Protein AF-A0AAD9IMC4-F1 (afdb_monomer)

Nearest PDB structures (foldseek):
  5yif-assembly2_B  TM=8.253E-01  e=1.263E-26  Bacillus sp. (in: firmicutes)
  5yj7-assembly1_A  TM=8.196E-01  e=4.502E-25  Nannochloris
  8j3m-assembly1_C  TM=8.149E-01  e=1.259E-24  uncultured bacterium
  2zox-assembly1_A  TM=7.810E-01  e=2.482E-25  Homo sapiens
  5yhs-assembly2_B  TM=7.985E-01  e=8.842E-24  Bacillus sp. (in: firmicutes)

pLDDT: mean 75.07, std 21.0, range [21.2, 98.75]

Secondary structure (DSSP, 8-state):
----PPPPPEEEEEE-HHHHH--TTBHHHHHTTSB-TTSSBSSGGG---TTTT-HHHHHHHHHHHHHHTT-SEEEEE--HHHH-SBTTB--HHHHHHHHHHHHHHHT----EEEETTTTEEEE---PPEEEEEEESS--BHHHHHTTGGGSGGGHHHHHHHHHHHHHHHTTT--EEEEEE-HHHHHHHHHTBSSSTT--BS-HHHHHHHHHHHHHHHHHHHHHHHTSTTGGG-EEEEEEE---EEEPTT-TT--HHHHHHHHHHHHHTTHHHHHHHHHHSEEE--SSTTS---EEE-TTSSPP-SEEEEE----EEE-TTS-EE--TTPPB-SSSSB--TTHHHHHHHHHGGG-S-EEEEEE----TTSHHHHHHHHHHHHHHHHHHHTT--EEEEEES-SB----GGGGGGS--SB---------------SHHHHHHHHHHHTT----PPBPTTTSPPTTT-TTTTT-SS--SEE-TT--S-HHHHHHHHHHHHHHHHT-TT---EEETTEEE--EEEEEEES-B---TT--HHHHHHHHHHHHHHHTT-S-TTT--EEEEEEETTTTEEEEEE-TTGGGTS-HHHHHHHHHHHHHHHTTT-HHHHHHHHHHS-TTS----SSHHHHHHHHHHHHHHHHHHHHHHHHHHHHHHHHHHHHHHS--PPPGGGS-------SSSSSSS----------S-S---EEE-TTS-EEEHHHHHHHHTT-SB-TTT--BTTPPPPPP--SS---TTHHHHHHHHHHHHHHHHHHHHHHHHHHHHHHH-TTT--HHHHHHHHHHHHHHSS--GGG-HHHHTT-HHHHHHHTTS--------------SS---EEEE-

Organism: Prototheca wickerhamii (NCBI:txid3111)

InterPro domains:
  IPR001360 Glycoside hydrolase family 1 [PF00232] (6-414)
  IPR001360 Glycoside hydrolase family 1 [PR00131] (303-317)
  IPR001360 Glycoside hydrolase family 1 [PR00131] (357-365)
  IPR001360 Glycoside hydrolase family 1 [PR00131] (390-407)
  IPR001360 Glycoside hydrolase family 1 [PTHR10353] (9-414)
  IPR001841 Zinc finger, RING-type [PF13639] (701-732)
  IPR001841 Zinc finger, RING-type [PS50089] (709-732)
  IPR001841 Zinc finger, RING-type [SM00184] (697-731)
  IPR013083 Zinc finger, RING/FYVE/PHD-type [G3DSA:3.30.40.10] (699-778)
  IPR017853 Glycoside hydrolase superfamily [SSF51445] (6-414)
  IPR017907 Zinc finger, RING-type, conserved site [PS00518] (709-718)
  IPR033438 Modulator of levamisole receptor-1 [PF17175] (453-567)

Sequence (851 aa):
MESSAPTPFLAGFSTSVYQSSGHDQSNWGEWCQQRNWFGGRTVAGGQQCGVSCDFWNLYEVDIANAAQLGANAFRLSLEWSRIEPVPGYWDPLAIQRYHDILACLDKQVINRVYVGWKGVMIEVMYKLTPMLTLHHFVHPSWFEKQGGFSESRNIPDFVNFATFAFRTFGDKVKHWVTFNEPALASFAGKVAGIFPPGHVLRFRSAARHLANMLEAHARAYSAIRELPGSKAAQIGIVHNFFWFEPRRGDWLRPWYVQSLCSVLNDLWANRLVLDFLSSGSFSSKPFSWLPGVSYSSPGGKPGCDFIGINYYSRAVLDWKLTPTCQPGETMTDMPYGLHATGIRKALDYFRPLGIPFYLTELGVADRGDAVRRRMVETYMPEVEAALRDGYDVRGMLYWSLTDNFEWQEGFNMKACCRLSLASDAHPGVMPFLRPVLGCVLALSLGTLALGSWTPASFPNPKKDVAACGRGVPSNICDPDGLLTKAEADRVEGVVKDIREGVDPFKRRKCGDGLEGYMVAVALMQSMSVPAGTTPGAAARAFAKRVHDDWAVGSAACNNGVVLLLAMEERQVYISTGKGAKSALPNDHVQAIIEAAKPTLRKGLTGEAVYRMAGVDWLGVGIFGAFAAFLGHGMWRRRQRRRGYRDCKRMLDKIKREQDRLRTQEWSRPESARPRRRAVLRQRARAATGAEGEEANAATAKRKPVTLRCGHTFCEPCLDQWVEGHTNCPVCRRDLEGEPAPAPTGKQETATSSATAQEQARQEREEVINADLAFRLHMLQRMYPWYLTDSMIWGWTREARERGTFDWAQTREFQLRDPAAVAQHEASGASGFGASFGGGSSLGGGGGGGSW

Structure (mmCIF, N/CA/C/O backbone):
data_AF-A0AAD9IMC4-F1
#
_entry.id   AF-A0AAD9IMC4-F1
#
loop_
_atom_site.group_PDB
_atom_site.id
_atom_site.type_symbol
_atom_site.label_atom_id
_atom_site.label_alt_id
_atom_site.label_comp_id
_atom_site.label_asym_id
_atom_site.label_entity_id
_atom_site.label_seq_id
_atom_site.pdbx_PDB_ins_code
_atom_site.Cartn_x
_atom_site.Cartn_y
_atom_site.Cartn_z
_atom_site.occupancy
_atom_site.B_iso_or_equiv
_atom_site.auth_seq_id
_atom_site.auth_comp_id
_atom_site.auth_asym_id
_atom_site.auth_atom_id
_atom_site.pdbx_PDB_model_num
ATOM 1 N N . MET A 1 1 ? -29.568 -35.617 -2.529 1.00 32.25 1 MET A N 1
ATOM 2 C CA . MET A 1 1 ? -29.047 -34.243 -2.392 1.00 32.25 1 MET A CA 1
ATOM 3 C C . MET A 1 1 ? -28.219 -34.225 -1.123 1.00 32.25 1 MET A C 1
ATOM 5 O O . MET A 1 1 ? -28.797 -34.200 -0.046 1.00 32.25 1 MET A O 1
ATOM 9 N N . GLU A 1 2 ? -26.900 -34.385 -1.238 1.00 29.61 2 GLU A N 1
ATOM 10 C CA . GLU A 1 2 ? -25.995 -34.229 -0.095 1.00 29.61 2 GLU A CA 1
ATOM 11 C C . GLU A 1 2 ? -26.111 -32.785 0.398 1.00 29.61 2 GLU A C 1
ATOM 13 O O . GLU A 1 2 ? -25.747 -31.846 -0.309 1.00 29.61 2 GLU A O 1
ATOM 18 N N . SER A 1 3 ? -26.702 -32.595 1.576 1.00 35.84 3 SER A N 1
ATOM 19 C CA . SER A 1 3 ? -26.748 -31.298 2.237 1.00 35.84 3 SER A CA 1
ATOM 20 C C . SER A 1 3 ? -25.326 -30.944 2.667 1.00 35.84 3 SER A C 1
ATOM 22 O O . SER A 1 3 ? -24.835 -31.459 3.674 1.00 35.84 3 SER A O 1
ATOM 24 N N . SER A 1 4 ? -24.643 -30.104 1.891 1.00 37.28 4 SER A N 1
ATOM 25 C CA . SER A 1 4 ? -23.362 -29.522 2.284 1.00 37.28 4 SER A CA 1
ATOM 26 C C . SER A 1 4 ? -23.540 -28.818 3.628 1.00 37.28 4 SER A C 1
ATOM 28 O O . SER A 1 4 ? -24.311 -27.860 3.721 1.00 37.28 4 SER A O 1
ATOM 30 N N . ALA A 1 5 ? -22.859 -29.303 4.667 1.00 36.69 5 ALA A N 1
ATOM 31 C CA . ALA A 1 5 ? -22.781 -28.608 5.944 1.00 36.69 5 ALA A CA 1
ATOM 32 C C . ALA A 1 5 ? -22.358 -27.139 5.709 1.00 36.69 5 ALA A C 1
ATOM 34 O O . ALA A 1 5 ? -21.516 -26.893 4.839 1.00 36.69 5 ALA A O 1
ATOM 35 N N . PRO A 1 6 ? -22.939 -26.160 6.426 1.00 54.53 6 PRO A N 1
ATOM 36 C CA . PRO A 1 6 ? -22.606 -24.754 6.230 1.00 54.53 6 PRO A CA 1
ATOM 37 C C . PRO A 1 6 ? -21.110 -24.519 6.473 1.00 54.53 6 PRO A C 1
ATOM 39 O O . PRO A 1 6 ? -20.550 -25.003 7.458 1.00 54.53 6 PRO A O 1
ATOM 42 N N . THR A 1 7 ? -20.458 -23.781 5.568 1.00 67.38 7 THR A N 1
ATOM 43 C CA . THR A 1 7 ? -19.067 -23.337 5.743 1.00 67.38 7 THR A CA 1
ATOM 44 C C . THR A 1 7 ? -18.946 -22.612 7.087 1.00 67.38 7 THR A C 1
ATOM 46 O O . THR A 1 7 ? -19.743 -21.704 7.336 1.00 67.38 7 THR A O 1
ATOM 49 N N . PRO A 1 8 ? -17.989 -22.978 7.961 1.00 82.12 8 PRO A N 1
ATOM 50 C CA . PRO A 1 8 ? -17.853 -22.333 9.259 1.00 82.12 8 PRO A CA 1
ATOM 51 C C . PRO A 1 8 ? -17.534 -20.845 9.089 1.00 82.12 8 PRO A C 1
ATOM 53 O O . PRO A 1 8 ? -16.731 -20.466 8.234 1.00 82.12 8 PRO A O 1
ATOM 56 N N . PHE A 1 9 ? -18.161 -20.010 9.918 1.00 89.94 9 PHE A N 1
ATOM 57 C CA . PHE A 1 9 ? -17.899 -18.575 9.952 1.00 89.94 9 PHE A CA 1
ATOM 58 C C . PHE A 1 9 ? -16.453 -18.317 10.396 1.00 89.94 9 PHE A C 1
ATOM 60 O O . PHE A 1 9 ? -16.024 -18.813 11.442 1.00 89.94 9 PHE A O 1
ATOM 67 N N . LEU A 1 10 ? -15.700 -17.553 9.602 1.00 92.81 10 LEU A N 1
ATOM 68 C CA . LEU A 1 10 ? -14.307 -17.226 9.906 1.00 92.81 10 LEU A CA 1
ATOM 69 C C . LEU A 1 10 ? -14.244 -16.030 10.860 1.00 92.81 10 LEU A C 1
ATOM 71 O O . LEU A 1 10 ? -14.559 -14.916 10.463 1.00 92.81 10 LEU A O 1
ATOM 75 N N . ALA A 1 11 ? -13.819 -16.248 12.097 1.00 91.25 11 ALA A N 1
ATOM 76 C CA . ALA A 1 11 ? -13.603 -15.215 13.101 1.00 91.25 11 ALA A CA 1
ATOM 77 C C . ALA A 1 11 ? -12.119 -15.182 13.479 1.00 91.25 11 ALA A C 1
ATOM 79 O O . ALA A 1 11 ? -11.542 -16.206 13.852 1.00 91.25 11 ALA A O 1
ATOM 80 N N . GLY A 1 12 ? -11.479 -14.020 13.375 1.00 92.62 12 GLY A N 1
ATOM 81 C CA . GLY A 1 12 ? -10.046 -13.947 13.635 1.00 92.62 12 GLY A CA 1
ATOM 82 C C . GLY A 1 12 ? -9.447 -12.559 13.535 1.00 92.62 12 GLY A C 1
ATOM 83 O O . GLY A 1 12 ? -10.119 -11.568 13.804 1.00 92.62 12 GLY A O 1
ATOM 84 N N . PHE A 1 13 ? -8.177 -12.498 13.145 1.00 94.12 13 PHE A N 1
ATOM 85 C CA . PHE A 1 13 ? -7.401 -11.261 13.090 1.00 94.12 13 PHE A CA 1
ATOM 86 C C . PHE A 1 13 ? -6.771 -11.053 11.714 1.00 94.12 13 PHE A C 1
ATOM 88 O O . PHE A 1 13 ? -6.543 -12.008 10.966 1.00 94.12 13 PHE A O 1
ATOM 95 N N . SER A 1 14 ? -6.487 -9.793 11.392 1.00 94.88 14 SER A N 1
ATOM 96 C CA . SER A 1 14 ? -5.751 -9.393 10.194 1.00 94.88 14 SER A CA 1
ATOM 97 C C . SER A 1 14 ? -4.455 -8.673 10.572 1.00 94.88 14 SER A C 1
ATOM 99 O O . SER A 1 14 ? -4.381 -7.994 11.597 1.00 94.88 14 SER A O 1
ATOM 101 N N . THR A 1 15 ? -3.409 -8.848 9.767 1.00 93.00 15 THR A N 1
ATOM 102 C CA . THR A 1 15 ? -2.093 -8.221 9.947 1.00 93.00 15 THR A CA 1
ATOM 103 C C . THR A 1 15 ? -1.446 -7.924 8.592 1.00 93.00 15 THR A C 1
ATOM 105 O O . THR A 1 15 ? -1.573 -8.692 7.637 1.00 93.00 15 THR A O 1
ATOM 108 N N . SER A 1 16 ? -0.724 -6.807 8.508 1.00 94.50 16 SER A N 1
ATOM 109 C CA . SER A 1 16 ? 0.178 -6.486 7.399 1.00 94.50 16 SER A CA 1
ATOM 110 C C . SER A 1 16 ? 1.618 -6.724 7.848 1.00 94.50 16 SER A C 1
ATOM 112 O O . SER A 1 16 ? 2.073 -6.129 8.825 1.00 94.50 16 SER A O 1
ATOM 114 N N . VAL A 1 17 ? 2.346 -7.597 7.152 1.00 94.88 17 VAL A N 1
ATOM 115 C CA . VAL A 1 17 ? 3.712 -7.986 7.527 1.00 94.88 17 VAL A CA 1
ATOM 116 C C . VAL A 1 17 ? 4.651 -6.786 7.491 1.0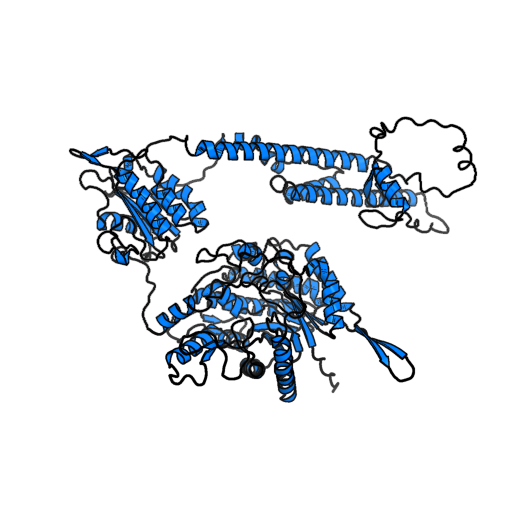0 94.88 17 VAL A C 1
ATOM 118 O O . VAL A 1 17 ? 5.448 -6.635 8.412 1.00 94.88 17 VAL A O 1
ATOM 121 N N . TYR A 1 18 ? 4.541 -5.882 6.513 1.00 95.25 18 TYR A N 1
ATOM 122 C CA . TYR A 1 18 ? 5.314 -4.641 6.557 1.00 95.25 18 TYR A CA 1
ATOM 123 C C . TYR A 1 18 ? 4.975 -3.800 7.789 1.00 95.25 18 TYR A C 1
ATOM 125 O O . TYR A 1 18 ? 5.895 -3.389 8.483 1.00 95.25 18 TYR A O 1
ATOM 133 N N . GLN A 1 19 ? 3.698 -3.577 8.124 1.00 93.00 19 GLN A N 1
ATOM 134 C CA . GLN A 1 19 ? 3.355 -2.784 9.316 1.00 93.00 19 GLN A CA 1
ATOM 135 C C . GLN A 1 19 ? 3.894 -3.409 10.604 1.00 93.00 19 GLN A C 1
ATOM 137 O O . GLN A 1 19 ? 4.210 -2.682 11.545 1.00 93.00 19 GLN A O 1
ATOM 142 N N . SER A 1 20 ? 4.031 -4.732 10.640 1.00 93.44 20 SER A N 1
ATOM 143 C CA . SER A 1 20 ? 4.485 -5.497 11.801 1.00 93.44 20 SER A CA 1
ATOM 144 C C . SER A 1 20 ? 5.968 -5.878 11.774 1.00 93.44 20 SER A C 1
ATOM 146 O O . SER A 1 20 ? 6.460 -6.443 12.749 1.00 93.44 20 SER A O 1
ATOM 148 N N . SER A 1 21 ? 6.715 -5.618 10.695 1.00 92.44 21 SER A N 1
ATOM 149 C CA . SER A 1 21 ? 8.120 -6.066 10.568 1.00 92.44 21 SER A CA 1
ATOM 150 C C . SER A 1 21 ? 9.018 -5.244 9.639 1.00 92.44 21 SER A C 1
ATOM 152 O O . SER A 1 21 ? 10.190 -5.591 9.475 1.00 92.44 21 SER A O 1
ATOM 154 N N . GLY A 1 22 ? 8.482 -4.203 8.999 1.00 90.62 22 GLY A N 1
ATOM 155 C CA . GLY A 1 22 ? 9.163 -3.341 8.033 1.00 90.62 22 GLY A CA 1
ATOM 156 C C . GLY A 1 22 ? 9.813 -4.081 6.863 1.00 90.62 22 GLY A C 1
ATOM 157 O O . GLY A 1 22 ? 9.722 -5.301 6.741 1.00 90.62 22 GLY A O 1
ATOM 158 N N . HIS A 1 23 ? 10.458 -3.331 5.965 1.00 89.31 23 HIS A N 1
ATOM 159 C CA . HIS A 1 23 ? 11.437 -3.823 4.986 1.00 89.31 23 HIS A CA 1
ATOM 160 C C . HIS A 1 23 ? 12.038 -2.643 4.200 1.00 89.31 23 HIS A C 1
ATOM 162 O O . HIS A 1 23 ? 11.314 -1.946 3.486 1.00 89.31 23 HIS A O 1
ATOM 168 N N . ASP A 1 24 ? 13.353 -2.429 4.278 1.00 85.75 24 ASP A N 1
ATOM 169 C CA . ASP A 1 24 ? 13.990 -1.243 3.679 1.00 85.75 24 ASP A CA 1
ATOM 170 C C . ASP A 1 24 ? 13.940 -1.220 2.142 1.00 85.75 24 ASP A C 1
ATOM 172 O O . ASP A 1 24 ? 13.849 -0.148 1.548 1.00 85.75 24 ASP A O 1
ATOM 176 N N . GLN A 1 25 ? 13.966 -2.385 1.482 1.00 87.88 25 GLN A N 1
ATOM 177 C CA . GLN A 1 25 ? 13.965 -2.499 0.012 1.00 87.88 25 GLN A CA 1
ATOM 178 C C . GLN A 1 25 ? 12.548 -2.531 -0.584 1.00 87.88 25 GLN A C 1
ATOM 180 O O . GLN A 1 25 ? 12.244 -3.293 -1.505 1.00 87.88 25 GLN A O 1
ATOM 185 N N . SER A 1 26 ? 11.661 -1.708 -0.040 1.00 94.81 26 SER A N 1
ATOM 186 C CA . SER A 1 26 ? 10.287 -1.558 -0.510 1.00 94.81 26 SER A CA 1
ATOM 187 C C . SER A 1 26 ? 9.962 -0.098 -0.813 1.00 94.81 26 SER A C 1
ATOM 189 O O . SER A 1 26 ? 10.642 0.816 -0.338 1.00 94.81 26 SER A O 1
ATOM 191 N N . ASN A 1 27 ? 8.884 0.131 -1.567 1.00 95.06 27 ASN A N 1
ATOM 192 C CA . ASN A 1 27 ? 8.349 1.476 -1.791 1.00 95.06 27 ASN A CA 1
ATOM 193 C C . ASN A 1 27 ? 8.121 2.232 -0.468 1.00 95.06 27 ASN A C 1
ATOM 195 O O . ASN A 1 27 ? 8.498 3.397 -0.357 1.00 95.06 27 ASN A O 1
ATOM 199 N N . TRP A 1 28 ? 7.579 1.566 0.554 1.00 94.44 28 TRP A N 1
ATOM 200 C CA . TRP A 1 28 ? 7.377 2.151 1.877 1.00 94.44 28 TRP A CA 1
ATOM 201 C C . TRP A 1 28 ? 8.677 2.325 2.673 1.00 94.44 28 TRP A C 1
ATOM 203 O O . TRP A 1 28 ? 8.841 3.341 3.350 1.00 94.44 28 TRP A O 1
ATOM 213 N N . GLY A 1 29 ? 9.623 1.390 2.564 1.00 92.12 29 GLY A N 1
ATOM 214 C CA . GLY A 1 29 ? 10.938 1.488 3.205 1.00 92.12 29 GLY A CA 1
ATOM 215 C C . GLY A 1 29 ? 11.724 2.708 2.722 1.00 92.12 29 GLY A C 1
ATOM 216 O O . GLY A 1 29 ? 12.273 3.462 3.531 1.00 92.12 29 GLY A O 1
ATOM 217 N N . GLU A 1 30 ? 11.703 2.964 1.410 1.00 91.69 30 GLU A N 1
ATOM 218 C CA . GLU A 1 30 ? 12.268 4.178 0.816 1.00 91.69 30 GLU A CA 1
ATOM 219 C C . GLU A 1 30 ? 11.440 5.425 1.182 1.00 91.69 30 GLU A C 1
ATOM 221 O O . GLU A 1 30 ? 12.015 6.465 1.506 1.00 91.69 30 GLU A O 1
ATOM 226 N N . TRP A 1 31 ? 10.104 5.336 1.184 1.00 91.00 31 TRP A N 1
ATOM 227 C CA . TRP A 1 31 ? 9.195 6.446 1.509 1.00 91.00 31 TRP A CA 1
ATOM 228 C C . TRP A 1 31 ? 9.399 7.012 2.915 1.00 91.00 31 TRP A C 1
ATOM 230 O O . TRP A 1 31 ? 9.470 8.231 3.075 1.00 91.00 31 TRP A O 1
ATOM 240 N N . CYS A 1 32 ? 9.566 6.159 3.931 1.00 88.44 32 CYS A N 1
ATOM 241 C CA . CYS A 1 32 ? 9.804 6.577 5.320 1.00 88.44 32 CYS A CA 1
ATOM 242 C C . CYS A 1 32 ? 11.068 7.447 5.487 1.00 88.44 32 CYS A C 1
ATOM 244 O O . CYS A 1 32 ? 11.223 8.160 6.479 1.00 88.44 32 CYS A O 1
ATOM 246 N N . GLN A 1 33 ? 11.997 7.388 4.528 1.00 86.56 33 GLN A N 1
ATOM 247 C CA . GLN A 1 33 ? 13.252 8.144 4.544 1.00 86.56 33 GLN A CA 1
ATOM 248 C C . GLN A 1 33 ? 13.149 9.487 3.804 1.00 86.56 33 GLN A C 1
ATOM 250 O O . GLN A 1 33 ? 14.058 10.316 3.897 1.00 86.56 33 GLN A O 1
ATOM 255 N N . GLN A 1 34 ? 12.058 9.709 3.070 1.00 86.19 34 GLN A N 1
ATOM 256 C CA . GLN A 1 34 ? 11.870 10.863 2.199 1.00 86.19 34 GLN A CA 1
ATOM 257 C C . GLN A 1 34 ? 11.240 12.059 2.928 1.00 86.19 34 GLN A C 1
ATOM 259 O O . GLN A 1 34 ? 10.861 12.012 4.103 1.00 86.19 34 GLN A O 1
ATOM 264 N N . ARG A 1 35 ? 11.170 13.181 2.209 1.00 82.56 35 ARG A N 1
ATOM 265 C CA . ARG A 1 35 ? 10.408 14.365 2.611 1.00 82.56 35 ARG A CA 1
ATOM 266 C C . ARG A 1 35 ? 9.153 14.449 1.754 1.00 82.56 35 ARG A C 1
ATOM 268 O O . ARG A 1 35 ? 9.182 14.075 0.586 1.00 82.56 35 ARG A O 1
ATOM 275 N N . ASN A 1 36 ? 8.063 14.912 2.351 1.00 76.25 36 ASN A N 1
ATOM 276 C CA . ASN A 1 36 ? 6.815 15.129 1.635 1.00 76.25 36 ASN A CA 1
ATOM 277 C C . ASN A 1 36 ? 6.912 16.372 0.733 1.00 76.25 36 ASN A C 1
ATOM 279 O O . ASN A 1 36 ? 7.887 17.127 0.787 1.00 76.25 36 ASN A O 1
ATOM 283 N N . TRP A 1 37 ? 5.869 16.602 -0.064 1.00 67.69 37 TRP A N 1
ATOM 284 C CA . TRP A 1 37 ? 5.779 17.732 -0.995 1.00 67.69 37 TRP A CA 1
ATOM 285 C C . TRP A 1 37 ? 5.985 19.107 -0.332 1.00 67.69 37 TRP A C 1
ATOM 287 O O . TRP A 1 37 ? 6.497 20.029 -0.956 1.00 67.69 37 TRP A O 1
ATOM 297 N N . PHE A 1 38 ? 5.642 19.241 0.950 1.00 68.81 38 PHE A N 1
ATOM 298 C CA . PHE A 1 38 ? 5.765 20.479 1.727 1.00 68.81 38 PHE A CA 1
ATOM 299 C C . PHE A 1 38 ? 7.096 20.586 2.491 1.00 68.81 38 PHE A C 1
ATOM 301 O O . PHE A 1 38 ? 7.234 21.404 3.399 1.00 68.81 38 PHE A O 1
ATOM 308 N N . GLY A 1 39 ? 8.073 19.725 2.191 1.00 70.12 39 GLY A N 1
ATOM 309 C CA . GLY A 1 39 ? 9.363 19.692 2.878 1.00 70.12 39 GLY A CA 1
ATOM 310 C C . GLY A 1 39 ? 9.304 19.130 4.304 1.00 70.12 39 GLY A C 1
ATOM 311 O O . GLY A 1 39 ? 10.330 19.095 4.984 1.00 70.12 39 GLY A O 1
ATOM 312 N N . GLY A 1 40 ? 8.153 18.651 4.775 1.00 75.00 40 GLY A N 1
ATOM 313 C CA . GLY A 1 40 ? 8.023 17.914 6.034 1.00 75.00 40 GLY A CA 1
ATOM 314 C C . GLY A 1 40 ? 8.518 16.471 5.913 1.00 75.00 40 GLY A C 1
ATOM 315 O O . GLY A 1 40 ? 8.901 16.018 4.835 1.00 75.00 40 GLY A O 1
ATOM 316 N N . ARG A 1 41 ? 8.518 15.721 7.017 1.00 82.44 41 ARG A N 1
ATOM 317 C CA . ARG A 1 41 ? 8.724 14.263 6.961 1.00 82.44 41 ARG A CA 1
ATOM 318 C C . ARG A 1 41 ? 7.485 13.597 6.352 1.00 82.44 41 ARG A C 1
ATOM 320 O O . ARG A 1 41 ? 6.373 14.089 6.529 1.00 82.44 41 ARG A O 1
ATOM 327 N N . THR A 1 42 ? 7.685 12.512 5.611 1.00 83.75 42 THR A N 1
ATOM 328 C CA . THR A 1 42 ? 6.601 11.715 5.005 1.00 83.75 42 THR A CA 1
ATOM 329 C C . THR A 1 42 ? 5.772 10.957 6.039 1.00 83.75 42 THR A C 1
ATOM 331 O O . THR A 1 42 ? 4.576 10.782 5.847 1.00 83.75 42 THR A O 1
ATOM 334 N N . VAL A 1 43 ? 6.402 10.565 7.147 1.00 83.75 43 VAL A N 1
ATOM 335 C CA . VAL A 1 43 ? 5.781 9.896 8.298 1.00 83.75 43 VAL A CA 1
ATOM 336 C C . VAL A 1 43 ? 5.885 10.802 9.523 1.00 83.75 43 VAL A C 1
ATOM 338 O O . VAL A 1 43 ? 6.881 11.521 9.686 1.00 83.75 43 VAL A O 1
ATOM 341 N N . ALA A 1 44 ? 4.875 10.773 10.394 1.00 76.19 44 ALA A N 1
ATOM 342 C CA . ALA A 1 44 ? 4.832 11.530 11.640 1.00 76.19 44 ALA A CA 1
ATOM 343 C C . ALA A 1 44 ? 6.120 11.348 12.462 1.00 76.19 44 ALA A C 1
ATOM 345 O O . ALA A 1 44 ? 6.649 10.246 12.613 1.00 76.19 44 ALA A O 1
ATOM 346 N N . GLY A 1 45 ? 6.686 12.461 12.940 1.00 76.31 45 GLY A N 1
ATOM 347 C CA . GLY A 1 45 ? 7.959 12.465 13.674 1.00 76.31 45 GLY A CA 1
ATOM 348 C C . GLY A 1 45 ? 9.170 1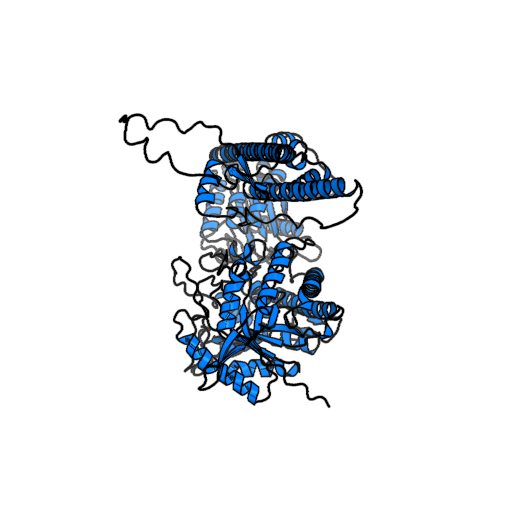1.965 12.873 1.00 76.31 45 GLY A C 1
ATOM 349 O O . GLY A 1 45 ? 10.258 11.835 13.423 1.00 76.31 45 GLY A O 1
ATOM 350 N N . GLY A 1 46 ? 9.014 11.676 11.577 1.00 83.00 46 GLY A N 1
ATOM 351 C CA . GLY A 1 46 ? 10.050 11.049 10.773 1.00 83.00 46 GLY A CA 1
ATOM 352 C C . GLY A 1 46 ? 10.343 9.598 11.131 1.00 83.00 46 GLY A C 1
ATOM 353 O O . GLY A 1 46 ? 11.450 9.145 10.833 1.00 83.00 46 GLY A O 1
ATOM 354 N N . GLN A 1 47 ? 9.393 8.914 11.766 1.00 85.44 47 GLN A N 1
ATOM 355 C CA . GLN A 1 47 ? 9.531 7.523 12.173 1.00 85.44 47 GLN A CA 1
ATOM 356 C C . GLN A 1 47 ? 9.732 6.599 10.964 1.00 85.44 47 GLN A C 1
ATOM 358 O O . GLN A 1 47 ? 9.241 6.852 9.864 1.00 85.44 47 GLN A O 1
ATOM 363 N N . GLN A 1 48 ? 10.475 5.520 11.185 1.00 86.62 48 GLN A N 1
ATOM 364 C CA . GLN A 1 48 ? 10.628 4.416 10.243 1.00 86.62 48 GLN A CA 1
ATOM 365 C C . GLN A 1 48 ? 9.910 3.199 10.813 1.00 86.62 48 GLN A C 1
ATOM 367 O O . GLN A 1 48 ? 9.853 3.046 12.030 1.00 86.62 48 GLN A O 1
ATOM 372 N N . CYS A 1 49 ? 9.408 2.320 9.946 1.00 87.31 49 CYS A N 1
ATOM 373 C CA . CYS A 1 49 ? 8.790 1.078 10.401 1.00 87.31 49 CYS A CA 1
ATOM 374 C C . CYS A 1 49 ? 9.801 0.183 11.144 1.00 87.31 49 CYS A C 1
ATOM 376 O O . CYS A 1 49 ? 9.495 -0.347 12.211 1.00 87.31 49 CYS A O 1
ATOM 378 N N . GLY A 1 50 ? 11.038 0.090 10.639 1.00 86.62 50 GLY A N 1
ATOM 379 C CA . GLY A 1 50 ? 12.106 -0.673 11.286 1.00 86.62 50 GLY A CA 1
ATOM 380 C C . GLY A 1 50 ? 11.688 -2.124 11.523 1.00 86.62 50 GLY A C 1
ATOM 381 O O . GLY A 1 50 ? 11.196 -2.776 10.611 1.00 86.62 50 GLY A O 1
ATOM 382 N N . VAL A 1 51 ? 11.867 -2.611 12.751 1.00 82.62 51 VAL A N 1
ATOM 383 C CA . VAL A 1 51 ? 11.415 -3.953 13.161 1.00 82.62 51 VAL A CA 1
ATOM 384 C C . VAL A 1 51 ? 9.946 -3.990 13.603 1.00 82.62 51 VAL A C 1
ATOM 386 O O . VAL A 1 51 ? 9.368 -5.068 13.643 1.00 82.62 51 VAL A O 1
ATOM 389 N N . SER A 1 52 ? 9.321 -2.841 13.898 1.00 89.12 52 SER A N 1
ATOM 390 C CA . SER A 1 52 ? 7.950 -2.746 14.431 1.00 89.12 52 SER A CA 1
ATOM 391 C C . SER A 1 52 ? 7.708 -3.711 15.614 1.00 89.12 52 SER A C 1
ATOM 393 O O . SER A 1 52 ? 8.494 -3.691 16.561 1.00 89.12 52 SER A O 1
ATOM 395 N N . CYS A 1 53 ? 6.655 -4.539 15.594 1.00 84.56 53 CYS A N 1
ATOM 396 C CA . CYS A 1 53 ? 6.401 -5.590 16.589 1.00 84.56 53 CYS A CA 1
ATOM 397 C C . CYS A 1 53 ? 7.156 -6.908 16.321 1.00 84.56 53 CYS A C 1
ATOM 399 O O . CYS A 1 53 ? 6.961 -7.880 17.040 1.00 84.56 53 CYS A O 1
ATOM 401 N N . ASP A 1 54 ? 8.014 -6.936 15.300 1.00 89.12 54 ASP A N 1
ATOM 402 C CA . ASP A 1 54 ? 8.869 -8.054 14.894 1.00 89.12 54 ASP A CA 1
ATOM 403 C C . ASP A 1 54 ? 8.126 -9.365 14.578 1.00 89.12 54 ASP A C 1
ATOM 405 O O . ASP A 1 54 ? 8.651 -10.460 14.786 1.00 89.12 54 ASP A O 1
ATOM 409 N N . PHE A 1 55 ? 6.914 -9.269 14.011 1.00 91.38 55 PHE A N 1
ATOM 410 C CA . PHE A 1 55 ? 6.117 -10.440 13.599 1.00 91.38 55 PHE A CA 1
ATOM 411 C C . PHE A 1 55 ? 6.924 -11.425 12.737 1.00 91.38 55 PHE A C 1
ATOM 413 O O . PHE A 1 55 ? 6.792 -12.631 12.878 1.00 91.38 55 PHE A O 1
ATOM 420 N N . TRP A 1 56 ? 7.817 -10.943 11.868 1.00 92.31 56 TRP A N 1
ATOM 421 C CA . TRP A 1 56 ? 8.650 -11.776 11.002 1.00 92.31 56 TRP A CA 1
ATOM 422 C C . TRP A 1 56 ? 9.459 -12.810 11.786 1.00 92.31 56 TRP A C 1
ATOM 424 O O . TRP A 1 56 ? 9.612 -13.938 11.315 1.00 92.31 56 TRP A O 1
ATOM 434 N N . ASN A 1 57 ? 9.956 -12.446 12.972 1.00 88.44 57 ASN A N 1
ATOM 435 C CA . ASN A 1 57 ? 10.719 -13.332 13.848 1.00 88.44 57 ASN A CA 1
ATOM 436 C C . ASN A 1 57 ? 9.895 -13.917 15.001 1.00 88.44 57 ASN A C 1
ATOM 438 O O . ASN A 1 57 ? 10.297 -14.948 15.529 1.00 88.44 57 ASN A O 1
ATOM 442 N N . LEU A 1 58 ? 8.784 -13.278 15.378 1.00 87.62 58 LEU A N 1
ATOM 443 C CA . LEU A 1 58 ? 7.935 -13.650 16.516 1.00 87.62 58 LEU A CA 1
ATOM 444 C C . LEU A 1 58 ? 6.566 -14.216 16.102 1.00 87.62 58 LEU A C 1
ATOM 446 O O . LEU A 1 58 ? 5.658 -14.305 16.930 1.00 87.62 58 LEU A O 1
ATOM 450 N N . TYR A 1 59 ? 6.408 -14.617 14.838 1.00 90.94 59 TYR A N 1
ATOM 451 C CA . TYR A 1 59 ? 5.135 -15.080 14.283 1.00 90.94 59 TYR A CA 1
ATOM 452 C C . TYR A 1 59 ? 4.529 -16.233 15.086 1.00 90.94 59 TYR A C 1
ATOM 454 O O . TYR A 1 59 ? 3.312 -16.278 15.223 1.00 90.94 59 TYR A O 1
ATOM 462 N N . GLU A 1 60 ? 5.331 -17.143 15.653 1.00 87.00 60 GLU A N 1
ATOM 463 C CA . GLU A 1 60 ? 4.810 -18.237 16.476 1.00 87.00 60 GLU A CA 1
ATOM 464 C C . GLU A 1 60 ? 4.083 -17.724 17.720 1.00 87.00 60 GLU A C 1
ATOM 466 O O . GLU A 1 60 ? 3.050 -18.276 18.096 1.00 87.00 60 GLU A O 1
ATOM 471 N N . VAL A 1 61 ? 4.600 -16.660 18.342 1.00 85.81 61 VAL A N 1
ATOM 472 C CA . VAL A 1 61 ? 4.006 -16.044 19.533 1.00 85.81 61 VAL A CA 1
ATOM 473 C C . VAL A 1 61 ? 2.705 -15.343 19.162 1.00 85.81 61 VAL A C 1
ATOM 475 O O . VAL A 1 61 ? 1.678 -15.576 19.797 1.00 85.81 61 VAL A O 1
ATOM 478 N N . ASP A 1 62 ? 2.724 -14.531 18.107 1.00 88.69 62 ASP A N 1
ATOM 479 C CA . ASP A 1 62 ? 1.548 -13.779 17.667 1.00 88.69 62 ASP A CA 1
ATOM 480 C C . ASP A 1 62 ? 0.428 -14.712 17.187 1.00 88.69 62 ASP A C 1
ATOM 482 O O . ASP A 1 62 ? -0.735 -14.552 17.565 1.00 88.69 62 ASP A O 1
ATOM 486 N N . ILE A 1 63 ? 0.776 -15.753 16.428 1.00 90.50 63 ILE A N 1
ATOM 487 C CA . ILE A 1 63 ? -0.172 -16.778 15.990 1.00 90.50 63 ILE A CA 1
ATOM 488 C C . ILE A 1 63 ? -0.743 -17.534 17.191 1.00 90.50 63 ILE A C 1
ATOM 490 O O . ILE A 1 63 ? -1.960 -17.699 17.264 1.00 90.50 63 ILE A O 1
ATOM 494 N N . ALA A 1 64 ? 0.090 -17.950 18.150 1.00 85.69 64 ALA A N 1
ATOM 495 C CA . ALA A 1 64 ? -0.381 -18.628 19.356 1.00 85.69 64 ALA A CA 1
ATOM 496 C C . ALA A 1 64 ? -1.296 -17.733 20.208 1.00 85.69 64 ALA A C 1
ATOM 498 O O . ALA A 1 64 ? -2.245 -18.230 20.815 1.00 85.69 64 ALA A O 1
ATOM 499 N N . ASN A 1 65 ? -1.053 -16.422 20.244 1.00 85.31 65 ASN A N 1
ATOM 500 C CA . ASN A 1 65 ? -1.914 -15.463 20.938 1.00 85.31 65 ASN A CA 1
ATOM 501 C C . ASN A 1 65 ? -3.271 -15.315 20.241 1.00 85.31 65 ASN A C 1
ATOM 503 O O . ASN A 1 65 ? -4.307 -15.390 20.899 1.00 85.31 65 ASN A O 1
ATOM 507 N N . ALA A 1 66 ? -3.289 -15.170 18.912 1.00 88.19 66 ALA A N 1
ATOM 508 C CA . ALA A 1 66 ? -4.535 -15.154 18.142 1.00 88.19 66 ALA A CA 1
ATOM 509 C C . ALA A 1 66 ? -5.346 -16.439 18.365 1.00 88.19 66 ALA A C 1
ATOM 511 O O . ALA A 1 66 ? -6.563 -16.392 18.555 1.00 88.19 66 ALA A O 1
ATOM 512 N N . ALA A 1 67 ? -4.649 -17.573 18.408 1.00 85.38 67 ALA A N 1
ATOM 513 C CA . ALA A 1 67 ? -5.215 -18.874 18.707 1.00 85.38 67 ALA A CA 1
ATOM 514 C C . ALA A 1 67 ? -5.858 -18.886 20.115 1.00 85.38 67 ALA A C 1
ATOM 516 O O . ALA A 1 67 ? -7.041 -19.171 20.268 1.00 85.38 67 ALA A O 1
ATOM 517 N N . GLN A 1 68 ? -5.126 -18.475 21.153 1.00 82.88 68 GLN A N 1
ATOM 518 C CA . GLN A 1 68 ? -5.640 -18.397 22.530 1.00 82.88 68 GLN A CA 1
ATOM 519 C C . GLN A 1 68 ? -6.856 -17.469 22.689 1.00 82.88 68 GLN A C 1
ATOM 521 O O . GLN A 1 68 ? -7.714 -17.730 23.530 1.00 82.88 68 GLN A O 1
ATOM 526 N N . LEU A 1 69 ? -6.965 -16.425 21.863 1.00 83.31 69 LEU A N 1
ATOM 527 C CA . LEU A 1 69 ? -8.125 -15.525 21.816 1.00 83.31 69 LEU A CA 1
ATOM 528 C C . LEU A 1 69 ? -9.352 -16.138 21.112 1.00 83.31 69 LEU A C 1
ATOM 530 O O . LEU A 1 69 ? -10.386 -15.481 20.999 1.00 83.31 69 LEU A O 1
ATOM 534 N N . GLY A 1 70 ? -9.262 -17.391 20.660 1.00 82.12 70 GLY A N 1
ATOM 535 C CA . GLY A 1 70 ? -10.358 -18.135 20.042 1.00 82.12 70 GLY A CA 1
ATOM 536 C C . GLY A 1 70 ? -10.506 -17.911 18.537 1.00 82.12 70 GLY A C 1
ATOM 537 O O . GLY A 1 70 ? -11.554 -18.244 17.983 1.00 82.12 70 GLY A O 1
ATOM 538 N N . ALA A 1 71 ? -9.493 -17.355 17.861 1.00 87.81 71 ALA A N 1
ATOM 539 C CA . ALA A 1 71 ? -9.531 -17.203 16.411 1.00 87.81 71 ALA A CA 1
ATOM 540 C C . ALA A 1 71 ? -9.538 -18.568 15.701 1.00 87.81 71 ALA A C 1
ATOM 542 O O . ALA A 1 71 ? -8.849 -19.502 16.107 1.00 87.81 71 ALA A O 1
ATOM 543 N N . ASN A 1 72 ? -10.273 -18.661 14.592 1.00 89.81 72 ASN A N 1
ATOM 544 C CA . ASN A 1 72 ? -10.242 -19.800 13.666 1.00 89.81 72 ASN A CA 1
ATOM 545 C C . ASN A 1 72 ? -9.711 -19.416 12.268 1.00 89.81 72 ASN A C 1
ATOM 547 O O . ASN A 1 72 ? -9.590 -20.269 11.384 1.00 89.81 72 ASN A O 1
ATOM 551 N N . ALA A 1 73 ? -9.375 -18.140 12.068 1.00 93.00 73 ALA A N 1
ATOM 552 C CA . ALA A 1 73 ? -8.820 -17.598 10.838 1.00 93.00 73 ALA A CA 1
ATOM 553 C C . ALA A 1 73 ? -7.736 -16.556 11.129 1.00 93.00 73 ALA A C 1
ATOM 555 O O . ALA A 1 73 ? -7.778 -15.857 12.142 1.00 93.00 73 ALA A O 1
ATOM 556 N N . PHE A 1 74 ? -6.772 -16.433 10.222 1.00 95.62 74 PHE A N 1
ATOM 557 C CA . PHE A 1 74 ? -5.708 -15.440 10.318 1.00 95.62 74 PHE A CA 1
ATOM 558 C C . PHE A 1 74 ? -5.393 -14.886 8.930 1.00 95.62 74 PHE A C 1
ATOM 560 O O . PHE A 1 74 ? -5.003 -15.631 8.025 1.00 95.62 74 PHE A O 1
ATOM 567 N N . ARG A 1 75 ? -5.560 -13.575 8.750 1.00 97.81 75 ARG A N 1
ATOM 568 C CA . ARG A 1 75 ? -5.203 -12.886 7.508 1.00 97.81 75 ARG A CA 1
ATOM 569 C C . ARG A 1 75 ? -3.835 -12.233 7.634 1.00 97.81 75 ARG A C 1
ATOM 571 O O . ARG A 1 75 ? -3.603 -11.467 8.563 1.00 97.81 75 ARG A O 1
ATOM 578 N N . LEU A 1 76 ? -2.956 -12.496 6.672 1.00 96.12 76 LEU A N 1
ATOM 579 C CA . LEU A 1 76 ? -1.626 -11.889 6.596 1.00 96.12 76 LEU A CA 1
ATOM 580 C C . LEU A 1 76 ? -1.262 -11.480 5.164 1.00 96.12 76 LEU A C 1
ATOM 582 O O . LEU A 1 76 ? -1.757 -12.070 4.200 1.00 96.12 76 LEU A O 1
ATOM 586 N N . SER A 1 77 ? -0.395 -10.476 5.008 1.00 97.44 77 SER A N 1
ATOM 587 C CA . SER A 1 77 ? 0.165 -10.103 3.703 1.00 97.44 77 SER A CA 1
ATOM 588 C C . SER A 1 77 ? 1.395 -10.932 3.326 1.00 97.44 77 SER A C 1
ATOM 590 O O . SER A 1 77 ? 2.204 -11.322 4.170 1.00 97.44 77 SER A O 1
ATOM 592 N N . LEU A 1 78 ? 1.563 -11.166 2.026 1.00 97.88 78 LEU A N 1
ATOM 593 C CA . LEU A 1 78 ? 2.855 -11.510 1.450 1.00 97.88 78 LEU A CA 1
ATOM 594 C C . LEU A 1 78 ? 3.605 -10.220 1.108 1.00 97.88 78 LEU A C 1
ATOM 596 O O . LEU A 1 78 ? 3.049 -9.307 0.502 1.00 97.88 78 LEU A O 1
ATOM 600 N N . GLU A 1 79 ? 4.884 -10.161 1.456 1.00 96.56 79 GLU A N 1
ATOM 601 C CA . GLU A 1 79 ? 5.756 -9.042 1.126 1.00 96.56 79 GLU A CA 1
ATOM 602 C C . GLU A 1 79 ? 6.482 -9.350 -0.174 1.00 96.56 79 GLU A C 1
ATOM 604 O O . GLU A 1 79 ? 7.534 -9.995 -0.183 1.00 96.56 79 GLU A O 1
ATOM 609 N N . TRP A 1 80 ? 5.930 -8.858 -1.286 1.00 97.75 80 TRP A N 1
ATOM 610 C CA . TRP A 1 80 ? 6.539 -9.015 -2.608 1.00 97.75 80 TRP A CA 1
ATOM 611 C C . TRP A 1 80 ? 8.001 -8.542 -2.606 1.00 97.75 80 TRP A C 1
ATOM 613 O O . TRP A 1 80 ? 8.872 -9.228 -3.127 1.00 97.75 80 TRP A O 1
ATOM 623 N N . SER A 1 81 ? 8.307 -7.449 -1.900 1.00 95.81 81 SER A N 1
ATOM 624 C CA . SER A 1 81 ? 9.683 -6.953 -1.731 1.00 95.81 81 SER A CA 1
ATOM 625 C C . SER A 1 81 ? 10.650 -7.933 -1.053 1.00 95.81 81 SER A C 1
ATOM 627 O O . SER A 1 81 ? 11.848 -7.847 -1.302 1.00 95.81 81 SER A O 1
ATOM 629 N N . ARG A 1 82 ? 10.163 -8.855 -0.213 1.00 95.19 82 ARG A N 1
ATOM 630 C CA . ARG A 1 82 ? 10.979 -9.906 0.418 1.00 95.19 82 ARG A CA 1
ATOM 631 C C . ARG A 1 82 ? 11.074 -11.147 -0.463 1.00 95.19 82 ARG A C 1
ATOM 633 O O . ARG A 1 82 ? 12.129 -11.758 -0.525 1.00 95.19 82 ARG A O 1
ATOM 640 N N . ILE A 1 83 ? 9.977 -11.518 -1.126 1.00 96.56 83 ILE A N 1
ATOM 641 C CA . ILE A 1 83 ? 9.908 -12.712 -1.983 1.00 96.56 83 ILE A CA 1
ATOM 642 C C . ILE A 1 83 ? 10.684 -12.505 -3.289 1.00 96.56 83 ILE A C 1
ATOM 644 O O . ILE A 1 83 ? 11.371 -13.417 -3.731 1.00 96.56 83 ILE A O 1
ATOM 648 N N . GLU A 1 84 ? 10.596 -11.318 -3.888 1.00 94.94 84 GLU A N 1
ATOM 649 C CA . GLU A 1 84 ? 11.282 -10.949 -5.129 1.00 94.94 84 GLU A CA 1
ATOM 650 C C . GLU A 1 84 ? 12.002 -9.591 -4.965 1.00 94.94 84 GLU A C 1
ATOM 652 O O . GLU A 1 84 ? 11.549 -8.553 -5.469 1.00 94.94 84 GLU A O 1
ATOM 657 N N . PRO A 1 85 ? 13.125 -9.549 -4.221 1.00 89.25 85 PRO A N 1
ATOM 658 C CA . PRO A 1 85 ? 13.816 -8.297 -3.901 1.00 89.25 85 PRO A CA 1
ATOM 659 C C . PRO A 1 85 ? 14.463 -7.633 -5.123 1.00 89.25 85 PRO A C 1
ATOM 661 O O . PRO A 1 85 ? 14.656 -6.417 -5.137 1.00 89.25 85 PRO A O 1
ATOM 664 N N . VAL A 1 86 ? 14.768 -8.407 -6.169 1.00 88.50 86 VAL A N 1
ATOM 665 C CA . VAL A 1 86 ? 15.186 -7.914 -7.488 1.00 88.50 86 VAL A CA 1
ATOM 666 C C . VAL A 1 86 ? 14.432 -8.678 -8.581 1.00 88.50 86 VAL A C 1
ATOM 668 O O . VAL A 1 86 ? 14.112 -9.847 -8.361 1.00 88.50 86 VAL A O 1
ATOM 671 N N . PRO A 1 87 ? 14.159 -8.061 -9.748 1.00 87.25 87 PRO A N 1
ATOM 672 C CA . PRO A 1 87 ? 13.335 -8.683 -10.781 1.00 87.25 87 PRO A CA 1
ATOM 673 C C . PRO A 1 87 ? 13.877 -10.057 -11.190 1.00 87.25 87 PRO A C 1
ATOM 675 O O . PRO A 1 87 ? 15.048 -10.180 -11.559 1.00 87.25 87 PRO A O 1
ATOM 678 N N . GLY A 1 88 ? 13.028 -11.080 -11.133 1.00 83.12 88 GLY A N 1
ATOM 679 C CA . GLY A 1 88 ? 13.341 -12.454 -11.518 1.00 83.12 88 GLY A CA 1
ATOM 680 C C . GLY A 1 88 ? 14.124 -13.277 -10.489 1.00 83.12 88 GLY A C 1
ATOM 681 O O . GLY A 1 88 ? 14.368 -14.458 -10.743 1.00 83.12 88 GLY A O 1
ATOM 682 N N . TYR A 1 89 ? 14.512 -12.710 -9.342 1.00 85.50 89 TYR A N 1
ATOM 683 C CA . TYR A 1 89 ? 15.156 -13.455 -8.256 1.00 85.50 89 TYR A CA 1
ATOM 684 C C . TYR A 1 89 ? 14.170 -13.707 -7.118 1.00 85.50 89 TYR A C 1
ATOM 686 O O . TYR A 1 89 ? 13.776 -12.780 -6.416 1.00 85.50 89 TYR A O 1
ATOM 694 N N . TRP A 1 90 ? 13.830 -14.976 -6.912 1.00 88.81 90 TRP A N 1
ATOM 695 C CA . TRP A 1 90 ? 12.936 -15.433 -5.853 1.00 88.81 90 TRP A CA 1
ATOM 696 C C . TRP A 1 90 ? 13.758 -15.839 -4.623 1.00 88.81 90 TRP A C 1
ATOM 698 O O . TRP A 1 90 ? 14.496 -16.821 -4.691 1.00 88.81 90 TRP A O 1
ATOM 708 N N . ASP A 1 91 ? 13.669 -15.092 -3.518 1.00 87.12 91 ASP A N 1
ATOM 709 C CA . ASP A 1 91 ? 14.486 -15.332 -2.320 1.00 87.12 91 ASP A CA 1
ATOM 710 C C . ASP A 1 91 ? 14.023 -16.600 -1.570 1.00 87.12 91 ASP A C 1
ATOM 712 O O . ASP A 1 91 ? 12.955 -16.592 -0.941 1.00 87.12 91 ASP A O 1
ATOM 716 N N . PRO A 1 92 ? 14.821 -17.688 -1.568 1.00 78.81 92 PRO A N 1
ATOM 717 C CA . PRO A 1 92 ? 14.435 -18.939 -0.925 1.00 78.81 92 PRO A CA 1
ATOM 718 C C . PRO A 1 92 ? 14.275 -18.806 0.594 1.00 78.81 92 PRO A C 1
ATOM 720 O O . PRO A 1 92 ? 13.486 -19.546 1.177 1.00 78.81 92 PRO A O 1
ATOM 723 N N . LEU A 1 93 ? 14.972 -17.870 1.251 1.00 87.81 93 LEU A N 1
ATOM 724 C CA . LEU A 1 93 ? 14.855 -17.678 2.700 1.00 87.81 93 LEU A CA 1
ATOM 725 C C . LEU A 1 93 ? 13.528 -17.013 3.069 1.00 87.81 93 LEU A C 1
ATOM 727 O O . LEU A 1 93 ? 12.877 -17.427 4.030 1.00 87.81 93 LEU A O 1
ATOM 731 N N . ALA A 1 94 ? 13.103 -16.012 2.295 1.00 91.31 94 ALA A N 1
ATOM 732 C CA . ALA A 1 94 ? 11.797 -15.386 2.472 1.00 91.31 94 ALA A CA 1
ATOM 733 C C . ALA A 1 94 ? 10.662 -16.381 2.187 1.00 91.31 94 ALA A C 1
ATOM 735 O O . ALA A 1 94 ? 9.707 -16.464 2.959 1.00 91.31 94 ALA A O 1
ATOM 736 N N . ILE A 1 95 ? 10.793 -17.177 1.122 1.00 94.38 95 ILE A N 1
ATOM 737 C CA . ILE A 1 95 ? 9.830 -18.229 0.771 1.00 94.38 95 ILE A CA 1
ATOM 738 C C . ILE A 1 95 ? 9.727 -19.272 1.888 1.00 94.38 95 ILE A C 1
ATOM 740 O O . ILE A 1 95 ? 8.619 -19.592 2.324 1.00 94.38 95 ILE A O 1
ATOM 744 N N . GLN A 1 96 ? 10.864 -19.759 2.395 1.00 94.44 96 GLN A N 1
ATOM 745 C CA . GLN A 1 96 ? 10.884 -20.712 3.503 1.00 94.44 96 GLN A CA 1
ATOM 746 C C . GLN A 1 96 ? 10.225 -20.125 4.754 1.00 94.44 96 GLN A C 1
ATOM 748 O O . GLN A 1 96 ? 9.406 -20.798 5.371 1.00 94.44 96 GLN A O 1
ATOM 753 N N . ARG A 1 97 ? 10.488 -18.854 5.087 1.00 94.38 97 ARG A N 1
ATOM 754 C CA . ARG A 1 97 ? 9.834 -18.202 6.231 1.00 94.38 97 ARG A CA 1
ATOM 755 C C . ARG A 1 97 ? 8.312 -18.185 6.092 1.00 94.38 97 ARG A C 1
ATOM 757 O O . ARG A 1 97 ? 7.618 -18.458 7.064 1.00 94.38 97 ARG A O 1
ATOM 764 N N . TYR A 1 98 ? 7.777 -17.909 4.903 1.00 97.75 98 TYR A N 1
ATOM 765 C CA . TYR A 1 98 ? 6.331 -17.992 4.681 1.00 97.75 98 TYR A CA 1
ATOM 766 C C . TYR A 1 98 ? 5.798 -19.424 4.792 1.00 97.75 98 TYR A C 1
ATOM 768 O O . TYR A 1 98 ? 4.713 -19.618 5.339 1.00 97.75 98 TYR A O 1
ATOM 776 N N . HIS A 1 99 ? 6.551 -20.436 4.350 1.00 96.62 99 HIS A N 1
ATOM 777 C CA . HIS A 1 99 ? 6.196 -21.831 4.623 1.00 96.62 99 HIS A CA 1
ATOM 778 C C . HIS A 1 99 ? 6.161 -22.141 6.122 1.00 96.62 99 HIS A C 1
ATOM 780 O O . HIS A 1 99 ? 5.224 -22.806 6.562 1.00 96.62 99 HIS A O 1
ATOM 786 N N . ASP A 1 100 ? 7.121 -21.639 6.900 1.00 94.56 100 ASP A N 1
ATOM 787 C CA . ASP A 1 100 ? 7.176 -21.833 8.352 1.00 94.56 100 ASP A CA 1
ATOM 788 C C . ASP A 1 100 ? 5.986 -21.154 9.052 1.00 94.56 100 ASP A C 1
ATOM 790 O O . ASP A 1 100 ? 5.320 -21.775 9.883 1.00 94.56 100 ASP A O 1
ATOM 794 N N . ILE A 1 101 ? 5.637 -19.926 8.645 1.00 95.50 101 ILE A N 1
ATOM 795 C CA . ILE A 1 101 ? 4.453 -19.193 9.129 1.00 95.50 101 ILE A CA 1
ATOM 796 C C . ILE A 1 101 ? 3.165 -19.972 8.829 1.00 95.50 101 ILE A C 1
ATOM 798 O O . ILE A 1 101 ? 2.343 -20.188 9.720 1.00 95.50 101 ILE A O 1
ATOM 802 N N . LEU A 1 102 ? 2.985 -20.438 7.589 1.00 96.12 102 LEU A N 1
ATOM 803 C CA . LEU A 1 102 ? 1.806 -21.217 7.195 1.00 96.12 102 LEU A CA 1
ATOM 804 C C . LEU A 1 102 ? 1.742 -22.567 7.922 1.00 96.12 102 LEU A C 1
ATOM 806 O O . LEU A 1 102 ? 0.666 -22.995 8.336 1.00 96.12 102 LEU A O 1
ATOM 810 N N . ALA A 1 103 ? 2.885 -23.225 8.122 1.00 92.00 103 ALA A N 1
ATOM 811 C CA . ALA A 1 103 ? 2.964 -24.447 8.912 1.00 92.00 103 ALA A CA 1
ATOM 812 C C . ALA A 1 103 ? 2.632 -24.191 10.389 1.00 92.00 103 ALA A C 1
ATOM 814 O O . ALA A 1 103 ? 2.038 -25.051 11.035 1.00 92.00 103 ALA A O 1
ATOM 815 N N . CYS A 1 104 ? 2.985 -23.023 10.928 1.00 90.81 104 CYS A N 1
ATOM 816 C CA . CYS A 1 104 ? 2.623 -22.621 12.282 1.00 90.81 104 CYS A CA 1
ATOM 817 C C . CYS A 1 104 ? 1.110 -22.421 12.430 1.00 90.81 104 CYS A C 1
ATOM 819 O O . CYS A 1 104 ? 0.540 -22.916 13.400 1.00 90.81 104 CYS A O 1
ATOM 821 N N . LEU A 1 105 ? 0.446 -21.793 11.452 1.00 91.50 105 LEU A N 1
ATOM 822 C CA . LEU A 1 105 ? -1.019 -21.651 11.420 1.00 91.50 105 LEU A CA 1
ATOM 823 C C . LEU A 1 105 ? -1.741 -23.011 11.380 1.00 91.50 105 LEU A C 1
ATOM 825 O O . LEU A 1 105 ? -2.731 -23.202 12.089 1.00 91.50 105 LEU A O 1
ATOM 829 N N . ASP A 1 106 ? -1.227 -23.973 10.603 1.00 87.00 106 ASP A N 1
ATOM 830 C CA . ASP A 1 106 ? -1.817 -25.319 10.492 1.00 87.00 106 ASP A CA 1
ATOM 831 C C . ASP A 1 106 ? -1.612 -26.184 11.752 1.00 87.00 106 ASP A C 1
ATOM 833 O O . ASP A 1 106 ? -2.390 -27.103 12.007 1.00 87.00 106 ASP A O 1
ATOM 837 N N . LYS A 1 107 ? -0.578 -25.891 12.552 1.00 81.38 107 LYS A N 1
ATOM 838 C CA . LYS A 1 107 ? -0.203 -26.656 13.754 1.00 81.38 107 LYS A CA 1
ATOM 839 C C . LYS A 1 107 ? -0.818 -26.141 15.057 1.00 81.38 107 LYS A C 1
ATOM 841 O O . LYS A 1 107 ? -0.586 -26.765 16.091 1.00 81.38 107 LYS A O 1
ATOM 846 N N . GLN A 1 108 ? -1.551 -25.025 15.047 1.00 72.88 108 GLN A N 1
ATOM 847 C CA . GLN A 1 108 ? -2.096 -24.477 16.290 1.00 72.88 108 GLN A CA 1
ATOM 848 C C . GLN A 1 108 ? -3.088 -25.436 16.964 1.00 72.88 108 GLN A C 1
ATOM 850 O O . GLN A 1 108 ? -3.899 -26.108 16.325 1.00 72.88 108 GLN A O 1
ATOM 855 N N . VAL A 1 109 ? -3.002 -25.489 18.293 1.00 58.88 109 VAL A N 1
ATOM 856 C CA . VAL A 1 109 ? -3.855 -26.300 19.166 1.00 58.88 109 VAL A CA 1
ATOM 857 C C . VAL A 1 109 ? -4.493 -25.350 20.164 1.00 58.88 109 VAL A C 1
ATOM 859 O O . VAL A 1 109 ? -3.789 -24.745 20.970 1.00 58.88 109 VAL A O 1
ATOM 862 N N . ILE A 1 110 ? -5.815 -25.187 20.101 1.00 53.75 110 ILE A N 1
ATOM 863 C CA . ILE A 1 110 ? -6.532 -24.230 20.944 1.00 53.75 110 ILE A CA 1
ATOM 864 C C . ILE A 1 110 ? -7.501 -25.006 21.837 1.00 53.75 110 ILE A C 1
ATOM 866 O O . ILE A 1 110 ? -8.610 -25.341 21.442 1.00 53.75 110 ILE A O 1
ATOM 870 N N . ASN A 1 111 ? -7.078 -25.201 23.083 1.00 49.47 111 ASN A N 1
ATOM 871 C CA . ASN A 1 111 ? -7.858 -25.616 24.253 1.00 49.47 111 ASN A CA 1
ATOM 872 C C . ASN A 1 111 ? -7.941 -27.102 24.619 1.00 49.47 111 ASN A C 1
ATOM 874 O O . ASN A 1 111 ? -8.331 -27.979 23.856 1.00 49.47 111 ASN A O 1
ATOM 878 N N . ARG A 1 112 ? -7.698 -27.311 25.920 1.00 49.53 112 ARG A N 1
ATOM 879 C CA . ARG A 1 112 ? -8.245 -28.379 26.756 1.00 49.53 112 ARG A CA 1
ATOM 880 C C . ARG A 1 112 ? -9.651 -27.974 27.200 1.00 49.53 112 ARG A C 1
ATOM 882 O O . ARG A 1 112 ? -9.805 -27.059 28.003 1.00 49.53 112 ARG A O 1
ATOM 889 N N . VAL A 1 113 ? -10.673 -28.640 26.692 1.00 45.53 113 VAL A N 1
ATOM 890 C CA . VAL A 1 113 ? -12.057 -28.500 27.137 1.00 45.53 113 VAL A CA 1
ATOM 891 C C . VAL A 1 113 ? -12.274 -29.401 28.354 1.00 45.53 113 VAL A C 1
ATOM 893 O O . VAL A 1 113 ? -12.047 -30.610 28.290 1.00 45.53 113 VAL A O 1
ATOM 896 N N . TYR A 1 114 ? -12.717 -28.812 29.467 1.00 44.50 114 TYR A N 1
ATOM 897 C CA . TYR A 1 114 ? -13.217 -29.543 30.634 1.00 44.50 114 TYR A CA 1
ATOM 898 C C . TYR A 1 114 ? -14.659 -29.968 30.348 1.00 44.50 114 TYR A C 1
ATOM 900 O O . TYR A 1 114 ? -15.522 -29.107 30.169 1.00 44.50 114 TYR A O 1
ATOM 908 N N . VAL A 1 115 ? -14.945 -31.271 30.306 1.00 44.78 115 VAL A N 1
ATOM 909 C CA . VAL A 1 115 ? -16.315 -31.758 30.076 1.00 44.78 115 VAL A CA 1
ATOM 910 C C . VAL A 1 115 ? -16.824 -32.518 31.303 1.00 44.78 115 VAL A C 1
ATOM 912 O O . VAL A 1 115 ? -16.412 -33.642 31.584 1.00 44.78 115 VAL A O 1
ATOM 915 N N . GLY A 1 116 ? -17.763 -31.896 32.025 1.00 45.38 116 GLY A N 1
ATOM 916 C CA . GLY A 1 116 ? -18.611 -32.532 33.042 1.00 45.38 116 GLY A CA 1
ATOM 917 C C . GLY A 1 116 ? -18.018 -32.705 34.451 1.00 45.38 116 GLY A C 1
ATOM 918 O O . GLY A 1 116 ? -16.814 -32.611 34.680 1.00 45.38 116 GLY A O 1
ATOM 919 N N . TRP A 1 117 ? -18.901 -33.029 35.408 1.00 41.94 117 TRP A N 1
ATOM 920 C CA . TRP A 1 117 ? -18.648 -33.215 36.857 1.00 41.94 117 TRP A CA 1
ATOM 921 C C . TRP A 1 117 ? -17.659 -34.356 37.206 1.00 41.94 117 TRP A C 1
ATOM 923 O O . TRP A 1 117 ? -17.404 -34.627 38.375 1.00 41.94 117 TRP A O 1
ATOM 933 N N . LYS A 1 118 ? -17.076 -35.029 36.202 1.00 44.34 118 LYS A N 1
ATOM 934 C CA . LYS A 1 118 ? -16.115 -36.137 36.355 1.00 44.34 118 LYS A CA 1
ATOM 935 C C . LYS A 1 118 ? -14.681 -35.818 35.899 1.00 44.34 118 LYS A C 1
ATOM 937 O O . LYS A 1 118 ? -13.844 -36.710 35.946 1.00 44.34 118 LYS A O 1
ATOM 942 N N . GLY A 1 119 ? -14.374 -34.585 35.488 1.00 50.66 119 GLY A N 1
ATOM 943 C CA . GLY A 1 119 ? -12.985 -34.166 35.244 1.00 50.66 119 GLY A CA 1
ATOM 944 C C . GLY A 1 119 ? -12.311 -34.773 34.010 1.00 50.66 119 GLY A C 1
ATOM 945 O O . GLY A 1 119 ? -11.115 -35.051 34.042 1.00 50.66 119 GLY A O 1
ATOM 946 N N . VAL A 1 120 ? -13.055 -34.979 32.917 1.00 46.47 120 VAL A N 1
ATOM 947 C CA . VAL A 1 120 ? -12.470 -35.420 31.640 1.00 46.47 120 VAL A CA 1
ATOM 948 C C . VAL A 1 120 ? -11.942 -34.209 30.869 1.00 46.47 120 VAL A C 1
ATOM 950 O O . VAL A 1 120 ? -12.678 -33.255 30.609 1.00 46.47 120 VAL A O 1
ATOM 953 N N . MET A 1 121 ? -10.664 -34.279 30.499 1.00 48.41 121 MET A N 1
ATOM 954 C CA . MET A 1 121 ? -9.959 -33.290 29.685 1.00 48.41 121 MET A CA 1
ATOM 955 C C . MET A 1 121 ? -9.987 -33.722 28.218 1.00 48.41 121 MET A C 1
ATOM 957 O O . MET A 1 121 ? -9.503 -34.807 27.901 1.00 48.41 121 MET A O 1
ATOM 961 N N . ILE A 1 122 ? -10.517 -32.886 27.324 1.00 50.72 122 ILE A N 1
ATOM 962 C CA . ILE A 1 122 ? -10.473 -33.113 25.870 1.00 50.72 122 ILE A CA 1
ATOM 963 C C . ILE A 1 122 ? -9.603 -32.035 25.231 1.00 50.72 122 ILE A C 1
ATOM 965 O O . ILE A 1 122 ? -9.922 -30.859 25.332 1.00 50.72 122 ILE A O 1
ATOM 969 N N . GLU A 1 123 ? -8.520 -32.409 24.556 1.00 50.97 123 GLU A N 1
ATOM 970 C CA . GLU A 1 123 ? -7.743 -31.472 23.735 1.00 50.97 123 GLU A CA 1
ATOM 971 C C . GLU A 1 123 ? -8.432 -31.297 22.373 1.00 50.97 123 GLU A C 1
ATOM 973 O O . GLU A 1 123 ? -8.635 -32.267 21.643 1.00 50.97 123 GLU A O 1
ATOM 978 N N . VAL A 1 124 ? -8.830 -30.067 22.040 1.00 52.44 124 VAL A N 1
ATOM 979 C CA . VAL A 1 124 ? -9.422 -29.709 20.747 1.00 52.44 124 VAL A CA 1
ATOM 980 C C . VAL A 1 124 ? -8.374 -28.960 19.929 1.00 52.44 124 VAL A C 1
ATOM 982 O O . VAL A 1 124 ? -7.851 -27.921 20.322 1.00 52.44 124 VAL A O 1
ATOM 985 N N . MET A 1 125 ? -8.035 -29.517 18.772 1.00 52.69 125 MET A N 1
ATOM 986 C CA . MET A 1 125 ? -7.117 -28.902 17.817 1.00 52.69 125 MET A CA 1
ATOM 987 C C . MET A 1 125 ? -7.907 -27.921 16.944 1.00 52.69 125 MET A C 1
ATOM 989 O O . MET A 1 125 ? -8.863 -28.335 16.288 1.00 52.69 125 MET A O 1
ATOM 993 N N . TYR A 1 126 ? -7.499 -26.653 16.881 1.00 60.34 126 TYR A N 1
ATOM 994 C CA . TYR A 1 126 ? -8.074 -25.685 15.944 1.00 60.34 126 TYR A CA 1
ATOM 995 C C . TYR A 1 126 ? -6.986 -25.199 14.999 1.00 60.34 126 TYR A C 1
ATOM 997 O O . TYR A 1 126 ? -6.092 -24.448 15.381 1.00 60.34 126 TYR A O 1
ATOM 1005 N N . LYS A 1 127 ? -7.106 -25.614 13.740 1.00 78.50 127 LYS A N 1
ATOM 1006 C CA . LYS A 1 127 ? -6.318 -25.066 12.639 1.00 78.50 127 LYS A CA 1
ATOM 1007 C C . LYS A 1 127 ? -6.761 -23.628 12.383 1.00 78.50 127 LYS A C 1
ATOM 1009 O O . LYS A 1 127 ? -7.958 -23.389 12.206 1.00 78.50 127 LYS A O 1
ATOM 1014 N N . LEU A 1 128 ? -5.821 -22.687 12.317 1.00 88.81 128 LEU A N 1
ATOM 1015 C CA . LEU A 1 128 ? -6.122 -21.329 11.866 1.00 88.81 128 LEU A CA 1
ATOM 1016 C C . LEU A 1 128 ? -6.166 -21.314 10.340 1.00 88.81 128 LEU A C 1
ATOM 1018 O O . LEU A 1 128 ? -5.170 -21.603 9.681 1.00 88.81 128 LEU A O 1
ATOM 1022 N N . THR A 1 129 ? -7.317 -20.963 9.770 1.00 93.06 129 THR A N 1
ATOM 1023 C CA . THR A 1 129 ? -7.479 -20.852 8.315 1.00 93.06 129 THR A CA 1
ATOM 1024 C C . THR A 1 129 ? -6.704 -19.633 7.795 1.00 93.06 129 THR A C 1
ATOM 1026 O O . THR A 1 129 ? -7.046 -18.508 8.173 1.00 93.06 129 THR A O 1
ATOM 1029 N N . PRO A 1 130 ? -5.684 -19.807 6.931 1.00 95.94 130 PRO A N 1
ATOM 1030 C CA . PRO A 1 130 ? -4.917 -18.688 6.399 1.00 95.94 130 PRO A CA 1
ATOM 1031 C C . PRO A 1 130 ? -5.686 -17.955 5.292 1.00 95.94 130 PRO A C 1
ATOM 1033 O O . PRO A 1 130 ? -6.207 -18.577 4.362 1.00 95.94 130 PRO A O 1
ATOM 1036 N N . MET A 1 131 ? -5.678 -16.623 5.350 1.00 97.88 131 MET A N 1
ATOM 1037 C CA . MET A 1 131 ? -6.094 -15.741 4.257 1.00 97.88 131 MET A CA 1
ATOM 1038 C C . MET A 1 131 ? -4.908 -14.876 3.818 1.00 97.88 131 MET A C 1
ATOM 1040 O O . MET A 1 131 ? -4.469 -13.994 4.555 1.00 97.88 131 MET A O 1
ATOM 1044 N N . LEU A 1 132 ? -4.376 -15.117 2.617 1.00 98.38 132 LEU A N 1
ATOM 1045 C CA . LEU A 1 132 ? -3.190 -14.412 2.127 1.00 98.38 132 LEU A CA 1
ATOM 1046 C C . LEU A 1 132 ? -3.551 -13.208 1.265 1.00 98.38 132 LEU A C 1
ATOM 1048 O O . LEU A 1 132 ? -4.252 -13.333 0.264 1.00 98.38 132 LEU A O 1
ATOM 1052 N N . THR A 1 133 ? -3.018 -12.042 1.628 1.00 98.75 133 THR A N 1
ATOM 1053 C CA . THR A 1 133 ? -3.100 -10.814 0.827 1.00 98.75 133 THR A CA 1
ATOM 1054 C C . THR A 1 133 ? -1.826 -10.635 0.011 1.00 98.75 133 THR A C 1
ATOM 1056 O O . THR A 1 133 ? -0.759 -10.430 0.576 1.00 98.75 133 THR A O 1
ATOM 1059 N N . LEU A 1 134 ? -1.931 -10.696 -1.315 1.00 98.62 134 LEU A N 1
ATOM 1060 C CA . LEU A 1 134 ? -0.793 -10.589 -2.230 1.00 98.62 134 LEU A CA 1
ATOM 1061 C C . LEU A 1 134 ? -0.172 -9.188 -2.223 1.00 98.62 134 LEU A C 1
ATOM 1063 O O . LEU A 1 134 ? 1.045 -9.063 -2.270 1.00 98.62 134 LEU A O 1
ATOM 1067 N N . HIS A 1 135 ? -0.993 -8.138 -2.159 1.00 98.50 135 HIS A N 1
ATOM 1068 C CA . HIS A 1 135 ? -0.510 -6.761 -2.145 1.00 98.50 135 HIS A CA 1
ATOM 1069 C C . HIS A 1 135 ? -1.231 -5.912 -1.097 1.00 98.50 135 HIS A C 1
ATOM 1071 O O . HIS A 1 135 ? -2.404 -5.561 -1.256 1.00 98.50 135 HIS A O 1
ATOM 1077 N N . HIS A 1 136 ? -0.497 -5.529 -0.051 1.00 97.56 136 HIS A N 1
ATOM 1078 C CA . HIS A 1 136 ? -0.966 -4.661 1.030 1.00 97.56 136 HIS A CA 1
ATOM 1079 C C . HIS A 1 136 ? -0.161 -3.349 1.044 1.00 97.56 136 HIS A C 1
ATOM 1081 O O . HIS A 1 136 ? 0.635 -3.100 1.939 1.00 97.56 136 HIS A O 1
ATOM 1087 N N . PHE A 1 137 ? -0.338 -2.535 -0.004 1.00 96.31 137 PHE A N 1
ATOM 1088 C CA . PHE A 1 137 ? 0.351 -1.251 -0.271 1.00 96.31 137 PHE A CA 1
ATOM 1089 C C . PHE A 1 137 ? 1.866 -1.307 -0.490 1.00 96.31 137 PHE A C 1
ATOM 1091 O O . PHE A 1 137 ? 2.459 -0.291 -0.865 1.00 96.31 137 PHE A O 1
ATOM 1098 N N . VAL A 1 138 ? 2.483 -2.460 -0.255 1.00 96.12 138 VAL A N 1
ATOM 1099 C CA . VAL A 1 138 ? 3.929 -2.635 -0.267 1.00 96.12 138 VAL A CA 1
ATOM 1100 C C . VAL A 1 138 ? 4.341 -3.513 -1.437 1.00 96.12 138 VAL A C 1
ATOM 1102 O O . VAL A 1 138 ? 3.815 -4.606 -1.645 1.00 96.12 138 VAL A O 1
ATOM 1105 N N . HIS A 1 139 ? 5.325 -3.033 -2.189 1.00 97.44 139 HIS A N 1
ATOM 1106 C CA . HIS A 1 139 ? 5.913 -3.732 -3.327 1.00 97.44 139 HIS A CA 1
ATOM 1107 C C . HIS A 1 139 ? 7.408 -3.398 -3.445 1.00 97.44 139 HIS A C 1
ATOM 1109 O O . HIS A 1 139 ? 7.886 -2.454 -2.801 1.00 97.44 139 HIS A O 1
ATOM 1115 N N . PRO A 1 140 ? 8.187 -4.172 -4.223 1.00 97.44 140 PRO A N 1
ATOM 1116 C CA . PRO A 1 140 ? 9.626 -3.973 -4.328 1.00 97.44 140 PRO A CA 1
ATOM 1117 C C . PRO A 1 140 ? 9.993 -2.588 -4.867 1.00 97.44 140 PRO A C 1
ATOM 1119 O O . PRO A 1 140 ? 9.349 -2.066 -5.782 1.00 97.44 140 PRO A O 1
ATOM 1122 N N . SER A 1 141 ? 11.098 -2.017 -4.382 1.00 94.75 141 SER A N 1
ATOM 1123 C CA . SER A 1 141 ? 11.582 -0.721 -4.876 1.00 94.75 141 SER A CA 1
ATOM 1124 C C . SER A 1 141 ? 11.850 -0.704 -6.384 1.00 94.75 141 SER A C 1
ATOM 1126 O O . SER A 1 141 ? 11.710 0.337 -7.025 1.00 94.75 141 SER A O 1
ATOM 1128 N N . TRP A 1 142 ? 12.258 -1.834 -6.972 1.00 95.06 142 TRP A N 1
ATOM 1129 C CA . TRP A 1 142 ? 12.486 -1.926 -8.416 1.00 95.06 142 TRP A CA 1
ATOM 1130 C C . TRP A 1 142 ? 11.189 -1.744 -9.214 1.00 95.06 142 TRP A C 1
ATOM 1132 O O . TRP A 1 142 ? 11.212 -1.071 -10.243 1.00 95.06 142 TRP A O 1
ATOM 1142 N N . PHE A 1 143 ? 10.064 -2.261 -8.713 1.00 97.25 143 PHE A N 1
ATOM 1143 C CA . PHE A 1 143 ? 8.756 -2.140 -9.354 1.00 97.25 143 PHE A CA 1
ATOM 1144 C C . PHE A 1 143 ? 8.259 -0.692 -9.287 1.00 97.25 143 PHE A C 1
ATOM 1146 O O . PHE A 1 143 ? 7.830 -0.129 -10.297 1.00 97.25 143 PHE A O 1
ATOM 1153 N N . GLU A 1 144 ? 8.425 -0.030 -8.133 1.00 94.94 144 GLU A N 1
ATOM 1154 C CA . GLU A 1 144 ? 8.098 1.397 -7.991 1.00 94.94 144 GLU A CA 1
ATOM 1155 C C . GLU A 1 144 ? 8.935 2.267 -8.941 1.00 94.94 144 GLU A C 1
ATOM 1157 O O . GLU A 1 144 ? 8.397 3.134 -9.629 1.00 94.94 144 GLU A O 1
ATOM 1162 N N . LYS A 1 145 ? 10.243 1.994 -9.063 1.00 92.38 145 LYS A N 1
ATOM 1163 C CA . LYS A 1 145 ? 11.156 2.727 -9.964 1.00 92.38 145 LYS A CA 1
ATOM 1164 C C . LYS A 1 145 ? 10.799 2.573 -11.447 1.00 92.38 145 LYS A C 1
ATOM 1166 O O . LYS A 1 145 ? 11.113 3.462 -12.235 1.00 92.38 145 LYS A O 1
ATOM 1171 N N . GLN A 1 146 ? 10.121 1.491 -11.830 1.00 94.00 146 GLN A N 1
ATOM 1172 C CA . GLN A 1 146 ? 9.591 1.289 -13.185 1.00 94.00 146 GLN A CA 1
ATOM 1173 C C . GLN A 1 146 ? 8.238 1.987 -13.424 1.00 94.00 146 GLN A C 1
ATOM 1175 O O . GLN A 1 146 ? 7.709 1.930 -14.539 1.00 94.00 146 GLN A O 1
ATOM 1180 N N . GLY A 1 147 ? 7.688 2.655 -12.403 1.00 91.38 147 GLY A N 1
ATOM 1181 C CA . GLY A 1 147 ? 6.410 3.370 -12.426 1.00 91.38 147 GLY A CA 1
ATOM 1182 C C . GLY A 1 147 ? 5.279 2.673 -11.658 1.00 91.38 147 GLY A C 1
ATOM 1183 O O . GLY A 1 147 ? 4.171 3.220 -11.575 1.00 91.38 147 GLY A O 1
ATOM 1184 N N . GLY A 1 148 ? 5.540 1.492 -11.086 1.00 95.25 148 GLY A N 1
ATOM 1185 C CA . GLY A 1 148 ? 4.576 0.701 -10.323 1.00 95.25 148 GLY A CA 1
ATOM 1186 C C . GLY A 1 148 ? 3.281 0.450 -11.099 1.00 95.25 148 GLY A C 1
ATOM 1187 O O . GLY A 1 148 ? 3.295 0.322 -12.324 1.00 95.25 148 GLY A O 1
ATOM 1188 N N . PHE A 1 149 ? 2.139 0.493 -10.410 1.00 96.44 149 PHE A N 1
ATOM 1189 C CA . PHE A 1 149 ? 0.815 0.397 -11.044 1.00 96.44 149 PHE A CA 1
ATOM 1190 C C . PHE A 1 149 ? 0.399 1.662 -11.813 1.00 96.44 149 PHE A C 1
ATOM 1192 O O . PHE A 1 149 ? -0.705 1.727 -12.350 1.00 96.44 149 PHE A O 1
ATOM 1199 N N . SER A 1 150 ? 1.247 2.691 -11.909 1.00 94.56 150 SER A N 1
ATOM 1200 C CA . SER A 1 150 ? 0.955 3.849 -12.774 1.00 94.56 150 SER A CA 1
ATOM 1201 C C . SER A 1 150 ? 1.104 3.492 -14.254 1.00 94.56 150 SER A C 1
ATOM 1203 O O . SER A 1 150 ? 0.442 4.098 -15.098 1.00 94.56 150 SER A O 1
ATOM 1205 N N . GLU A 1 151 ? 1.936 2.490 -14.548 1.00 94.56 151 GLU A N 1
ATOM 1206 C CA . GLU A 1 151 ? 2.268 2.036 -15.893 1.00 94.56 151 GLU A CA 1
ATOM 1207 C C . GLU A 1 151 ? 1.618 0.674 -16.161 1.00 94.56 151 GLU A C 1
ATOM 1209 O O . GLU A 1 151 ? 1.969 -0.334 -15.552 1.00 94.56 151 GLU A O 1
ATOM 1214 N N . SER A 1 152 ? 0.678 0.616 -17.109 1.00 94.62 152 SER A N 1
ATOM 1215 C CA . SER A 1 152 ? -0.052 -0.624 -17.425 1.00 94.62 152 SER A CA 1
ATOM 1216 C C . SER A 1 152 ? 0.856 -1.742 -17.950 1.00 94.62 152 SER A C 1
ATOM 1218 O O . SER A 1 152 ? 0.535 -2.920 -17.803 1.00 94.62 152 SER A O 1
ATOM 1220 N N . ARG A 1 153 ? 2.016 -1.389 -18.522 1.00 96.50 153 ARG A N 1
ATOM 1221 C CA . ARG A 1 153 ? 3.030 -2.346 -18.986 1.00 96.50 153 ARG A CA 1
ATOM 1222 C C . ARG A 1 153 ? 3.648 -3.178 -17.854 1.00 96.50 153 ARG A C 1
ATOM 1224 O O . ARG A 1 153 ? 4.190 -4.229 -18.156 1.00 96.50 153 ARG A O 1
ATOM 1231 N N . ASN A 1 154 ? 3.550 -2.718 -16.602 1.00 97.06 154 ASN A N 1
ATOM 1232 C CA . ASN A 1 154 ? 4.103 -3.394 -15.424 1.00 97.06 154 ASN A CA 1
ATOM 1233 C C . ASN A 1 154 ? 3.085 -4.367 -14.784 1.00 97.06 154 ASN A C 1
ATOM 1235 O O . ASN A 1 154 ? 3.419 -5.125 -13.880 1.00 97.06 154 ASN A O 1
ATOM 1239 N N . ILE A 1 155 ? 1.820 -4.378 -15.233 1.00 98.00 155 ILE A N 1
ATOM 1240 C CA . ILE A 1 155 ? 0.796 -5.317 -14.732 1.00 98.00 155 ILE A CA 1
ATOM 1241 C C . ILE A 1 155 ? 1.257 -6.790 -14.804 1.00 98.00 155 ILE A C 1
ATOM 1243 O O . ILE A 1 155 ? 1.013 -7.516 -13.838 1.00 98.00 155 ILE A O 1
ATOM 1247 N N . PRO A 1 156 ? 1.924 -7.258 -15.882 1.00 97.88 156 PRO A N 1
ATOM 1248 C CA . PRO A 1 156 ? 2.434 -8.625 -15.951 1.00 97.88 156 PRO A CA 1
ATOM 1249 C C . PRO A 1 156 ? 3.377 -9.007 -14.805 1.00 97.88 156 PRO A C 1
ATOM 1251 O O . PRO A 1 156 ? 3.335 -10.155 -14.378 1.00 97.88 156 PRO A O 1
ATOM 1254 N N . ASP A 1 157 ? 4.166 -8.077 -14.259 1.00 98.25 157 ASP A N 1
ATOM 1255 C CA . ASP A 1 157 ? 5.078 -8.374 -13.146 1.00 98.25 157 ASP A CA 1
ATOM 1256 C C . ASP A 1 157 ? 4.301 -8.775 -11.885 1.00 98.25 157 ASP A C 1
ATOM 1258 O O . ASP A 1 157 ? 4.608 -9.784 -11.251 1.00 98.25 157 ASP A O 1
ATOM 1262 N N . PHE A 1 158 ? 3.215 -8.055 -11.574 1.00 98.56 158 PHE A N 1
ATOM 1263 C CA . PHE A 1 158 ? 2.331 -8.425 -10.465 1.00 98.56 158 PHE A CA 1
ATOM 1264 C C . PHE A 1 158 ? 1.615 -9.754 -10.723 1.00 98.56 158 PHE A C 1
ATOM 1266 O O . PHE A 1 158 ? 1.477 -10.571 -9.815 1.00 98.56 158 PHE A O 1
ATOM 1273 N N . VAL A 1 159 ? 1.169 -10.000 -11.959 1.00 98.50 159 VAL A N 1
ATOM 1274 C CA . VAL A 1 159 ? 0.523 -11.272 -12.325 1.00 98.50 159 VAL A CA 1
ATOM 1275 C C . VAL A 1 159 ? 1.502 -12.441 -12.180 1.00 98.50 159 VAL A C 1
ATOM 1277 O O . VAL A 1 159 ? 1.116 -13.496 -11.674 1.00 98.50 159 VAL A O 1
ATOM 1280 N N . ASN A 1 160 ? 2.772 -12.254 -12.549 1.00 98.19 160 ASN A N 1
ATOM 1281 C CA . ASN A 1 160 ? 3.829 -13.245 -12.359 1.00 98.19 160 ASN A CA 1
ATOM 1282 C C . ASN A 1 160 ? 4.064 -13.529 -10.872 1.00 98.19 160 ASN A C 1
ATOM 1284 O O . ASN A 1 160 ? 4.086 -14.697 -10.482 1.00 98.19 160 ASN A O 1
ATOM 1288 N N . PHE A 1 161 ? 4.150 -12.489 -10.037 1.00 98.62 161 PHE A N 1
ATOM 1289 C CA . PHE A 1 161 ? 4.239 -12.633 -8.583 1.00 98.62 161 PHE A CA 1
ATOM 1290 C C . PHE A 1 161 ? 3.031 -13.377 -7.993 1.00 98.62 161 PHE A C 1
ATOM 1292 O O . PHE A 1 161 ? 3.202 -14.336 -7.243 1.00 98.62 161 PHE A O 1
ATOM 1299 N N . ALA A 1 162 ? 1.808 -13.001 -8.375 1.00 98.56 162 ALA A N 1
ATOM 1300 C CA . ALA A 1 162 ? 0.579 -13.646 -7.914 1.00 98.56 162 ALA A CA 1
ATOM 1301 C C . ALA A 1 162 ? 0.529 -15.137 -8.296 1.00 98.56 162 ALA A C 1
ATOM 1303 O O . ALA A 1 162 ? 0.208 -15.995 -7.472 1.00 98.56 162 ALA A O 1
ATOM 1304 N N . THR A 1 163 ? 0.908 -15.452 -9.536 1.00 98.44 163 THR A N 1
ATOM 1305 C CA . THR A 1 163 ? 0.992 -16.822 -10.063 1.00 98.44 163 THR A CA 1
ATOM 1306 C C . THR A 1 163 ? 2.066 -17.627 -9.328 1.00 98.44 163 THR A C 1
ATOM 1308 O O . THR A 1 163 ? 1.835 -18.779 -8.961 1.00 98.44 163 THR A O 1
ATOM 1311 N N . PHE A 1 164 ? 3.234 -17.029 -9.075 1.00 98.38 164 PHE A N 1
ATOM 1312 C CA . PHE A 1 164 ? 4.317 -17.644 -8.308 1.00 98.38 164 PHE A CA 1
ATOM 1313 C C . PHE A 1 164 ? 3.889 -17.947 -6.868 1.00 98.38 164 PHE A C 1
ATOM 1315 O O . PHE A 1 164 ? 4.056 -19.075 -6.399 1.00 98.38 164 PHE A O 1
ATOM 1322 N N . ALA A 1 165 ? 3.279 -16.973 -6.188 1.00 98.25 165 ALA A N 1
ATOM 1323 C CA . ALA A 1 165 ? 2.776 -17.130 -4.830 1.00 98.25 165 ALA A CA 1
ATOM 1324 C C . ALA A 1 165 ? 1.727 -18.248 -4.757 1.00 98.25 165 ALA A C 1
ATOM 1326 O O . ALA A 1 165 ? 1.806 -19.106 -3.878 1.00 98.25 165 ALA A O 1
ATOM 1327 N N . PHE A 1 166 ? 0.799 -18.302 -5.718 1.00 98.31 166 PHE A N 1
ATOM 1328 C CA . PHE A 1 166 ? -0.199 -19.366 -5.778 1.00 98.31 166 PHE A CA 1
ATOM 1329 C C . PHE A 1 166 ? 0.427 -20.748 -6.005 1.00 98.31 166 PHE A C 1
ATOM 1331 O O . PHE A 1 166 ? 0.075 -21.696 -5.313 1.00 98.31 166 PHE A O 1
ATOM 1338 N N . ARG A 1 167 ? 1.394 -20.884 -6.922 1.00 97.44 167 ARG A N 1
ATOM 1339 C CA . ARG A 1 167 ? 2.102 -22.163 -7.135 1.00 97.44 167 ARG A CA 1
ATOM 1340 C C . ARG A 1 167 ? 2.861 -22.624 -5.894 1.00 97.44 167 ARG A C 1
ATOM 1342 O O . ARG A 1 167 ? 2.942 -23.820 -5.643 1.00 97.44 167 ARG A O 1
ATOM 1349 N N . THR A 1 168 ? 3.413 -21.675 -5.145 1.00 97.31 168 THR A N 1
ATOM 1350 C CA . THR A 1 168 ? 4.264 -21.954 -3.985 1.00 97.31 168 THR A CA 1
ATOM 1351 C C . THR A 1 168 ? 3.445 -22.293 -2.739 1.00 97.31 168 THR A C 1
ATOM 1353 O O . THR A 1 168 ? 3.793 -23.222 -2.017 1.00 97.31 168 THR A O 1
ATOM 1356 N N . PHE A 1 169 ? 2.346 -21.574 -2.483 1.00 97.12 169 PHE A N 1
ATOM 1357 C CA . PHE A 1 169 ? 1.589 -21.683 -1.226 1.00 97.12 169 PHE A CA 1
ATOM 1358 C C . PHE A 1 169 ? 0.135 -22.167 -1.390 1.00 97.12 169 PHE A C 1
ATOM 1360 O O . PHE A 1 169 ? -0.558 -22.377 -0.394 1.00 97.12 169 PHE A O 1
ATOM 1367 N N . GLY A 1 170 ? -0.351 -22.346 -2.624 1.00 95.06 170 GLY A N 1
ATOM 1368 C CA . GLY A 1 170 ? -1.741 -22.707 -2.950 1.00 95.06 170 GLY A CA 1
ATOM 1369 C C . GLY A 1 170 ? -2.204 -24.061 -2.430 1.00 95.06 170 GLY A C 1
ATOM 1370 O O . GLY A 1 170 ? -3.402 -24.271 -2.271 1.00 95.06 170 GLY A O 1
ATOM 1371 N N . ASP A 1 171 ? -1.280 -24.959 -2.095 1.00 92.81 171 ASP A N 1
ATOM 1372 C CA . ASP A 1 171 ? -1.598 -26.237 -1.459 1.00 92.81 171 ASP A CA 1
ATOM 1373 C C . ASP A 1 171 ? -2.034 -26.082 0.012 1.00 92.81 171 ASP A C 1
ATOM 1375 O O . ASP A 1 171 ? -2.784 -26.912 0.525 1.00 92.81 171 ASP A O 1
ATOM 1379 N N . LYS A 1 172 ? -1.603 -25.004 0.681 1.00 92.44 172 LYS A N 1
ATOM 1380 C CA . LYS A 1 172 ? -1.882 -24.709 2.100 1.00 92.44 172 LYS A CA 1
ATOM 1381 C C . LYS A 1 172 ? -2.930 -23.614 2.295 1.00 92.44 172 LYS A C 1
ATOM 1383 O O . LYS A 1 172 ? -3.457 -23.465 3.395 1.00 92.44 172 LYS A O 1
ATOM 1388 N N . VAL A 1 173 ? -3.230 -22.837 1.254 1.00 95.06 173 VAL A N 1
ATOM 1389 C CA . VAL A 1 173 ? -4.031 -21.611 1.359 1.00 95.06 173 VAL A CA 1
ATOM 1390 C C . VAL A 1 173 ? -5.214 -21.642 0.407 1.00 95.06 173 VAL A C 1
ATOM 1392 O O . VAL A 1 173 ? -5.058 -21.738 -0.810 1.00 95.06 173 VAL A O 1
ATOM 1395 N N . LYS A 1 174 ? -6.413 -21.488 0.974 1.00 93.69 174 LYS A N 1
ATOM 1396 C CA . LYS A 1 174 ? -7.666 -21.439 0.211 1.00 93.69 174 LYS A CA 1
ATOM 1397 C C . LYS A 1 174 ? -8.139 -20.015 -0.056 1.00 93.69 174 LYS A C 1
ATOM 1399 O O . LYS A 1 174 ? -8.718 -19.786 -1.109 1.00 93.69 174 LYS A O 1
ATOM 1404 N N . HIS A 1 175 ? -7.890 -19.067 0.847 1.00 97.44 175 HIS A N 1
ATOM 1405 C CA . HIS A 1 175 ? -8.380 -17.692 0.729 1.00 97.44 175 HIS A CA 1
ATOM 1406 C C . HIS A 1 175 ? -7.278 -16.751 0.249 1.00 97.44 175 HIS A C 1
ATOM 1408 O O . HIS A 1 175 ? -6.278 -16.546 0.937 1.00 97.44 175 HIS A O 1
ATOM 1414 N N . TRP A 1 176 ? -7.487 -16.154 -0.920 1.00 98.50 176 TRP A N 1
ATOM 1415 C CA . TRP A 1 176 ? -6.541 -15.274 -1.596 1.00 98.50 176 TRP A CA 1
ATOM 1416 C C . TRP A 1 176 ? -7.157 -13.898 -1.817 1.00 98.50 176 TRP A C 1
ATOM 1418 O O . TRP A 1 176 ? -8.234 -13.766 -2.394 1.00 98.50 176 TRP A O 1
ATOM 1428 N N . VAL A 1 177 ? -6.449 -12.862 -1.390 1.00 98.75 177 VAL A N 1
ATOM 1429 C CA . VAL A 1 177 ? -6.793 -11.462 -1.628 1.00 98.75 177 VAL A CA 1
ATOM 1430 C C . VAL A 1 177 ? -5.746 -10.880 -2.565 1.00 98.75 177 VAL A C 1
ATOM 1432 O O . VAL A 1 177 ? -4.564 -10.862 -2.229 1.00 98.75 177 VAL A O 1
ATOM 1435 N N . THR A 1 178 ? -6.142 -10.374 -3.733 1.00 98.62 178 THR A N 1
ATOM 1436 C CA . THR A 1 178 ? -5.168 -9.778 -4.665 1.00 98.62 178 THR A CA 1
ATOM 1437 C C . THR A 1 178 ? -4.648 -8.436 -4.156 1.00 98.62 178 THR A C 1
ATOM 1439 O O . THR A 1 178 ? -3.443 -8.232 -4.069 1.00 98.62 178 THR A O 1
ATOM 1442 N N . PHE A 1 179 ? -5.555 -7.532 -3.786 1.00 98.69 179 PHE A N 1
ATOM 1443 C CA . PHE A 1 179 ? -5.231 -6.184 -3.330 1.00 98.69 179 PHE A CA 1
ATOM 1444 C C . PHE A 1 179 ? -5.998 -5.851 -2.059 1.00 98.69 179 PHE A C 1
ATOM 1446 O O . PHE A 1 179 ? -7.201 -6.107 -1.983 1.00 98.69 179 PHE A O 1
ATOM 1453 N N . ASN A 1 180 ? -5.295 -5.237 -1.109 1.00 98.25 180 ASN A N 1
ATOM 1454 C CA . ASN A 1 180 ? -5.896 -4.445 -0.046 1.00 98.25 180 ASN A CA 1
ATOM 1455 C C . ASN A 1 180 ? -6.135 -3.015 -0.543 1.00 98.25 180 ASN A C 1
ATOM 1457 O O . ASN A 1 180 ? -5.198 -2.373 -1.016 1.00 98.25 180 ASN A O 1
ATOM 1461 N N . GLU A 1 181 ? -7.376 -2.543 -0.442 1.00 95.88 181 GLU A N 1
ATOM 1462 C CA . GLU A 1 181 ? -7.800 -1.143 -0.576 1.00 95.88 181 GLU A CA 1
ATOM 1463 C C . GLU A 1 181 ? -7.169 -0.382 -1.765 1.00 95.88 181 GLU A C 1
ATOM 1465 O O . GLU A 1 181 ? -6.526 0.662 -1.596 1.00 95.88 181 GLU A O 1
ATOM 1470 N N . PRO A 1 182 ? -7.346 -0.863 -3.010 1.00 95.94 182 PRO A N 1
ATOM 1471 C CA . PRO A 1 182 ? -6.721 -0.249 -4.186 1.00 95.94 182 PRO A CA 1
ATOM 1472 C C . PRO A 1 182 ? -7.161 1.209 -4.405 1.00 95.94 182 PRO A C 1
ATOM 1474 O O . PRO A 1 182 ? -6.391 2.028 -4.920 1.00 95.94 182 PRO A O 1
ATOM 1477 N N . ALA A 1 183 ? -8.387 1.557 -3.998 1.00 91.25 183 ALA A N 1
ATOM 1478 C CA . ALA A 1 183 ? -8.900 2.921 -4.042 1.00 91.25 183 ALA A CA 1
ATOM 1479 C C . ALA A 1 183 ? -8.149 3.841 -3.071 1.00 91.25 183 ALA A C 1
ATOM 1481 O O . ALA A 1 183 ? -7.678 4.900 -3.499 1.00 91.25 183 ALA A O 1
ATOM 1482 N N . LEU A 1 184 ? -7.968 3.419 -1.810 1.00 89.25 184 LEU A N 1
ATOM 1483 C CA . LEU A 1 184 ? -7.176 4.172 -0.837 1.00 89.25 184 LEU A CA 1
ATOM 1484 C C . LEU A 1 184 ? -5.742 4.338 -1.326 1.00 89.25 184 LEU A C 1
ATOM 1486 O O . LEU A 1 184 ? -5.264 5.465 -1.375 1.00 89.25 184 LEU A O 1
ATOM 1490 N N . ALA A 1 185 ? -5.084 3.258 -1.755 1.00 90.81 185 ALA A N 1
ATOM 1491 C CA . ALA A 1 185 ? -3.707 3.314 -2.248 1.00 90.81 185 ALA A CA 1
ATOM 1492 C C . ALA A 1 185 ? -3.543 4.352 -3.373 1.00 90.81 185 ALA A C 1
ATOM 1494 O O . ALA A 1 185 ? -2.614 5.163 -3.375 1.00 90.81 185 ALA A O 1
ATOM 1495 N N . SER A 1 186 ? -4.494 4.372 -4.311 1.00 91.50 186 SER A N 1
ATOM 1496 C CA . SER A 1 186 ? -4.499 5.302 -5.441 1.00 91.50 186 SER A CA 1
ATOM 1497 C C . SER A 1 186 ? -4.748 6.747 -5.010 1.00 91.50 186 SER A C 1
ATOM 1499 O O . SER A 1 186 ? -4.042 7.653 -5.456 1.00 91.50 186 SER A O 1
ATOM 1501 N N . PHE A 1 187 ? -5.731 6.983 -4.140 1.00 86.12 187 PHE A N 1
ATOM 1502 C CA . PHE A 1 187 ? -6.060 8.322 -3.658 1.00 86.12 187 PHE A CA 1
ATOM 1503 C C . PHE A 1 187 ? -4.968 8.876 -2.731 1.00 86.12 187 PHE A C 1
ATOM 1505 O O . PHE A 1 187 ? -4.459 9.977 -2.950 1.00 86.12 187 PHE A O 1
ATOM 1512 N N . ALA A 1 188 ? -4.543 8.096 -1.739 1.00 84.56 188 ALA A N 1
ATOM 1513 C CA . ALA A 1 188 ? -3.528 8.471 -0.763 1.00 84.56 188 ALA A CA 1
ATOM 1514 C C . ALA A 1 188 ? -2.166 8.750 -1.417 1.00 84.56 188 ALA A C 1
ATOM 1516 O O . ALA A 1 188 ? -1.493 9.715 -1.047 1.00 84.56 188 ALA A O 1
ATOM 1517 N N . GLY A 1 189 ? -1.777 7.949 -2.417 1.00 85.06 189 GLY A N 1
ATOM 1518 C CA . GLY A 1 189 ? -0.479 8.072 -3.084 1.00 85.06 189 GLY A CA 1
ATOM 1519 C C . GLY A 1 189 ? -0.424 9.099 -4.217 1.00 85.06 189 GLY A C 1
ATOM 1520 O O . GLY A 1 189 ? 0.656 9.607 -4.532 1.00 85.06 189 GLY A O 1
ATOM 1521 N N . LYS A 1 190 ? -1.565 9.407 -4.859 1.00 85.69 190 LYS A N 1
ATOM 1522 C CA . LYS A 1 190 ? -1.611 10.304 -6.032 1.00 85.69 190 LYS A CA 1
ATOM 1523 C C . LYS A 1 190 ? -2.336 11.635 -5.804 1.00 85.69 190 LYS A C 1
ATOM 1525 O O . LYS A 1 190 ? -2.110 12.572 -6.572 1.00 85.69 190 LYS A O 1
ATOM 1530 N N . VAL A 1 191 ? -3.223 11.722 -4.814 1.00 81.94 191 VAL A N 1
ATOM 1531 C CA . VAL A 1 191 ? -4.041 12.917 -4.543 1.00 81.94 191 VAL A CA 1
ATOM 1532 C C . VAL A 1 191 ? -3.683 13.546 -3.205 1.00 81.94 191 VAL A C 1
ATOM 1534 O O . VAL A 1 191 ? -3.444 14.751 -3.166 1.00 81.94 191 VAL A O 1
ATOM 1537 N N . ALA A 1 192 ? -3.640 12.755 -2.131 1.00 75.94 192 ALA A N 1
ATOM 1538 C CA . ALA A 1 192 ? -3.378 13.271 -0.786 1.00 75.94 192 ALA A CA 1
ATOM 1539 C C . ALA A 1 192 ? -1.879 13.430 -0.473 1.00 75.94 192 ALA A C 1
ATOM 1541 O O . ALA A 1 192 ? -1.521 14.221 0.394 1.00 75.94 192 ALA A O 1
ATOM 1542 N N . GLY A 1 193 ? -1.005 12.703 -1.175 1.00 81.88 193 GLY A N 1
ATOM 1543 C CA . GLY A 1 193 ? 0.448 12.769 -0.995 1.00 81.88 193 GLY A CA 1
ATOM 1544 C C . GLY A 1 193 ? 0.959 12.163 0.317 1.00 81.88 193 GLY A C 1
ATOM 1545 O O . GLY A 1 193 ? 2.052 12.510 0.758 1.00 81.88 193 GLY A O 1
ATOM 1546 N N . ILE A 1 194 ? 0.174 11.283 0.945 1.00 80.69 194 ILE A N 1
ATOM 1547 C CA . ILE A 1 194 ? 0.489 10.677 2.253 1.00 80.69 194 ILE A CA 1
ATOM 1548 C C . ILE A 1 194 ? 1.041 9.251 2.134 1.00 80.69 194 ILE A C 1
ATOM 1550 O O . ILE A 1 194 ? 1.707 8.774 3.049 1.00 80.69 194 ILE A O 1
ATOM 1554 N N . PHE A 1 195 ? 0.799 8.582 1.003 1.00 86.50 195 PHE A N 1
ATOM 1555 C CA . PHE A 1 195 ? 1.378 7.277 0.662 1.00 86.50 195 PHE A CA 1
ATOM 1556 C C . PHE A 1 195 ? 2.408 7.445 -0.463 1.00 86.50 195 PHE A C 1
ATOM 1558 O O . PHE A 1 195 ? 2.315 8.416 -1.222 1.00 86.50 195 PHE A O 1
ATOM 1565 N N . PRO A 1 196 ? 3.360 6.512 -0.640 1.00 87.69 196 PRO A N 1
ATOM 1566 C CA . PRO A 1 196 ? 4.231 6.523 -1.811 1.00 87.69 196 PRO A CA 1
ATOM 1567 C C . PRO A 1 196 ? 3.414 6.469 -3.119 1.00 87.69 196 PRO A C 1
ATOM 1569 O O . PRO A 1 196 ? 2.413 5.750 -3.184 1.00 87.69 196 PRO A O 1
ATOM 1572 N N . PRO A 1 197 ? 3.801 7.218 -4.173 1.00 85.25 197 PRO A N 1
ATOM 1573 C CA . PRO A 1 197 ? 4.991 8.075 -4.294 1.00 85.25 197 PRO A CA 1
ATOM 1574 C C . PRO A 1 197 ? 4.810 9.529 -3.811 1.00 85.25 197 PRO A C 1
ATOM 1576 O O . PRO A 1 197 ? 5.663 10.371 -4.083 1.00 85.25 197 PRO A O 1
ATOM 1579 N N . GLY A 1 198 ? 3.707 9.868 -3.142 1.00 83.38 198 GLY A N 1
ATOM 1580 C CA . GLY A 1 198 ? 3.545 11.182 -2.519 1.00 83.38 198 GLY A CA 1
ATOM 1581 C C . GLY A 1 198 ? 3.105 12.306 -3.448 1.00 83.38 198 GLY A C 1
ATOM 1582 O O . GLY A 1 198 ? 3.362 13.473 -3.151 1.00 83.38 198 GLY A O 1
ATOM 1583 N N . HIS A 1 199 ? 2.470 11.999 -4.583 1.00 83.00 199 HIS A N 1
ATOM 1584 C CA . HIS A 1 199 ? 1.954 13.062 -5.445 1.00 83.00 199 HIS A CA 1
ATOM 1585 C C . HIS A 1 199 ? 0.715 13.718 -4.825 1.00 83.00 199 HIS A C 1
ATOM 1587 O O . HIS A 1 199 ? -0.110 13.054 -4.196 1.00 83.00 199 HIS A O 1
ATOM 1593 N N . VAL A 1 200 ? 0.554 15.015 -5.086 1.00 79.06 200 VAL A N 1
ATOM 1594 C CA . VAL A 1 200 ? -0.592 15.814 -4.641 1.00 79.06 200 VAL A CA 1
ATOM 1595 C C . VAL A 1 200 ? -1.465 16.224 -5.828 1.00 79.06 200 VAL A C 1
ATOM 1597 O O . VAL A 1 200 ? -0.956 16.513 -6.910 1.00 79.06 200 VAL A O 1
ATOM 1600 N N . LEU A 1 201 ? -2.787 16.234 -5.636 1.00 77.06 201 LEU A N 1
ATOM 1601 C CA . LEU A 1 201 ? -3.791 16.727 -6.598 1.00 77.06 201 LEU A CA 1
ATOM 1602 C C . LEU A 1 201 ? -3.796 16.055 -7.994 1.00 77.06 201 LEU A C 1
ATOM 1604 O O . LEU A 1 201 ? -4.405 16.573 -8.933 1.00 77.06 201 LEU A O 1
ATOM 1608 N N . ARG A 1 202 ? -3.196 14.866 -8.171 1.00 82.38 202 ARG A N 1
ATOM 1609 C CA . ARG A 1 202 ? -3.157 14.165 -9.472 1.00 82.38 202 ARG A CA 1
ATOM 1610 C C . ARG A 1 202 ? -4.325 13.194 -9.669 1.00 82.38 202 ARG A C 1
ATOM 1612 O O . ARG A 1 202 ? -4.121 11.995 -9.863 1.00 82.38 202 ARG A O 1
ATOM 1619 N N . PHE A 1 203 ? -5.555 13.706 -9.715 1.00 83.94 203 PHE A N 1
ATOM 1620 C CA . PHE A 1 203 ? -6.783 12.897 -9.845 1.00 83.94 203 PHE A CA 1
ATOM 1621 C C . PHE A 1 203 ? -6.794 11.935 -11.042 1.00 83.94 203 PHE A C 1
ATOM 1623 O O . PHE A 1 203 ? -7.133 10.764 -10.896 1.00 83.94 203 PHE A O 1
ATOM 1630 N N . ARG A 1 204 ? -6.366 12.385 -12.230 1.00 85.69 204 ARG A N 1
ATOM 1631 C CA . ARG A 1 204 ? -6.269 11.502 -13.411 1.00 85.69 204 ARG A CA 1
ATOM 1632 C C . ARG A 1 204 ? -5.253 10.381 -13.229 1.00 85.69 204 ARG A C 1
ATOM 1634 O O . ARG A 1 204 ? -5.483 9.268 -13.694 1.00 85.69 204 ARG A O 1
ATOM 1641 N N . SER A 1 205 ? -4.135 10.675 -12.566 1.00 88.31 205 SER A N 1
ATOM 1642 C CA . SER A 1 205 ? -3.128 9.663 -12.246 1.00 88.31 205 SER A CA 1
ATOM 1643 C C . SER A 1 205 ? -3.675 8.662 -11.234 1.00 88.31 205 SER A C 1
ATOM 1645 O O . SER A 1 205 ? -3.444 7.473 -11.414 1.00 88.31 205 SER A O 1
ATOM 1647 N N . ALA A 1 206 ? -4.444 9.119 -10.241 1.00 88.81 206 ALA A N 1
ATOM 1648 C CA . ALA A 1 206 ? -5.127 8.260 -9.276 1.00 88.81 206 ALA A CA 1
ATOM 1649 C C . ALA A 1 206 ? -6.136 7.328 -9.962 1.00 88.81 206 ALA A C 1
ATOM 1651 O O . ALA A 1 206 ? -6.112 6.123 -9.741 1.00 88.81 206 ALA A O 1
ATOM 1652 N N . ALA A 1 207 ? -6.964 7.865 -10.864 1.00 90.69 207 ALA A N 1
ATOM 1653 C CA . ALA A 1 207 ? -7.926 7.076 -11.629 1.00 90.69 207 ALA A CA 1
ATOM 1654 C C . ALA A 1 207 ? -7.242 6.026 -12.520 1.00 90.69 207 ALA A C 1
ATOM 1656 O O . ALA A 1 207 ? -7.682 4.881 -12.567 1.00 90.69 207 ALA A O 1
ATOM 1657 N N . ARG A 1 208 ? -6.141 6.386 -13.195 1.00 92.75 208 ARG A N 1
ATOM 1658 C CA . ARG A 1 208 ? -5.347 5.436 -13.993 1.00 92.75 208 ARG A CA 1
ATOM 1659 C C . ARG A 1 208 ? -4.697 4.360 -13.125 1.00 92.75 208 ARG A C 1
ATOM 1661 O O . ARG A 1 208 ? -4.715 3.196 -13.501 1.00 92.75 208 ARG A O 1
ATOM 1668 N N . HIS A 1 209 ? -4.146 4.749 -11.979 1.00 94.62 209 HIS A N 1
ATOM 1669 C CA . HIS A 1 209 ? -3.539 3.830 -11.021 1.00 94.62 209 HIS A CA 1
ATOM 1670 C C . HIS A 1 209 ? -4.564 2.808 -10.508 1.00 94.62 209 HIS A C 1
ATOM 1672 O O . HIS A 1 209 ? -4.310 1.609 -10.575 1.00 94.62 209 HIS A O 1
ATOM 1678 N N . LEU A 1 210 ? -5.761 3.265 -10.119 1.00 95.88 210 LEU A N 1
ATOM 1679 C CA . LEU A 1 210 ? -6.857 2.389 -9.703 1.00 95.88 210 LEU A CA 1
ATOM 1680 C C . LEU A 1 210 ? -7.299 1.452 -10.834 1.00 95.88 210 LEU A C 1
ATOM 1682 O O . LEU A 1 210 ? -7.415 0.251 -10.610 1.00 95.88 210 LEU A O 1
ATOM 1686 N N . ALA A 1 211 ? -7.498 1.971 -12.051 1.00 95.62 211 ALA A N 1
ATOM 1687 C CA . ALA A 1 211 ? -7.868 1.150 -13.205 1.00 95.62 211 ALA A CA 1
ATOM 1688 C C . ALA A 1 211 ? -6.831 0.046 -13.482 1.00 95.62 211 ALA A C 1
ATOM 1690 O O . ALA A 1 211 ? -7.204 -1.099 -13.719 1.00 95.62 211 ALA A O 1
ATOM 1691 N N . ASN A 1 212 ? -5.537 0.364 -13.389 1.00 97.25 212 ASN A N 1
ATOM 1692 C CA . ASN A 1 212 ? -4.461 -0.610 -13.571 1.00 97.25 212 ASN A CA 1
ATOM 1693 C C . ASN A 1 212 ? -4.421 -1.662 -12.451 1.00 97.25 212 ASN A C 1
ATOM 1695 O O . ASN A 1 212 ? -4.187 -2.829 -12.746 1.00 97.25 212 ASN A O 1
ATOM 1699 N N . MET A 1 213 ? -4.656 -1.288 -11.187 1.00 98.06 213 MET A N 1
ATOM 1700 C CA . MET A 1 213 ? -4.739 -2.253 -10.077 1.00 98.06 213 MET A CA 1
ATOM 1701 C C . MET A 1 213 ? -5.949 -3.187 -10.227 1.00 98.06 213 MET A C 1
ATOM 1703 O O . MET A 1 213 ? -5.840 -4.389 -9.999 1.00 98.06 213 MET A O 1
ATOM 1707 N N . LEU A 1 214 ? -7.096 -2.657 -10.656 1.00 97.81 214 LEU A N 1
ATOM 1708 C CA . LEU A 1 214 ? -8.299 -3.450 -10.914 1.00 97.81 214 LEU A CA 1
ATOM 1709 C C . LEU A 1 214 ? -8.116 -4.404 -12.107 1.00 97.81 214 LEU A C 1
ATOM 1711 O O . LEU A 1 214 ? -8.499 -5.570 -12.035 1.00 97.81 214 LEU A O 1
ATOM 1715 N N . GLU A 1 215 ? -7.454 -3.954 -13.171 1.00 97.31 215 GLU A N 1
ATOM 1716 C CA . GLU A 1 215 ? -7.065 -4.831 -14.278 1.00 97.31 215 GLU A CA 1
ATOM 1717 C C . GLU A 1 215 ? -6.038 -5.886 -13.840 1.00 97.31 215 GLU A C 1
ATOM 1719 O O . GLU A 1 215 ? -6.134 -7.050 -14.227 1.00 97.31 215 GLU A O 1
ATOM 1724 N N . ALA A 1 216 ? -5.075 -5.519 -12.992 1.00 98.25 216 ALA A N 1
ATOM 1725 C CA . ALA A 1 216 ? -4.120 -6.465 -12.427 1.00 98.25 216 ALA A CA 1
ATOM 1726 C C . ALA A 1 216 ? -4.817 -7.541 -11.578 1.00 98.25 216 ALA A C 1
ATOM 1728 O O . ALA A 1 216 ? -4.432 -8.706 -11.652 1.00 98.25 216 ALA A O 1
ATOM 1729 N N . HIS A 1 217 ? -5.879 -7.188 -10.841 1.00 98.31 217 HIS A N 1
ATOM 1730 C CA . HIS A 1 217 ? -6.741 -8.154 -10.153 1.00 98.31 217 HIS A CA 1
ATOM 1731 C C . HIS A 1 217 ? -7.405 -9.111 -11.147 1.00 98.31 217 HIS A C 1
ATOM 1733 O O . HIS A 1 217 ? -7.285 -10.324 -10.985 1.00 98.31 217 HIS A O 1
ATOM 1739 N N . ALA A 1 218 ? -8.037 -8.586 -12.201 1.00 98.00 218 ALA A N 1
ATOM 1740 C CA . ALA A 1 218 ? -8.722 -9.399 -13.206 1.00 98.00 218 ALA A CA 1
ATOM 1741 C C . ALA A 1 218 ? -7.771 -10.397 -13.900 1.00 98.00 218 ALA A C 1
ATOM 1743 O O . ALA A 1 218 ? -8.104 -11.574 -14.083 1.00 98.00 218 ALA A O 1
ATOM 1744 N N . ARG A 1 219 ? -6.556 -9.949 -14.243 1.00 97.88 219 ARG A N 1
ATOM 1745 C CA . ARG A 1 219 ? -5.525 -10.802 -14.854 1.00 97.88 219 ARG A CA 1
ATOM 1746 C C . ARG A 1 219 ? -4.938 -11.812 -13.881 1.00 97.88 219 ARG A C 1
ATOM 1748 O O . ARG A 1 219 ? -4.759 -12.961 -14.267 1.00 97.88 219 ARG A O 1
ATOM 1755 N N . ALA A 1 220 ? -4.666 -11.415 -12.639 1.00 98.38 220 ALA A N 1
ATOM 1756 C CA . ALA A 1 220 ? -4.178 -12.331 -11.612 1.00 98.38 220 ALA A CA 1
ATOM 1757 C C . ALA A 1 220 ? -5.219 -13.414 -11.300 1.00 98.38 220 ALA A C 1
ATOM 1759 O O . ALA A 1 220 ? -4.863 -14.585 -11.230 1.00 98.38 220 ALA A O 1
ATOM 1760 N N . TYR A 1 221 ? -6.503 -13.050 -11.199 1.00 98.19 221 TYR A N 1
ATOM 1761 C CA . TYR A 1 221 ? -7.597 -14.010 -11.050 1.00 98.19 221 TYR A CA 1
ATOM 1762 C C . TYR A 1 221 ? -7.584 -15.026 -12.194 1.00 98.19 221 TYR A C 1
ATOM 1764 O O . TYR A 1 221 ? -7.496 -16.227 -11.949 1.00 98.19 221 TYR A O 1
ATOM 1772 N N . SER A 1 222 ? -7.607 -14.547 -13.441 1.00 97.25 222 SER A N 1
ATOM 1773 C CA . SER A 1 222 ? -7.641 -15.408 -14.629 1.00 97.25 222 SER A CA 1
ATOM 1774 C C . SER A 1 222 ? -6.421 -16.335 -14.694 1.00 97.25 222 SER A C 1
ATOM 1776 O O . SER A 1 222 ? -6.580 -17.543 -14.841 1.00 97.25 222 SER A O 1
ATOM 1778 N N . ALA A 1 223 ? -5.217 -15.797 -14.472 1.00 97.69 223 ALA A N 1
ATOM 1779 C CA . ALA A 1 223 ? -3.977 -16.570 -14.471 1.00 97.69 223 ALA A CA 1
ATOM 1780 C C . ALA A 1 223 ? -3.951 -17.636 -13.365 1.00 97.69 223 ALA A C 1
ATOM 1782 O O . ALA A 1 223 ? -3.547 -18.770 -13.608 1.00 97.69 223 ALA A O 1
ATOM 1783 N N . ILE A 1 224 ? -4.420 -17.312 -12.155 1.00 98.00 224 ILE A N 1
ATOM 1784 C CA . ILE A 1 224 ? -4.502 -18.286 -11.061 1.00 98.00 224 ILE A CA 1
ATOM 1785 C C . ILE A 1 224 ? -5.544 -19.365 -11.373 1.00 98.00 224 ILE A C 1
ATOM 1787 O O . ILE A 1 224 ? -5.315 -20.535 -11.066 1.00 98.00 224 ILE A O 1
ATOM 1791 N N . ARG A 1 225 ? -6.674 -19.016 -12.001 1.00 96.81 225 ARG A N 1
ATOM 1792 C CA . ARG A 1 225 ? -7.707 -19.995 -12.373 1.00 96.81 225 ARG A CA 1
ATOM 1793 C C . ARG A 1 225 ? -7.210 -21.070 -13.334 1.00 96.81 225 ARG A C 1
ATOM 1795 O O . ARG A 1 225 ? -7.700 -22.195 -13.250 1.00 96.81 225 ARG A O 1
ATOM 1802 N N . GLU A 1 226 ? -6.211 -20.775 -14.156 1.00 96.25 226 GLU A N 1
ATOM 1803 C CA . GLU A 1 226 ? -5.576 -21.742 -15.061 1.00 96.25 226 GLU A CA 1
ATOM 1804 C C . GLU A 1 226 ? -4.630 -22.730 -14.352 1.00 96.25 226 GLU A C 1
ATOM 1806 O O . GLU A 1 226 ? -4.235 -23.740 -14.937 1.00 96.25 226 GLU A O 1
ATOM 1811 N N . LEU A 1 227 ? -4.262 -22.480 -13.091 1.00 96.50 227 LEU A N 1
ATOM 1812 C CA . LEU A 1 227 ? -3.314 -23.319 -12.358 1.00 96.50 227 LEU A CA 1
ATOM 1813 C C . LEU A 1 227 ? -3.976 -24.547 -11.704 1.00 96.50 227 LEU A C 1
ATOM 1815 O O . LEU A 1 227 ? -5.141 -24.501 -11.298 1.00 96.50 227 LEU A O 1
ATOM 1819 N N . PRO A 1 228 ? -3.227 -25.650 -11.508 1.00 93.88 228 PRO A N 1
ATOM 1820 C CA . PRO A 1 228 ? -3.696 -26.786 -10.719 1.00 93.88 228 PRO A CA 1
ATOM 1821 C C . PRO A 1 228 ? -4.085 -26.374 -9.293 1.00 93.88 228 PRO A C 1
ATOM 1823 O O . PRO A 1 228 ? -3.426 -25.542 -8.677 1.00 93.88 228 PRO A O 1
ATOM 1826 N N . GLY A 1 229 ? -5.158 -26.961 -8.756 1.00 89.88 229 GLY A N 1
ATOM 1827 C CA . GLY A 1 229 ? -5.661 -26.647 -7.410 1.00 89.88 229 GLY A CA 1
ATOM 1828 C C . GLY A 1 229 ? -6.515 -25.374 -7.319 1.00 89.88 229 GLY A C 1
ATOM 1829 O O . GLY A 1 229 ? -7.172 -25.160 -6.301 1.00 89.88 229 GLY A O 1
ATOM 1830 N N . SER A 1 230 ? -6.610 -24.580 -8.393 1.00 93.75 230 SER A N 1
ATOM 1831 C CA . SER A 1 230 ? -7.358 -23.315 -8.415 1.00 93.75 230 SER A CA 1
ATOM 1832 C C . SER A 1 230 ? -8.839 -23.454 -8.067 1.00 93.75 230 SER A C 1
ATOM 1834 O O . SER A 1 230 ? -9.399 -22.547 -7.463 1.00 93.75 230 SER A O 1
ATOM 1836 N N . LYS A 1 231 ? -9.478 -24.591 -8.380 1.00 91.88 231 LYS A N 1
ATOM 1837 C CA . LYS A 1 231 ? -10.904 -24.841 -8.093 1.00 91.88 231 LYS A CA 1
ATOM 1838 C C . LYS A 1 231 ? -11.250 -24.792 -6.601 1.00 91.88 231 LYS A C 1
ATOM 1840 O O . LYS A 1 231 ? -12.387 -24.490 -6.262 1.00 91.88 231 LYS A O 1
ATOM 1845 N N . ALA A 1 232 ? -10.296 -25.115 -5.726 1.00 90.69 232 ALA A N 1
ATOM 1846 C CA . ALA A 1 232 ? -10.496 -25.082 -4.278 1.00 90.69 232 ALA A CA 1
ATOM 1847 C C . ALA A 1 232 ? -10.201 -23.700 -3.665 1.00 90.69 232 ALA A C 1
ATOM 1849 O O . ALA A 1 232 ? -10.529 -23.469 -2.501 1.00 90.69 232 ALA A O 1
ATOM 1850 N N . ALA A 1 233 ? -9.577 -22.800 -4.430 1.00 95.31 233 ALA A N 1
ATOM 1851 C CA . ALA A 1 233 ? -9.216 -21.465 -3.983 1.00 95.31 233 ALA A CA 1
ATOM 1852 C C . ALA A 1 233 ? -10.381 -20.482 -4.156 1.00 95.31 233 ALA A C 1
ATOM 1854 O O . ALA A 1 233 ? -11.062 -20.470 -5.184 1.00 95.31 233 ALA A O 1
ATOM 1855 N N . GLN A 1 234 ? -10.563 -19.629 -3.155 1.00 96.94 234 GLN A N 1
ATOM 1856 C CA . GLN A 1 234 ? -11.402 -18.442 -3.188 1.00 96.94 234 GLN A CA 1
ATOM 1857 C C . GLN A 1 234 ? -10.499 -17.227 -3.380 1.00 96.94 234 GLN A C 1
ATOM 1859 O O . GLN A 1 234 ? -9.614 -16.980 -2.562 1.00 96.94 234 GLN A O 1
ATOM 1864 N N . ILE A 1 235 ? -10.710 -16.483 -4.459 1.00 98.44 235 ILE A N 1
ATOM 1865 C CA . ILE A 1 235 ? -9.897 -15.343 -4.871 1.00 98.44 235 ILE A CA 1
ATOM 1866 C C . ILE A 1 235 ? -10.791 -14.108 -4.895 1.00 98.44 235 ILE A C 1
ATOM 1868 O O . ILE A 1 235 ? -11.773 -14.055 -5.637 1.00 98.44 235 ILE A O 1
ATOM 1872 N N . GLY A 1 236 ? -10.439 -13.113 -4.093 1.00 98.12 236 GLY A N 1
ATOM 1873 C CA . GLY A 1 236 ? -11.202 -11.884 -3.940 1.00 98.12 236 GLY A CA 1
ATOM 1874 C C . GLY A 1 236 ? -10.326 -10.640 -3.925 1.00 98.12 236 GLY A C 1
ATOM 1875 O O . GLY A 1 236 ? -9.094 -10.689 -4.020 1.00 98.12 236 GLY A O 1
ATOM 1876 N N . ILE A 1 237 ? -10.993 -9.501 -3.787 1.00 98.31 237 ILE A N 1
ATOM 1877 C CA . ILE A 1 237 ? -10.375 -8.191 -3.589 1.00 98.31 237 ILE A CA 1
ATOM 1878 C C . ILE A 1 237 ? -10.941 -7.562 -2.318 1.00 98.31 237 ILE A C 1
ATOM 1880 O O . ILE A 1 237 ? -12.114 -7.759 -1.998 1.00 98.31 237 ILE A O 1
ATOM 1884 N N . VAL A 1 238 ? -10.107 -6.830 -1.583 1.00 98.44 238 VAL A N 1
ATOM 1885 C CA . VAL A 1 238 ? -10.506 -6.138 -0.355 1.00 98.44 238 VAL A CA 1
ATOM 1886 C C . VAL A 1 238 ? -10.609 -4.646 -0.640 1.00 98.44 238 VAL A C 1
ATOM 1888 O O . VAL A 1 238 ? -9.661 -4.044 -1.144 1.00 98.44 238 VAL A O 1
ATOM 1891 N N . HIS A 1 239 ? -11.749 -4.041 -0.317 1.00 96.44 239 HIS A N 1
ATOM 1892 C CA . HIS A 1 239 ? -12.008 -2.619 -0.528 1.00 96.44 239 HIS A CA 1
ATOM 1893 C C . HIS A 1 239 ? -12.399 -1.927 0.780 1.00 96.44 239 HIS A C 1
ATOM 1895 O O . HIS A 1 239 ? -13.187 -2.457 1.565 1.00 96.44 239 HIS A O 1
ATOM 1901 N N . ASN A 1 240 ? -11.874 -0.722 1.000 1.00 92.19 240 ASN A N 1
ATOM 1902 C CA . ASN A 1 240 ? -12.250 0.111 2.135 1.00 92.19 240 ASN A CA 1
ATOM 1903 C C . ASN A 1 240 ? -13.538 0.870 1.845 1.00 92.19 240 ASN A C 1
ATOM 1905 O O . ASN A 1 240 ? -13.569 1.785 1.019 1.00 92.19 240 ASN A O 1
ATOM 1909 N N . PHE A 1 241 ? -14.601 0.540 2.572 1.00 91.69 241 PHE A N 1
ATOM 1910 C CA . PHE A 1 241 ? -15.840 1.291 2.459 1.00 91.69 241 PHE A CA 1
ATOM 1911 C C . PHE A 1 241 ? -15.827 2.478 3.421 1.00 91.69 241 PHE A C 1
ATOM 1913 O O . PHE A 1 241 ? -15.916 2.318 4.636 1.00 91.69 241 PHE A O 1
ATOM 1920 N N . PHE A 1 242 ? -15.741 3.681 2.860 1.00 85.81 242 PHE A N 1
ATOM 1921 C CA . PHE A 1 242 ? -15.807 4.941 3.597 1.00 85.81 242 PHE A CA 1
ATOM 1922 C C . PHE A 1 242 ? -16.658 5.941 2.810 1.00 85.81 242 PHE A C 1
ATOM 1924 O O . PHE A 1 242 ? -16.739 5.873 1.579 1.00 85.81 242 PHE A O 1
ATOM 1931 N N . TRP A 1 243 ? -17.309 6.865 3.512 1.00 87.94 243 TRP A N 1
ATOM 1932 C CA . TRP A 1 243 ? -18.072 7.946 2.893 1.00 87.94 243 TRP A CA 1
ATOM 1933 C C . TRP A 1 243 ? -18.068 9.198 3.765 1.00 87.94 243 TRP A C 1
ATOM 1935 O O . TRP A 1 243 ? -17.686 9.176 4.934 1.00 87.94 243 TRP A O 1
ATOM 1945 N N . PHE A 1 244 ? -18.530 10.288 3.174 1.00 87.69 244 PHE A N 1
ATOM 1946 C CA . PHE A 1 244 ? -18.614 11.618 3.742 1.00 87.69 244 PHE A CA 1
ATOM 1947 C C . PHE A 1 244 ? -20.079 12.028 3.864 1.00 87.69 244 PHE A C 1
ATOM 1949 O O . PHE A 1 244 ? -20.874 11.832 2.937 1.00 87.69 244 PHE A O 1
ATOM 1956 N N . GLU A 1 245 ? -20.436 12.635 4.991 1.00 90.00 245 GLU A N 1
ATOM 1957 C CA . GLU A 1 245 ? -21.747 13.250 5.190 1.00 90.00 245 GLU A CA 1
ATOM 1958 C C . GLU A 1 245 ? -21.664 14.519 6.055 1.00 90.00 245 GLU A C 1
ATOM 1960 O O . GLU A 1 245 ? -20.757 14.652 6.881 1.00 90.00 245 GLU A O 1
ATOM 1965 N N . PRO A 1 246 ? -22.600 15.468 5.890 1.00 90.25 246 PRO A N 1
ATOM 1966 C CA . PRO A 1 246 ? -22.640 16.657 6.728 1.00 90.25 246 PRO A CA 1
ATOM 1967 C C . PRO A 1 246 ? -23.136 16.345 8.147 1.00 90.25 246 PRO A C 1
ATOM 1969 O O . PRO A 1 246 ? -23.949 15.439 8.377 1.00 90.25 246 PRO A O 1
ATOM 1972 N N . ARG A 1 247 ? -22.700 17.158 9.111 1.00 89.00 247 ARG A N 1
ATOM 1973 C CA . ARG A 1 247 ? -23.208 17.131 10.483 1.00 89.00 247 ARG A CA 1
ATOM 1974 C C . ARG A 1 247 ? -24.687 17.526 10.514 1.00 89.00 247 ARG A C 1
ATOM 1976 O O . ARG A 1 247 ? -25.101 18.554 9.976 1.00 89.00 247 ARG A O 1
ATOM 1983 N N . ARG A 1 248 ? -25.507 16.707 11.167 1.00 85.50 248 ARG A N 1
ATOM 1984 C CA . ARG A 1 248 ? -26.930 16.962 11.408 1.00 85.50 248 ARG A CA 1
ATOM 1985 C C . ARG A 1 248 ? -27.076 18.014 12.505 1.00 85.50 248 ARG A C 1
ATOM 1987 O O . ARG A 1 248 ? -26.312 18.040 13.465 1.00 85.50 248 ARG A O 1
ATOM 1994 N N . GLY A 1 249 ? -28.095 18.858 12.374 1.00 75.31 249 GLY A N 1
ATOM 1995 C CA . GLY A 1 249 ? -28.406 19.894 13.364 1.00 75.31 249 GLY A CA 1
ATOM 1996 C C . GLY A 1 249 ? -27.615 21.196 13.210 1.00 75.31 249 GLY A C 1
ATOM 1997 O O . GLY A 1 249 ? -27.835 22.117 13.990 1.00 75.31 249 GLY A O 1
ATOM 1998 N N . ASP A 1 250 ? -26.751 21.326 12.197 1.00 69.94 250 ASP A N 1
ATOM 1999 C CA . ASP A 1 250 ? -26.227 22.637 11.806 1.00 69.94 250 ASP A CA 1
ATOM 2000 C C . ASP A 1 250 ? -27.376 23.467 11.215 1.00 69.94 250 ASP A C 1
ATOM 2002 O O . ASP A 1 250 ? -27.893 23.163 10.138 1.00 69.94 250 ASP A O 1
ATOM 2006 N N . TRP A 1 251 ? -27.789 24.509 11.942 1.00 64.62 251 TRP A N 1
ATOM 2007 C CA . TRP A 1 251 ? -28.903 25.403 11.591 1.00 64.62 251 TRP A CA 1
ATOM 2008 C C . TRP A 1 251 ? -28.746 26.062 10.212 1.00 64.62 251 TRP A C 1
ATOM 2010 O O . TRP A 1 251 ? -29.737 26.428 9.589 1.00 64.62 251 TRP A O 1
ATOM 2020 N N . LEU A 1 252 ? -27.510 26.145 9.711 1.00 62.88 252 LEU A N 1
ATOM 2021 C CA . LEU A 1 252 ? -27.181 26.694 8.400 1.00 62.88 252 LEU A CA 1
ATOM 2022 C C . LEU A 1 252 ? -27.119 25.671 7.257 1.00 62.88 252 LEU A C 1
ATOM 2024 O O . LEU A 1 252 ? -26.813 26.117 6.157 1.00 62.88 252 LEU A O 1
ATOM 2028 N N . ARG A 1 253 ? -27.377 24.360 7.485 1.00 63.41 253 ARG A N 1
ATOM 2029 C CA . ARG A 1 253 ? -27.232 23.231 6.516 1.00 63.41 253 ARG A CA 1
ATOM 2030 C C . ARG A 1 253 ? -26.553 23.655 5.213 1.00 63.41 253 ARG A C 1
ATOM 2032 O O . ARG A 1 253 ? -27.225 23.803 4.186 1.00 63.41 253 ARG A O 1
ATOM 2039 N N . PRO A 1 254 ? -25.245 23.940 5.251 1.00 73.06 254 PRO A N 1
ATOM 2040 C CA . PRO A 1 254 ? -24.688 24.714 4.174 1.00 73.06 254 PRO A CA 1
ATOM 2041 C C . PRO A 1 254 ? -24.639 23.814 2.949 1.00 73.06 254 PRO A C 1
ATOM 2043 O O . PRO A 1 254 ? -23.986 22.769 2.957 1.00 73.06 254 PRO A O 1
ATOM 2046 N N . TRP A 1 255 ? -25.372 24.195 1.907 1.00 80.88 255 TRP A N 1
ATOM 2047 C CA . TRP A 1 255 ? -25.490 23.432 0.663 1.00 80.88 255 TRP A CA 1
ATOM 2048 C C . TRP A 1 255 ? -24.110 23.077 0.077 1.00 80.88 255 TRP A C 1
ATOM 2050 O O . TRP A 1 255 ? -23.956 22.030 -0.555 1.00 80.88 255 TRP A O 1
ATOM 2060 N N . TYR A 1 256 ? -23.087 23.898 0.353 1.00 81.00 256 TYR A N 1
ATOM 2061 C CA . TYR A 1 256 ? -21.702 23.647 -0.035 1.00 81.00 256 TYR A CA 1
ATOM 2062 C C . TYR A 1 256 ? -21.089 22.423 0.664 1.00 81.00 256 TYR A C 1
ATOM 2064 O O . TYR A 1 256 ? -20.343 21.691 0.022 1.00 81.00 256 TYR A O 1
ATOM 2072 N N . VAL A 1 257 ? -21.422 22.144 1.934 1.00 83.19 257 VAL A N 1
ATOM 2073 C CA . VAL A 1 257 ? -20.939 20.944 2.650 1.00 83.19 257 VAL A CA 1
ATOM 2074 C C . VAL A 1 257 ? -21.573 19.697 2.051 1.00 83.19 257 VAL A C 1
ATOM 2076 O O . VAL A 1 257 ? -20.880 18.725 1.777 1.00 83.19 257 VAL A O 1
ATOM 2079 N N . GLN A 1 258 ? -22.881 19.734 1.785 1.00 85.56 258 GLN A N 1
ATOM 2080 C CA . GLN A 1 258 ? -23.585 18.617 1.152 1.00 85.56 258 GLN A CA 1
ATOM 2081 C C . GLN A 1 258 ? -23.019 18.316 -0.244 1.00 85.56 258 GLN A C 1
ATOM 2083 O O . GLN A 1 258 ? -22.775 17.156 -0.578 1.00 85.56 258 GLN A O 1
ATOM 2088 N N . SER A 1 259 ? -22.780 19.363 -1.037 1.00 81.44 259 SER A N 1
ATOM 2089 C CA . SER A 1 259 ? -22.194 19.246 -2.376 1.00 81.44 259 SER A CA 1
ATOM 2090 C C . SER A 1 259 ? -20.775 18.682 -2.307 1.00 81.44 259 SER A C 1
ATOM 2092 O O . SER A 1 259 ? -20.442 17.752 -3.037 1.00 81.44 259 SER A O 1
ATOM 2094 N N . LEU A 1 260 ? -19.962 19.177 -1.369 1.00 79.88 260 LEU A N 1
ATOM 2095 C CA . LEU A 1 260 ? -18.624 18.661 -1.109 1.00 79.88 260 LEU A CA 1
ATOM 2096 C C . LEU A 1 260 ? -18.650 17.177 -0.729 1.00 79.88 260 LEU A C 1
ATOM 2098 O O . LEU A 1 260 ? -17.905 16.398 -1.311 1.00 79.88 260 LEU A O 1
ATOM 2102 N N . CYS A 1 261 ? -19.498 16.769 0.219 1.00 83.75 261 CYS A N 1
ATOM 2103 C CA . CYS A 1 261 ? -19.619 15.368 0.617 1.00 83.75 261 CYS A CA 1
ATOM 2104 C C . CYS A 1 261 ? -20.002 14.478 -0.571 1.00 83.75 261 CYS A C 1
ATOM 2106 O O . CYS A 1 261 ? -19.448 13.392 -0.710 1.00 83.75 261 CYS A O 1
ATOM 2108 N N . SER A 1 262 ? -20.895 14.943 -1.452 1.00 83.00 262 SER A N 1
ATOM 2109 C CA . SER A 1 262 ? -21.237 14.223 -2.685 1.00 83.00 262 SER A CA 1
ATOM 2110 C C . SER A 1 262 ? -20.012 14.025 -3.580 1.00 83.00 262 SER A C 1
ATOM 2112 O O . SER A 1 262 ? -19.720 12.899 -3.969 1.00 83.00 262 SER A O 1
ATOM 2114 N N . VAL A 1 263 ? -19.250 15.093 -3.838 1.00 76.62 263 VAL A N 1
ATOM 2115 C CA . VAL A 1 263 ? -18.025 15.028 -4.650 1.00 76.62 263 VAL A CA 1
ATOM 2116 C C . VAL A 1 263 ? -16.984 14.107 -4.010 1.00 76.62 263 VAL A C 1
ATOM 2118 O O . VAL A 1 263 ? -16.380 13.288 -4.697 1.00 76.62 263 VAL A O 1
ATOM 2121 N N . LEU A 1 264 ? -16.777 14.196 -2.693 1.00 76.19 264 LEU A N 1
ATOM 2122 C CA . LEU A 1 264 ? -15.835 13.335 -1.978 1.00 76.19 264 LEU A CA 1
ATOM 2123 C C . LEU A 1 264 ? -16.247 11.858 -2.040 1.00 76.19 264 LEU A C 1
ATOM 2125 O O . LEU A 1 264 ? -15.380 11.003 -2.186 1.00 76.19 264 LEU A O 1
ATOM 2129 N N . ASN A 1 265 ? -17.546 11.553 -1.996 1.00 83.44 265 ASN A N 1
ATOM 2130 C CA . ASN A 1 265 ? -18.054 10.187 -2.149 1.00 83.44 265 ASN A CA 1
ATOM 2131 C C . ASN A 1 265 ? -17.800 9.618 -3.550 1.00 83.44 265 ASN A C 1
ATOM 2133 O O . ASN A 1 265 ? -17.446 8.445 -3.669 1.00 83.44 265 ASN A O 1
ATOM 2137 N N . ASP A 1 266 ? -17.916 10.445 -4.591 1.00 76.44 266 ASP A N 1
ATOM 2138 C CA . ASP A 1 266 ? -17.559 10.045 -5.956 1.00 76.44 266 ASP A CA 1
ATOM 2139 C C . ASP A 1 266 ? -16.044 9.819 -6.096 1.00 76.44 266 ASP A C 1
ATOM 2141 O O . ASP A 1 266 ? -15.601 8.849 -6.716 1.00 76.44 266 ASP A O 1
ATOM 2145 N N . LEU A 1 267 ? -15.233 10.680 -5.469 1.00 71.50 267 LEU A N 1
ATOM 2146 C CA . LEU A 1 267 ? -13.769 10.576 -5.464 1.00 71.50 267 LEU A CA 1
ATOM 2147 C C . LEU A 1 267 ? -13.245 9.389 -4.649 1.00 71.50 267 LEU A C 1
ATOM 2149 O O . LEU A 1 267 ? -12.186 8.856 -4.979 1.00 71.50 267 LEU A O 1
ATOM 2153 N N . TRP A 1 268 ? -13.982 8.952 -3.623 1.00 70.62 268 TRP A N 1
ATOM 2154 C CA . TRP A 1 268 ? -13.629 7.791 -2.801 1.00 70.62 268 TRP A CA 1
ATOM 2155 C C . TRP A 1 268 ? -13.798 6.449 -3.536 1.00 70.62 268 TRP A C 1
ATOM 2157 O O . TRP A 1 268 ? -13.485 5.386 -3.008 1.00 70.62 268 TRP A O 1
ATOM 2167 N N . ALA A 1 269 ? -14.249 6.497 -4.793 1.00 80.62 269 ALA A N 1
ATOM 2168 C CA . ALA A 1 269 ? -14.163 5.420 -5.772 1.00 80.62 269 ALA A CA 1
ATOM 2169 C C . ALA A 1 269 ? -14.917 4.120 -5.431 1.00 80.62 269 ALA A C 1
ATOM 2171 O O . ALA A 1 269 ? -14.761 3.139 -6.159 1.00 80.62 269 ALA A O 1
ATOM 2172 N N . ASN A 1 270 ? -15.807 4.121 -4.427 1.00 89.69 270 ASN A N 1
ATOM 2173 C CA . ASN A 1 270 ? -16.717 2.998 -4.148 1.00 89.69 270 ASN A CA 1
ATOM 2174 C C . ASN A 1 270 ? -17.469 2.575 -5.426 1.00 89.69 270 ASN A C 1
ATOM 2176 O O . ASN A 1 270 ? -17.501 1.393 -5.770 1.00 89.69 270 ASN A O 1
ATOM 2180 N N . ARG A 1 271 ? -17.987 3.559 -6.182 1.00 91.81 271 ARG A N 1
ATOM 2181 C CA . ARG A 1 271 ? -18.696 3.326 -7.450 1.00 91.81 271 ARG A CA 1
ATOM 2182 C C . ARG A 1 271 ? -17.793 2.702 -8.504 1.00 91.81 271 ARG A C 1
ATOM 2184 O O . ARG A 1 271 ? -18.192 1.763 -9.168 1.00 91.81 271 ARG A O 1
ATOM 2191 N N . LEU A 1 272 ? -16.565 3.205 -8.640 1.00 92.50 272 LEU A N 1
ATOM 2192 C CA . LEU A 1 272 ? -15.631 2.748 -9.672 1.00 92.50 272 LEU A CA 1
ATOM 2193 C C . LEU A 1 272 ? -15.232 1.284 -9.471 1.00 92.50 272 LEU A C 1
ATOM 2195 O O . LEU A 1 272 ? -15.109 0.547 -10.446 1.00 92.50 272 LEU A O 1
ATOM 2199 N N . VAL A 1 273 ? -15.054 0.865 -8.215 1.00 94.81 273 VAL A N 1
ATOM 2200 C CA . VAL A 1 273 ? -14.777 -0.534 -7.868 1.00 94.81 273 VAL A CA 1
ATOM 2201 C C . VAL A 1 273 ? -16.000 -1.408 -8.152 1.00 94.81 273 VAL A C 1
ATOM 2203 O O . VAL A 1 273 ? -15.862 -2.441 -8.805 1.00 94.81 273 VAL A O 1
ATOM 2206 N N . LEU A 1 274 ? -17.197 -0.979 -7.734 1.00 95.31 274 LEU A N 1
ATOM 2207 C CA . LEU A 1 274 ? -18.443 -1.703 -8.003 1.00 95.31 274 LEU A CA 1
ATOM 2208 C C . LEU A 1 274 ? -18.711 -1.857 -9.510 1.00 95.31 274 LEU A C 1
ATOM 2210 O O . LEU A 1 274 ? -18.971 -2.970 -9.969 1.00 95.31 274 LEU A O 1
ATOM 2214 N N . ASP A 1 275 ? -18.618 -0.768 -10.277 1.00 94.50 275 ASP A N 1
ATOM 2215 C CA . ASP A 1 275 ? -18.852 -0.735 -11.726 1.00 94.50 275 ASP A CA 1
ATOM 2216 C C . ASP A 1 275 ? -17.900 -1.698 -12.450 1.00 94.50 275 ASP A C 1
ATOM 2218 O O . ASP A 1 275 ? -18.333 -2.514 -13.275 1.00 94.50 275 ASP A O 1
ATOM 2222 N N . PHE A 1 276 ? -16.610 -1.656 -12.095 1.00 96.25 276 PHE A N 1
ATOM 2223 C CA . PHE A 1 276 ? -15.596 -2.511 -12.704 1.00 96.25 276 PHE A CA 1
ATOM 2224 C C . PHE A 1 276 ? -15.808 -3.985 -12.357 1.00 96.25 276 PHE A C 1
ATOM 2226 O O . PHE A 1 276 ? -15.785 -4.819 -13.255 1.00 96.25 276 PHE A O 1
ATOM 2233 N N . LEU A 1 277 ? -16.076 -4.328 -11.094 1.00 96.56 277 LEU A N 1
ATOM 2234 C CA . LEU A 1 277 ? -16.332 -5.720 -10.704 1.00 96.56 277 LEU A CA 1
ATOM 2235 C C . LEU A 1 277 ? -17.654 -6.265 -11.273 1.00 96.56 277 LEU A C 1
ATOM 2237 O O . LEU A 1 277 ? -17.781 -7.463 -11.521 1.00 96.56 277 LEU A O 1
ATOM 2241 N N . SER A 1 278 ? -18.635 -5.394 -11.523 1.00 95.94 278 SER A N 1
ATOM 2242 C CA . SER A 1 278 ? -19.933 -5.791 -12.081 1.00 95.94 278 SER A CA 1
ATOM 2243 C C . SER A 1 278 ? -19.894 -5.995 -13.595 1.00 95.94 278 SER A C 1
ATOM 2245 O O . SER A 1 278 ? -20.595 -6.867 -14.106 1.00 95.94 278 SER A O 1
ATOM 2247 N N . SER A 1 279 ? -19.102 -5.195 -14.318 1.00 94.69 279 SER A N 1
ATOM 2248 C CA . SER A 1 279 ? -19.190 -5.093 -15.785 1.00 94.69 279 SER A CA 1
ATOM 2249 C C . SER A 1 279 ? -17.854 -5.133 -16.533 1.00 94.69 279 SER A C 1
ATOM 2251 O O . SER A 1 279 ? -17.847 -5.210 -17.759 1.00 94.69 279 SER A O 1
ATOM 2253 N N . GLY A 1 280 ? -16.725 -5.024 -15.834 1.00 94.12 280 GLY A N 1
ATOM 2254 C CA . GLY A 1 280 ? -15.404 -4.798 -16.430 1.00 94.12 280 GLY A CA 1
ATOM 2255 C C . GLY A 1 280 ? -15.179 -3.376 -16.941 1.00 94.12 280 GLY A C 1
ATOM 2256 O O . GLY A 1 280 ? -14.108 -3.080 -17.470 1.00 94.12 280 GLY A O 1
ATOM 2257 N N . SER A 1 281 ? -16.162 -2.484 -16.799 1.00 93.19 281 SER A N 1
ATOM 2258 C CA . SER A 1 281 ? -16.061 -1.094 -17.240 1.00 93.19 281 SER A CA 1
ATOM 2259 C C . SER A 1 281 ? -15.655 -0.177 -16.095 1.00 93.19 281 SER A C 1
ATOM 2261 O O . SER A 1 281 ? -16.224 -0.204 -15.010 1.00 93.19 281 SER A O 1
ATOM 2263 N N . PHE A 1 282 ? -14.688 0.687 -16.365 1.00 93.19 282 PHE A N 1
ATOM 2264 C CA . PHE A 1 282 ? -14.200 1.718 -15.467 1.00 93.19 282 PHE A CA 1
ATOM 2265 C C . PHE A 1 282 ? -14.358 3.076 -16.147 1.00 93.19 282 PHE A C 1
ATOM 2267 O O . PHE A 1 282 ? -13.832 3.309 -17.237 1.00 93.19 282 PHE A O 1
ATOM 2274 N N . SER A 1 283 ? -15.061 4.005 -15.503 1.00 89.81 283 SER A N 1
ATOM 2275 C CA . SER A 1 283 ? -15.195 5.372 -16.006 1.00 89.81 283 SER A CA 1
ATOM 2276 C C . SER A 1 283 ? -15.146 6.366 -14.861 1.00 89.81 283 SER A C 1
ATOM 2278 O O . SER A 1 283 ? -16.118 6.543 -14.131 1.00 89.81 283 SER A O 1
ATOM 2280 N N . SER A 1 284 ? -14.013 7.058 -14.740 1.00 85.12 284 SER A N 1
ATOM 2281 C CA . SER A 1 284 ? -13.807 8.121 -13.754 1.00 85.12 284 SER A CA 1
ATOM 2282 C C . SER A 1 284 ? -14.333 9.481 -14.232 1.00 85.12 284 SER A C 1
ATOM 2284 O O . SER A 1 284 ? -13.903 10.521 -13.731 1.00 85.12 284 SER A O 1
ATOM 2286 N N . LYS A 1 285 ? -15.163 9.505 -15.280 1.00 75.25 285 LYS A N 1
ATOM 2287 C CA . LYS A 1 285 ? -15.716 10.740 -15.832 1.00 75.25 285 LYS A CA 1
ATOM 2288 C C . LYS A 1 285 ? -16.831 11.245 -14.907 1.00 75.25 285 LYS A C 1
ATOM 2290 O O . LYS A 1 285 ? -17.829 10.537 -14.774 1.00 75.25 285 LYS A O 1
ATOM 2295 N N . PRO A 1 286 ? -16.708 12.448 -14.311 1.00 59.25 286 PRO A N 1
ATOM 2296 C CA . PRO A 1 286 ? -17.788 13.016 -13.502 1.00 59.25 286 PRO A CA 1
ATOM 2297 C C . PRO A 1 286 ? -19.030 13.325 -14.358 1.00 59.25 286 PRO A C 1
ATOM 2299 O O . PRO A 1 286 ? -20.150 13.141 -13.904 1.00 59.25 286 PRO A O 1
ATOM 2302 N N . PHE A 1 287 ? -18.828 13.695 -15.631 1.00 56.56 287 PHE A N 1
ATOM 2303 C CA . PHE A 1 287 ? -19.864 13.804 -16.664 1.00 56.56 287 PHE A CA 1
ATOM 2304 C C . PHE A 1 287 ? -19.350 13.214 -17.984 1.00 56.56 287 PHE A C 1
ATOM 2306 O O . PHE A 1 287 ? -18.152 13.281 -18.260 1.00 56.56 287 PHE A O 1
ATOM 2313 N N . SER A 1 288 ? -20.234 12.662 -18.821 1.00 55.75 288 SER A N 1
ATOM 2314 C CA . SER A 1 288 ? -19.878 11.933 -20.058 1.00 55.75 288 SER A CA 1
ATOM 2315 C C . SER A 1 288 ? -18.995 12.721 -21.041 1.00 55.75 288 SER A C 1
ATOM 2317 O O . SER A 1 288 ? -18.176 12.120 -21.743 1.00 55.75 288 SER A O 1
ATOM 2319 N N . TRP A 1 289 ? -19.122 14.051 -21.047 1.00 53.09 289 TRP A N 1
ATOM 2320 C CA . TRP A 1 289 ? -18.397 14.989 -21.911 1.00 53.09 289 TRP A CA 1
ATOM 2321 C C . TRP A 1 289 ? -17.107 15.557 -21.292 1.00 53.09 289 TRP A C 1
ATOM 2323 O O . TRP A 1 289 ? -16.330 16.200 -21.996 1.00 53.09 289 TRP A O 1
ATOM 2333 N N . LEU A 1 290 ? -16.841 15.313 -20.003 1.00 58.53 290 LEU A N 1
ATOM 2334 C CA . LEU A 1 290 ? -15.624 15.787 -19.343 1.00 58.53 290 LEU A CA 1
ATOM 2335 C C . LEU A 1 290 ? -14.457 14.794 -19.494 1.00 58.53 290 LEU A C 1
ATOM 2337 O O . LEU A 1 290 ? -14.648 13.572 -19.506 1.00 58.53 290 LEU A O 1
ATOM 2341 N N . PRO A 1 291 ? -13.215 15.300 -19.573 1.00 63.22 291 PRO A N 1
ATOM 2342 C CA . PRO A 1 291 ? -12.040 14.463 -19.765 1.00 63.22 291 PRO A CA 1
ATOM 2343 C C . PRO A 1 291 ? -11.651 13.709 -18.479 1.00 63.22 291 PRO A C 1
ATOM 2345 O O . PRO A 1 291 ? -11.115 14.292 -17.533 1.00 63.22 291 PRO A O 1
ATOM 2348 N N . GLY A 1 292 ? -11.870 12.392 -18.476 1.00 76.38 292 GLY A N 1
ATOM 2349 C CA . GLY A 1 292 ? -11.517 11.446 -17.408 1.00 76.38 292 GLY A CA 1
ATOM 2350 C C . GLY A 1 292 ? -10.815 10.196 -17.948 1.00 76.38 292 GLY A C 1
ATOM 2351 O O . GLY A 1 292 ? -10.481 10.128 -19.130 1.00 76.38 292 GLY A O 1
ATOM 2352 N N . VAL A 1 293 ? -10.580 9.208 -17.084 1.00 84.31 293 VAL A N 1
ATOM 2353 C CA . VAL A 1 293 ? -10.047 7.902 -17.489 1.00 84.31 293 VAL A CA 1
ATOM 2354 C C . VAL A 1 293 ? -11.224 6.969 -17.744 1.00 84.31 293 VAL A C 1
ATOM 2356 O O . VAL A 1 293 ? -12.068 6.774 -16.870 1.00 84.31 293 VAL A O 1
ATOM 2359 N N . SER A 1 294 ? -11.276 6.405 -18.945 1.00 87.81 294 SER A N 1
ATOM 2360 C CA . SER A 1 294 ? -12.191 5.322 -19.288 1.00 87.81 294 SER A CA 1
ATOM 2361 C C . SER A 1 294 ? -11.371 4.108 -19.687 1.00 87.81 294 SER A C 1
ATOM 2363 O O . SER A 1 294 ? -10.387 4.235 -20.415 1.00 87.81 294 SER A O 1
ATOM 2365 N N . TYR A 1 295 ? -11.762 2.953 -19.175 1.00 88.19 295 TYR A N 1
ATOM 2366 C CA . TYR A 1 295 ? -11.104 1.685 -19.414 1.00 88.19 295 TYR A CA 1
ATOM 2367 C C . TYR A 1 295 ? -12.152 0.576 -19.407 1.00 88.19 295 TYR A C 1
ATOM 2369 O O . TYR A 1 295 ? -13.089 0.616 -18.615 1.00 88.19 295 TYR A O 1
ATOM 2377 N N . SER A 1 296 ? -11.991 -0.410 -20.277 1.00 91.00 296 SER A N 1
ATOM 2378 C CA . SER A 1 296 ? -12.808 -1.618 -20.279 1.00 91.00 296 SER A CA 1
ATOM 2379 C C . SER A 1 296 ? -11.859 -2.801 -20.289 1.00 91.00 296 SER A C 1
ATOM 2381 O O . SER A 1 296 ? -10.956 -2.852 -21.128 1.00 91.00 296 SER A O 1
ATOM 2383 N N . SER A 1 297 ? -12.041 -3.723 -19.344 1.00 90.25 297 SER A N 1
ATOM 2384 C CA . SER A 1 297 ? -11.230 -4.933 -19.298 1.00 90.25 297 SER A CA 1
ATOM 2385 C C . SER A 1 297 ? -11.497 -5.766 -20.558 1.00 90.25 297 SER A C 1
ATOM 2387 O O . SER A 1 297 ? -12.663 -6.022 -20.875 1.00 90.25 297 SER A O 1
ATOM 2389 N N . PRO A 1 298 ? -10.456 -6.207 -21.290 1.00 84.94 298 PRO A N 1
ATOM 2390 C CA . PRO A 1 298 ? -10.621 -7.030 -22.488 1.00 84.94 298 PRO A CA 1
ATOM 2391 C C . PRO A 1 298 ? -11.399 -8.328 -22.236 1.00 84.94 298 PRO A C 1
ATOM 2393 O O . PRO A 1 298 ? -12.049 -8.834 -23.145 1.00 84.94 298 PRO A O 1
ATOM 2396 N N . GLY A 1 299 ? -11.344 -8.856 -21.007 1.00 80.69 299 GLY A N 1
ATOM 2397 C CA . GLY A 1 299 ? -12.047 -10.072 -20.592 1.00 80.69 299 GLY A CA 1
ATOM 2398 C C . GLY A 1 299 ? -13.512 -9.869 -20.187 1.00 80.69 299 GLY A C 1
ATOM 2399 O O . GLY A 1 299 ? -14.162 -10.835 -19.798 1.00 80.69 299 GLY A O 1
ATOM 2400 N N . GLY A 1 300 ? -14.049 -8.645 -20.257 1.00 91.19 300 GLY A N 1
ATOM 2401 C CA . GLY A 1 300 ? -15.398 -8.334 -19.777 1.00 91.19 300 GLY A CA 1
ATOM 2402 C C . GLY A 1 300 ? -15.481 -8.301 -18.247 1.00 91.19 300 GLY A C 1
ATOM 2403 O O . GLY A 1 300 ? -14.584 -7.769 -17.592 1.00 91.19 300 GLY A O 1
ATOM 2404 N N . LYS A 1 301 ? -16.569 -8.837 -17.670 1.00 93.56 301 LYS A N 1
ATOM 2405 C CA . LYS A 1 301 ? -16.770 -8.875 -16.211 1.00 93.56 301 LYS A CA 1
ATOM 2406 C C . LYS A 1 301 ? -15.629 -9.668 -15.545 1.00 93.56 301 LYS A C 1
ATOM 2408 O O . LYS A 1 301 ? -15.509 -10.864 -15.816 1.00 93.56 301 LYS A O 1
ATOM 2413 N N . PRO A 1 302 ? -14.822 -9.050 -14.665 1.00 94.31 302 PRO A N 1
ATOM 2414 C CA . PRO A 1 302 ? -13.714 -9.732 -14.013 1.00 94.31 302 PRO A CA 1
ATOM 2415 C C . PRO A 1 302 ? -14.232 -10.783 -13.026 1.00 94.31 302 PRO A C 1
ATOM 2417 O O . PRO A 1 302 ? -15.279 -10.614 -12.397 1.00 94.31 302 PRO A O 1
ATOM 2420 N N . GLY A 1 303 ? -13.485 -11.876 -12.881 1.00 94.19 303 GLY A N 1
ATOM 2421 C CA . GLY A 1 303 ? -13.781 -12.890 -11.876 1.00 94.19 303 GLY A CA 1
ATOM 2422 C C . GLY A 1 303 ? -13.411 -12.413 -10.471 1.00 94.19 303 GLY A C 1
ATOM 2423 O O . GLY A 1 303 ? -12.371 -11.791 -10.277 1.00 94.19 303 GLY A O 1
ATOM 2424 N N . CYS A 1 304 ? -14.278 -12.696 -9.502 1.00 96.56 304 CYS A N 1
ATOM 2425 C CA . CYS A 1 304 ? -14.095 -12.370 -8.091 1.00 96.56 304 CYS A CA 1
ATOM 2426 C C . CYS A 1 304 ? -15.044 -13.262 -7.278 1.00 96.56 304 CYS A C 1
ATOM 2428 O O . CYS A 1 304 ? -16.251 -13.230 -7.509 1.00 96.56 304 CYS A O 1
ATOM 2430 N N . ASP A 1 305 ? -14.521 -14.095 -6.377 1.00 97.88 305 ASP A N 1
ATOM 2431 C CA . ASP A 1 305 ? -15.331 -15.099 -5.664 1.00 97.88 305 ASP A CA 1
ATOM 2432 C C . ASP A 1 305 ? -15.934 -14.574 -4.367 1.00 97.88 305 ASP A C 1
ATOM 2434 O O . ASP A 1 305 ? -16.891 -15.146 -3.851 1.00 97.88 305 ASP A O 1
ATOM 2438 N N . PHE A 1 306 ? -15.334 -13.525 -3.813 1.00 98.19 306 PHE A N 1
ATOM 2439 C CA . PHE A 1 306 ? -15.798 -12.822 -2.628 1.00 98.19 306 PHE A CA 1
ATOM 2440 C C . PHE A 1 306 ? -15.291 -11.383 -2.666 1.00 98.19 306 PHE A C 1
ATOM 2442 O O . PHE A 1 306 ? -14.236 -11.103 -3.240 1.00 98.19 306 PHE A O 1
ATOM 2449 N N . ILE A 1 307 ? -16.002 -10.484 -1.993 1.00 98.12 307 ILE A N 1
ATOM 2450 C CA . ILE A 1 307 ? -15.510 -9.134 -1.723 1.00 98.12 307 ILE A CA 1
ATOM 2451 C C . ILE A 1 307 ? -15.200 -8.988 -0.235 1.00 98.12 307 ILE A C 1
ATOM 2453 O O . ILE A 1 307 ? -16.028 -9.267 0.635 1.00 98.12 307 ILE A O 1
ATOM 2457 N N . GLY A 1 308 ? -13.970 -8.582 0.057 1.00 98.12 308 GLY A N 1
ATOM 2458 C CA . GLY A 1 308 ? -13.577 -8.186 1.397 1.00 98.12 308 GLY A CA 1
ATOM 2459 C C . GLY A 1 308 ? -13.929 -6.722 1.636 1.00 98.12 308 GLY A C 1
ATOM 2460 O O . GLY A 1 308 ? -13.663 -5.875 0.782 1.00 98.12 308 GLY A O 1
ATOM 2461 N N . ILE A 1 309 ? -14.528 -6.421 2.781 1.00 97.56 309 ILE A N 1
ATOM 2462 C CA . ILE A 1 309 ? -14.856 -5.060 3.194 1.00 97.56 309 ILE A CA 1
ATOM 2463 C C . ILE A 1 309 ? -14.016 -4.723 4.418 1.00 97.56 309 ILE A C 1
ATOM 2465 O O . ILE A 1 309 ? -14.173 -5.334 5.477 1.00 97.56 309 ILE A O 1
ATOM 2469 N N . ASN A 1 310 ? -13.163 -3.715 4.272 1.00 96.19 310 ASN A N 1
ATOM 2470 C CA . ASN A 1 310 ? -12.544 -3.042 5.404 1.00 96.19 310 ASN A CA 1
ATOM 2471 C C . ASN A 1 310 ? -13.479 -1.910 5.834 1.00 96.19 310 ASN A C 1
ATOM 2473 O O . ASN A 1 310 ? -13.776 -1.006 5.043 1.00 96.19 310 ASN A O 1
ATOM 2477 N N . TYR A 1 311 ? -13.992 -1.987 7.062 1.00 93.06 311 TYR A N 1
ATOM 2478 C CA . TYR A 1 311 ? -14.949 -1.021 7.586 1.00 93.06 311 TYR A CA 1
ATOM 2479 C C . TYR A 1 311 ? -14.527 -0.497 8.957 1.00 93.06 311 TYR A C 1
ATOM 2481 O O . TYR A 1 311 ? -14.496 -1.225 9.948 1.00 93.06 311 TYR A O 1
ATOM 2489 N N . TYR A 1 312 ? -14.276 0.809 9.000 1.00 86.31 312 TYR A N 1
ATOM 2490 C CA . TYR A 1 312 ? -13.913 1.530 10.216 1.00 86.31 312 TYR A CA 1
ATOM 2491 C C . TYR A 1 312 ? -15.032 2.487 10.620 1.00 86.31 312 TYR A C 1
ATOM 2493 O O . TYR A 1 312 ? -15.620 2.342 11.692 1.00 86.31 312 TYR A O 1
ATOM 2501 N N . SER A 1 313 ? -15.354 3.454 9.754 1.00 87.81 313 SER A N 1
ATOM 2502 C CA . SER A 1 313 ? -16.416 4.437 9.978 1.00 87.81 313 SER A CA 1
ATOM 2503 C C . SER A 1 313 ? -16.716 5.252 8.702 1.00 87.81 313 SER A C 1
ATOM 2505 O O . SER A 1 313 ? -16.497 4.792 7.584 1.00 87.81 313 SER A O 1
ATOM 2507 N N . ARG A 1 314 ? -17.205 6.481 8.882 1.00 87.56 314 ARG A N 1
ATOM 2508 C CA . ARG A 1 314 ? -17.457 7.537 7.904 1.00 87.56 314 ARG A CA 1
ATOM 2509 C C . ARG A 1 314 ? -16.880 8.864 8.402 1.00 87.56 314 ARG A C 1
ATOM 2511 O O . ARG A 1 314 ? -16.733 9.076 9.605 1.00 87.56 314 ARG A O 1
ATOM 2518 N N . ALA A 1 315 ? -16.647 9.801 7.492 1.00 84.56 315 ALA A N 1
ATOM 2519 C CA . ALA A 1 315 ? -16.310 11.176 7.839 1.00 84.56 315 ALA A CA 1
ATOM 2520 C C . ALA A 1 315 ? -17.574 12.028 7.998 1.00 84.56 315 ALA A C 1
ATOM 2522 O O . ALA A 1 315 ? -18.427 12.079 7.107 1.00 84.56 315 ALA A O 1
ATOM 2523 N N . VAL A 1 316 ? -17.668 12.742 9.120 1.00 86.38 316 VAL A N 1
ATOM 2524 C CA . VAL A 1 316 ? -18.695 13.767 9.348 1.00 86.38 316 VAL A CA 1
ATOM 2525 C C . VAL A 1 316 ? -18.032 15.126 9.226 1.00 86.38 316 VAL A C 1
ATOM 2527 O O . VAL A 1 316 ? -17.021 15.352 9.885 1.00 86.38 316 VAL A O 1
ATOM 2530 N N . LEU A 1 317 ? -18.588 16.027 8.421 1.00 84.12 317 LEU A N 1
ATOM 2531 C CA . LEU A 1 317 ? -18.074 17.393 8.283 1.00 84.12 317 LEU A CA 1
ATOM 2532 C C . LEU A 1 317 ? -19.064 18.402 8.864 1.00 84.12 317 LEU A C 1
ATOM 2534 O O . LEU A 1 317 ? -20.246 18.382 8.517 1.00 84.12 317 LEU A O 1
ATOM 2538 N N . ASP A 1 318 ? -18.588 19.291 9.735 1.00 84.38 318 ASP A N 1
ATOM 2539 C CA . ASP A 1 318 ? -19.369 20.450 10.177 1.00 84.38 318 ASP A CA 1
ATOM 2540 C C . ASP A 1 318 ? -19.414 21.557 9.106 1.00 84.38 318 ASP A C 1
ATOM 2542 O O . ASP A 1 318 ? -18.777 21.477 8.050 1.00 84.38 318 ASP A O 1
ATOM 2546 N N . TRP A 1 319 ? -20.155 22.632 9.377 1.00 82.19 319 TRP A N 1
ATOM 2547 C CA . TRP A 1 319 ? -20.207 23.806 8.500 1.00 82.19 319 TRP A CA 1
ATOM 2548 C C . TRP A 1 319 ? -18.844 24.475 8.235 1.00 82.19 319 TRP A C 1
ATOM 2550 O O . TRP A 1 319 ? -18.705 25.181 7.235 1.00 82.19 319 TRP A O 1
ATOM 2560 N N . LYS A 1 320 ? -17.828 24.244 9.076 1.00 81.06 320 LYS A N 1
ATOM 2561 C CA . LYS A 1 320 ? -16.444 24.712 8.879 1.00 81.06 320 LYS A CA 1
ATOM 2562 C C . LYS A 1 320 ? -15.583 23.703 8.122 1.00 81.06 320 LYS A C 1
ATOM 2564 O O . LYS A 1 320 ? -14.377 23.917 8.006 1.00 81.06 320 LYS A O 1
ATOM 2569 N N . LEU A 1 321 ? -16.179 22.622 7.620 1.00 78.12 321 LEU A N 1
ATOM 2570 C CA . LEU A 1 321 ? -15.497 21.533 6.927 1.00 78.12 321 LEU A CA 1
ATOM 2571 C C . LEU A 1 321 ? -14.494 20.790 7.825 1.00 78.12 321 LEU A C 1
ATOM 2573 O O . LEU A 1 321 ? -13.544 20.173 7.350 1.00 78.12 321 LEU A O 1
ATOM 2577 N N . THR A 1 322 ? -14.702 20.845 9.137 1.00 78.62 322 THR A N 1
ATOM 2578 C CA . THR A 1 322 ? -13.867 20.158 10.119 1.00 78.62 322 THR A CA 1
ATOM 2579 C C . THR A 1 322 ? -14.455 18.775 10.400 1.00 78.62 322 THR A C 1
ATOM 2581 O O . THR A 1 322 ? -15.675 18.667 10.571 1.00 78.62 322 THR A O 1
ATOM 2584 N N . PRO A 1 323 ? -13.624 17.714 10.467 1.00 78.75 323 PRO A N 1
ATOM 2585 C CA . PRO A 1 323 ? -14.063 16.412 10.944 1.00 78.75 323 PRO A CA 1
ATOM 2586 C C . PRO A 1 323 ? -14.714 16.507 12.311 1.00 78.75 323 PRO A C 1
ATOM 2588 O O . PRO A 1 323 ? -14.205 17.160 13.222 1.00 78.75 323 PRO A O 1
ATOM 2591 N N . THR A 1 324 ? -15.842 15.838 12.452 1.00 84.62 324 THR A N 1
ATOM 2592 C CA . THR A 1 324 ? -16.635 15.847 13.673 1.00 84.62 324 THR A CA 1
ATOM 2593 C C . THR A 1 324 ? -17.392 14.528 13.813 1.00 84.62 324 THR A C 1
ATOM 2595 O O . THR A 1 324 ? -17.155 13.584 13.064 1.00 84.62 324 THR A O 1
ATOM 2598 N N . CYS A 1 325 ? -18.298 14.464 14.780 1.00 86.50 325 CYS A N 1
ATOM 2599 C CA . CYS A 1 325 ? -19.232 13.367 14.999 1.00 86.50 325 CYS A CA 1
ATOM 2600 C C . CYS A 1 325 ? -20.667 13.858 14.793 1.00 86.50 325 CYS A C 1
ATOM 2602 O O . CYS A 1 325 ? -20.952 15.054 14.928 1.00 86.50 325 CYS A O 1
ATOM 2604 N N . GLN A 1 326 ? -21.601 12.943 14.520 1.00 89.06 326 GLN A N 1
ATOM 2605 C CA . GLN A 1 326 ? -23.010 13.291 14.698 1.00 89.06 326 GLN A CA 1
ATOM 2606 C C . GLN A 1 326 ? -23.318 13.468 16.192 1.00 89.06 326 GLN A C 1
ATOM 2608 O O . GLN A 1 326 ? -22.629 12.893 17.042 1.00 89.06 326 GLN A O 1
ATOM 2613 N N . PRO A 1 327 ? -24.357 14.247 16.544 1.00 85.31 327 PRO A N 1
ATOM 2614 C CA . PRO A 1 327 ? -24.822 14.323 17.923 1.00 85.31 327 PRO A CA 1
ATOM 2615 C C . PRO A 1 327 ? -25.065 12.921 18.509 1.00 85.31 327 PRO A C 1
ATOM 2617 O O . PRO A 1 327 ? -25.826 12.140 17.943 1.00 85.31 327 PRO A O 1
ATOM 2620 N N . GLY A 1 328 ? -24.404 12.607 19.628 1.00 84.75 328 GLY A N 1
ATOM 2621 C CA . GLY A 1 328 ? -24.500 11.310 20.314 1.00 84.75 328 GLY A CA 1
ATOM 2622 C C . GLY A 1 328 ? -23.460 10.256 19.905 1.00 84.75 328 GLY A C 1
ATOM 2623 O O . GLY A 1 328 ? -23.350 9.232 20.581 1.00 84.75 328 GLY A O 1
ATOM 2624 N N . GLU A 1 329 ? -22.664 10.493 18.859 1.00 87.94 329 GLU A N 1
ATOM 2625 C CA . GLU A 1 329 ? -21.565 9.598 18.471 1.00 87.94 329 GLU A CA 1
ATOM 2626 C C . GLU A 1 329 ? -20.283 9.873 19.275 1.00 87.94 329 GLU A C 1
ATOM 2628 O O . GLU A 1 329 ? -20.025 10.985 19.733 1.00 87.94 329 GLU A O 1
ATOM 2633 N N . THR A 1 330 ? -19.457 8.837 19.442 1.00 84.94 330 THR A N 1
ATOM 2634 C CA . THR A 1 330 ? -18.164 8.912 20.146 1.00 84.94 330 THR A CA 1
ATOM 2635 C C . THR A 1 330 ? -17.035 9.032 19.135 1.00 84.94 330 THR A C 1
ATOM 2637 O O . THR A 1 330 ? -16.945 8.188 18.252 1.00 84.94 330 THR A O 1
ATOM 2640 N N . MET A 1 331 ? -16.198 10.064 19.252 1.00 82.25 331 MET A N 1
ATOM 2641 C CA . MET A 1 331 ? -15.005 10.250 18.414 1.00 82.25 331 MET A CA 1
ATOM 2642 C C . MET A 1 331 ? -13.912 9.240 18.795 1.00 82.25 331 MET A C 1
ATOM 2644 O O . MET A 1 331 ? -13.757 8.943 19.979 1.00 82.25 331 MET A O 1
ATOM 2648 N N . THR A 1 332 ? -13.171 8.722 17.813 1.00 77.81 332 THR A N 1
ATOM 2649 C CA . THR A 1 332 ? -11.991 7.865 18.049 1.00 77.81 332 THR A CA 1
ATOM 2650 C C . THR A 1 332 ? -10.702 8.697 18.149 1.00 77.81 332 THR A C 1
ATOM 2652 O O . THR A 1 332 ? -10.748 9.918 18.000 1.00 77.81 332 THR A O 1
ATOM 2655 N N . ASP A 1 333 ? -9.539 8.073 18.373 1.00 72.06 333 ASP A N 1
ATOM 2656 C CA . ASP A 1 333 ? -8.254 8.801 18.307 1.00 72.06 333 ASP A CA 1
ATOM 2657 C C . ASP A 1 333 ? -7.930 9.277 16.881 1.00 72.06 333 ASP A C 1
ATOM 2659 O O . ASP A 1 333 ? -7.199 10.250 16.682 1.00 72.06 333 ASP A O 1
ATOM 2663 N N . MET A 1 334 ? -8.524 8.622 15.883 1.00 71.50 334 MET A N 1
ATOM 2664 C CA . MET A 1 334 ? -8.615 9.131 14.521 1.00 71.50 334 MET A CA 1
ATOM 2665 C C . MET A 1 334 ? -9.882 9.998 14.380 1.00 71.50 334 MET A C 1
ATOM 2667 O O . MET A 1 334 ? -10.895 9.710 15.020 1.00 71.50 334 MET A O 1
ATOM 2671 N N . PRO A 1 335 ? -9.881 11.051 13.541 1.00 73.12 335 PRO A N 1
ATOM 2672 C CA . PRO A 1 335 ? -10.948 12.055 13.494 1.00 73.12 335 PRO A CA 1
ATOM 2673 C C . PRO A 1 335 ? -12.224 11.575 12.763 1.00 73.12 335 PRO A C 1
ATOM 2675 O O . PRO A 1 335 ? -12.713 12.222 11.837 1.00 73.12 335 PRO A O 1
ATOM 2678 N N . TYR A 1 336 ? -12.772 10.435 13.176 1.00 76.69 336 TYR A N 1
ATOM 2679 C CA . TYR A 1 336 ? -14.076 9.900 12.794 1.00 76.69 336 TYR A CA 1
ATOM 2680 C C . TYR A 1 336 ? -14.775 9.267 14.009 1.00 76.69 336 TYR A C 1
ATOM 2682 O O . TYR A 1 336 ? -14.130 8.800 14.948 1.00 76.69 336 TYR A O 1
ATOM 2690 N N . GLY A 1 337 ? -16.110 9.275 14.005 1.00 81.62 337 GLY A N 1
ATOM 2691 C CA . GLY A 1 337 ? -16.926 8.721 15.091 1.00 81.62 337 GLY A CA 1
ATOM 2692 C C . GLY A 1 337 ? -17.110 7.207 15.008 1.00 81.62 337 GLY A C 1
ATOM 2693 O O . GLY A 1 337 ? -16.892 6.619 13.960 1.00 81.62 337 GLY A O 1
ATOM 2694 N N . LEU A 1 338 ? -17.561 6.550 16.074 1.00 87.62 338 LEU A N 1
ATOM 2695 C CA . LEU A 1 338 ? -18.057 5.172 15.997 1.00 87.62 338 LEU A CA 1
ATOM 2696 C C . LEU A 1 338 ? -19.404 5.135 15.265 1.00 87.62 338 LEU A C 1
ATOM 2698 O O . LEU A 1 338 ? -20.330 5.853 15.643 1.00 87.62 338 LEU A O 1
ATOM 2702 N N . HIS A 1 339 ? -19.523 4.283 14.245 1.00 91.25 339 HIS A N 1
ATOM 2703 C CA . HIS A 1 339 ? -20.718 4.195 13.409 1.00 91.25 339 HIS A CA 1
ATOM 2704 C C . HIS A 1 339 ? -20.989 2.753 12.947 1.00 91.25 339 HIS A C 1
ATOM 2706 O O . HIS A 1 339 ? -20.733 2.385 11.803 1.00 91.25 339 HIS A O 1
ATOM 2712 N N . ALA A 1 340 ? -21.525 1.922 13.839 1.00 91.44 340 ALA A N 1
ATOM 2713 C CA . ALA A 1 340 ? -21.715 0.490 13.595 1.00 91.44 340 ALA A CA 1
ATOM 2714 C C . ALA A 1 340 ? -22.685 0.174 12.437 1.00 91.44 340 ALA A C 1
ATOM 2716 O O . ALA A 1 340 ? -22.399 -0.672 11.591 1.00 91.44 340 ALA A O 1
ATOM 2717 N N . THR A 1 341 ? -23.794 0.914 12.331 1.00 91.38 341 THR A N 1
ATOM 2718 C CA . THR A 1 341 ? -24.839 0.693 11.308 1.00 91.38 341 THR A CA 1
ATOM 2719 C C . THR A 1 341 ? -24.342 0.881 9.873 1.00 91.38 341 THR A C 1
ATOM 2721 O O . THR A 1 341 ? -24.969 0.423 8.915 1.00 91.38 341 THR A O 1
ATOM 2724 N N . GLY A 1 342 ? -23.179 1.508 9.700 1.00 92.06 342 GLY A N 1
ATOM 2725 C CA . GLY A 1 342 ? -22.525 1.627 8.409 1.00 92.06 342 GLY A CA 1
ATOM 2726 C C . GLY A 1 342 ? -22.041 0.319 7.794 1.00 92.06 342 GLY A C 1
ATOM 2727 O O . GLY A 1 342 ? -21.909 0.266 6.572 1.00 92.06 342 GLY A O 1
ATOM 2728 N N . ILE A 1 343 ? -21.862 -0.741 8.592 1.00 94.31 343 ILE A N 1
ATOM 2729 C CA . ILE A 1 343 ? -21.566 -2.089 8.083 1.00 94.31 343 ILE A CA 1
ATOM 2730 C C . ILE A 1 343 ? -22.658 -2.514 7.097 1.00 94.31 343 ILE A C 1
ATOM 2732 O O . ILE A 1 343 ? -22.363 -2.900 5.969 1.00 94.31 343 ILE A O 1
ATOM 2736 N N . ARG A 1 344 ? -23.933 -2.357 7.476 1.00 94.69 344 ARG A N 1
ATOM 2737 C CA . ARG A 1 344 ? -25.074 -2.709 6.617 1.00 94.69 344 ARG A CA 1
ATOM 2738 C C . ARG A 1 344 ? -25.086 -1.898 5.330 1.00 94.69 344 ARG A C 1
ATOM 2740 O O . ARG A 1 344 ? -25.292 -2.453 4.258 1.00 94.69 344 ARG A O 1
ATOM 2747 N N . LYS A 1 345 ? -24.768 -0.605 5.423 1.00 94.44 345 LYS A N 1
ATOM 2748 C CA . LYS A 1 345 ? -24.656 0.272 4.252 1.00 94.44 345 LYS A CA 1
ATOM 2749 C C . LYS A 1 345 ? -23.571 -0.205 3.281 1.00 94.44 345 LYS A C 1
ATOM 2751 O O . LYS A 1 345 ? -23.798 -0.171 2.075 1.00 94.44 345 LYS A O 1
ATOM 2756 N N . ALA A 1 346 ? -22.424 -0.657 3.789 1.00 95.12 346 ALA A N 1
ATOM 2757 C CA . ALA A 1 346 ? -21.354 -1.224 2.968 1.00 95.12 346 ALA A CA 1
ATOM 2758 C C . ALA A 1 346 ? -21.803 -2.516 2.267 1.00 95.12 346 ALA A C 1
ATOM 2760 O O . ALA A 1 346 ? -21.595 -2.677 1.063 1.00 95.12 346 ALA A O 1
ATOM 2761 N N . LEU A 1 347 ? -22.465 -3.408 3.013 1.00 96.69 347 LEU A N 1
ATOM 2762 C CA . LEU A 1 347 ? -23.001 -4.663 2.487 1.00 96.69 347 LEU A CA 1
ATOM 2763 C C . LEU A 1 347 ? -24.060 -4.416 1.406 1.00 96.69 347 LEU A C 1
ATOM 2765 O O . LEU A 1 347 ? -23.982 -5.003 0.332 1.00 96.69 347 LEU A O 1
ATOM 2769 N N . ASP A 1 348 ? -25.009 -3.507 1.644 1.00 96.38 348 ASP A N 1
ATOM 2770 C CA . ASP A 1 348 ? -26.037 -3.133 0.667 1.00 96.38 348 ASP A CA 1
ATOM 2771 C C . ASP A 1 348 ? -25.436 -2.534 -0.605 1.00 96.38 348 ASP A C 1
ATOM 2773 O O . ASP A 1 348 ? -25.891 -2.845 -1.706 1.00 96.38 348 ASP A O 1
ATOM 2777 N N . TYR A 1 349 ? -24.392 -1.712 -0.469 1.00 96.06 349 TYR A N 1
ATOM 2778 C CA . TYR A 1 349 ? -23.734 -1.067 -1.604 1.00 96.06 349 TYR A CA 1
ATOM 2779 C C . TYR A 1 349 ? -23.131 -2.083 -2.581 1.00 96.06 349 TYR A C 1
ATOM 2781 O O . TYR A 1 349 ? -23.264 -1.935 -3.794 1.00 96.06 349 TYR A O 1
ATOM 2789 N N . PHE A 1 350 ? -22.486 -3.128 -2.057 1.00 96.75 350 PHE A N 1
ATOM 2790 C CA . PHE A 1 350 ? -21.825 -4.158 -2.862 1.00 96.75 350 PHE A CA 1
ATOM 2791 C C . PHE A 1 350 ? -22.680 -5.410 -3.100 1.00 96.75 350 PHE A C 1
ATOM 2793 O O . PHE A 1 350 ? -22.289 -6.276 -3.883 1.00 96.75 350 PHE A O 1
ATOM 2800 N N . ARG A 1 351 ? -23.882 -5.487 -2.512 1.00 96.00 351 ARG A N 1
ATOM 2801 C CA . ARG A 1 351 ? -24.862 -6.564 -2.728 1.00 96.00 351 ARG A CA 1
ATOM 2802 C C . ARG A 1 351 ? -25.137 -6.881 -4.205 1.00 96.00 351 ARG A C 1
ATOM 2804 O O . ARG A 1 351 ? -25.262 -8.068 -4.511 1.00 96.00 351 ARG A O 1
ATOM 2811 N N . PRO A 1 352 ? -25.185 -5.902 -5.138 1.00 96.06 352 PRO A N 1
ATOM 2812 C CA . PRO A 1 352 ? -25.391 -6.187 -6.559 1.00 96.06 352 PRO A CA 1
ATOM 2813 C C . PRO A 1 352 ? -24.329 -7.093 -7.201 1.00 96.06 352 PRO A C 1
ATOM 2815 O O . PRO A 1 352 ? -24.599 -7.671 -8.251 1.00 96.06 352 PRO A O 1
ATOM 2818 N N . LEU A 1 353 ? -23.145 -7.256 -6.592 1.00 96.31 353 LEU A N 1
ATOM 2819 C CA . LEU A 1 353 ? -22.119 -8.172 -7.100 1.00 96.31 353 LEU A CA 1
ATOM 2820 C C . LEU A 1 353 ? -22.565 -9.641 -7.062 1.00 96.31 353 LEU A C 1
ATOM 2822 O O . LEU A 1 353 ? -22.091 -10.432 -7.880 1.00 96.31 353 LEU A O 1
ATOM 2826 N N . GLY A 1 354 ? -23.477 -9.998 -6.148 1.00 95.88 354 GLY A N 1
ATOM 2827 C CA . GLY A 1 354 ? -23.995 -11.361 -6.009 1.00 95.88 354 GLY A CA 1
ATOM 2828 C C . GLY A 1 354 ? -22.955 -12.377 -5.521 1.00 95.88 354 GLY A C 1
ATOM 2829 O O . GLY A 1 354 ? -23.059 -13.554 -5.854 1.00 95.88 354 GLY A O 1
ATOM 2830 N N . ILE A 1 355 ? -21.947 -11.924 -4.770 1.00 96.69 355 ILE A N 1
ATOM 2831 C CA . ILE A 1 355 ? -20.855 -12.741 -4.216 1.00 96.69 355 ILE A CA 1
ATOM 2832 C C . ILE A 1 355 ? -20.778 -12.565 -2.690 1.00 96.69 355 ILE A C 1
ATOM 2834 O O . ILE A 1 355 ? -21.219 -11.529 -2.187 1.00 96.69 355 ILE A O 1
ATOM 2838 N N . PRO A 1 356 ? -20.237 -13.546 -1.943 1.00 97.38 356 PRO A N 1
ATOM 2839 C CA . PRO A 1 356 ? -20.118 -13.472 -0.489 1.00 97.38 356 PRO A CA 1
ATOM 2840 C C . PRO A 1 356 ? -19.213 -12.343 0.007 1.00 97.38 356 PRO A C 1
ATOM 2842 O O . PRO A 1 356 ? -18.275 -11.912 -0.671 1.00 97.38 356 PRO A O 1
ATOM 2845 N N . PHE A 1 357 ? -19.461 -11.941 1.251 1.00 98.00 357 PHE A N 1
ATOM 2846 C CA . PHE A 1 357 ? -18.718 -10.919 1.975 1.00 98.00 357 PHE A CA 1
ATOM 2847 C C . PHE A 1 357 ? -17.793 -11.520 3.031 1.00 98.00 357 PHE A C 1
ATOM 2849 O O . PHE A 1 357 ? -18.157 -12.452 3.751 1.00 98.00 357 PHE A O 1
ATOM 2856 N N . TYR A 1 358 ? -16.632 -10.895 3.197 1.00 98.00 358 TYR A N 1
ATOM 2857 C CA . TYR A 1 358 ? -15.805 -11.027 4.394 1.00 98.00 358 TYR A CA 1
ATOM 2858 C C . TYR A 1 358 ? -15.547 -9.633 4.960 1.00 98.00 358 TYR A C 1
ATOM 2860 O O . TYR A 1 358 ? -15.108 -8.749 4.232 1.00 98.00 358 TYR A O 1
ATOM 2868 N N . LEU A 1 359 ? -15.798 -9.415 6.249 1.00 97.50 359 LEU A N 1
ATOM 2869 C CA . LEU A 1 359 ? -15.368 -8.192 6.927 1.00 97.50 359 LEU A CA 1
ATOM 2870 C C . LEU A 1 359 ? -13.887 -8.362 7.275 1.00 97.50 359 LEU A C 1
ATOM 2872 O O . LEU A 1 359 ? -13.551 -8.983 8.276 1.00 97.50 359 LEU A O 1
ATOM 2876 N N . THR A 1 360 ? -12.995 -7.929 6.390 1.00 96.81 360 THR A N 1
ATOM 2877 C CA . THR A 1 360 ? -11.571 -8.303 6.433 1.00 96.81 360 THR A CA 1
ATOM 2878 C C . THR A 1 360 ? -10.722 -7.433 7.345 1.00 96.81 360 THR A C 1
ATOM 2880 O O . THR A 1 360 ? -9.639 -7.872 7.738 1.00 96.81 360 THR A O 1
ATOM 2883 N N . GLU A 1 361 ? -11.211 -6.240 7.684 1.00 93.69 361 GLU A N 1
ATOM 2884 C CA . GLU A 1 361 ? -10.675 -5.378 8.734 1.00 93.69 361 GLU A CA 1
ATOM 2885 C C . GLU A 1 361 ? -11.817 -4.615 9.399 1.00 93.69 361 GLU A C 1
ATOM 2887 O O . GLU A 1 361 ? -12.628 -3.957 8.739 1.00 93.69 361 GLU A O 1
ATOM 2892 N N . LEU A 1 362 ? -11.860 -4.713 10.722 1.00 87.94 362 LEU A N 1
ATOM 2893 C CA . LEU A 1 362 ? -12.795 -4.009 11.584 1.00 87.94 362 LEU A CA 1
ATOM 2894 C C . LEU A 1 362 ? -12.061 -3.690 12.883 1.00 87.94 362 LEU A C 1
ATOM 2896 O O . LEU A 1 362 ? -11.586 -4.597 13.564 1.00 87.94 362 LEU A O 1
ATOM 2900 N N . GLY A 1 363 ? -11.916 -2.408 13.206 1.00 85.19 363 GLY A N 1
ATOM 2901 C CA . GLY A 1 363 ? -11.059 -1.995 14.310 1.00 85.19 363 GLY A CA 1
ATOM 2902 C C . GLY A 1 363 ? -11.202 -0.536 14.703 1.00 85.19 363 GLY A C 1
ATOM 2903 O O . GLY A 1 363 ? -11.933 0.231 14.078 1.00 85.19 363 GLY A O 1
ATOM 2904 N N . VAL A 1 364 ? -10.482 -0.146 15.751 1.00 82.69 364 VAL A N 1
ATOM 2905 C CA . VAL A 1 364 ? -10.384 1.249 16.182 1.00 82.69 364 VAL A CA 1
ATOM 2906 C C . VAL A 1 364 ? -9.027 1.524 16.819 1.00 82.69 364 VAL A C 1
ATOM 2908 O O . VAL A 1 364 ? -8.535 0.720 17.616 1.00 82.69 364 VAL A O 1
ATOM 2911 N N . ALA A 1 365 ? -8.448 2.675 16.470 1.00 73.88 365 ALA A N 1
ATOM 2912 C CA . ALA A 1 365 ? -7.300 3.232 17.165 1.00 73.88 365 ALA A CA 1
ATOM 2913 C C . ALA A 1 365 ? -7.771 3.871 18.477 1.00 73.88 365 ALA A C 1
ATOM 2915 O O . ALA A 1 365 ? -8.615 4.771 18.465 1.00 73.88 365 ALA A O 1
ATOM 2916 N N . ASP A 1 366 ? -7.252 3.376 19.596 1.00 74.94 366 ASP A N 1
ATOM 2917 C CA . ASP A 1 366 ? -7.650 3.829 20.928 1.00 74.94 366 ASP A CA 1
ATOM 2918 C C . ASP A 1 366 ? -6.519 3.609 21.934 1.00 74.94 366 ASP A C 1
ATOM 2920 O O . ASP A 1 366 ? -6.223 2.480 22.326 1.00 74.94 366 ASP A O 1
ATOM 2924 N N . ARG A 1 367 ? -5.873 4.697 22.353 1.00 70.56 367 ARG A N 1
ATOM 2925 C CA . ARG A 1 367 ? -4.780 4.698 23.333 1.00 70.56 367 ARG A CA 1
ATOM 2926 C C . ARG A 1 367 ? -5.246 4.343 24.746 1.00 70.56 367 ARG A C 1
ATOM 2928 O O . ARG A 1 367 ? -4.435 3.849 25.536 1.00 70.56 367 ARG A O 1
ATOM 2935 N N . GLY A 1 368 ? -6.505 4.641 25.078 1.00 67.75 368 GLY A N 1
ATOM 2936 C CA . GLY A 1 368 ? -7.081 4.483 26.416 1.00 67.75 368 GLY A CA 1
ATOM 2937 C C . GLY A 1 368 ? -7.918 3.215 26.605 1.00 67.75 368 GLY A C 1
ATOM 2938 O O . GLY A 1 368 ? -8.422 3.004 27.705 1.00 67.75 368 GLY A O 1
ATOM 2939 N N . ASP A 1 369 ? -8.087 2.407 25.555 1.00 74.06 369 ASP A N 1
ATOM 2940 C CA . ASP A 1 369 ? -8.927 1.196 25.462 1.00 74.06 369 ASP A CA 1
ATOM 2941 C C . ASP A 1 369 ? -10.430 1.380 25.807 1.00 74.06 369 ASP A C 1
ATOM 2943 O O . ASP A 1 369 ? -11.216 0.427 25.759 1.00 74.06 369 ASP A O 1
ATOM 2947 N N . ALA A 1 370 ? -10.877 2.605 26.107 1.00 74.19 370 ALA A N 1
ATOM 2948 C CA . ALA A 1 370 ? -12.260 2.920 26.468 1.00 74.19 370 ALA A CA 1
ATOM 2949 C C . ALA A 1 370 ? -13.222 2.929 25.262 1.00 74.19 370 ALA A C 1
ATOM 2951 O O . ALA A 1 370 ? -14.389 2.548 25.382 1.00 74.19 370 ALA A O 1
ATOM 2952 N N . VAL A 1 371 ? -12.746 3.354 24.092 1.00 81.06 371 VAL A N 1
ATOM 2953 C CA . VAL A 1 371 ? -13.494 3.409 22.828 1.00 81.06 371 VAL A CA 1
ATOM 2954 C C . VAL A 1 371 ? -13.536 2.032 22.161 1.00 81.06 371 VAL A C 1
ATOM 2956 O O . VAL A 1 371 ? -14.568 1.669 21.594 1.00 81.06 371 VAL A O 1
ATOM 2959 N N . ARG A 1 372 ? -12.470 1.227 22.277 1.00 83.88 372 ARG A N 1
ATOM 2960 C CA . ARG A 1 372 ? -12.382 -0.129 21.709 1.00 83.88 372 ARG A CA 1
ATOM 2961 C C . ARG A 1 372 ? -13.481 -1.036 22.225 1.00 83.88 372 ARG A C 1
ATOM 2963 O O . ARG A 1 372 ? -14.176 -1.671 21.434 1.00 83.88 372 ARG A O 1
ATOM 2970 N N . ARG A 1 373 ? -13.694 -1.038 23.542 1.00 85.06 373 ARG A N 1
ATOM 2971 C CA . ARG A 1 373 ? -14.793 -1.788 24.156 1.00 85.06 373 ARG A CA 1
ATOM 2972 C C . ARG A 1 373 ? -16.144 -1.383 23.563 1.00 85.06 373 ARG A C 1
ATOM 2974 O O . ARG A 1 373 ? -16.906 -2.244 23.136 1.00 85.06 373 ARG A O 1
ATOM 2981 N N . ARG A 1 374 ? -16.409 -0.076 23.475 1.00 86.06 374 ARG A N 1
ATOM 2982 C CA . ARG A 1 374 ? -17.669 0.451 22.934 1.00 86.06 374 ARG A CA 1
ATOM 2983 C C . ARG A 1 374 ? -17.860 0.110 21.456 1.00 86.06 374 ARG A C 1
ATOM 2985 O O . ARG A 1 374 ? -18.983 -0.134 21.022 1.00 86.06 374 ARG A O 1
ATOM 2992 N N . MET A 1 375 ? -16.781 0.086 20.679 1.00 88.56 375 MET A N 1
ATOM 2993 C CA . MET A 1 375 ? -16.807 -0.349 19.285 1.00 88.56 375 MET A CA 1
ATOM 2994 C C . MET A 1 375 ? -17.229 -1.816 19.185 1.00 88.56 375 MET A C 1
ATOM 2996 O O . MET A 1 375 ? -18.185 -2.106 18.478 1.00 88.56 375 MET A O 1
ATOM 3000 N N . VAL A 1 376 ? -16.620 -2.720 19.958 1.00 86.75 376 VAL A N 1
ATOM 3001 C CA . VAL A 1 376 ? -17.014 -4.141 19.983 1.00 86.75 376 VAL A CA 1
ATOM 3002 C C . 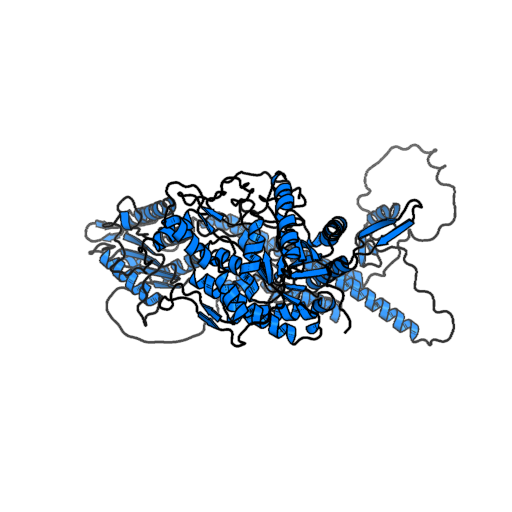VAL A 1 376 ? -18.479 -4.300 20.412 1.00 86.75 376 VAL A C 1
ATOM 3004 O O . VAL A 1 376 ? -19.249 -4.967 19.726 1.00 86.75 376 VAL A O 1
ATOM 3007 N N . GLU A 1 377 ? -18.897 -3.621 21.483 1.00 88.56 377 GLU A N 1
ATOM 3008 C CA . GLU A 1 377 ? -20.277 -3.664 21.996 1.00 88.56 377 GLU A CA 1
ATOM 3009 C C . GLU A 1 377 ? -21.323 -3.133 20.997 1.00 88.56 377 GLU A C 1
ATOM 3011 O O . GLU A 1 377 ? -22.501 -3.456 21.127 1.00 88.56 377 GLU A O 1
ATOM 3016 N N . THR A 1 378 ? -20.922 -2.338 19.998 1.00 90.50 378 THR A N 1
ATOM 3017 C CA . THR A 1 378 ? -21.841 -1.768 18.997 1.00 90.50 378 THR A CA 1
ATOM 3018 C C . THR A 1 378 ? -21.726 -2.418 17.619 1.00 90.50 378 THR A C 1
ATOM 3020 O O . THR A 1 378 ? -22.743 -2.593 16.958 1.00 90.50 378 THR A O 1
ATOM 3023 N N . TYR A 1 379 ? -20.530 -2.814 17.178 1.00 91.81 379 TYR A N 1
ATOM 3024 C CA . TYR A 1 379 ? -20.293 -3.378 15.845 1.00 91.81 379 TYR A CA 1
ATOM 3025 C C . TYR A 1 379 ? -20.633 -4.870 15.791 1.00 91.81 379 TYR A C 1
ATOM 3027 O O . TYR A 1 379 ? -21.218 -5.306 14.802 1.00 91.81 379 TYR A O 1
ATOM 3035 N N . MET A 1 380 ? -20.338 -5.653 16.838 1.00 90.50 380 MET A N 1
ATOM 3036 C CA . MET A 1 380 ? -20.629 -7.097 16.824 1.00 90.50 380 MET A CA 1
ATOM 3037 C C . MET A 1 380 ? -22.132 -7.394 16.689 1.00 90.50 380 MET A C 1
ATOM 3039 O O . MET A 1 380 ? -22.489 -8.189 15.817 1.00 90.50 380 MET A O 1
ATOM 3043 N N . PRO A 1 381 ? -23.038 -6.714 17.426 1.00 92.12 381 PRO A N 1
ATOM 3044 C CA . PRO A 1 381 ? -24.476 -6.905 17.235 1.00 92.12 381 PRO A CA 1
ATOM 3045 C C . PRO A 1 381 ? -24.970 -6.549 15.826 1.00 92.12 381 PRO A C 1
ATOM 3047 O O . PRO A 1 381 ? -25.914 -7.172 15.344 1.00 92.12 381 PRO A O 1
ATOM 3050 N N . GLU A 1 382 ? -24.343 -5.579 15.150 1.00 93.56 382 GLU A N 1
ATOM 3051 C CA . GLU A 1 382 ? -24.681 -5.220 13.765 1.00 93.56 382 GLU A CA 1
ATOM 3052 C C . GLU A 1 382 ? -24.252 -6.305 12.771 1.00 93.56 382 GLU A C 1
ATOM 3054 O O . GLU A 1 382 ? -24.997 -6.612 11.839 1.00 93.56 382 GLU A O 1
ATOM 3059 N N . VAL A 1 383 ? -23.090 -6.936 12.982 1.00 91.69 383 VAL A N 1
ATOM 3060 C CA . VAL A 1 383 ? -22.658 -8.093 12.180 1.00 91.69 383 VAL A CA 1
ATOM 3061 C C . VAL A 1 383 ? -23.618 -9.264 12.379 1.00 91.69 383 VAL A C 1
ATOM 3063 O O . VAL A 1 383 ? -24.084 -9.852 11.404 1.00 91.69 383 VAL A O 1
ATOM 3066 N N . GLU A 1 384 ? -23.984 -9.571 13.624 1.00 91.94 384 GLU A N 1
ATOM 3067 C CA . GLU A 1 384 ? -24.976 -10.608 13.914 1.00 91.94 384 GLU A CA 1
ATOM 3068 C C . GLU A 1 384 ? -26.348 -10.295 13.306 1.00 91.94 384 GLU A C 1
ATOM 3070 O O . GLU A 1 384 ? -27.022 -11.191 12.798 1.00 91.94 384 GLU A O 1
ATOM 3075 N N . ALA A 1 385 ? -26.779 -9.031 13.345 1.00 93.00 385 ALA A N 1
ATOM 3076 C CA . ALA A 1 385 ? -28.025 -8.603 12.723 1.00 93.00 385 ALA A CA 1
ATOM 3077 C C . ALA A 1 385 ? -27.979 -8.786 11.202 1.00 93.00 385 ALA A C 1
ATOM 3079 O O . ALA A 1 385 ? -28.928 -9.317 10.634 1.00 93.00 385 ALA A O 1
ATOM 3080 N N . ALA A 1 386 ? -26.868 -8.437 10.547 1.00 93.38 386 ALA A N 1
ATOM 3081 C CA . ALA A 1 386 ? -26.689 -8.688 9.120 1.00 93.38 386 ALA A CA 1
ATOM 3082 C C . ALA A 1 386 ? -26.746 -10.193 8.788 1.00 93.38 386 ALA A C 1
ATOM 3084 O O . ALA A 1 386 ? -27.397 -10.586 7.822 1.00 93.38 386 ALA A O 1
ATOM 3085 N N . LEU A 1 387 ? -26.141 -11.055 9.610 1.00 92.69 387 LEU A N 1
ATOM 3086 C CA . LEU A 1 387 ? -26.251 -12.509 9.437 1.00 92.69 387 LEU A CA 1
ATOM 3087 C C . LEU A 1 387 ? -27.705 -12.993 9.561 1.00 92.69 387 LEU A C 1
ATOM 3089 O O . LEU A 1 387 ? -28.174 -13.751 8.713 1.00 92.69 387 LEU A O 1
ATOM 3093 N N . ARG A 1 388 ? -28.439 -12.528 10.583 1.00 93.75 388 ARG A N 1
ATOM 3094 C CA . ARG A 1 388 ? -29.865 -12.861 10.780 1.00 93.75 388 ARG A CA 1
ATOM 3095 C C . ARG A 1 388 ? -30.747 -12.376 9.630 1.00 93.75 388 ARG A C 1
ATOM 3097 O O . ARG A 1 388 ? -31.679 -13.077 9.248 1.00 93.75 388 ARG A O 1
ATOM 3104 N N . ASP A 1 389 ? -30.420 -11.223 9.056 1.00 94.31 389 ASP A N 1
ATOM 3105 C CA . ASP A 1 389 ? -31.167 -10.611 7.954 1.00 94.31 389 ASP A CA 1
ATOM 3106 C C . ASP A 1 389 ? -30.803 -11.202 6.575 1.00 94.31 389 ASP A C 1
ATOM 3108 O O . ASP A 1 389 ? -31.283 -10.730 5.541 1.00 94.31 389 ASP A O 1
ATOM 3112 N N . GLY A 1 390 ? -29.979 -12.256 6.543 1.00 92.69 390 GLY A N 1
ATOM 3113 C CA . GLY A 1 390 ? -29.702 -13.053 5.348 1.00 92.69 390 GLY A CA 1
ATOM 3114 C C . GLY A 1 390 ? -28.598 -12.504 4.443 1.00 92.69 390 GLY A C 1
ATOM 3115 O O . GLY A 1 390 ? -28.522 -12.898 3.278 1.00 92.69 390 GLY A O 1
ATOM 3116 N N . TYR A 1 391 ? -27.741 -11.605 4.935 1.00 94.88 391 TYR A N 1
ATOM 3117 C CA . TYR A 1 391 ? -26.530 -11.229 4.202 1.00 94.88 391 TYR A CA 1
ATOM 3118 C C . TYR A 1 391 ? -25.534 -12.403 4.208 1.00 94.88 391 TYR A C 1
ATOM 3120 O O . TYR A 1 391 ? -25.257 -12.975 5.260 1.00 94.88 391 TYR A O 1
ATOM 3128 N N . ASP A 1 392 ? -24.957 -12.745 3.047 1.00 95.62 392 ASP A N 1
ATOM 3129 C CA . ASP A 1 392 ? -23.941 -13.808 2.909 1.00 95.62 392 ASP A CA 1
ATOM 3130 C C . ASP A 1 392 ? -22.566 -13.323 3.409 1.00 95.62 392 ASP A C 1
ATOM 3132 O O . ASP A 1 392 ? -21.628 -13.131 2.634 1.00 95.62 392 ASP A O 1
ATOM 3136 N N . VAL A 1 393 ? -22.469 -13.046 4.712 1.00 96.38 393 VAL A N 1
ATOM 3137 C CA . VAL A 1 393 ? -21.219 -12.692 5.396 1.00 96.38 393 VAL A CA 1
ATOM 3138 C C . VAL A 1 393 ? -20.603 -13.966 5.966 1.00 96.38 393 VAL A C 1
ATOM 3140 O O . VAL A 1 393 ? -21.164 -14.601 6.853 1.00 96.38 393 VAL A O 1
ATOM 3143 N N . ARG A 1 394 ? -19.430 -14.353 5.465 1.00 95.75 394 ARG A N 1
ATOM 3144 C CA . ARG A 1 394 ? -18.788 -15.636 5.808 1.00 95.75 394 ARG A CA 1
ATOM 3145 C C . ARG A 1 394 ? -17.650 -15.511 6.814 1.00 95.75 394 ARG A C 1
ATOM 3147 O O . ARG A 1 394 ? -17.108 -16.526 7.250 1.00 95.75 394 ARG A O 1
ATOM 3154 N N . GLY A 1 395 ? -17.277 -14.292 7.185 1.00 94.69 395 GLY A N 1
ATOM 3155 C CA . GLY A 1 395 ? -16.292 -14.068 8.230 1.00 94.69 395 GLY A CA 1
ATOM 3156 C C . GLY A 1 395 ? -16.073 -12.607 8.592 1.00 94.69 395 GLY A C 1
ATOM 3157 O O . GLY A 1 395 ? -16.464 -11.701 7.853 1.00 94.69 395 GLY A O 1
ATOM 3158 N N . MET A 1 396 ? -15.419 -12.408 9.732 1.00 94.31 396 MET A N 1
ATOM 3159 C CA . MET A 1 396 ? -15.022 -11.130 10.299 1.00 94.31 396 MET A CA 1
ATOM 3160 C C . MET A 1 396 ? -13.633 -11.239 10.936 1.00 94.31 396 MET A C 1
ATOM 3162 O O . MET A 1 396 ? -13.380 -12.102 11.778 1.00 94.31 396 MET A O 1
ATOM 3166 N N . LEU A 1 397 ? -12.741 -10.333 10.552 1.00 94.25 397 LEU A N 1
ATOM 3167 C CA . LEU A 1 397 ? -11.360 -10.275 11.005 1.00 94.25 397 LEU A CA 1
ATOM 3168 C C . LEU A 1 397 ? -11.090 -8.922 11.664 1.00 94.25 397 LEU A C 1
ATOM 3170 O O . LEU A 1 397 ? -11.245 -7.865 11.049 1.00 94.25 397 LEU A O 1
ATOM 3174 N N . TYR A 1 398 ? -10.687 -8.960 12.929 1.00 92.69 398 TYR A N 1
ATOM 3175 C CA . TYR A 1 398 ? -10.395 -7.770 13.711 1.00 92.69 398 TYR A CA 1
ATOM 3176 C C . TYR A 1 398 ? -9.056 -7.147 13.285 1.00 92.69 398 TYR A C 1
ATOM 3178 O O . TYR A 1 398 ? -8.049 -7.850 13.135 1.00 92.69 398 TYR A O 1
ATOM 3186 N N . TRP A 1 399 ? -9.041 -5.821 13.120 1.00 89.50 399 TRP A N 1
ATOM 3187 C CA . TRP A 1 399 ? -7.840 -5.028 12.860 1.00 89.50 399 TRP A CA 1
ATOM 3188 C C . TRP A 1 399 ? -7.440 -4.222 14.104 1.00 89.50 399 TRP A C 1
ATOM 3190 O O . TRP A 1 399 ? -8.200 -3.391 14.590 1.00 89.50 399 TRP A O 1
ATOM 3200 N N . SER A 1 400 ? -6.259 -4.395 14.683 1.00 83.38 400 SER A N 1
ATOM 3201 C CA . SER A 1 400 ? -5.187 -5.357 14.390 1.00 83.38 400 SER A CA 1
ATOM 3202 C C . SER A 1 400 ? -4.912 -6.194 15.637 1.00 83.38 400 SER A C 1
ATOM 3204 O O . SER A 1 400 ? -5.191 -5.738 16.748 1.00 83.38 400 SER A O 1
ATOM 3206 N N . LEU A 1 401 ? -4.363 -7.401 15.456 1.00 84.25 401 LEU A N 1
ATOM 3207 C CA . LEU A 1 401 ? -3.918 -8.261 16.557 1.00 84.25 401 LEU A CA 1
ATOM 3208 C C . LEU A 1 401 ? -2.948 -7.511 17.479 1.00 84.25 401 LEU A C 1
ATOM 3210 O O . LEU A 1 401 ? -3.169 -7.445 18.683 1.00 84.25 401 LEU A O 1
ATOM 3214 N N . THR A 1 402 ? -1.915 -6.894 16.907 1.00 84.00 402 THR A N 1
ATOM 3215 C CA . THR A 1 402 ? -0.894 -6.124 17.625 1.00 84.00 402 THR A CA 1
ATOM 3216 C C . THR A 1 402 ? -0.899 -4.657 17.204 1.00 84.00 402 THR A C 1
ATOM 3218 O O . THR A 1 402 ? -1.266 -4.323 16.071 1.00 84.00 402 THR A O 1
ATOM 3221 N N . ASP A 1 403 ? -0.480 -3.780 18.124 1.00 85.19 403 ASP A N 1
ATOM 3222 C CA . ASP A 1 403 ? 0.043 -2.449 17.798 1.00 85.19 403 ASP A CA 1
ATOM 3223 C C . ASP A 1 403 ? 1.110 -2.581 16.706 1.00 85.19 403 ASP A C 1
ATOM 3225 O O . ASP A 1 403 ? 2.062 -3.354 16.846 1.00 85.19 403 ASP A O 1
ATOM 3229 N N . ASN A 1 404 ? 0.982 -1.797 15.643 1.00 86.19 404 ASN A N 1
ATOM 3230 C CA . ASN A 1 404 ? 1.880 -1.867 14.500 1.00 86.19 404 ASN A CA 1
ATOM 3231 C C . ASN A 1 404 ? 2.208 -0.457 13.971 1.00 86.19 404 ASN A C 1
ATOM 3233 O O . ASN A 1 404 ? 1.859 0.558 14.580 1.00 86.19 404 ASN A O 1
ATOM 3237 N N . PHE A 1 405 ? 2.960 -0.391 12.874 1.00 88.56 405 PHE A N 1
ATOM 3238 C CA . PHE A 1 405 ? 3.277 0.859 12.194 1.00 88.56 405 PHE A CA 1
ATOM 3239 C C . PHE A 1 405 ? 2.069 1.329 11.370 1.00 88.56 405 PHE A C 1
ATOM 3241 O O . PHE A 1 405 ? 1.814 0.815 10.279 1.00 88.56 405 PHE A O 1
ATOM 3248 N N . GLU A 1 406 ? 1.345 2.330 11.865 1.00 85.44 406 GLU A N 1
ATOM 3249 C CA . GLU A 1 406 ? 0.117 2.862 11.264 1.00 85.44 406 GLU A CA 1
ATOM 3250 C C . GLU A 1 406 ? 0.437 3.909 10.182 1.00 85.44 406 GLU A C 1
ATOM 3252 O O . GLU A 1 406 ? 0.072 5.085 10.255 1.00 85.44 406 GLU A O 1
ATOM 3257 N N . TRP A 1 407 ? 1.178 3.474 9.160 1.00 89.25 407 TRP A N 1
ATOM 3258 C CA . TRP A 1 407 ? 1.418 4.225 7.927 1.00 89.25 407 TRP A CA 1
ATOM 3259 C C . TRP A 1 407 ? 1.954 5.649 8.169 1.00 89.25 407 TRP A C 1
ATOM 3261 O O . TRP A 1 407 ? 3.044 5.816 8.718 1.00 89.25 407 TRP A O 1
ATOM 3271 N N . GLN A 1 408 ? 1.232 6.693 7.749 1.00 82.00 408 GLN A N 1
ATOM 3272 C CA . GLN A 1 408 ? 1.649 8.086 7.937 1.00 82.00 408 GLN A CA 1
ATOM 3273 C C . GLN A 1 408 ? 1.693 8.513 9.415 1.00 82.00 408 GLN A C 1
ATOM 3275 O O . GLN A 1 408 ? 2.438 9.436 9.748 1.00 82.00 408 GLN A O 1
ATOM 3280 N N . GLU A 1 409 ? 0.939 7.849 10.298 1.00 76.56 409 GLU A N 1
ATOM 3281 C CA . GLU A 1 409 ? 0.910 8.135 11.740 1.00 76.56 409 GLU A CA 1
ATOM 3282 C C . GLU A 1 409 ? 2.111 7.544 12.485 1.00 76.56 409 GLU A C 1
ATOM 3284 O O . GLU A 1 409 ? 2.375 7.919 13.632 1.00 76.56 409 GLU A O 1
ATOM 3289 N N . GLY A 1 410 ? 2.840 6.617 11.857 1.00 85.44 410 GLY A N 1
ATOM 3290 C CA . GLY A 1 410 ? 3.882 5.839 12.513 1.00 85.44 410 GLY A CA 1
ATOM 3291 C C . GLY A 1 410 ? 3.323 5.029 13.689 1.00 85.44 410 GLY A C 1
ATOM 3292 O O . GLY A 1 410 ? 2.300 4.368 13.565 1.00 85.44 410 GLY A O 1
ATOM 3293 N N . PHE A 1 411 ? 3.963 5.084 14.854 1.00 82.94 411 PHE A N 1
ATOM 3294 C CA . PHE A 1 411 ? 3.566 4.343 16.063 1.00 82.94 411 PHE A CA 1
ATOM 3295 C C . PHE A 1 411 ? 2.654 5.137 17.010 1.00 82.94 411 PHE A C 1
ATOM 3297 O O . PHE A 1 411 ? 2.480 4.773 18.176 1.00 82.94 411 PHE A O 1
ATOM 3304 N N . ASN A 1 412 ? 2.096 6.256 16.540 1.00 74.50 412 ASN A N 1
ATOM 3305 C CA . ASN A 1 412 ? 1.251 7.118 17.365 1.00 74.50 412 ASN A CA 1
ATOM 3306 C C . ASN A 1 412 ? -0.153 6.537 17.606 1.00 74.50 412 ASN A C 1
ATOM 3308 O O . ASN A 1 412 ? -0.829 6.998 18.529 1.00 74.50 412 ASN A O 1
ATOM 3312 N N . MET A 1 413 ? -0.584 5.546 16.826 1.00 70.00 413 MET A N 1
ATOM 3313 C CA . MET A 1 413 ? -1.887 4.886 16.962 1.00 70.00 413 MET A CA 1
ATOM 3314 C C . MET A 1 413 ? -1.747 3.520 17.647 1.00 70.00 413 MET A C 1
ATOM 3316 O O . MET A 1 413 ? -0.688 2.896 17.583 1.00 70.00 413 MET A O 1
ATOM 3320 N N . LYS A 1 414 ? -2.794 3.091 18.366 1.00 65.31 414 LYS A N 1
ATOM 3321 C CA . LYS A 1 414 ? -2.785 1.900 19.236 1.00 65.31 414 LYS A CA 1
ATOM 3322 C C . LYS A 1 414 ? -3.946 0.946 18.919 1.00 65.31 414 LYS A C 1
ATOM 3324 O O . LYS A 1 414 ? -5.083 1.399 18.807 1.00 65.31 414 LYS A O 1
ATOM 3329 N N . ALA A 1 415 ? -3.643 -0.344 18.781 1.00 58.38 415 ALA A N 1
ATOM 3330 C CA . ALA A 1 415 ? -4.496 -1.468 18.384 1.00 58.38 415 ALA A CA 1
ATOM 3331 C C . ALA A 1 415 ? -4.694 -2.495 19.531 1.00 58.38 415 ALA A C 1
ATOM 3333 O O . ALA A 1 415 ? -4.471 -2.176 20.695 1.00 58.38 415 ALA A O 1
ATOM 3334 N N . CYS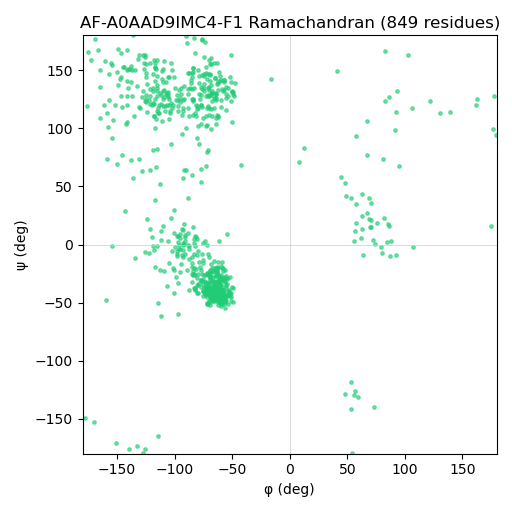 A 1 416 ? -5.185 -3.713 19.228 1.00 32.50 416 CYS A N 1
ATOM 3335 C CA . CYS A 1 416 ? -5.749 -4.651 20.217 1.00 32.50 416 CYS A CA 1
ATOM 3336 C C . CYS A 1 416 ? -4.777 -5.083 21.325 1.00 32.50 416 CYS A C 1
ATOM 3338 O O . CYS A 1 416 ? -5.132 -5.005 22.502 1.00 32.50 416 CYS A O 1
ATOM 3340 N N . CYS A 1 417 ? -3.577 -5.551 20.969 1.00 43.00 417 CYS A N 1
ATOM 3341 C CA . CYS A 1 417 ? -2.527 -5.909 21.922 1.00 43.00 417 CYS A CA 1
ATOM 3342 C C . CYS A 1 417 ? -1.428 -4.838 21.943 1.00 43.00 417 CYS A C 1
ATOM 3344 O O . CYS A 1 417 ? -0.838 -4.513 20.910 1.00 43.00 417 CYS A O 1
ATOM 3346 N N . ARG A 1 418 ? -1.133 -4.312 23.139 1.00 45.69 418 ARG A N 1
ATOM 3347 C CA . ARG A 1 418 ? -0.198 -3.198 23.341 1.00 45.69 418 ARG A CA 1
ATOM 3348 C C . ARG A 1 418 ? 1.257 -3.617 23.099 1.00 45.69 418 ARG A C 1
ATOM 3350 O O . ARG A 1 418 ? 1.753 -4.540 23.742 1.00 45.69 418 ARG A O 1
ATOM 3357 N N . LEU A 1 419 ? 1.967 -2.852 22.272 1.00 36.97 419 LEU A N 1
ATOM 3358 C CA . LEU A 1 419 ? 3.418 -2.933 22.087 1.00 36.97 419 LEU A CA 1
ATOM 3359 C C . LEU A 1 419 ? 4.115 -1.907 22.995 1.00 36.97 419 LEU A C 1
ATOM 3361 O O . LEU A 1 419 ? 3.771 -0.719 22.994 1.00 36.97 419 LEU A O 1
ATOM 3365 N N . SER A 1 420 ? 5.112 -2.354 23.764 1.00 31.58 420 SER A N 1
ATOM 3366 C CA . SER A 1 420 ? 5.978 -1.471 24.556 1.00 31.58 420 SER A CA 1
ATOM 3367 C C . SER A 1 420 ? 7.193 -1.063 23.719 1.00 31.58 420 SER A C 1
ATOM 3369 O O . SER A 1 420 ? 8.135 -1.835 23.566 1.00 31.58 420 SER A O 1
ATOM 3371 N N . LEU A 1 421 ? 7.162 0.145 23.150 1.00 31.45 421 LEU A N 1
ATOM 3372 C CA . LEU A 1 421 ? 8.328 0.776 22.529 1.00 31.45 421 LEU A CA 1
ATOM 3373 C C . LEU A 1 421 ? 8.811 1.915 23.432 1.00 31.45 421 LEU A C 1
ATOM 3375 O O . LEU A 1 421 ? 8.023 2.771 23.835 1.00 31.45 421 LEU A O 1
ATOM 3379 N N . ALA A 1 422 ? 10.106 1.930 23.746 1.00 27.16 422 ALA A N 1
ATOM 3380 C CA . ALA A 1 422 ? 10.743 3.013 24.486 1.00 27.16 422 ALA A CA 1
ATOM 3381 C C . ALA A 1 422 ? 11.021 4.202 23.549 1.00 27.16 422 ALA A C 1
ATOM 3383 O O . ALA A 1 422 ? 12.102 4.295 22.975 1.00 27.16 422 ALA A O 1
ATOM 3384 N N . SER A 1 423 ? 10.052 5.102 23.369 1.00 28.61 423 SER A N 1
ATOM 3385 C CA . SER A 1 423 ? 10.314 6.453 22.849 1.00 28.61 423 SER A CA 1
ATOM 3386 C C . SER A 1 423 ? 9.134 7.398 23.073 1.00 28.61 423 SER A C 1
ATOM 3388 O O . SER A 1 423 ? 7.986 7.035 22.817 1.00 28.61 423 SER A O 1
ATOM 3390 N N . ASP A 1 424 ? 9.459 8.611 23.516 1.00 26.25 424 ASP A N 1
ATOM 3391 C CA . ASP A 1 424 ? 8.552 9.673 23.947 1.00 26.25 424 ASP A CA 1
ATOM 3392 C C . ASP A 1 424 ? 7.617 10.196 22.843 1.00 26.25 424 ASP A C 1
ATOM 3394 O O . ASP A 1 424 ? 8.012 10.423 21.697 1.00 26.25 424 ASP A O 1
ATOM 3398 N N . ALA A 1 425 ? 6.357 10.422 23.220 1.00 26.36 425 ALA A N 1
ATOM 3399 C CA . ALA A 1 425 ? 5.310 10.957 22.359 1.00 26.36 425 ALA A CA 1
ATOM 3400 C C . ALA A 1 425 ? 5.291 12.496 22.378 1.00 26.36 425 ALA A C 1
ATOM 3402 O O . ALA A 1 425 ? 5.247 13.114 23.440 1.00 26.36 425 ALA A O 1
ATOM 3403 N N . HIS A 1 426 ? 5.203 13.116 21.198 1.00 26.48 426 HIS A N 1
ATOM 3404 C CA . HIS A 1 426 ? 4.776 14.509 21.048 1.00 26.48 426 HIS A CA 1
ATOM 3405 C C . HIS A 1 426 ? 3.341 14.562 20.493 1.00 26.48 426 HIS A C 1
ATOM 3407 O O . HIS A 1 426 ? 3.057 13.906 19.489 1.00 26.48 426 HIS A O 1
ATOM 3413 N N . PRO A 1 427 ? 2.427 15.347 21.093 1.00 25.28 427 PRO A N 1
ATOM 3414 C CA . PRO A 1 427 ? 1.081 15.537 20.567 1.00 25.28 427 PRO A CA 1
ATOM 3415 C C . PRO A 1 427 ? 1.111 16.555 19.417 1.00 25.28 427 PRO A C 1
ATOM 3417 O O . PRO A 1 427 ? 1.200 17.761 19.635 1.00 25.28 427 PRO A O 1
ATOM 3420 N N . GLY A 1 428 ? 1.059 16.069 18.178 1.00 24.89 428 GLY A N 1
ATOM 3421 C CA . GLY A 1 428 ? 0.875 16.896 16.986 1.00 24.89 428 GLY A CA 1
ATOM 3422 C C . GLY A 1 428 ? -0.555 16.784 16.467 1.00 24.89 428 GLY A C 1
ATOM 3423 O O . GLY A 1 428 ? -0.971 15.719 16.028 1.00 24.89 428 GLY A O 1
ATOM 3424 N N . VAL A 1 429 ? -1.304 17.884 16.510 1.00 25.88 429 VAL A N 1
ATOM 3425 C CA . VAL A 1 429 ? -2.638 18.017 15.904 1.00 25.88 429 VAL A CA 1
ATOM 3426 C C . VAL A 1 429 ? -2.506 17.973 14.372 1.00 25.88 429 VAL A C 1
ATOM 3428 O O . VAL A 1 429 ? -1.776 18.773 13.789 1.00 25.88 429 VAL A O 1
ATOM 3431 N N . MET A 1 430 ? -3.209 17.043 13.720 1.00 30.89 430 MET A N 1
ATOM 3432 C CA . MET A 1 430 ? -3.183 16.814 12.266 1.00 30.89 430 MET A CA 1
ATOM 3433 C C . MET A 1 430 ? -3.917 17.908 11.459 1.00 30.89 430 MET A C 1
ATOM 3435 O O . MET A 1 430 ? -5.108 18.134 11.679 1.00 30.89 430 MET A O 1
ATOM 3439 N N . PRO A 1 431 ? -3.283 18.524 10.439 1.00 33.66 431 PRO A N 1
ATOM 3440 C CA . PRO A 1 431 ? -3.934 19.384 9.454 1.00 33.66 431 PRO A CA 1
ATOM 3441 C C . PRO A 1 431 ? -4.347 18.565 8.213 1.00 33.66 431 PRO A C 1
ATOM 3443 O O . PRO A 1 431 ? -3.932 18.861 7.098 1.00 33.66 431 PRO A O 1
ATOM 3446 N N . PHE A 1 432 ? -5.150 17.511 8.389 1.00 37.75 432 PHE A N 1
ATOM 3447 C CA . PHE A 1 432 ? -5.463 16.535 7.326 1.00 37.75 432 PHE A CA 1
ATOM 3448 C C . PHE A 1 432 ? -6.342 17.095 6.187 1.00 37.75 432 PHE A C 1
ATOM 3450 O O . PHE A 1 432 ? -6.293 16.619 5.058 1.00 37.75 432 PHE A O 1
ATOM 3457 N N . LEU A 1 433 ? -7.136 18.136 6.454 1.00 33.69 433 LEU A N 1
ATOM 3458 C CA . LEU A 1 433 ? -8.215 18.544 5.547 1.00 33.69 433 LEU A CA 1
ATOM 3459 C C . LEU A 1 433 ? -8.070 19.939 4.940 1.00 33.69 433 LEU A C 1
ATOM 3461 O O . LEU A 1 433 ? -8.639 20.198 3.886 1.00 33.69 433 LEU A O 1
ATOM 3465 N N . ARG A 1 434 ? -7.265 20.833 5.519 1.00 33.91 434 ARG A N 1
ATOM 3466 C CA . ARG A 1 434 ? -7.135 22.217 5.021 1.00 33.91 434 ARG A CA 1
ATOM 3467 C C . ARG A 1 434 ? -6.630 22.339 3.568 1.00 33.91 434 ARG A C 1
ATOM 3469 O O . ARG A 1 434 ? -7.230 23.122 2.834 1.00 33.91 434 ARG A O 1
ATOM 3476 N N . PRO A 1 435 ? -5.606 21.587 3.111 1.00 36.72 435 PRO A N 1
ATOM 3477 C CA . PRO A 1 435 ? -5.109 21.713 1.735 1.00 36.72 435 PRO A CA 1
ATOM 3478 C C . PRO A 1 435 ? -6.087 21.145 0.695 1.00 36.72 435 PRO A C 1
ATOM 3480 O O . PRO A 1 435 ? -6.282 21.726 -0.371 1.00 36.72 435 PRO A O 1
ATOM 3483 N N . VAL A 1 436 ? -6.742 20.025 1.027 1.00 36.75 436 VAL A N 1
ATOM 3484 C CA . VAL A 1 436 ? -7.707 19.340 0.152 1.00 36.75 436 VAL A CA 1
ATOM 3485 C C . VAL A 1 436 ? -9.014 20.132 0.069 1.00 36.75 436 VAL A C 1
ATOM 3487 O O . VAL A 1 436 ? -9.533 20.341 -1.023 1.00 36.75 436 VAL A O 1
ATOM 3490 N N . LEU A 1 437 ? -9.505 20.659 1.194 1.00 35.12 437 LEU A N 1
ATOM 3491 C CA . LEU A 1 437 ? -10.703 21.500 1.246 1.00 35.12 437 LEU A CA 1
ATOM 3492 C C . LEU A 1 437 ? -10.546 22.804 0.473 1.00 35.12 437 LEU A C 1
ATOM 3494 O O . LEU A 1 437 ? -11.486 23.205 -0.205 1.00 35.12 437 LEU A O 1
ATOM 3498 N N . GLY A 1 438 ? -9.366 23.433 0.528 1.00 31.62 438 GLY A N 1
ATOM 3499 C CA . GLY A 1 438 ? -9.074 24.627 -0.268 1.00 31.62 438 GLY A CA 1
ATOM 3500 C C . GLY A 1 438 ? -9.188 24.368 -1.774 1.00 31.62 438 GLY A C 1
ATOM 3501 O O . GLY A 1 438 ? -9.760 25.180 -2.497 1.00 31.62 438 GLY A O 1
ATOM 3502 N N . CYS A 1 439 ? -8.734 23.200 -2.241 1.00 33.91 439 CYS A N 1
ATOM 3503 C CA . CYS A 1 439 ? -8.809 22.821 -3.653 1.00 33.91 439 CYS A CA 1
ATOM 3504 C C . CYS A 1 439 ? -10.214 22.378 -4.084 1.00 33.91 439 CYS A C 1
ATOM 3506 O O . CYS A 1 439 ? -10.631 22.684 -5.197 1.00 33.91 439 CYS A O 1
ATOM 3508 N N . VAL A 1 440 ? -10.975 21.686 -3.225 1.00 34.16 440 VAL A N 1
ATOM 3509 C CA . VAL A 1 440 ? -12.348 21.279 -3.574 1.00 34.16 440 VAL A CA 1
ATOM 3510 C C . VAL A 1 440 ? -13.326 22.463 -3.518 1.00 34.16 440 VAL A C 1
ATOM 3512 O O . VAL A 1 440 ? -14.245 22.519 -4.331 1.00 34.16 440 VAL A O 1
ATOM 3515 N N . LEU A 1 441 ? -13.086 23.462 -2.658 1.00 29.83 441 LEU A N 1
ATOM 3516 C CA . LEU A 1 441 ? -13.775 24.761 -2.713 1.00 29.83 441 LEU A CA 1
ATOM 3517 C C . LEU A 1 441 ? -13.452 25.543 -4.000 1.00 29.83 441 LEU A C 1
ATOM 3519 O O . LEU A 1 441 ? -14.346 26.165 -4.565 1.00 29.83 441 LEU A O 1
ATOM 3523 N N . ALA A 1 442 ? -12.216 25.469 -4.506 1.00 28.25 442 ALA A N 1
ATOM 3524 C CA . ALA A 1 442 ? -11.845 26.054 -5.802 1.00 28.25 442 ALA A CA 1
ATOM 3525 C C . ALA A 1 442 ? -12.444 25.295 -7.009 1.00 28.25 442 ALA A C 1
ATOM 3527 O O . ALA A 1 442 ? -12.649 25.871 -8.075 1.00 28.25 442 ALA A O 1
ATOM 3528 N N . LEU A 1 443 ? -12.765 24.006 -6.846 1.00 30.64 443 LEU A N 1
ATOM 3529 C CA . LEU A 1 443 ? -13.462 23.202 -7.858 1.00 30.64 443 LEU A CA 1
ATOM 3530 C C . LEU A 1 443 ? -14.984 23.430 -7.856 1.00 30.64 443 LEU A C 1
ATOM 3532 O O . LEU A 1 443 ? -15.607 23.297 -8.907 1.00 30.64 443 LEU A O 1
ATOM 3536 N N . SER A 1 444 ? -15.587 23.776 -6.711 1.00 30.70 444 SER A N 1
ATOM 3537 C CA . SER A 1 444 ? -17.018 24.109 -6.611 1.00 30.70 444 SER A CA 1
ATOM 3538 C C . SER A 1 444 ? -17.328 25.569 -6.965 1.00 30.70 444 SER A C 1
ATOM 3540 O O . SER A 1 444 ? -18.417 25.862 -7.457 1.00 30.70 444 SER A O 1
ATOM 3542 N N . LEU A 1 445 ? -16.362 26.474 -6.789 1.00 29.08 445 LEU A N 1
ATOM 3543 C CA . LEU A 1 445 ? -16.389 27.852 -7.281 1.00 29.08 445 LEU A CA 1
ATOM 3544 C C . LEU A 1 445 ? -15.494 27.939 -8.517 1.00 29.08 445 LEU A C 1
ATOM 3546 O O . LEU A 1 445 ? -14.319 28.239 -8.364 1.00 29.08 445 LEU A O 1
ATOM 3550 N N . GLY A 1 446 ? -16.036 27.636 -9.705 1.00 29.25 446 GLY A N 1
ATOM 3551 C CA . GLY A 1 446 ? -15.351 27.465 -11.002 1.00 29.25 446 GLY A CA 1
ATOM 3552 C C . GLY A 1 446 ? -14.241 28.462 -11.378 1.00 29.25 446 GLY A C 1
ATOM 3553 O O . GLY A 1 446 ? -14.361 29.206 -12.346 1.00 29.25 446 GLY A O 1
ATOM 3554 N N . THR A 1 447 ? -13.125 28.411 -10.661 1.00 34.72 447 THR A N 1
ATOM 3555 C CA . THR A 1 447 ? -11.925 29.223 -10.831 1.00 34.72 447 THR A CA 1
ATOM 3556 C C . THR A 1 447 ? -10.756 28.432 -10.264 1.00 34.72 447 THR A C 1
ATOM 3558 O O . THR A 1 447 ? -10.471 28.485 -9.075 1.00 34.72 447 THR A O 1
ATOM 3561 N N . LEU A 1 448 ? -10.104 27.666 -11.137 1.00 29.95 448 LEU A N 1
ATOM 3562 C CA . LEU A 1 448 ? -8.654 27.693 -11.350 1.00 29.95 448 LEU A CA 1
ATOM 3563 C C . LEU A 1 448 ? -8.322 26.646 -12.415 1.00 29.95 448 LEU A C 1
ATOM 3565 O O . LEU A 1 448 ? -8.115 25.464 -12.147 1.00 29.95 448 LEU A O 1
ATOM 3569 N N . ALA A 1 449 ? -8.259 27.112 -13.659 1.00 30.72 449 ALA A N 1
ATOM 3570 C CA . ALA A 1 449 ? -7.342 26.510 -14.604 1.00 30.72 449 ALA A CA 1
ATOM 3571 C C . ALA A 1 449 ? -5.931 26.727 -14.036 1.00 30.72 449 ALA A C 1
ATOM 3573 O O . ALA A 1 449 ? -5.451 27.857 -14.016 1.00 30.72 449 ALA A O 1
ATOM 3574 N N . LEU A 1 450 ? -5.267 25.671 -13.564 1.00 41.91 450 LEU A N 1
ATOM 3575 C CA . LEU A 1 450 ? -3.805 25.679 -13.479 1.00 41.91 450 LEU A CA 1
ATOM 3576 C C . LEU A 1 450 ? -3.295 25.578 -14.920 1.00 41.91 450 LEU A C 1
ATOM 3578 O O . LEU A 1 450 ? -3.043 24.492 -15.437 1.00 41.91 450 LEU A O 1
ATOM 3582 N N . GLY A 1 451 ? -3.318 26.713 -15.617 1.00 56.25 451 GLY A N 1
ATOM 3583 C CA . GLY A 1 451 ? -2.807 26.841 -16.972 1.00 56.25 451 GLY A CA 1
ATOM 3584 C C . GLY A 1 451 ? -1.289 26.967 -16.943 1.00 56.25 451 GLY A C 1
ATOM 3585 O O . GLY A 1 451 ? -0.744 27.672 -16.100 1.00 56.25 451 GLY A O 1
ATOM 3586 N N . SER A 1 452 ? -0.607 26.297 -17.867 1.00 78.31 452 SER A N 1
ATOM 3587 C CA . SER A 1 452 ? 0.829 26.477 -18.072 1.00 78.31 452 SER A CA 1
ATOM 3588 C C . SER A 1 452 ? 1.149 27.930 -18.435 1.00 78.31 452 SER A C 1
ATOM 3590 O O . SER A 1 452 ? 0.426 28.557 -19.219 1.00 78.31 452 SER A O 1
ATOM 3592 N N . TRP A 1 453 ? 2.258 28.461 -17.920 1.00 88.38 453 TRP A N 1
ATOM 3593 C CA . TRP A 1 453 ? 2.661 29.835 -18.201 1.00 88.38 453 TRP A CA 1
ATOM 3594 C C . TRP A 1 453 ? 3.069 29.997 -19.663 1.00 88.38 453 TRP A C 1
ATOM 3596 O O . TRP A 1 453 ? 3.790 29.173 -20.226 1.00 88.38 453 TRP A O 1
ATOM 3606 N N . THR A 1 454 ? 2.631 31.085 -20.289 1.00 87.75 454 THR A N 1
ATOM 3607 C CA . THR A 1 454 ? 3.164 31.539 -21.577 1.00 87.75 454 THR A CA 1
ATOM 3608 C C . THR A 1 454 ? 4.101 32.718 -21.333 1.00 87.75 454 THR A C 1
ATOM 3610 O O . THR A 1 454 ? 3.924 33.428 -20.343 1.00 87.75 454 THR A O 1
ATOM 3613 N N . PRO A 1 455 ? 5.052 33.004 -22.237 1.00 82.62 455 PRO A N 1
ATOM 3614 C CA . PRO A 1 455 ? 5.910 34.176 -22.089 1.00 82.62 455 PRO A CA 1
ATOM 3615 C C . PRO A 1 455 ? 5.136 35.493 -21.924 1.00 82.62 455 PRO A C 1
ATOM 3617 O O . PRO A 1 455 ? 5.579 36.375 -21.206 1.00 82.62 455 PRO A O 1
ATOM 3620 N N . ALA A 1 456 ? 3.972 35.617 -22.573 1.00 80.12 456 ALA A N 1
ATOM 3621 C CA . ALA A 1 456 ? 3.137 36.816 -22.511 1.00 80.12 456 ALA A CA 1
ATOM 3622 C C . ALA A 1 456 ? 2.348 36.943 -21.198 1.00 80.12 456 ALA A C 1
ATOM 3624 O O . ALA A 1 456 ? 1.968 38.048 -20.824 1.00 80.12 456 ALA A O 1
ATOM 3625 N N . SER A 1 457 ? 2.077 35.824 -20.520 1.00 85.75 457 SER A N 1
ATOM 3626 C CA . SER A 1 457 ? 1.333 35.799 -19.259 1.00 85.75 457 SER A CA 1
ATOM 3627 C C . SER A 1 457 ? 2.239 35.729 -18.029 1.00 85.75 457 SER A C 1
ATOM 3629 O O . SER A 1 457 ? 1.731 35.820 -16.918 1.00 85.75 457 SER A O 1
ATOM 3631 N N . PHE A 1 458 ? 3.551 35.539 -18.202 1.00 91.88 458 PHE A N 1
ATOM 3632 C CA . PHE A 1 458 ? 4.495 35.417 -17.094 1.00 91.88 458 PHE A CA 1
ATOM 3633 C C . PHE A 1 458 ? 4.823 36.799 -16.494 1.00 91.88 458 PHE A C 1
ATOM 3635 O O . PHE A 1 458 ? 5.237 37.693 -17.240 1.00 91.88 458 PHE A O 1
ATOM 3642 N N . PRO A 1 459 ? 4.640 37.003 -15.175 1.00 90.81 459 PRO A N 1
ATOM 3643 C CA . PRO A 1 459 ? 4.724 38.330 -14.571 1.00 90.81 459 PRO A CA 1
ATOM 3644 C C . PRO A 1 459 ? 6.150 38.894 -14.567 1.00 90.81 459 PRO A C 1
ATOM 3646 O O . PRO A 1 459 ? 7.137 38.157 -14.604 1.00 90.81 459 PRO A O 1
ATOM 3649 N N . ASN A 1 460 ? 6.277 40.222 -14.529 1.00 91.69 460 ASN A N 1
ATOM 3650 C CA . ASN A 1 460 ? 7.572 40.897 -14.464 1.00 91.69 460 ASN A CA 1
ATOM 3651 C C . ASN A 1 460 ? 7.923 41.261 -13.008 1.00 91.69 460 ASN A C 1
ATOM 3653 O O . ASN A 1 460 ? 7.188 42.023 -12.387 1.00 91.69 460 ASN A O 1
ATOM 3657 N N . PRO A 1 461 ? 9.078 40.846 -12.458 1.00 88.88 461 PRO A N 1
ATOM 3658 C CA . PRO A 1 461 ? 9.384 41.003 -11.030 1.00 88.88 461 PRO A CA 1
ATOM 3659 C C . PRO A 1 461 ? 9.664 42.447 -10.585 1.00 88.88 461 PRO A C 1
ATOM 3661 O O . PRO A 1 461 ? 9.759 42.723 -9.387 1.00 88.88 461 PRO A O 1
ATOM 3664 N N . LYS A 1 462 ? 9.767 43.390 -11.530 1.00 87.00 462 LYS A N 1
ATOM 3665 C CA . LYS A 1 462 ? 9.891 44.829 -11.254 1.00 87.00 462 LYS A CA 1
ATOM 3666 C C . LYS A 1 462 ? 8.568 45.583 -11.387 1.00 87.00 462 LYS A C 1
ATOM 3668 O O . LYS A 1 462 ? 8.417 46.616 -10.742 1.00 87.00 462 LYS A O 1
ATOM 3673 N N . LYS A 1 463 ? 7.642 45.103 -12.226 1.00 88.06 463 LYS A N 1
ATOM 3674 C CA . LYS A 1 463 ? 6.340 45.751 -12.485 1.00 88.06 463 LYS A CA 1
ATOM 3675 C C . LYS A 1 463 ? 5.202 45.087 -11.703 1.00 88.06 463 LYS A C 1
ATOM 3677 O O . LYS A 1 463 ? 4.396 45.776 -11.092 1.00 88.06 463 LYS A O 1
ATOM 3682 N N . ASP A 1 464 ? 5.213 43.760 -11.646 1.00 87.50 464 ASP A N 1
ATOM 3683 C CA . ASP A 1 464 ? 4.163 42.893 -11.109 1.00 87.50 464 ASP A CA 1
ATOM 3684 C C . ASP A 1 464 ? 4.650 42.172 -9.839 1.00 87.50 464 ASP A C 1
ATOM 3686 O O . ASP A 1 464 ? 4.591 40.951 -9.705 1.00 87.50 464 ASP A O 1
ATOM 3690 N N . VAL A 1 465 ? 5.170 42.952 -8.890 1.00 86.31 465 VAL A N 1
ATOM 3691 C CA . VAL A 1 465 ? 5.878 42.473 -7.689 1.00 86.31 465 VAL A CA 1
ATOM 3692 C C . VAL A 1 465 ? 5.090 41.409 -6.912 1.00 86.31 465 VAL A C 1
ATOM 3694 O O . VAL A 1 465 ? 5.627 40.345 -6.599 1.00 86.31 465 VAL A O 1
ATOM 3697 N N . ALA A 1 466 ? 3.806 41.673 -6.655 1.00 80.75 466 ALA A N 1
ATOM 3698 C CA . ALA A 1 466 ? 2.934 40.756 -5.925 1.00 80.75 466 ALA A CA 1
ATOM 3699 C C . ALA A 1 466 ? 2.639 39.469 -6.714 1.00 80.75 466 ALA A C 1
ATOM 3701 O O . ALA A 1 466 ? 2.583 38.393 -6.124 1.00 80.75 466 ALA A O 1
ATOM 3702 N N . ALA A 1 467 ? 2.498 39.565 -8.042 1.00 83.75 467 ALA A N 1
ATOM 3703 C CA . ALA A 1 467 ? 2.241 38.413 -8.907 1.00 83.75 467 ALA A CA 1
ATOM 3704 C C . ALA A 1 467 ? 3.452 37.471 -8.993 1.00 83.75 467 ALA A C 1
ATOM 3706 O O . ALA A 1 467 ? 3.282 36.275 -9.173 1.00 83.75 467 ALA A O 1
ATOM 3707 N N . CYS A 1 468 ? 4.664 37.993 -8.801 1.00 83.56 468 CYS A N 1
ATOM 3708 C CA . CYS A 1 468 ? 5.903 37.217 -8.723 1.00 83.56 468 CYS A CA 1
ATOM 3709 C C . CYS A 1 468 ? 6.182 36.601 -7.337 1.00 83.56 468 CYS A C 1
ATOM 3711 O O . CYS A 1 468 ? 7.286 36.102 -7.117 1.00 83.56 468 CYS A O 1
ATOM 3713 N N . GLY A 1 469 ? 5.237 36.681 -6.389 1.00 81.19 469 GLY A N 1
ATOM 3714 C CA . GLY A 1 469 ? 5.401 36.134 -5.037 1.00 81.19 469 GLY A CA 1
ATOM 3715 C C . GLY A 1 469 ? 6.312 36.967 -4.124 1.00 81.19 469 GLY A C 1
ATOM 3716 O O . GLY A 1 469 ? 6.815 36.465 -3.115 1.00 81.19 469 GLY A O 1
ATOM 3717 N N . ARG A 1 470 ? 6.557 38.245 -4.457 1.00 81.50 470 ARG A N 1
ATOM 3718 C CA . ARG A 1 470 ? 7.454 39.144 -3.710 1.00 81.50 470 ARG A CA 1
ATOM 3719 C C . ARG A 1 470 ? 6.694 40.337 -3.126 1.00 81.50 470 ARG A C 1
ATOM 3721 O O . ARG A 1 470 ? 5.628 40.718 -3.593 1.00 81.50 470 ARG A O 1
ATOM 3728 N N . GLY A 1 471 ? 7.252 40.926 -2.067 1.00 78.75 471 GLY A N 1
ATOM 3729 C CA . GLY A 1 471 ? 6.713 42.137 -1.425 1.00 78.75 471 GLY A CA 1
ATOM 3730 C C . GLY A 1 471 ? 7.400 43.436 -1.860 1.00 78.75 471 GLY A C 1
ATOM 3731 O O . GLY A 1 471 ? 6.933 44.516 -1.518 1.00 78.75 471 GLY A O 1
ATOM 3732 N N . VAL A 1 472 ? 8.513 43.333 -2.591 1.00 82.06 472 VAL A N 1
ATOM 3733 C CA . VAL A 1 472 ? 9.319 44.454 -3.097 1.00 82.06 472 VAL A CA 1
ATOM 3734 C C . VAL A 1 472 ? 9.873 44.112 -4.485 1.00 82.06 472 VAL A C 1
ATOM 3736 O O . VAL A 1 472 ? 10.059 42.922 -4.762 1.00 82.06 472 VAL A O 1
ATOM 3739 N N . PRO A 1 473 ? 10.151 45.112 -5.348 1.00 86.50 473 PRO A N 1
ATOM 3740 C CA . PRO A 1 473 ? 10.800 44.882 -6.636 1.00 86.50 473 PRO A CA 1
ATOM 3741 C C . PRO A 1 473 ? 12.064 44.031 -6.492 1.00 86.50 473 PRO A C 1
ATOM 3743 O O . PRO A 1 473 ? 12.908 44.298 -5.637 1.00 86.50 473 PRO A O 1
ATOM 3746 N N . SER A 1 474 ? 12.175 43.001 -7.324 1.00 86.62 474 SER A N 1
ATOM 3747 C CA . SER A 1 474 ? 13.189 41.946 -7.219 1.00 86.62 474 SER A CA 1
ATOM 3748 C C . SER A 1 474 ? 13.675 41.553 -8.616 1.00 86.62 474 SER A C 1
ATOM 3750 O O . SER A 1 474 ? 13.091 41.953 -9.628 1.00 86.62 474 SER A O 1
ATOM 3752 N N . ASN A 1 475 ? 14.776 40.806 -8.694 1.00 87.88 475 ASN A N 1
ATOM 3753 C CA . ASN A 1 475 ? 15.216 40.183 -9.947 1.00 87.88 475 ASN A CA 1
ATOM 3754 C C . ASN A 1 475 ? 14.765 38.718 -10.058 1.00 87.88 475 ASN A C 1
ATOM 3756 O O . ASN A 1 475 ? 15.157 38.021 -10.993 1.00 87.88 475 ASN A O 1
ATOM 3760 N N . ILE A 1 476 ? 13.940 38.254 -9.121 1.00 91.94 476 ILE A N 1
ATOM 3761 C CA . ILE A 1 476 ? 13.404 36.898 -9.056 1.00 91.94 476 ILE A CA 1
ATOM 3762 C C . ILE A 1 476 ? 11.889 36.974 -9.233 1.00 91.94 476 ILE A C 1
ATOM 3764 O O . ILE A 1 476 ? 11.214 37.715 -8.518 1.00 91.94 476 ILE A O 1
ATOM 3768 N N . CYS A 1 477 ? 11.359 36.187 -10.166 1.00 93.50 477 CYS A N 1
ATOM 3769 C CA . CYS A 1 477 ? 9.928 35.955 -10.294 1.00 93.50 477 CYS A CA 1
ATOM 3770 C C . CYS A 1 477 ? 9.611 34.478 -10.084 1.00 93.50 477 CYS A C 1
ATOM 3772 O O . CYS A 1 477 ? 10.116 33.625 -10.819 1.00 93.50 477 CYS A O 1
ATOM 3774 N N . ASP A 1 478 ? 8.771 34.204 -9.090 1.00 92.44 478 ASP A N 1
ATOM 3775 C CA . ASP A 1 478 ? 8.321 32.867 -8.718 1.00 92.44 478 ASP A CA 1
ATOM 3776 C C . ASP A 1 478 ? 6.814 32.900 -8.402 1.00 92.44 478 ASP A C 1
ATOM 3778 O O . ASP A 1 478 ? 6.416 32.869 -7.234 1.00 92.44 478 ASP A O 1
ATOM 3782 N N . PRO A 1 479 ? 5.956 33.042 -9.432 1.00 86.50 479 PRO A N 1
ATOM 3783 C CA . PRO A 1 479 ? 4.509 33.157 -9.251 1.00 86.50 479 PRO A CA 1
ATOM 3784 C C . PRO A 1 479 ? 3.874 31.897 -8.646 1.00 86.50 479 PRO A C 1
ATOM 3786 O O . PRO A 1 479 ? 2.803 31.984 -8.049 1.00 86.50 479 PRO A O 1
ATOM 3789 N N . ASP A 1 480 ? 4.535 30.742 -8.772 1.00 83.69 480 ASP A N 1
ATOM 3790 C CA . ASP A 1 480 ? 4.038 29.450 -8.291 1.00 83.69 480 ASP A CA 1
ATOM 3791 C C . ASP A 1 480 ? 4.571 29.077 -6.891 1.00 83.69 480 ASP A C 1
ATOM 3793 O O . ASP A 1 480 ? 4.170 28.056 -6.330 1.00 83.69 480 ASP A O 1
ATOM 3797 N N . GLY A 1 481 ? 5.454 29.895 -6.303 1.00 86.38 481 GLY A N 1
ATOM 3798 C CA . GLY A 1 481 ? 5.965 29.708 -4.941 1.00 86.38 481 GLY A CA 1
ATOM 3799 C C . GLY A 1 481 ? 6.887 28.496 -4.767 1.00 86.38 481 GLY A C 1
ATOM 3800 O O . GLY A 1 481 ? 6.801 27.792 -3.759 1.00 86.38 481 GLY A O 1
ATOM 3801 N N . LEU A 1 482 ? 7.763 28.238 -5.741 1.00 81.69 482 LEU A N 1
ATOM 3802 C CA . LEU A 1 482 ? 8.763 27.167 -5.718 1.00 81.69 482 LEU A CA 1
ATOM 3803 C C . LEU A 1 482 ? 9.896 27.389 -4.705 1.00 81.69 482 LEU A C 1
ATOM 3805 O O . LEU A 1 482 ? 10.563 26.427 -4.311 1.00 81.69 482 LEU A O 1
ATOM 3809 N N . LEU A 1 483 ? 10.140 28.633 -4.301 1.00 81.44 483 LEU A N 1
ATOM 3810 C CA . LEU A 1 483 ? 11.100 29.016 -3.274 1.00 81.44 483 LEU A CA 1
ATOM 3811 C C . LEU A 1 483 ? 10.389 29.442 -1.996 1.00 81.44 483 LEU A C 1
ATOM 3813 O O . LEU A 1 483 ? 9.433 30.219 -2.005 1.00 81.44 483 LEU A O 1
ATOM 3817 N N . THR A 1 484 ? 10.935 29.033 -0.851 1.00 83.56 484 THR A N 1
ATOM 3818 C CA . THR A 1 484 ? 10.573 29.688 0.407 1.00 83.56 484 THR A CA 1
ATOM 3819 C C . THR A 1 484 ? 11.069 31.136 0.406 1.00 83.56 484 THR A C 1
ATOM 3821 O O . THR A 1 484 ? 12.061 31.478 -0.242 1.00 83.56 484 THR A O 1
ATOM 3824 N N . LYS A 1 485 ? 10.431 32.004 1.202 1.00 78.88 485 LYS A N 1
ATOM 3825 C CA . LYS A 1 485 ? 10.851 33.410 1.336 1.00 78.88 485 LYS A CA 1
ATOM 3826 C C . LYS A 1 485 ? 12.339 33.545 1.698 1.00 78.88 485 LYS A C 1
ATOM 3828 O O . LYS A 1 485 ? 13.029 34.369 1.111 1.00 78.88 485 LYS A O 1
ATOM 3833 N N . ALA A 1 486 ? 12.835 32.693 2.597 1.00 76.62 486 ALA A N 1
ATOM 3834 C CA . ALA A 1 486 ? 14.237 32.683 3.013 1.00 76.62 486 ALA A CA 1
ATOM 3835 C C . ALA A 1 486 ? 15.197 32.273 1.880 1.00 76.62 486 ALA A C 1
ATOM 3837 O O . ALA A 1 486 ? 16.280 32.840 1.755 1.00 76.62 486 ALA A O 1
ATOM 3838 N N . GLU A 1 487 ? 14.811 31.312 1.037 1.00 80.69 487 GLU A N 1
ATOM 3839 C CA . GLU A 1 487 ? 15.606 30.916 -0.130 1.00 80.69 487 GLU A CA 1
ATOM 3840 C C . GLU A 1 487 ? 15.603 32.003 -1.203 1.00 80.69 487 GLU A C 1
ATOM 3842 O O . GLU A 1 487 ? 16.663 32.331 -1.731 1.00 80.69 487 GLU A O 1
ATOM 3847 N N . ALA A 1 488 ? 14.445 32.607 -1.479 1.00 81.62 488 ALA A N 1
ATOM 3848 C CA . ALA A 1 488 ? 14.336 33.723 -2.412 1.00 81.62 488 ALA A CA 1
ATOM 3849 C C . ALA A 1 488 ? 15.187 34.922 -1.961 1.00 81.62 488 ALA A C 1
ATOM 3851 O O . ALA A 1 488 ? 15.921 35.488 -2.766 1.00 81.62 488 ALA A O 1
ATOM 3852 N N . ASP A 1 489 ? 15.166 35.266 -0.669 1.00 83.44 489 ASP A N 1
ATOM 3853 C CA . ASP A 1 489 ? 15.988 36.347 -0.110 1.00 83.44 489 ASP A CA 1
ATOM 3854 C C . ASP A 1 489 ? 17.492 36.023 -0.199 1.00 83.44 489 ASP A C 1
ATOM 3856 O O . ASP A 1 489 ? 18.305 36.894 -0.515 1.00 83.44 489 ASP A O 1
ATOM 3860 N N . ARG A 1 490 ? 17.871 34.754 0.006 1.00 78.50 490 ARG A N 1
ATOM 3861 C CA . ARG A 1 490 ? 19.257 34.284 -0.135 1.00 78.50 490 ARG A CA 1
ATOM 3862 C C . ARG A 1 490 ? 19.751 34.350 -1.585 1.00 78.50 490 ARG A C 1
ATOM 3864 O O . ARG A 1 490 ? 20.896 34.734 -1.815 1.00 78.50 490 ARG A O 1
ATOM 3871 N N . VAL A 1 491 ? 18.915 33.975 -2.555 1.00 80.94 491 VAL A N 1
ATOM 3872 C CA . VAL A 1 491 ? 19.234 34.082 -3.991 1.00 80.94 491 VAL A CA 1
ATOM 3873 C C . VAL A 1 491 ? 19.328 35.551 -4.408 1.00 80.94 491 VAL A C 1
ATOM 3875 O O . VAL A 1 491 ? 20.262 35.918 -5.116 1.00 80.94 491 VAL A O 1
ATOM 3878 N N . GLU A 1 492 ? 18.423 36.409 -3.928 1.00 83.75 492 GLU A N 1
ATOM 3879 C CA . GLU A 1 492 ? 18.446 37.846 -4.233 1.00 83.75 492 GLU A CA 1
ATOM 3880 C C . GLU A 1 492 ? 19.729 38.507 -3.714 1.00 83.75 492 GLU A C 1
ATOM 3882 O O . GLU A 1 492 ? 20.311 39.333 -4.414 1.00 83.75 492 GLU A O 1
ATOM 3887 N N . GLY A 1 493 ? 20.214 38.105 -2.532 1.00 79.31 493 GLY A N 1
ATOM 3888 C CA . GLY A 1 493 ? 21.499 38.565 -1.995 1.00 79.31 493 GLY A CA 1
ATOM 3889 C C . GLY A 1 493 ? 22.663 38.307 -2.956 1.00 79.31 493 GLY A C 1
ATOM 3890 O O . GLY A 1 493 ? 23.403 39.226 -3.288 1.00 79.31 493 GLY A O 1
ATOM 3891 N N . VAL A 1 494 ? 22.757 37.094 -3.506 1.00 78.94 494 VAL A N 1
ATOM 3892 C CA . VAL A 1 494 ? 23.802 36.738 -4.484 1.00 78.94 494 VAL A CA 1
ATOM 3893 C C . VAL A 1 494 ? 23.650 37.516 -5.791 1.00 78.94 494 VAL A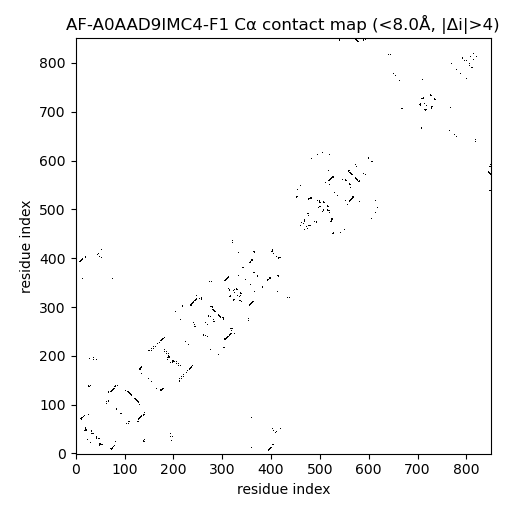 C 1
ATOM 3895 O O . VAL A 1 494 ? 24.631 38.009 -6.345 1.00 78.94 494 VAL A O 1
ATOM 3898 N N . VAL A 1 495 ? 22.420 37.659 -6.290 1.00 83.00 495 VAL A N 1
ATOM 3899 C CA . VAL A 1 495 ? 22.143 38.446 -7.502 1.00 83.00 495 VAL A CA 1
ATOM 3900 C C . VAL A 1 495 ? 22.566 39.909 -7.316 1.00 83.00 495 VAL A C 1
ATOM 3902 O O . VAL A 1 495 ? 23.116 40.521 -8.238 1.00 83.00 495 VAL A O 1
ATOM 3905 N N . LYS A 1 496 ? 22.357 40.462 -6.118 1.00 83.19 496 LYS A N 1
ATOM 3906 C CA . LYS A 1 496 ? 22.803 41.807 -5.752 1.00 83.19 496 LYS A CA 1
ATOM 3907 C C . LYS A 1 496 ? 24.330 41.907 -5.714 1.00 83.19 496 LYS A C 1
ATOM 3909 O O . LYS A 1 496 ? 24.871 42.821 -6.335 1.00 83.19 496 LYS A O 1
ATOM 3914 N N . ASP A 1 497 ? 25.014 40.953 -5.089 1.00 78.94 497 ASP A N 1
ATOM 3915 C CA . ASP A 1 497 ? 26.481 40.923 -4.995 1.00 78.94 497 ASP A CA 1
ATOM 3916 C C . ASP A 1 497 ? 27.152 40.870 -6.383 1.00 78.94 497 ASP A C 1
ATOM 3918 O O . ASP A 1 497 ? 28.131 41.576 -6.638 1.00 78.94 497 ASP A O 1
ATOM 3922 N N . ILE A 1 498 ? 26.576 40.111 -7.326 1.00 78.94 498 ILE A N 1
ATOM 3923 C CA . ILE A 1 498 ? 27.044 40.028 -8.724 1.00 78.94 498 ILE A CA 1
ATOM 3924 C C . ILE A 1 498 ? 26.910 41.371 -9.444 1.00 78.94 498 ILE A C 1
ATOM 3926 O O . ILE A 1 498 ? 27.808 41.791 -10.183 1.00 78.94 498 ILE A O 1
ATOM 3930 N N . ARG A 1 499 ? 25.788 42.063 -9.229 1.00 81.94 499 ARG A N 1
ATOM 3931 C CA . ARG A 1 499 ? 25.536 43.380 -9.819 1.00 81.94 499 ARG A CA 1
ATOM 3932 C C . ARG A 1 499 ? 26.462 44.439 -9.229 1.00 81.94 499 ARG A C 1
ATOM 3934 O O . ARG A 1 499 ? 26.955 45.306 -9.952 1.00 81.94 499 ARG A O 1
ATOM 3941 N N . GLU A 1 500 ? 26.686 44.375 -7.923 1.00 81.75 500 GLU A N 1
ATOM 3942 C CA . GLU A 1 500 ? 27.523 45.319 -7.192 1.00 81.75 500 GLU A CA 1
ATOM 3943 C C . GLU A 1 500 ? 29.019 45.014 -7.326 1.00 81.75 500 GLU A C 1
ATOM 3945 O O . GLU A 1 500 ? 29.831 45.880 -7.002 1.00 81.75 500 GLU A O 1
ATOM 3950 N N . GLY A 1 501 ? 29.400 43.870 -7.899 1.00 71.25 501 GLY A N 1
ATOM 3951 C CA . GLY A 1 501 ? 30.799 43.491 -8.082 1.00 71.25 501 GLY A CA 1
ATOM 3952 C C . GLY A 1 501 ? 31.524 43.328 -6.749 1.00 71.25 501 GLY A C 1
ATOM 3953 O O . GLY A 1 501 ? 32.625 43.851 -6.578 1.00 71.25 501 GLY A O 1
ATOM 3954 N N . VAL A 1 502 ? 30.858 42.670 -5.801 1.00 72.00 502 VAL A N 1
ATOM 3955 C CA . VAL A 1 502 ? 31.452 42.238 -4.534 1.00 72.00 502 VAL A CA 1
ATOM 3956 C C . VAL A 1 502 ? 32.349 41.037 -4.827 1.00 72.00 502 VAL A C 1
ATOM 3958 O O . VAL A 1 502 ? 31.932 40.126 -5.540 1.00 72.00 502 VAL A O 1
ATOM 3961 N N . ASP A 1 503 ? 33.579 41.040 -4.308 1.00 55.59 503 ASP A N 1
ATOM 3962 C CA . ASP A 1 503 ? 34.561 39.965 -4.519 1.00 55.59 503 ASP A CA 1
ATOM 3963 C C . ASP A 1 503 ? 33.931 38.578 -4.258 1.00 55.59 503 ASP A C 1
ATOM 3965 O O . ASP A 1 503 ? 33.299 38.399 -3.211 1.00 55.59 503 ASP A O 1
ATOM 3969 N N . PRO A 1 504 ? 34.030 37.607 -5.191 1.00 56.16 504 PRO A N 1
ATOM 3970 C CA . PRO A 1 504 ? 34.918 37.539 -6.365 1.00 56.16 504 PRO A CA 1
ATOM 3971 C C . PRO A 1 504 ? 34.390 38.187 -7.664 1.00 56.16 504 PRO A C 1
ATOM 3973 O O . PRO A 1 504 ? 35.074 38.191 -8.695 1.00 56.16 504 PRO A O 1
ATOM 3976 N N . PHE A 1 505 ? 33.184 38.758 -7.661 1.00 69.38 505 PHE A N 1
ATOM 3977 C CA . PHE A 1 505 ? 32.566 39.329 -8.856 1.00 69.38 505 PHE A CA 1
ATOM 3978 C C . PHE A 1 505 ? 33.180 40.692 -9.197 1.00 69.38 505 PHE A C 1
ATOM 3980 O O . PHE A 1 505 ? 33.245 41.586 -8.364 1.00 69.38 505 PHE A O 1
ATOM 3987 N N . LYS A 1 506 ? 33.617 40.895 -10.446 1.00 69.56 506 LYS A N 1
ATOM 3988 C CA . LYS A 1 506 ? 34.231 42.163 -10.884 1.00 69.56 506 LYS A CA 1
ATOM 3989 C C . LYS A 1 506 ? 33.322 42.924 -11.839 1.00 69.56 506 LYS A C 1
ATOM 3991 O O . LYS A 1 506 ? 32.853 42.363 -12.831 1.00 69.56 506 LYS A O 1
ATOM 3996 N N . ARG A 1 507 ? 33.145 44.227 -11.589 1.00 78.19 507 ARG A N 1
ATOM 3997 C CA . ARG A 1 507 ? 32.533 45.145 -12.562 1.00 78.19 507 ARG A CA 1
ATOM 3998 C C . ARG A 1 507 ? 33.469 45.350 -13.750 1.00 78.19 507 ARG A C 1
ATOM 4000 O O . ARG A 1 507 ? 34.690 45.372 -13.591 1.00 78.19 507 ARG A O 1
ATOM 4007 N N . ARG A 1 508 ? 32.907 45.518 -14.943 1.00 71.38 508 ARG A N 1
ATOM 4008 C CA . ARG A 1 508 ? 33.659 45.739 -16.183 1.00 71.38 508 ARG A CA 1
ATOM 4009 C C . ARG A 1 508 ? 33.348 47.103 -16.773 1.00 71.38 508 ARG A C 1
ATOM 4011 O O . ARG A 1 508 ? 32.267 47.647 -16.563 1.00 71.38 508 ARG A O 1
ATOM 4018 N N . LYS A 1 509 ? 34.312 47.644 -17.522 1.00 73.75 509 LYS A N 1
ATOM 4019 C CA . LYS A 1 509 ? 34.153 48.932 -18.197 1.00 73.75 509 LYS A CA 1
ATOM 4020 C C . LYS A 1 509 ? 33.040 48.834 -19.234 1.00 73.75 509 LYS A C 1
ATOM 4022 O O . LYS A 1 509 ? 33.068 47.958 -20.096 1.00 73.75 509 LYS A O 1
ATOM 4027 N N . CYS A 1 510 ? 32.072 49.726 -19.102 1.00 70.88 510 CYS A N 1
ATOM 4028 C CA . CYS A 1 510 ? 30.841 49.769 -19.858 1.00 70.88 510 CYS A CA 1
ATOM 4029 C C . CYS A 1 5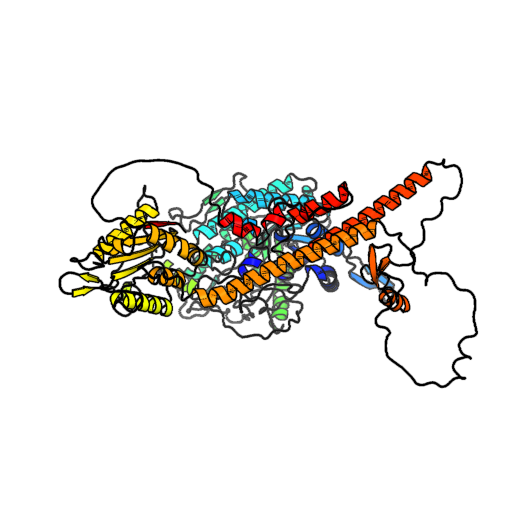10 ? 30.502 51.238 -20.146 1.00 70.88 510 CYS A C 1
ATOM 4031 O O . CYS A 1 510 ? 30.105 51.968 -19.239 1.00 70.88 510 CYS A O 1
ATOM 4033 N N . GLY A 1 511 ? 30.734 51.699 -21.381 1.00 70.88 511 GLY A N 1
ATOM 4034 C CA . GLY A 1 511 ? 30.697 53.134 -21.692 1.00 70.88 511 GLY A CA 1
ATOM 4035 C C . GLY A 1 511 ? 31.683 53.923 -20.817 1.00 70.88 511 GLY A C 1
ATOM 4036 O O . GLY A 1 511 ? 32.861 53.559 -20.731 1.00 70.88 511 GLY A O 1
ATOM 4037 N N . ASP A 1 512 ? 31.183 54.951 -20.129 1.00 64.44 512 ASP A N 1
ATOM 4038 C CA . ASP A 1 512 ? 31.966 55.829 -19.244 1.00 64.44 512 ASP A CA 1
ATOM 4039 C C . ASP A 1 512 ? 32.077 55.316 -17.791 1.00 64.44 512 ASP A C 1
ATOM 4041 O O . ASP A 1 512 ? 32.745 55.936 -16.964 1.00 64.44 512 ASP A O 1
ATOM 4045 N N . GLY A 1 513 ? 31.453 54.174 -17.461 1.00 72.50 513 GLY A N 1
ATOM 4046 C CA . GLY A 1 513 ? 31.381 53.628 -16.099 1.00 72.50 513 GLY A CA 1
ATOM 4047 C C . GLY A 1 513 ? 31.831 52.168 -15.961 1.00 72.50 513 GLY A C 1
ATOM 4048 O O . GLY A 1 513 ? 32.235 51.513 -16.922 1.00 72.50 513 GLY A O 1
ATOM 4049 N N . LEU A 1 514 ? 31.769 51.644 -14.731 1.00 77.31 514 LEU A N 1
ATOM 4050 C CA . LEU A 1 514 ? 31.972 50.226 -14.410 1.00 77.31 514 LEU A CA 1
ATOM 4051 C C . LEU A 1 514 ? 30.632 49.583 -14.022 1.00 77.31 514 LEU A C 1
ATOM 4053 O O . LEU A 1 514 ? 30.042 49.961 -13.008 1.00 77.31 514 LEU A O 1
ATOM 4057 N N . GLU A 1 515 ? 30.188 48.572 -14.769 1.00 77.88 515 GLU A N 1
ATOM 4058 C CA . GLU A 1 515 ? 28.942 47.834 -14.508 1.00 77.88 515 GLU A CA 1
ATOM 4059 C C . GLU A 1 515 ? 29.206 46.350 -14.197 1.00 77.88 515 GLU A C 1
ATOM 4061 O O . GLU A 1 515 ? 30.074 45.719 -14.806 1.00 77.88 515 GLU A O 1
ATOM 4066 N N . GLY A 1 516 ? 28.465 45.784 -13.238 1.00 78.88 516 GLY A N 1
ATOM 4067 C CA . GLY A 1 516 ? 28.424 44.339 -12.969 1.00 78.88 516 GLY A CA 1
ATOM 4068 C C . GLY A 1 516 ? 27.452 43.600 -13.896 1.00 78.88 516 GLY A C 1
ATOM 4069 O O . GLY A 1 516 ? 26.779 44.220 -14.718 1.00 78.88 516 GLY A O 1
ATOM 4070 N N . TYR A 1 517 ? 27.362 42.274 -13.781 1.00 83.44 517 TYR A N 1
ATOM 4071 C CA . TYR A 1 517 ? 26.372 41.498 -14.541 1.00 83.44 517 TYR A CA 1
ATOM 4072 C C . TYR A 1 517 ? 24.978 41.646 -13.927 1.00 83.44 517 TYR A C 1
ATOM 4074 O O . TYR A 1 517 ? 24.832 41.752 -12.710 1.00 83.44 517 TYR A O 1
ATOM 4082 N N . MET A 1 518 ? 23.942 41.645 -14.764 1.00 84.31 518 MET A N 1
ATOM 4083 C CA . MET A 1 518 ? 22.555 41.695 -14.301 1.00 84.31 518 MET A CA 1
ATOM 4084 C C . MET A 1 518 ? 21.931 40.314 -14.442 1.00 84.31 518 MET A C 1
ATOM 4086 O O . MET A 1 518 ? 21.663 39.877 -15.558 1.00 84.31 518 MET A O 1
ATOM 4090 N N . VAL A 1 519 ? 21.710 39.636 -13.318 1.00 88.06 519 VAL A N 1
ATOM 4091 C CA . VAL A 1 519 ? 21.101 38.302 -13.290 1.00 88.06 519 VAL A CA 1
ATOM 4092 C C . VAL A 1 519 ? 19.625 38.426 -12.927 1.00 88.06 519 VAL A C 1
ATOM 4094 O O . VAL A 1 519 ? 19.284 39.142 -11.989 1.00 88.06 519 VAL A O 1
ATOM 4097 N N . ALA A 1 520 ? 18.755 37.725 -13.647 1.00 89.75 520 ALA A N 1
ATOM 4098 C CA . ALA A 1 520 ? 17.356 37.544 -13.281 1.00 89.75 520 ALA A CA 1
ATOM 4099 C C . ALA A 1 520 ? 16.984 36.058 -13.261 1.00 89.75 520 ALA A C 1
ATOM 4101 O O . ALA A 1 520 ? 17.564 35.250 -13.992 1.00 89.75 520 ALA A O 1
ATOM 4102 N N . VAL A 1 521 ? 16.018 35.699 -12.421 1.00 94.31 521 VAL A N 1
ATOM 4103 C CA . VAL A 1 521 ? 15.596 34.313 -12.203 1.00 94.31 521 VAL A CA 1
ATOM 4104 C C . VAL A 1 521 ? 14.093 34.194 -12.446 1.00 94.31 521 VAL A C 1
ATOM 4106 O O . VAL A 1 521 ? 13.302 34.887 -11.811 1.00 94.31 521 VAL A O 1
ATOM 4109 N N . ALA A 1 522 ? 13.706 33.313 -13.365 1.00 94.81 522 ALA A N 1
ATOM 4110 C CA . ALA A 1 522 ? 12.326 32.989 -13.704 1.00 94.81 522 ALA A CA 1
ATOM 4111 C C . ALA A 1 522 ? 12.037 31.534 -13.321 1.00 94.81 522 ALA A C 1
ATOM 4113 O O . ALA A 1 522 ? 12.607 30.608 -13.905 1.00 94.81 522 ALA A O 1
ATOM 4114 N N . LEU A 1 523 ? 11.165 31.339 -12.336 1.00 93.19 523 LEU A N 1
ATOM 4115 C CA . LEU A 1 523 ? 10.794 30.026 -11.816 1.00 93.19 523 LEU A CA 1
ATOM 4116 C C . LEU A 1 523 ? 9.320 29.770 -12.095 1.00 93.19 523 LEU A C 1
ATOM 4118 O O . LEU A 1 523 ? 8.493 30.655 -11.898 1.00 93.19 523 LEU A O 1
ATOM 4122 N N . MET A 1 524 ? 8.995 28.574 -12.573 1.00 91.81 524 MET A N 1
ATOM 4123 C CA . MET A 1 524 ? 7.612 28.189 -12.834 1.00 91.81 524 MET A CA 1
ATOM 4124 C C . MET A 1 524 ? 7.398 26.690 -12.671 1.00 91.81 524 MET A C 1
ATOM 4126 O O . MET A 1 524 ? 8.281 25.871 -12.949 1.00 91.81 524 MET A O 1
ATOM 4130 N N . GLN A 1 525 ? 6.196 26.329 -12.242 1.00 83.75 525 GLN A N 1
ATOM 4131 C CA . GLN A 1 525 ? 5.766 24.951 -12.088 1.00 83.75 525 GLN A CA 1
ATOM 4132 C C . GLN A 1 525 ? 5.608 24.286 -13.463 1.00 83.75 525 GLN A C 1
ATOM 4134 O O . GLN A 1 525 ? 6.226 23.251 -13.695 1.00 83.75 525 GLN A O 1
ATOM 4139 N N . SER A 1 526 ? 4.860 24.900 -14.389 1.00 86.69 526 SER A N 1
ATOM 4140 C CA . SER A 1 526 ? 4.695 24.417 -15.772 1.00 86.69 526 SER A CA 1
ATOM 4141 C C . SER A 1 526 ? 4.762 25.550 -16.790 1.00 86.69 526 SER A C 1
ATOM 4143 O O . SER A 1 526 ? 4.189 26.627 -16.605 1.00 86.69 526 SER A O 1
ATOM 4145 N N . MET A 1 527 ? 5.433 25.272 -17.903 1.00 88.44 527 MET A N 1
ATOM 4146 C CA . MET A 1 527 ? 5.574 26.153 -19.053 1.00 88.44 527 MET A CA 1
ATOM 4147 C C . MET A 1 527 ? 4.786 25.615 -20.254 1.00 88.44 527 MET A C 1
ATOM 4149 O O . MET A 1 527 ? 4.810 24.426 -20.557 1.00 88.44 527 MET A O 1
ATOM 4153 N N . SER A 1 528 ? 4.128 26.501 -21.002 1.00 87.75 528 SER A N 1
ATOM 4154 C CA . SER A 1 528 ? 3.439 26.132 -22.239 1.00 87.75 528 SER A CA 1
ATOM 4155 C C . SER A 1 528 ? 4.433 25.670 -23.310 1.00 87.75 528 SER A C 1
ATOM 4157 O O . SER A 1 528 ? 5.369 26.393 -23.664 1.00 87.75 528 SER A O 1
ATOM 4159 N N . VAL A 1 529 ? 4.208 24.469 -23.850 1.00 85.69 529 VAL A N 1
ATOM 4160 C CA . VAL A 1 529 ? 4.988 23.886 -24.952 1.00 85.69 529 VAL A CA 1
ATOM 4161 C C . VAL A 1 529 ? 4.103 23.828 -26.203 1.00 85.69 529 VAL A C 1
ATOM 4163 O O . VAL A 1 529 ? 3.194 22.996 -26.264 1.00 85.69 529 VAL A O 1
ATOM 4166 N N . PRO A 1 530 ? 4.330 24.695 -27.210 1.00 83.00 530 PRO A N 1
ATOM 4167 C CA . PRO A 1 530 ? 3.560 24.679 -28.450 1.00 83.00 530 PRO A CA 1
ATOM 4168 C C . PRO A 1 530 ? 3.626 23.321 -29.159 1.00 83.00 530 PRO A C 1
ATOM 4170 O O . PRO A 1 530 ? 4.686 22.687 -29.220 1.00 83.00 530 PRO A O 1
ATOM 4173 N N . ALA A 1 531 ? 2.504 22.889 -29.739 1.00 72.38 531 ALA A N 1
ATOM 4174 C CA . ALA A 1 531 ? 2.424 21.631 -30.477 1.00 72.38 531 ALA A CA 1
ATOM 4175 C C . ALA A 1 531 ? 3.482 21.578 -31.597 1.00 72.38 531 ALA A C 1
ATOM 4177 O O . ALA A 1 531 ? 3.613 22.512 -32.385 1.00 72.38 531 ALA A O 1
ATOM 4178 N N . GLY A 1 532 ? 4.251 20.486 -31.649 1.00 76.06 532 GLY A N 1
ATOM 4179 C CA . GLY A 1 532 ? 5.340 20.301 -32.618 1.00 76.06 532 GLY A CA 1
ATOM 4180 C C . GLY A 1 532 ? 6.709 20.846 -32.186 1.00 76.06 532 GLY A C 1
ATOM 4181 O O . GLY A 1 532 ? 7.661 20.739 -32.955 1.00 76.06 532 GLY A O 1
ATOM 4182 N N . THR A 1 533 ? 6.849 21.390 -30.970 1.00 83.62 533 THR A N 1
ATOM 4183 C CA . THR A 1 533 ? 8.143 21.842 -30.423 1.00 83.62 533 THR A CA 1
ATOM 4184 C C . THR A 1 533 ? 8.617 20.962 -29.267 1.00 83.62 533 THR A C 1
ATOM 4186 O O . THR A 1 533 ? 7.812 20.397 -28.528 1.00 83.62 533 THR A O 1
ATOM 4189 N N . THR A 1 534 ? 9.936 20.817 -29.100 1.00 85.81 534 THR A N 1
ATOM 4190 C CA . THR A 1 534 ? 10.493 20.102 -27.942 1.00 85.81 534 THR A CA 1
ATOM 4191 C C . THR A 1 534 ? 10.491 21.006 -26.704 1.00 85.81 534 THR A C 1
ATOM 4193 O O . THR A 1 534 ? 10.676 22.220 -26.841 1.00 85.81 534 THR A O 1
ATOM 4196 N N . PRO A 1 535 ? 10.368 20.449 -25.485 1.00 79.75 535 PRO A N 1
ATOM 4197 C CA . PRO A 1 535 ? 10.410 21.237 -24.253 1.00 79.75 535 PRO A CA 1
ATOM 4198 C C . PRO A 1 535 ? 11.653 22.127 -24.129 1.00 79.75 535 PRO A C 1
ATOM 4200 O O . PRO A 1 535 ? 11.545 23.287 -23.743 1.00 79.75 535 PRO A O 1
ATOM 4203 N N . GLY A 1 536 ? 12.828 21.633 -24.533 1.00 83.31 536 GLY A N 1
ATOM 4204 C CA . GLY A 1 536 ? 14.063 22.424 -24.522 1.00 83.31 536 GLY A CA 1
ATOM 4205 C C . GLY A 1 536 ? 14.055 23.589 -25.519 1.00 83.31 536 GLY A C 1
ATOM 4206 O O . GLY A 1 536 ? 14.543 24.676 -25.207 1.00 83.31 536 GLY A O 1
ATOM 4207 N N . ALA A 1 537 ? 13.459 23.406 -26.704 1.00 83.19 537 ALA A N 1
ATOM 4208 C CA . ALA A 1 537 ? 13.293 24.489 -27.675 1.00 83.19 537 ALA A CA 1
ATOM 4209 C C . ALA A 1 537 ? 12.291 25.546 -27.181 1.00 83.19 537 ALA A C 1
ATOM 4211 O O . ALA A 1 537 ? 12.548 26.744 -27.320 1.00 83.19 537 ALA A O 1
ATOM 4212 N N . ALA A 1 538 ? 11.196 25.110 -26.550 1.00 86.00 538 ALA A N 1
ATOM 4213 C CA . ALA A 1 538 ? 10.226 25.996 -25.914 1.00 86.00 538 ALA A CA 1
ATOM 4214 C C . ALA A 1 538 ? 10.859 26.785 -24.753 1.00 86.00 538 ALA A C 1
ATOM 4216 O O . ALA A 1 538 ? 10.720 28.004 -24.708 1.00 86.00 538 ALA A O 1
ATOM 4217 N N . ALA A 1 539 ? 11.651 26.133 -23.894 1.00 88.31 539 ALA A N 1
ATOM 4218 C CA . ALA A 1 539 ? 12.327 26.770 -22.759 1.00 88.31 539 ALA A CA 1
ATOM 4219 C C . ALA A 1 539 ? 13.347 27.817 -23.215 1.00 88.31 539 ALA A C 1
ATOM 4221 O O . ALA A 1 539 ? 13.423 28.910 -22.656 1.00 88.31 539 ALA A O 1
ATOM 4222 N N . ARG A 1 540 ? 14.083 27.526 -24.294 1.00 90.12 540 ARG A N 1
ATOM 4223 C CA . ARG A 1 540 ? 14.975 28.491 -24.945 1.00 90.12 540 ARG A CA 1
ATOM 4224 C C . ARG A 1 540 ? 14.224 29.723 -25.446 1.00 90.12 540 ARG A C 1
ATOM 4226 O O . ARG A 1 540 ? 14.673 30.847 -25.216 1.00 90.12 540 ARG A O 1
ATOM 4233 N N . ALA A 1 541 ? 13.118 29.522 -26.161 1.00 87.38 541 ALA A N 1
ATOM 4234 C CA . ALA A 1 541 ? 12.312 30.619 -26.694 1.00 87.38 541 ALA A CA 1
ATOM 4235 C C . ALA A 1 541 ? 11.700 31.463 -25.565 1.00 87.38 541 ALA A C 1
ATOM 4237 O O . ALA A 1 541 ? 11.744 32.692 -25.623 1.00 87.38 541 ALA A O 1
ATOM 4238 N N . PHE A 1 542 ? 11.212 30.803 -24.513 1.00 92.62 542 PHE A N 1
ATOM 4239 C CA . PHE A 1 542 ? 10.660 31.440 -23.325 1.00 92.62 542 PHE A CA 1
ATOM 4240 C C . PHE A 1 542 ? 11.710 32.283 -22.605 1.00 92.62 542 PHE A C 1
ATOM 4242 O O . PHE A 1 542 ? 11.500 33.474 -22.394 1.00 92.62 542 PHE A O 1
ATOM 4249 N N . ALA A 1 543 ? 12.871 31.702 -22.296 1.00 90.44 543 ALA A N 1
ATOM 4250 C CA . ALA A 1 543 ? 13.944 32.393 -21.589 1.00 90.44 543 ALA A CA 1
ATOM 4251 C C . ALA A 1 543 ? 14.466 33.600 -22.375 1.00 90.44 543 ALA A C 1
ATOM 4253 O O . ALA A 1 543 ? 14.804 34.617 -21.778 1.00 90.44 543 ALA A O 1
ATOM 4254 N N . LYS A 1 544 ? 14.521 33.516 -23.711 1.00 88.00 544 LYS A N 1
ATOM 4255 C CA . LYS A 1 544 ? 14.888 34.655 -24.563 1.00 88.00 544 LYS A CA 1
ATOM 4256 C C . LYS A 1 544 ? 13.845 35.769 -24.489 1.00 88.00 544 LYS A C 1
ATOM 4258 O O . LYS A 1 544 ? 14.210 36.916 -24.281 1.00 88.00 544 LYS A O 1
ATOM 4263 N N . ARG A 1 545 ? 12.561 35.427 -24.603 1.00 89.06 545 ARG A N 1
ATOM 4264 C CA . ARG A 1 545 ? 11.483 36.414 -24.528 1.00 89.06 545 ARG A CA 1
ATOM 4265 C C . ARG A 1 545 ? 11.407 37.079 -23.153 1.00 89.06 545 ARG A C 1
ATOM 4267 O O . ARG A 1 545 ? 11.291 38.290 -23.096 1.00 89.06 545 ARG A O 1
ATOM 4274 N N . VAL A 1 546 ? 11.575 36.324 -22.068 1.00 89.31 546 VAL A N 1
ATOM 4275 C CA . VAL A 1 546 ? 11.682 36.883 -20.709 1.00 89.31 546 VAL A CA 1
ATOM 4276 C C . VAL A 1 546 ? 12.888 37.816 -20.577 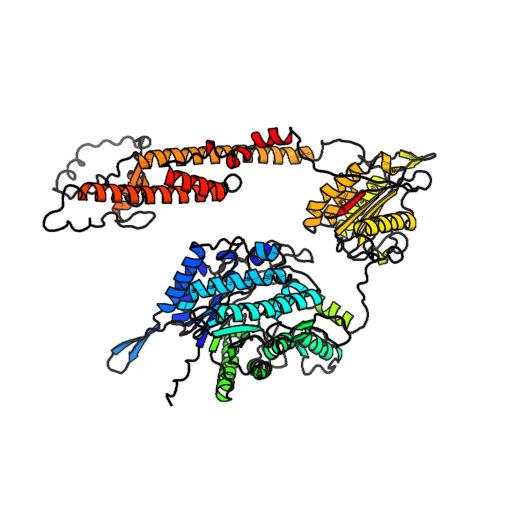1.00 89.31 546 VAL A C 1
ATOM 4278 O O . VAL A 1 546 ? 12.763 38.888 -19.999 1.00 89.31 546 VAL A O 1
ATOM 4281 N N . HIS A 1 547 ? 14.045 37.445 -21.136 1.00 88.50 547 HIS A N 1
ATOM 4282 C CA . HIS A 1 547 ? 15.243 38.294 -21.147 1.00 88.50 547 HIS A CA 1
ATOM 4283 C C . HIS A 1 547 ? 14.970 39.659 -21.791 1.00 88.50 547 HIS A C 1
ATOM 4285 O O . HIS A 1 547 ? 15.339 40.687 -21.218 1.00 88.50 547 HIS A O 1
ATOM 4291 N N . ASP A 1 548 ? 14.278 39.658 -22.931 1.00 87.25 548 ASP A N 1
ATOM 4292 C CA . ASP A 1 548 ? 13.917 40.868 -23.670 1.00 87.25 548 ASP A CA 1
ATOM 4293 C C . ASP A 1 548 ? 12.809 41.666 -22.943 1.00 87.25 548 ASP A C 1
ATOM 4295 O O . ASP A 1 548 ? 12.977 42.856 -22.676 1.00 87.25 548 ASP A O 1
ATOM 4299 N N . ASP A 1 549 ? 11.712 41.009 -22.544 1.00 87.25 549 ASP A N 1
ATOM 4300 C CA . ASP A 1 549 ? 10.528 41.629 -21.922 1.00 87.25 549 ASP A CA 1
ATOM 4301 C C . ASP A 1 549 ? 10.840 42.225 -20.534 1.00 87.25 549 ASP A C 1
ATOM 4303 O O . ASP A 1 549 ? 10.249 43.229 -20.116 1.00 87.25 549 ASP A O 1
ATOM 4307 N N . TRP A 1 550 ? 11.785 41.633 -19.799 1.00 89.56 550 TRP A N 1
ATOM 4308 C CA . TRP A 1 550 ? 12.256 42.156 -18.514 1.00 89.56 550 TRP A CA 1
ATOM 4309 C C . TRP A 1 550 ? 13.399 43.167 -18.646 1.00 89.56 550 TRP A C 1
ATOM 4311 O O . TRP A 1 550 ? 13.804 43.745 -17.630 1.00 89.56 550 TRP A O 1
ATOM 4321 N N . ALA A 1 551 ? 13.897 43.397 -19.867 1.00 87.25 551 ALA A N 1
ATOM 4322 C CA . ALA A 1 551 ? 15.033 44.265 -20.164 1.00 87.25 551 ALA A CA 1
ATOM 4323 C C . ALA A 1 551 ? 16.226 43.986 -19.227 1.00 87.25 551 ALA A C 1
ATOM 4325 O O . ALA A 1 551 ? 16.715 44.867 -18.513 1.00 87.25 551 ALA A O 1
ATOM 4326 N N . VAL A 1 552 ? 16.643 42.717 -19.157 1.00 85.12 552 VAL A N 1
ATOM 4327 C CA . VAL A 1 552 ? 17.728 42.284 -18.264 1.00 85.12 552 VAL A CA 1
ATOM 4328 C C . VAL A 1 552 ? 19.076 42.617 -18.905 1.00 85.12 552 VAL A C 1
ATOM 4330 O O . VAL A 1 552 ? 19.425 42.077 -19.948 1.00 85.12 552 VAL A O 1
ATOM 4333 N N . GLY A 1 553 ? 19.850 43.497 -18.265 1.00 82.38 553 GLY A N 1
ATOM 4334 C CA . GLY A 1 553 ? 21.137 43.991 -18.769 1.00 82.38 553 GLY A CA 1
ATOM 4335 C C . GLY A 1 553 ? 21.059 45.404 -19.353 1.00 82.38 553 GLY A C 1
ATOM 4336 O O . GLY A 1 553 ? 19.984 45.916 -19.653 1.00 82.38 553 GLY A O 1
ATOM 4337 N N . SER A 1 554 ? 22.211 46.057 -19.503 1.00 80.12 554 SER A N 1
ATOM 4338 C CA . SER A 1 554 ? 22.295 47.391 -20.100 1.00 80.12 554 SER A CA 1
ATOM 4339 C C . SER A 1 554 ? 22.378 47.323 -21.625 1.00 80.12 554 SER A C 1
ATOM 4341 O O . SER A 1 554 ? 23.065 46.471 -22.194 1.00 80.12 554 SER A O 1
ATOM 4343 N N . ALA A 1 555 ? 21.712 48.258 -22.308 1.00 75.00 555 ALA A N 1
ATOM 4344 C CA . ALA A 1 555 ? 21.737 48.350 -23.771 1.00 75.00 555 ALA A CA 1
ATOM 4345 C C . ALA A 1 555 ? 23.157 48.598 -24.320 1.00 75.00 555 ALA A C 1
ATOM 4347 O O . ALA A 1 555 ? 23.499 48.117 -25.400 1.00 75.00 555 ALA A O 1
ATOM 4348 N N . ALA A 1 556 ? 23.997 49.299 -23.550 1.00 72.31 556 ALA A N 1
ATOM 4349 C CA . ALA A 1 556 ? 25.383 49.579 -23.908 1.00 72.31 556 ALA A CA 1
ATOM 4350 C C . ALA A 1 556 ? 26.276 48.327 -23.850 1.00 72.31 556 ALA A C 1
ATOM 4352 O O . ALA A 1 556 ? 27.154 48.166 -24.696 1.00 72.31 556 ALA A O 1
ATOM 4353 N N . CYS A 1 557 ? 26.055 47.423 -22.885 1.00 74.19 557 CYS A N 1
ATOM 4354 C CA . CYS A 1 557 ? 27.016 46.352 -22.588 1.00 74.19 557 CYS A CA 1
ATOM 4355 C C . CYS A 1 557 ? 26.478 44.938 -22.692 1.00 74.19 557 CYS A C 1
ATOM 4357 O O . CYS A 1 557 ? 27.271 44.001 -22.666 1.00 74.19 557 CYS A O 1
ATOM 4359 N N . ASN A 1 558 ? 25.172 44.750 -22.883 1.00 80.50 558 ASN A N 1
ATOM 4360 C CA . ASN A 1 558 ? 24.558 43.439 -23.093 1.00 80.50 558 ASN A CA 1
ATOM 4361 C C . ASN A 1 558 ? 25.015 42.404 -22.036 1.00 80.50 558 ASN A C 1
ATOM 4363 O O . ASN A 1 558 ? 25.345 41.262 -22.368 1.00 80.50 558 ASN A O 1
ATOM 4367 N N . ASN A 1 559 ? 25.095 42.832 -20.773 1.00 82.94 559 ASN A N 1
ATOM 4368 C CA . ASN A 1 559 ? 25.600 42.097 -19.603 1.00 82.94 559 ASN A CA 1
ATOM 4369 C C . ASN A 1 559 ? 24.496 41.338 -18.834 1.00 82.94 559 ASN A C 1
ATOM 4371 O O . ASN A 1 559 ? 24.692 40.975 -17.673 1.00 82.94 559 ASN A O 1
ATOM 4375 N N . GLY A 1 560 ? 23.340 41.120 -19.464 1.00 84.38 560 GLY A N 1
ATOM 4376 C CA . GLY A 1 560 ? 22.200 40.414 -18.884 1.00 84.38 560 GLY A CA 1
ATOM 4377 C C . GLY A 1 560 ? 22.351 38.894 -18.887 1.00 84.38 560 GLY A C 1
ATOM 4378 O O . GLY A 1 560 ? 22.909 38.308 -19.823 1.00 84.38 560 GLY A O 1
ATOM 4379 N N . VAL A 1 561 ? 21.831 38.252 -17.844 1.00 87.06 561 VAL A N 1
ATOM 4380 C CA . VAL A 1 561 ? 21.731 36.798 -17.697 1.00 87.06 561 VAL A CA 1
ATOM 4381 C C . VAL A 1 561 ? 20.356 36.457 -17.127 1.00 87.06 561 VAL A C 1
ATOM 4383 O O . VAL A 1 561 ? 19.971 36.987 -16.091 1.00 87.06 561 VAL A O 1
ATOM 4386 N N . VAL A 1 562 ? 19.621 35.552 -17.770 1.00 90.94 562 VAL A N 1
ATOM 4387 C CA . VAL A 1 562 ? 18.345 35.033 -17.258 1.00 90.94 562 VAL A CA 1
ATOM 4388 C C . VAL A 1 562 ? 18.448 33.537 -17.034 1.00 90.94 562 VAL A C 1
ATOM 4390 O O . VAL A 1 562 ? 18.710 32.789 -17.974 1.00 90.94 562 VAL A O 1
ATOM 4393 N N . LEU A 1 563 ? 18.209 33.110 -15.798 1.00 92.31 563 LEU A N 1
ATOM 4394 C CA . LEU A 1 563 ? 18.038 31.714 -15.417 1.00 92.31 563 LEU A CA 1
ATOM 4395 C C . LEU A 1 563 ? 16.547 31.374 -15.454 1.00 92.31 563 LEU A C 1
ATOM 4397 O O . LEU A 1 563 ? 15.771 31.945 -14.693 1.00 92.31 563 LEU A O 1
ATOM 4401 N N . LEU A 1 564 ? 16.156 30.437 -16.312 1.00 93.44 564 LEU A N 1
ATOM 4402 C CA . LEU A 1 564 ? 14.800 29.903 -16.381 1.00 93.44 564 LEU A CA 1
ATOM 4403 C C . LEU A 1 564 ? 14.770 28.464 -15.866 1.00 93.44 564 LEU A C 1
ATOM 4405 O O . LEU A 1 564 ? 15.583 27.639 -16.291 1.00 93.44 564 LEU A O 1
ATOM 4409 N N . LEU A 1 565 ? 13.804 28.168 -14.996 1.00 92.69 565 LEU A N 1
ATOM 4410 C CA . LEU A 1 565 ? 13.540 26.831 -14.474 1.00 92.69 565 LEU A CA 1
ATOM 4411 C C . LEU A 1 565 ? 12.048 26.495 -14.592 1.00 92.69 565 LEU A C 1
ATOM 4413 O O . LEU A 1 565 ? 11.219 27.153 -13.966 1.00 92.69 565 LEU A O 1
ATOM 4417 N N . ALA A 1 566 ? 11.728 25.456 -15.367 1.00 88.62 566 ALA A N 1
ATOM 4418 C CA . ALA A 1 566 ? 10.379 24.906 -15.509 1.00 88.62 566 ALA A CA 1
ATOM 4419 C C . ALA A 1 566 ? 10.340 23.473 -14.958 1.00 88.62 566 ALA A C 1
ATOM 4421 O O . ALA A 1 566 ? 11.030 22.582 -15.468 1.00 88.62 566 ALA A O 1
ATOM 4422 N N . MET A 1 567 ? 9.575 23.260 -13.885 1.00 83.06 567 MET A N 1
ATOM 4423 C CA . MET A 1 567 ? 9.664 22.043 -13.071 1.00 83.06 567 MET A CA 1
ATOM 4424 C C . MET A 1 567 ? 9.014 20.820 -13.729 1.00 83.06 567 MET A C 1
ATOM 4426 O O . MET A 1 567 ? 9.607 19.739 -13.725 1.00 83.06 567 MET A O 1
ATOM 4430 N N . GLU A 1 568 ? 7.822 20.968 -14.309 1.00 80.12 568 GLU A N 1
ATOM 4431 C CA . GLU A 1 568 ? 7.075 19.858 -14.915 1.00 80.12 568 GLU A CA 1
ATOM 4432 C C . GLU A 1 568 ? 7.706 19.365 -16.214 1.00 80.12 568 GLU A C 1
ATOM 4434 O O . GLU A 1 568 ? 7.840 18.157 -16.423 1.00 80.12 568 GLU A O 1
ATOM 4439 N N . GLU A 1 569 ? 8.192 20.286 -17.044 1.00 85.81 569 GLU A N 1
ATOM 4440 C CA . GLU A 1 569 ? 8.901 19.963 -18.280 1.00 85.81 569 GLU A CA 1
ATOM 4441 C C . GLU A 1 569 ? 10.373 19.574 -18.032 1.00 85.81 569 GLU A C 1
ATOM 4443 O O . GLU A 1 569 ? 11.071 19.166 -18.968 1.00 85.81 569 GLU A O 1
ATOM 4448 N N . ARG A 1 570 ? 10.847 19.679 -16.778 1.00 84.06 570 ARG A N 1
ATOM 4449 C CA . ARG A 1 570 ? 12.229 19.414 -16.332 1.00 84.06 570 ARG A CA 1
ATOM 4450 C C . ARG A 1 570 ? 13.276 20.184 -17.138 1.00 84.06 570 ARG A C 1
ATOM 4452 O O . ARG A 1 570 ? 14.313 19.624 -17.498 1.00 84.06 570 ARG A O 1
ATOM 4459 N N . GLN A 1 571 ? 12.985 21.443 -17.473 1.00 88.62 571 GLN A N 1
ATOM 4460 C CA . GLN A 1 571 ? 13.837 22.271 -18.331 1.00 88.62 571 GLN A CA 1
ATOM 4461 C C . GLN A 1 571 ? 14.530 23.380 -17.556 1.00 88.62 571 GLN A C 1
ATOM 4463 O O . GLN A 1 571 ? 13.886 24.166 -16.858 1.00 88.62 571 GLN A O 1
ATOM 4468 N N . VAL A 1 572 ? 15.859 23.449 -17.693 1.00 88.19 572 VAL A N 1
ATOM 4469 C CA . VAL A 1 572 ? 16.673 24.569 -17.207 1.00 88.19 572 VAL A CA 1
ATOM 4470 C C . VAL A 1 572 ? 17.346 25.195 -18.408 1.00 88.19 572 VAL A C 1
ATOM 4472 O O . VAL A 1 572 ? 17.912 24.502 -19.260 1.00 88.19 572 VAL A O 1
ATOM 4475 N N . TYR A 1 573 ? 17.269 26.515 -18.482 1.00 89.94 573 TYR A N 1
ATOM 4476 C CA . TYR A 1 573 ? 17.881 27.268 -19.558 1.00 89.94 573 TYR A CA 1
ATOM 4477 C C . TYR A 1 573 ? 18.500 28.549 -19.013 1.00 89.94 573 TYR A C 1
ATOM 4479 O O . TYR A 1 573 ? 17.865 29.270 -18.246 1.00 89.94 573 TYR A O 1
ATOM 4487 N N . ILE A 1 574 ? 19.728 28.852 -19.435 1.00 87.62 574 ILE A N 1
ATOM 4488 C CA . ILE A 1 574 ? 20.397 30.110 -19.093 1.00 87.62 574 ILE A CA 1
ATOM 4489 C C . ILE A 1 574 ? 20.576 30.926 -20.372 1.00 87.62 574 ILE A C 1
ATOM 4491 O O . ILE A 1 574 ? 21.313 30.551 -21.287 1.00 87.62 574 ILE A O 1
ATOM 4495 N N . SER A 1 575 ? 19.873 32.053 -20.436 1.00 88.12 575 SER A N 1
ATOM 4496 C CA . SER A 1 575 ? 19.945 33.022 -21.527 1.00 88.12 575 SER A CA 1
ATOM 4497 C C . SER A 1 575 ? 20.998 34.080 -21.205 1.00 88.12 575 SER A C 1
ATOM 4499 O O . SER A 1 575 ? 20.919 34.717 -20.160 1.00 88.12 575 SER A O 1
ATOM 4501 N N . THR A 1 576 ? 21.980 34.289 -22.087 1.00 85.12 576 THR A N 1
ATOM 4502 C CA . THR A 1 576 ? 23.094 35.226 -21.864 1.00 85.12 576 THR A CA 1
ATOM 4503 C C . THR A 1 576 ? 23.163 36.302 -22.947 1.00 85.12 576 THR A C 1
ATOM 4505 O O . THR A 1 576 ? 23.091 36.025 -24.149 1.00 85.12 576 THR A O 1
ATOM 4508 N N . GLY A 1 577 ? 23.328 37.556 -22.520 1.00 80.50 577 GLY A N 1
ATOM 4509 C CA . GLY A 1 577 ? 23.581 38.691 -23.401 1.00 80.50 577 GLY A CA 1
ATOM 4510 C C . GLY A 1 577 ? 24.980 38.628 -24.025 1.00 80.50 577 GLY A C 1
ATOM 4511 O O . GLY A 1 577 ? 25.886 37.959 -23.522 1.00 80.50 577 GLY A O 1
ATOM 4512 N N . LYS A 1 578 ? 25.187 39.332 -25.146 1.00 80.00 578 LYS A N 1
ATOM 4513 C CA . LYS A 1 578 ? 26.456 39.288 -25.901 1.00 80.00 578 LYS A CA 1
ATOM 4514 C C . LYS A 1 578 ? 27.682 39.674 -25.060 1.00 80.00 578 LYS A C 1
ATOM 4516 O O . LYS A 1 578 ? 28.730 39.063 -25.240 1.00 80.00 578 LYS A O 1
ATOM 4521 N N . GLY A 1 579 ? 27.557 40.638 -24.147 1.00 73.94 579 GLY A N 1
ATOM 4522 C CA . GLY A 1 579 ? 28.650 41.042 -23.256 1.00 73.94 579 GLY A CA 1
ATOM 4523 C C . GLY A 1 579 ? 28.885 40.064 -22.106 1.00 73.94 579 GLY A C 1
ATOM 4524 O O . GLY A 1 579 ? 30.032 39.861 -21.704 1.00 73.94 579 GLY A O 1
ATOM 4525 N N . ALA A 1 580 ? 27.831 39.382 -21.643 1.00 75.94 580 ALA A N 1
ATOM 4526 C CA . ALA A 1 580 ? 27.927 38.338 -20.623 1.00 75.94 580 ALA A CA 1
ATOM 4527 C C . ALA A 1 580 ? 28.679 37.091 -21.112 1.00 75.94 580 ALA A C 1
ATOM 4529 O O . ALA A 1 580 ? 29.422 36.488 -20.344 1.00 75.94 580 ALA A O 1
ATOM 4530 N N . LYS A 1 581 ? 28.594 36.749 -22.404 1.00 74.44 581 LYS A N 1
ATOM 4531 C CA . LYS A 1 581 ? 29.245 35.556 -22.986 1.00 74.44 581 LYS A CA 1
ATOM 4532 C C . LYS A 1 581 ? 30.751 35.449 -22.770 1.00 74.44 581 LYS A C 1
ATOM 4534 O O . LYS A 1 581 ? 31.282 34.348 -22.768 1.00 74.44 581 LYS A O 1
ATOM 4539 N N . SER A 1 582 ? 31.439 36.577 -22.613 1.00 68.12 582 SER A N 1
ATOM 4540 C CA . SER A 1 582 ? 32.886 36.589 -22.372 1.00 68.12 582 SER A CA 1
ATOM 4541 C C . SER A 1 582 ? 33.274 36.073 -20.979 1.00 68.12 582 SER A C 1
ATOM 4543 O O . SER A 1 582 ? 34.385 35.589 -20.804 1.00 68.12 582 SER A O 1
ATOM 4545 N N . ALA A 1 583 ? 32.382 36.176 -19.990 1.00 67.25 583 ALA A N 1
ATOM 4546 C CA . ALA A 1 583 ? 32.520 35.500 -18.695 1.00 67.25 583 ALA A CA 1
ATOM 4547 C C . ALA A 1 583 ? 31.757 34.169 -18.661 1.00 67.25 583 ALA A C 1
ATOM 4549 O O . ALA A 1 583 ? 32.081 33.267 -17.894 1.00 67.25 583 ALA A O 1
ATOM 4550 N N . LEU A 1 584 ? 30.747 34.052 -19.521 1.00 70.88 584 LEU A N 1
ATOM 4551 C CA . LEU A 1 584 ? 29.747 33.006 -19.495 1.00 70.88 584 LEU A CA 1
ATOM 4552 C C . LEU A 1 584 ? 29.574 32.303 -20.854 1.00 70.88 584 LEU A C 1
ATOM 4554 O O . LEU A 1 584 ? 28.511 32.398 -21.480 1.00 70.88 584 LEU A O 1
ATOM 4558 N N . PRO A 1 585 ? 30.618 31.622 -21.355 1.00 74.00 585 PRO A N 1
ATOM 4559 C CA . PRO A 1 585 ? 30.519 30.857 -22.588 1.00 74.00 585 PRO A CA 1
ATOM 4560 C C . PRO A 1 585 ? 29.607 29.624 -22.405 1.00 74.00 585 PRO A C 1
ATOM 4562 O O . PRO A 1 585 ? 29.281 29.210 -21.290 1.00 74.00 585 PRO A O 1
ATOM 4565 N N . ASN A 1 586 ? 29.110 29.067 -23.514 1.00 74.62 586 ASN A N 1
ATOM 4566 C CA . ASN A 1 586 ? 28.052 28.041 -23.496 1.00 74.62 586 ASN A CA 1
ATOM 4567 C C . ASN A 1 586 ? 28.462 26.742 -22.773 1.00 74.62 586 ASN A C 1
ATOM 4569 O O . ASN A 1 586 ? 27.620 26.067 -22.188 1.00 74.62 586 ASN A O 1
ATOM 4573 N N . ASP A 1 587 ? 29.739 26.389 -22.821 1.00 67.50 587 ASP A N 1
ATOM 4574 C CA . ASP A 1 587 ? 30.360 25.277 -22.100 1.00 67.50 587 ASP A CA 1
ATOM 4575 C C . ASP A 1 587 ? 30.329 25.486 -20.579 1.00 67.50 587 ASP A C 1
ATOM 4577 O O . ASP A 1 587 ? 29.969 24.567 -19.843 1.00 67.50 587 ASP A O 1
ATOM 4581 N N . HIS A 1 588 ? 30.597 26.705 -20.101 1.00 70.06 588 HIS A N 1
ATOM 4582 C CA . HIS A 1 588 ? 30.436 27.055 -18.686 1.00 70.06 588 HIS A CA 1
ATOM 4583 C C . HIS A 1 588 ? 28.968 27.004 -18.249 1.00 70.06 588 HIS A C 1
ATOM 4585 O O . HIS A 1 588 ? 28.659 26.455 -17.191 1.00 70.06 588 HIS A O 1
ATOM 4591 N N . VAL A 1 589 ? 28.051 27.514 -19.080 1.00 71.94 589 VAL A N 1
ATOM 4592 C CA . VAL A 1 589 ? 26.602 27.394 -18.841 1.00 71.94 589 VAL A CA 1
ATOM 4593 C C . VAL A 1 589 ? 26.200 25.926 -18.692 1.00 71.94 589 VAL A C 1
ATOM 4595 O O . VAL A 1 589 ? 25.495 25.569 -17.747 1.00 71.94 589 VAL A O 1
ATOM 4598 N N . GLN A 1 590 ? 26.679 25.064 -19.591 1.00 72.19 590 GLN A N 1
ATOM 4599 C CA . GLN A 1 590 ? 26.375 23.640 -19.534 1.00 72.19 590 GLN A CA 1
ATOM 4600 C C . GLN A 1 590 ? 26.948 22.990 -18.271 1.00 72.19 590 GLN A C 1
ATOM 4602 O O . GLN A 1 590 ? 26.241 22.235 -17.610 1.00 72.19 590 GLN A O 1
ATOM 4607 N N . ALA A 1 591 ? 28.187 23.309 -17.890 1.00 66.25 591 ALA A N 1
ATOM 4608 C CA . ALA A 1 591 ? 28.807 22.783 -16.675 1.00 66.25 591 ALA A CA 1
ATOM 4609 C C . ALA A 1 591 ? 28.022 23.158 -15.405 1.00 66.25 591 ALA A C 1
ATOM 4611 O O . ALA A 1 591 ? 27.860 22.331 -14.507 1.00 66.25 591 ALA A O 1
ATOM 4612 N N . ILE A 1 592 ? 27.485 24.379 -15.348 1.00 69.12 592 ILE A N 1
ATOM 4613 C CA . ILE A 1 592 ? 26.656 24.853 -14.231 1.00 69.12 592 ILE A CA 1
ATOM 4614 C C . ILE A 1 592 ? 25.331 24.100 -14.171 1.00 69.12 592 ILE A C 1
ATOM 4616 O O . ILE A 1 592 ? 24.924 23.651 -13.097 1.00 69.12 592 ILE A O 1
ATOM 4620 N N . ILE A 1 593 ? 24.692 23.899 -15.324 1.00 74.44 593 ILE A N 1
ATOM 4621 C CA . ILE A 1 593 ? 23.472 23.098 -15.432 1.00 74.44 593 ILE A CA 1
ATOM 4622 C C . ILE A 1 593 ? 23.735 21.658 -14.971 1.00 74.44 593 ILE A C 1
ATOM 4624 O O . ILE A 1 593 ? 23.006 21.158 -14.115 1.00 74.44 593 ILE A O 1
ATOM 4628 N N . GLU A 1 594 ? 24.790 21.000 -15.468 1.00 71.56 594 GLU A N 1
ATOM 4629 C CA . GLU A 1 594 ? 25.149 19.630 -15.067 1.00 71.56 594 GLU A CA 1
ATOM 4630 C C . GLU A 1 594 ? 25.431 19.519 -13.562 1.00 71.56 594 GLU A C 1
ATOM 4632 O O . GLU A 1 594 ? 24.977 18.573 -12.915 1.00 71.56 594 GLU A O 1
ATOM 4637 N N . ALA A 1 595 ? 26.113 20.506 -12.974 1.00 66.00 595 ALA A N 1
ATOM 4638 C CA . ALA A 1 595 ? 26.382 20.549 -11.538 1.00 66.00 595 ALA A CA 1
ATOM 4639 C C . ALA A 1 595 ? 25.108 20.733 -10.691 1.00 66.00 595 ALA A C 1
ATOM 4641 O O . ALA A 1 595 ? 25.057 20.278 -9.544 1.00 66.00 595 ALA A O 1
ATOM 4642 N N . ALA A 1 596 ? 24.071 21.371 -11.242 1.00 68.88 596 ALA A N 1
ATOM 4643 C CA . ALA A 1 596 ? 22.795 21.586 -10.568 1.00 68.88 596 ALA A CA 1
ATOM 4644 C C . ALA A 1 596 ? 21.847 20.376 -10.651 1.00 68.88 596 ALA A C 1
ATOM 4646 O O . ALA A 1 596 ? 21.042 20.178 -9.734 1.00 68.88 596 ALA A O 1
ATOM 4647 N N . LYS A 1 597 ? 21.960 19.520 -11.683 1.00 74.75 597 LYS A N 1
ATOM 4648 C CA . LYS A 1 597 ? 21.063 18.361 -11.882 1.00 74.75 597 LYS A CA 1
ATOM 4649 C C . LYS A 1 597 ? 20.929 17.446 -10.659 1.00 74.75 597 LYS A C 1
ATOM 4651 O O . LYS A 1 597 ? 19.800 17.087 -10.333 1.00 74.75 597 LYS A O 1
ATOM 4656 N N . PRO A 1 598 ? 22.000 17.061 -9.932 1.00 66.88 598 PRO A N 1
ATOM 4657 C CA . PRO A 1 598 ? 21.863 16.201 -8.756 1.00 66.88 598 PRO A CA 1
ATOM 4658 C C . PRO A 1 598 ? 21.038 16.836 -7.631 1.00 66.88 598 PRO A C 1
ATOM 4660 O O . PRO A 1 598 ? 20.394 16.118 -6.870 1.00 66.88 598 PRO A O 1
ATOM 4663 N N . THR A 1 599 ? 21.067 18.163 -7.512 1.00 65.06 599 THR A N 1
ATOM 4664 C CA . THR A 1 599 ? 20.317 18.929 -6.507 1.00 65.06 599 THR A CA 1
ATOM 4665 C C . THR A 1 599 ? 18.859 19.096 -6.937 1.00 65.06 599 THR A C 1
ATOM 4667 O O . THR A 1 599 ? 17.958 18.856 -6.135 1.00 65.06 599 THR A O 1
ATOM 4670 N N . LEU A 1 600 ? 18.622 19.377 -8.224 1.00 74.50 600 LEU A N 1
ATOM 4671 C CA . LEU A 1 600 ? 17.282 19.428 -8.821 1.00 74.50 600 LEU A CA 1
ATOM 4672 C C . LEU A 1 600 ? 16.569 18.065 -8.755 1.00 74.50 600 LEU A C 1
ATOM 4674 O O . LEU A 1 600 ? 15.403 17.996 -8.379 1.00 74.50 600 LEU A O 1
ATOM 4678 N N . ARG A 1 601 ? 17.281 16.956 -9.001 1.00 71.94 601 ARG A N 1
ATOM 4679 C CA . ARG A 1 601 ? 16.757 15.580 -8.851 1.00 71.94 601 ARG A CA 1
ATOM 4680 C C . ARG A 1 601 ? 16.361 15.221 -7.419 1.00 71.94 601 ARG A C 1
ATOM 4682 O O . ARG A 1 601 ? 15.566 14.310 -7.224 1.00 71.94 601 ARG A O 1
ATOM 4689 N N . LYS A 1 602 ? 16.919 15.916 -6.426 1.00 68.19 602 LYS A N 1
ATOM 4690 C CA . LYS A 1 602 ? 16.586 15.753 -5.002 1.00 68.19 602 LYS A CA 1
ATOM 4691 C C . LYS A 1 602 ? 15.458 16.684 -4.542 1.00 68.19 602 LYS A C 1
ATOM 4693 O O . LYS A 1 602 ? 15.166 16.703 -3.352 1.00 68.19 602 LYS A O 1
ATOM 4698 N N . GLY A 1 603 ? 14.864 17.470 -5.448 1.00 70.12 603 GLY A N 1
ATOM 4699 C CA . GLY A 1 603 ? 13.803 18.429 -5.125 1.00 70.12 603 GLY A CA 1
ATOM 4700 C C . GLY A 1 603 ? 14.278 19.650 -4.330 1.00 70.12 603 GLY A C 1
ATOM 4701 O O . GLY A 1 603 ? 13.463 20.360 -3.755 1.00 70.12 603 GLY A O 1
ATOM 4702 N N . LEU A 1 604 ? 15.589 19.903 -4.269 1.00 73.19 604 LEU A N 1
ATOM 4703 C CA . LEU A 1 604 ? 16.167 21.029 -3.530 1.00 73.19 604 LEU A CA 1
ATOM 4704 C C . LEU A 1 604 ? 16.273 22.267 -4.437 1.00 73.19 604 LEU A C 1
ATOM 4706 O O . LEU A 1 604 ? 17.374 22.717 -4.760 1.00 73.19 604 LEU A O 1
ATOM 4710 N N . THR A 1 605 ? 15.129 22.792 -4.884 1.00 76.19 605 THR A N 1
ATOM 4711 C CA . THR A 1 605 ? 15.045 23.875 -5.881 1.00 76.19 605 THR A CA 1
ATOM 4712 C C . THR A 1 605 ? 15.786 25.138 -5.441 1.00 76.19 605 THR A C 1
ATOM 4714 O O . THR A 1 605 ? 16.601 25.651 -6.206 1.00 76.19 605 THR A O 1
ATOM 4717 N N . GLY A 1 606 ? 15.605 25.593 -4.196 1.00 73.12 606 GLY A N 1
ATOM 4718 C CA . GLY A 1 606 ? 16.287 26.787 -3.683 1.00 73.12 606 GLY A CA 1
ATOM 4719 C C . GLY A 1 606 ? 17.807 26.662 -3.650 1.00 73.12 606 GLY A C 1
ATOM 4720 O O . GLY A 1 606 ? 18.512 27.566 -4.088 1.00 73.12 606 GLY A O 1
ATOM 4721 N N . GLU A 1 607 ? 18.332 25.512 -3.226 1.00 75.62 607 GLU A N 1
ATOM 4722 C CA . GLU A 1 607 ? 19.777 25.260 -3.219 1.00 75.62 607 GLU A CA 1
ATOM 4723 C C . GLU A 1 607 ? 20.342 25.112 -4.643 1.00 75.62 607 GLU A C 1
ATOM 4725 O O . GLU A 1 607 ? 21.465 25.541 -4.909 1.00 75.62 607 GLU A O 1
ATOM 4730 N N . ALA A 1 608 ? 19.578 24.540 -5.579 1.00 76.62 608 ALA A N 1
ATOM 4731 C CA . ALA A 1 608 ? 19.978 24.466 -6.981 1.00 76.62 608 ALA A CA 1
ATOM 4732 C C . ALA A 1 608 ? 20.043 25.858 -7.625 1.00 76.62 608 ALA A C 1
ATOM 4734 O O . ALA A 1 608 ? 21.049 26.190 -8.248 1.00 76.62 608 ALA A O 1
ATOM 4735 N N . VAL A 1 609 ? 19.008 26.683 -7.437 1.00 80.00 609 VAL A N 1
ATOM 4736 C CA . VAL A 1 609 ? 18.951 28.062 -7.944 1.00 80.00 609 VAL A CA 1
ATOM 4737 C C . VAL A 1 609 ? 20.049 28.916 -7.315 1.00 80.00 609 VAL A C 1
ATOM 4739 O O . VAL A 1 609 ? 20.762 29.606 -8.036 1.00 80.00 609 VAL A O 1
ATOM 4742 N N . TYR A 1 610 ? 20.261 28.810 -6.001 1.00 76.88 610 TYR A N 1
ATOM 4743 C CA . TYR A 1 610 ? 21.340 29.503 -5.293 1.00 76.88 610 TYR A CA 1
ATOM 4744 C C . TYR A 1 610 ? 22.720 29.154 -5.858 1.00 76.88 610 TYR A C 1
ATOM 4746 O O . TYR A 1 610 ? 23.521 30.044 -6.139 1.00 76.88 610 TYR A O 1
ATOM 4754 N N . ARG A 1 611 ? 22.991 27.863 -6.083 1.00 73.44 611 ARG A N 1
ATOM 4755 C CA . ARG A 1 611 ? 24.256 27.419 -6.681 1.00 73.44 611 ARG A CA 1
ATOM 4756 C C . ARG A 1 611 ? 24.414 27.909 -8.108 1.00 73.44 611 ARG A C 1
ATOM 4758 O O . ARG A 1 611 ? 25.489 28.380 -8.434 1.00 73.44 611 ARG A O 1
ATOM 4765 N N . MET A 1 612 ? 23.371 27.817 -8.933 1.00 76.81 612 MET A N 1
ATOM 4766 C CA . MET A 1 612 ? 23.416 28.281 -10.324 1.00 76.81 612 MET A CA 1
ATOM 4767 C C . MET A 1 612 ? 23.601 29.797 -10.424 1.00 76.81 612 MET A C 1
ATOM 4769 O O . MET A 1 612 ? 24.304 30.257 -11.317 1.00 76.81 612 MET A O 1
ATOM 4773 N N . ALA A 1 613 ? 23.007 30.563 -9.508 1.00 69.56 613 ALA A N 1
ATOM 4774 C CA . ALA A 1 613 ? 23.177 32.008 -9.445 1.00 69.56 613 ALA A CA 1
ATOM 4775 C C . ALA A 1 613 ? 24.569 32.410 -8.923 1.00 69.56 613 ALA A C 1
ATOM 4777 O O . ALA A 1 613 ? 25.117 33.398 -9.396 1.00 69.56 613 ALA A O 1
ATOM 4778 N N . GLY A 1 614 ? 25.151 31.651 -7.985 1.00 58.31 614 GLY A N 1
ATOM 4779 C CA . GLY A 1 614 ? 26.371 32.019 -7.252 1.00 58.31 614 GLY A CA 1
ATOM 4780 C C . GLY A 1 614 ? 27.692 31.391 -7.705 1.00 58.31 614 GLY A C 1
ATOM 4781 O O . GLY A 1 614 ? 28.672 31.514 -6.972 1.00 58.31 614 GLY A O 1
ATOM 4782 N N . VAL A 1 615 ? 27.759 30.692 -8.846 1.00 56.44 615 VAL A N 1
ATOM 4783 C CA . VAL A 1 615 ? 29.035 30.128 -9.336 1.00 56.44 615 VAL A CA 1
ATOM 4784 C C . VAL A 1 615 ? 29.990 31.252 -9.737 1.00 56.44 615 VAL A C 1
ATOM 4786 O O . VAL A 1 615 ? 29.618 32.135 -10.489 1.00 56.44 615 VAL A O 1
ATOM 4789 N N . ASP A 1 616 ? 31.231 31.212 -9.259 1.00 49.00 616 ASP A N 1
ATOM 4790 C CA . ASP A 1 616 ? 32.263 32.210 -9.550 1.00 49.00 616 ASP A CA 1
ATOM 4791 C C . ASP A 1 616 ? 32.621 32.244 -11.057 1.00 49.00 616 ASP A C 1
ATOM 4793 O O . ASP A 1 616 ? 33.155 31.281 -11.615 1.00 49.00 616 ASP A O 1
ATOM 4797 N N . TRP A 1 617 ? 32.267 33.338 -11.746 1.00 52.44 617 TRP A N 1
ATOM 4798 C CA . TRP A 1 617 ? 32.167 33.402 -13.216 1.00 52.44 617 TRP A CA 1
ATOM 4799 C C . TRP A 1 617 ? 33.458 33.842 -13.945 1.00 52.44 617 TRP A C 1
ATOM 4801 O O . TRP A 1 617 ? 33.414 34.107 -15.145 1.00 52.44 617 TRP A O 1
ATOM 4811 N N . LEU A 1 618 ? 34.611 33.972 -13.270 1.00 34.84 618 LEU A N 1
ATOM 4812 C CA . LEU A 1 618 ? 35.811 34.615 -13.853 1.00 34.84 618 LEU A CA 1
ATOM 4813 C C . LEU A 1 618 ? 37.113 33.793 -13.881 1.00 34.84 618 LEU A C 1
ATOM 4815 O O . LEU A 1 618 ? 38.186 34.352 -14.096 1.00 34.84 618 LEU A O 1
ATOM 4819 N N . GLY A 1 619 ? 37.015 32.467 -13.824 1.00 35.22 619 GLY A N 1
ATOM 4820 C CA . GLY A 1 619 ? 38.128 31.577 -14.161 1.00 35.22 619 GLY A CA 1
ATOM 4821 C C . GLY A 1 619 ? 38.772 30.932 -12.941 1.00 35.22 619 GLY A C 1
ATOM 4822 O O . GLY A 1 619 ? 39.311 31.601 -12.072 1.00 35.22 619 GLY A O 1
ATOM 4823 N N . VAL A 1 620 ? 38.683 29.601 -12.916 1.00 40.19 620 VAL A N 1
ATOM 4824 C CA . VAL A 1 620 ? 39.456 28.626 -12.129 1.00 40.19 620 VAL A CA 1
ATOM 4825 C C . VAL A 1 620 ? 40.298 29.221 -10.987 1.00 40.19 620 VAL A C 1
ATOM 4827 O O . VAL A 1 620 ? 41.511 29.380 -11.088 1.00 40.19 620 VAL A O 1
ATOM 4830 N N . GLY A 1 621 ? 39.634 29.451 -9.856 1.00 28.78 621 GLY A N 1
ATOM 4831 C CA . GLY A 1 621 ? 40.228 29.633 -8.533 1.00 28.78 621 GLY A CA 1
ATOM 4832 C C . GLY A 1 621 ? 39.684 28.576 -7.573 1.00 28.78 621 GLY A C 1
ATOM 4833 O O . GLY A 1 621 ? 38.967 28.883 -6.627 1.00 28.78 621 GLY A O 1
ATOM 4834 N N . ILE A 1 622 ? 39.972 27.297 -7.837 1.00 34.50 622 ILE A N 1
ATOM 4835 C CA . ILE A 1 622 ? 39.578 26.159 -6.988 1.00 34.50 622 ILE A CA 1
ATOM 4836 C C . ILE A 1 622 ? 40.430 26.162 -5.706 1.00 34.50 622 ILE A C 1
ATOM 4838 O O . ILE A 1 622 ? 41.261 25.289 -5.527 1.00 34.50 622 ILE A O 1
ATOM 4842 N N . PHE A 1 623 ? 40.281 27.142 -4.811 1.00 31.77 623 PHE A N 1
ATOM 4843 C CA . PHE A 1 623 ? 40.940 27.141 -3.495 1.00 31.77 623 PHE A CA 1
ATOM 4844 C C . PHE A 1 623 ? 40.198 28.062 -2.511 1.00 31.77 623 PHE A C 1
ATOM 4846 O O . PHE A 1 623 ? 40.643 29.142 -2.156 1.00 31.77 623 PHE A O 1
ATOM 4853 N N . GLY A 1 624 ? 39.032 27.610 -2.053 1.00 28.27 624 GLY A N 1
ATOM 4854 C CA . GLY A 1 624 ? 38.319 28.226 -0.923 1.00 28.27 624 GLY A CA 1
ATOM 4855 C C . GLY A 1 624 ? 37.313 27.260 -0.306 1.00 28.27 624 GLY A C 1
ATOM 4856 O O . GLY A 1 624 ? 37.368 26.953 0.880 1.00 28.27 624 GLY A O 1
ATOM 4857 N N . ALA A 1 625 ? 36.508 26.613 -1.151 1.00 30.62 625 ALA A N 1
ATOM 4858 C CA . ALA A 1 625 ? 35.637 25.503 -0.748 1.00 30.62 625 ALA A CA 1
ATOM 4859 C C . ALA A 1 625 ? 36.355 24.132 -0.707 1.00 30.62 625 ALA A C 1
ATOM 4861 O O . ALA A 1 625 ? 35.802 23.142 -0.226 1.00 30.62 625 ALA A O 1
ATOM 4862 N N . PHE A 1 626 ? 37.606 24.061 -1.182 1.00 29.75 626 PHE A N 1
ATOM 4863 C CA . PHE A 1 626 ? 38.387 22.822 -1.270 1.00 29.75 626 PHE A CA 1
ATOM 4864 C C . PHE A 1 626 ? 39.092 22.433 0.039 1.00 29.75 626 PHE A C 1
ATOM 4866 O O . PHE A 1 626 ? 39.395 21.261 0.217 1.00 29.75 626 PHE A O 1
ATOM 4873 N N . ALA A 1 627 ? 39.310 23.345 0.995 1.00 29.03 627 ALA A N 1
ATOM 4874 C CA . ALA A 1 627 ? 39.980 23.006 2.260 1.00 29.03 627 ALA A CA 1
ATOM 4875 C C . ALA A 1 627 ? 39.063 22.227 3.225 1.00 29.03 627 ALA A C 1
ATOM 4877 O O . ALA A 1 627 ? 39.474 21.217 3.800 1.00 29.03 627 ALA A O 1
ATOM 4878 N N . ALA A 1 628 ? 37.780 22.597 3.308 1.00 30.55 628 ALA A N 1
ATOM 4879 C CA . ALA A 1 628 ? 36.785 21.822 4.055 1.00 30.55 628 ALA A CA 1
ATOM 4880 C C . ALA A 1 628 ? 36.480 20.473 3.368 1.00 30.55 628 ALA A C 1
ATOM 4882 O O . ALA A 1 628 ? 36.263 19.453 4.030 1.00 30.55 628 ALA A O 1
ATOM 4883 N N . PHE A 1 629 ? 36.547 20.436 2.031 1.00 31.34 629 PHE A N 1
ATOM 4884 C CA . PHE A 1 629 ? 36.307 19.227 1.244 1.00 31.34 629 PHE A CA 1
ATOM 4885 C C . PHE A 1 629 ? 37.532 18.304 1.135 1.00 31.34 629 PHE A C 1
ATOM 4887 O O . PHE A 1 629 ? 37.353 17.098 1.000 1.00 31.34 629 PHE A O 1
ATOM 4894 N N . LEU A 1 630 ? 38.771 18.797 1.258 1.00 31.03 630 LEU A N 1
ATOM 4895 C CA . LEU A 1 630 ? 39.980 17.967 1.345 1.00 31.03 630 LEU A CA 1
ATOM 4896 C C . LEU A 1 630 ? 40.170 17.387 2.742 1.00 31.03 630 LEU A C 1
ATOM 4898 O O . LEU A 1 630 ? 40.591 16.242 2.829 1.00 31.03 630 LEU A O 1
ATOM 4902 N N . GLY A 1 631 ? 39.784 18.074 3.819 1.00 33.09 631 GLY A N 1
ATOM 4903 C CA . GLY A 1 631 ? 39.741 17.449 5.146 1.00 33.09 631 GLY A CA 1
ATOM 4904 C C . GLY A 1 631 ? 38.812 16.232 5.147 1.00 33.09 631 GLY A C 1
ATOM 4905 O O . GLY A 1 631 ? 39.210 15.122 5.500 1.00 33.09 631 GLY A O 1
ATOM 4906 N N . HIS A 1 632 ? 37.602 16.403 4.611 1.00 38.09 632 HIS A N 1
ATOM 4907 C CA . HIS A 1 632 ? 36.604 15.337 4.530 1.00 38.09 632 HIS A CA 1
ATOM 4908 C C . HIS A 1 632 ? 36.886 14.321 3.406 1.00 38.09 632 HIS A C 1
ATOM 4910 O O . HIS A 1 632 ? 36.562 13.140 3.523 1.00 38.09 632 HIS A O 1
ATOM 4916 N N . GLY A 1 633 ? 37.506 14.757 2.310 1.00 35.31 633 GLY A N 1
ATOM 4917 C CA . GLY A 1 633 ? 37.844 13.970 1.126 1.00 35.31 633 GLY A CA 1
ATOM 4918 C C . GLY A 1 633 ? 39.128 13.166 1.290 1.00 35.31 633 GLY A C 1
ATOM 4919 O O . GLY A 1 633 ? 39.150 12.002 0.907 1.00 35.31 633 GLY A O 1
ATOM 4920 N N . MET A 1 634 ? 40.169 13.710 1.926 1.00 39.28 634 MET A N 1
ATOM 4921 C CA . MET A 1 634 ? 41.338 12.949 2.378 1.00 39.28 634 MET A CA 1
ATOM 4922 C C . MET A 1 634 ? 40.957 12.006 3.509 1.00 39.28 634 MET A C 1
ATOM 4924 O O . MET A 1 634 ? 41.407 10.867 3.487 1.00 39.28 634 MET A O 1
ATOM 4928 N N . TRP A 1 635 ? 40.090 12.409 4.444 1.00 43.09 635 TRP A N 1
ATOM 4929 C CA . TRP A 1 635 ? 39.561 11.497 5.460 1.00 43.09 635 TRP A CA 1
ATOM 4930 C C . TRP A 1 635 ? 38.747 10.365 4.826 1.00 43.09 635 TRP A C 1
ATOM 4932 O O . TRP A 1 635 ? 39.038 9.204 5.093 1.00 43.09 635 TRP A O 1
ATOM 4942 N N . ARG A 1 636 ? 37.837 10.650 3.881 1.00 47.81 636 ARG A N 1
ATOM 4943 C CA . ARG A 1 636 ? 37.093 9.620 3.129 1.00 47.81 636 ARG A CA 1
ATOM 4944 C C . ARG A 1 636 ? 37.988 8.777 2.222 1.00 47.81 636 ARG A C 1
ATOM 4946 O O . ARG A 1 636 ? 37.786 7.573 2.158 1.00 47.81 636 ARG A O 1
ATOM 4953 N N . ARG A 1 637 ? 39.000 9.341 1.552 1.00 53.88 637 ARG A N 1
ATOM 4954 C CA . ARG A 1 637 ? 39.980 8.582 0.746 1.00 53.88 637 ARG A CA 1
ATOM 4955 C C . ARG A 1 637 ? 40.867 7.713 1.634 1.00 53.88 637 ARG A C 1
ATOM 4957 O O . ARG A 1 637 ? 41.121 6.563 1.293 1.00 53.88 637 ARG A O 1
ATOM 4964 N N . ARG A 1 638 ? 41.296 8.216 2.795 1.00 59.91 638 ARG A N 1
ATOM 4965 C CA . ARG A 1 638 ? 42.074 7.471 3.796 1.00 59.91 638 ARG A CA 1
ATOM 4966 C C . ARG A 1 638 ? 41.231 6.376 4.438 1.00 59.91 638 ARG A C 1
ATOM 4968 O O . ARG A 1 638 ? 41.729 5.266 4.575 1.00 59.91 638 ARG A O 1
ATOM 4975 N N . GLN A 1 639 ? 39.964 6.640 4.750 1.00 62.81 639 GLN A N 1
ATOM 4976 C CA . GLN A 1 639 ? 39.010 5.643 5.233 1.00 62.81 639 GLN A CA 1
ATOM 4977 C C . GLN A 1 639 ? 38.651 4.615 4.163 1.00 62.81 639 GLN A C 1
ATOM 4979 O O . GLN A 1 639 ? 38.582 3.441 4.491 1.00 62.81 639 GLN A O 1
ATOM 4984 N N . ARG A 1 640 ? 38.511 4.999 2.888 1.00 69.56 640 ARG A N 1
ATOM 4985 C CA . ARG A 1 640 ? 38.274 4.049 1.790 1.00 69.56 640 ARG A CA 1
ATOM 4986 C C . ARG A 1 640 ? 39.492 3.169 1.520 1.00 69.56 640 ARG A C 1
ATOM 4988 O O . ARG A 1 640 ? 39.366 1.956 1.446 1.00 69.56 640 ARG A O 1
ATOM 4995 N N . ARG A 1 641 ? 40.698 3.748 1.498 1.00 76.50 641 ARG A N 1
ATOM 4996 C CA . ARG A 1 641 ? 41.961 2.988 1.426 1.00 76.50 641 ARG A CA 1
ATOM 4997 C C . ARG A 1 641 ? 42.188 2.112 2.659 1.00 76.50 641 ARG A C 1
ATOM 4999 O O . ARG A 1 641 ? 42.820 1.066 2.556 1.00 76.50 641 ARG A O 1
ATOM 5006 N N . ARG A 1 642 ? 41.735 2.535 3.843 1.00 77.81 642 ARG A N 1
ATOM 5007 C CA . ARG A 1 642 ? 41.772 1.713 5.062 1.00 77.81 642 ARG A CA 1
ATOM 5008 C C . ARG A 1 642 ? 40.756 0.576 4.958 1.00 77.81 642 ARG A C 1
ATOM 5010 O O . ARG A 1 642 ? 41.164 -0.564 5.053 1.00 77.81 642 ARG A O 1
ATOM 5017 N N . GLY A 1 643 ? 39.503 0.871 4.624 1.00 79.06 643 GLY A N 1
ATOM 5018 C CA . GLY A 1 643 ? 38.427 -0.104 4.449 1.00 79.06 643 GLY A CA 1
ATOM 5019 C C . GLY A 1 643 ? 38.729 -1.157 3.383 1.00 79.06 643 GLY A C 1
ATOM 5020 O O . GLY A 1 643 ? 38.557 -2.335 3.658 1.00 79.06 643 GLY A O 1
ATOM 5021 N N . TYR A 1 644 ? 39.265 -0.769 2.221 1.00 85.38 644 TYR A N 1
ATOM 5022 C CA . TYR A 1 644 ? 39.693 -1.721 1.189 1.00 85.38 644 TYR A CA 1
ATOM 5023 C C . TYR A 1 644 ? 40.851 -2.606 1.679 1.00 85.38 644 TYR A C 1
ATOM 5025 O O . TYR A 1 644 ? 40.803 -3.824 1.533 1.00 85.38 644 TYR A O 1
ATOM 5033 N N . ARG A 1 645 ? 41.863 -2.030 2.353 1.00 85.88 645 ARG A N 1
ATOM 5034 C CA . ARG A 1 645 ? 42.960 -2.809 2.962 1.00 85.88 645 ARG A CA 1
ATOM 5035 C C . ARG A 1 645 ? 42.478 -3.730 4.081 1.00 85.88 645 ARG A C 1
ATOM 5037 O O . ARG A 1 645 ? 43.033 -4.810 4.241 1.00 85.88 645 ARG A O 1
ATOM 5044 N N . ASP A 1 646 ? 41.505 -3.308 4.875 1.00 84.62 646 ASP A N 1
ATOM 5045 C CA . ASP A 1 646 ? 40.949 -4.088 5.981 1.00 84.62 646 ASP A CA 1
ATOM 5046 C C . ASP A 1 646 ? 40.104 -5.249 5.436 1.00 84.62 646 ASP A C 1
ATOM 5048 O O . ASP A 1 646 ? 40.320 -6.390 5.839 1.00 84.62 646 ASP A O 1
ATOM 5052 N N . CYS A 1 647 ? 39.257 -4.982 4.436 1.00 88.50 647 CYS A N 1
ATOM 5053 C CA . CYS A 1 647 ? 38.508 -5.990 3.686 1.00 88.50 647 CYS A CA 1
ATOM 5054 C C . CYS A 1 647 ? 39.447 -7.017 3.038 1.00 88.50 647 CYS A C 1
ATOM 5056 O O . CYS A 1 647 ? 39.256 -8.217 3.213 1.00 88.50 647 CYS A O 1
ATOM 5058 N N . LYS A 1 648 ? 40.519 -6.559 2.373 1.00 91.31 648 LYS A N 1
ATOM 5059 C CA . LYS A 1 648 ? 41.568 -7.419 1.802 1.00 91.31 648 LYS A CA 1
ATOM 5060 C C . LYS A 1 648 ? 42.192 -8.332 2.862 1.00 91.31 648 LYS A C 1
ATOM 5062 O O . LYS A 1 648 ? 42.225 -9.543 2.681 1.00 91.31 648 LYS A O 1
ATOM 5067 N N . ARG A 1 649 ? 42.613 -7.772 4.006 1.00 90.50 649 ARG A N 1
ATOM 5068 C CA . ARG A 1 649 ? 43.195 -8.553 5.117 1.00 90.50 649 ARG A CA 1
ATOM 5069 C C . ARG A 1 649 ? 42.225 -9.591 5.686 1.00 90.50 649 ARG A C 1
ATOM 5071 O O . ARG A 1 649 ? 42.672 -10.651 6.122 1.00 90.50 649 ARG A O 1
ATOM 5078 N N . MET A 1 650 ? 40.925 -9.296 5.713 1.00 87.69 650 MET A N 1
ATOM 5079 C CA . MET A 1 650 ? 39.906 -10.245 6.164 1.00 87.69 650 MET A CA 1
ATOM 5080 C C . MET A 1 650 ? 39.623 -11.338 5.128 1.00 87.69 650 MET A C 1
ATOM 5082 O O . MET A 1 650 ? 39.541 -12.494 5.524 1.00 87.69 650 MET A O 1
ATOM 5086 N N . LEU A 1 651 ? 39.569 -11.021 3.830 1.00 92.00 651 LEU A N 1
ATOM 5087 C CA . LEU A 1 651 ? 39.492 -12.028 2.759 1.00 92.00 651 LEU A CA 1
ATOM 5088 C C . LEU A 1 651 ? 40.704 -12.969 2.785 1.00 92.00 651 LEU A C 1
ATOM 5090 O O . LEU A 1 651 ? 40.550 -14.185 2.741 1.00 92.00 651 LEU A O 1
ATOM 5094 N N . ASP A 1 652 ? 41.903 -12.410 2.951 1.00 88.81 652 ASP A N 1
ATOM 5095 C CA . ASP A 1 652 ? 43.154 -13.141 3.173 1.00 88.81 652 ASP A CA 1
ATOM 5096 C C . ASP A 1 652 ? 43.070 -14.093 4.374 1.00 88.81 652 ASP A C 1
ATOM 5098 O O . ASP A 1 652 ? 43.550 -15.227 4.334 1.00 88.81 652 ASP A O 1
ATOM 5102 N N . LYS A 1 653 ? 42.475 -13.622 5.476 1.00 87.62 653 LYS A N 1
ATOM 5103 C CA . LYS A 1 653 ? 42.283 -14.418 6.690 1.00 87.62 653 LYS A CA 1
ATOM 5104 C C . LYS A 1 653 ? 41.274 -15.545 6.462 1.00 87.62 653 LYS A C 1
ATOM 5106 O O . LYS A 1 653 ? 41.584 -16.675 6.818 1.00 87.62 653 LYS A O 1
ATOM 5111 N N . ILE A 1 654 ? 40.127 -15.251 5.849 1.00 86.56 654 ILE A N 1
ATOM 5112 C CA . ILE A 1 654 ? 39.092 -16.241 5.518 1.00 86.56 654 ILE A CA 1
ATOM 5113 C C . ILE A 1 654 ? 39.675 -17.322 4.607 1.00 86.56 654 ILE A C 1
ATOM 5115 O O . ILE A 1 654 ? 39.515 -18.498 4.907 1.00 86.56 654 ILE A O 1
ATOM 5119 N N . LYS A 1 655 ? 40.420 -16.942 3.561 1.00 85.94 655 LYS A N 1
ATOM 5120 C CA . LYS A 1 655 ? 41.084 -17.891 2.658 1.00 85.94 655 LYS A CA 1
ATOM 5121 C C . LYS A 1 655 ? 42.047 -18.817 3.407 1.00 85.94 655 LYS A C 1
ATOM 5123 O O . LYS A 1 655 ? 41.899 -20.030 3.333 1.00 85.94 655 LYS A O 1
ATOM 5128 N N . ARG A 1 656 ? 42.954 -18.265 4.226 1.00 81.81 656 ARG A N 1
ATOM 5129 C CA . ARG A 1 656 ? 43.878 -19.076 5.045 1.00 81.81 656 ARG A CA 1
ATOM 5130 C C . ARG A 1 656 ? 43.164 -20.000 6.031 1.00 81.81 656 ARG A C 1
ATOM 5132 O O . ARG A 1 656 ? 43.630 -21.109 6.268 1.00 81.81 656 ARG A O 1
ATOM 5139 N N . GLU A 1 657 ? 42.080 -19.541 6.651 1.00 79.31 657 GLU A N 1
ATOM 5140 C CA . GLU A 1 657 ? 41.297 -20.356 7.587 1.00 79.31 657 GLU A CA 1
ATOM 5141 C C . GLU A 1 657 ? 40.554 -21.484 6.867 1.00 79.31 657 GLU A C 1
ATOM 5143 O O . GLU A 1 657 ? 40.519 -22.599 7.373 1.00 79.31 657 GLU A O 1
ATOM 5148 N N . GLN A 1 658 ? 40.051 -21.233 5.662 1.00 80.94 658 GLN A N 1
ATOM 5149 C CA . GLN A 1 658 ? 39.396 -22.229 4.814 1.00 80.94 658 GLN A CA 1
ATOM 5150 C C . GLN A 1 658 ? 40.379 -23.289 4.300 1.00 80.94 658 GLN A C 1
ATOM 5152 O O . GLN A 1 658 ? 40.122 -24.486 4.440 1.00 80.94 658 GLN A O 1
ATOM 5157 N N . ASP A 1 659 ? 41.559 -22.874 3.833 1.00 77.62 659 ASP A N 1
ATOM 5158 C CA . ASP A 1 659 ? 42.638 -23.794 3.449 1.00 77.62 659 ASP A CA 1
ATOM 5159 C C . ASP A 1 659 ? 43.105 -24.643 4.656 1.00 77.62 659 ASP A C 1
ATOM 5161 O O . ASP A 1 659 ? 43.415 -25.834 4.539 1.00 77.62 659 ASP A O 1
ATOM 5165 N N . ARG A 1 660 ? 43.088 -24.061 5.864 1.00 74.75 660 ARG A N 1
ATOM 5166 C CA . ARG A 1 660 ? 43.384 -24.770 7.118 1.00 74.75 660 ARG A CA 1
ATOM 5167 C C . ARG A 1 660 ? 42.281 -25.761 7.511 1.00 74.75 660 ARG A C 1
ATOM 5169 O O . ARG A 1 660 ? 42.598 -26.868 7.935 1.00 74.75 660 ARG A O 1
ATOM 5176 N N . LEU A 1 661 ? 41.005 -25.406 7.361 1.00 70.38 661 LEU A N 1
ATOM 5177 C CA . LEU A 1 661 ? 39.871 -26.290 7.669 1.00 70.38 661 LEU A CA 1
ATOM 5178 C C . LEU A 1 661 ? 39.851 -27.539 6.780 1.00 70.38 661 LEU A C 1
ATOM 5180 O O . LEU A 1 661 ? 39.468 -28.616 7.245 1.00 70.38 661 LEU A O 1
ATOM 5184 N N . ARG A 1 662 ? 40.317 -27.409 5.533 1.00 72.25 662 ARG A N 1
ATOM 5185 C CA . ARG A 1 662 ? 40.473 -28.520 4.582 1.00 72.25 662 ARG A CA 1
ATOM 5186 C C . ARG A 1 662 ? 41.646 -29.443 4.922 1.00 72.25 662 ARG A C 1
ATOM 5188 O O . ARG A 1 662 ? 41.546 -30.654 4.734 1.00 72.25 662 ARG A O 1
ATOM 5195 N N . THR A 1 663 ? 42.715 -28.906 5.507 1.00 66.44 663 THR A N 1
ATOM 5196 C CA . THR A 1 663 ? 43.941 -29.659 5.840 1.00 66.44 663 THR A CA 1
ATOM 5197 C C . THR A 1 663 ? 43.989 -30.214 7.271 1.00 66.44 663 THR A C 1
ATOM 5199 O O . THR A 1 663 ? 44.776 -31.117 7.536 1.00 66.44 663 THR A O 1
ATOM 5202 N N . GLN A 1 664 ? 43.157 -29.727 8.199 1.00 60.78 664 GLN A N 1
ATOM 5203 C CA . GLN A 1 664 ? 43.117 -30.217 9.586 1.00 60.78 664 GLN A CA 1
ATOM 5204 C C . GLN A 1 664 ? 42.263 -31.480 9.767 1.00 60.78 664 GLN A C 1
ATOM 5206 O O . GLN A 1 664 ? 41.114 -31.525 9.332 1.00 60.78 664 GLN A O 1
ATOM 5211 N N . GLU A 1 665 ? 42.780 -32.467 10.505 1.00 53.91 665 GLU A N 1
ATOM 5212 C CA . GLU A 1 665 ? 41.978 -33.585 11.016 1.00 53.91 665 GLU A CA 1
ATOM 5213 C C . GLU A 1 665 ? 40.931 -33.083 12.022 1.00 53.91 665 GLU A C 1
ATOM 5215 O O . GLU A 1 665 ? 41.243 -32.336 12.953 1.00 53.91 665 GLU A O 1
ATOM 5220 N N . TRP A 1 666 ? 39.675 -33.493 11.837 1.00 54.28 666 TRP A N 1
ATOM 5221 C CA . TRP A 1 666 ? 38.594 -33.221 12.782 1.00 54.28 666 TRP A CA 1
ATOM 5222 C C . TRP A 1 666 ? 38.801 -34.089 14.028 1.00 54.28 666 TRP A C 1
ATOM 5224 O O . TRP A 1 666 ? 38.535 -35.289 14.003 1.00 54.28 666 TRP A O 1
ATOM 5234 N N . SER A 1 667 ? 39.291 -33.508 15.121 1.00 47.47 667 SER A N 1
ATOM 5235 C CA . SER A 1 667 ? 39.558 -34.230 16.369 1.00 47.47 667 SER A CA 1
ATOM 5236 C C . SER A 1 667 ? 38.457 -34.024 17.417 1.00 47.47 667 SER A C 1
ATOM 5238 O O . SER A 1 667 ? 37.853 -32.959 17.535 1.00 47.47 667 SER A O 1
ATOM 5240 N N . ARG A 1 668 ? 38.184 -35.084 18.191 1.00 45.09 668 ARG A N 1
ATOM 5241 C CA . ARG A 1 668 ? 37.382 -35.029 19.425 1.00 45.09 668 ARG A CA 1
ATOM 5242 C C . ARG A 1 668 ? 38.177 -34.274 20.509 1.00 45.09 668 ARG A C 1
ATOM 5244 O O . ARG A 1 668 ? 39.377 -34.534 20.611 1.00 45.09 668 ARG A O 1
ATOM 5251 N N . PRO A 1 669 ? 37.545 -33.426 21.344 1.00 41.69 669 PRO A N 1
ATOM 5252 C CA . PRO A 1 669 ? 38.185 -32.888 22.543 1.00 41.69 669 PRO A CA 1
ATOM 5253 C C . PRO A 1 669 ? 38.700 -34.027 23.431 1.00 41.69 669 PRO A C 1
ATOM 5255 O O . PRO A 1 669 ? 38.003 -35.023 23.650 1.00 41.69 669 PRO A O 1
ATOM 5258 N N . GLU A 1 670 ? 39.922 -33.890 23.942 1.00 42.16 670 GLU A N 1
ATOM 5259 C CA . GLU A 1 670 ? 40.587 -34.905 24.774 1.00 42.16 670 GLU A CA 1
ATOM 5260 C C . GLU A 1 670 ? 39.838 -35.149 26.105 1.00 42.16 670 GLU A C 1
ATOM 5262 O O . GLU A 1 670 ? 39.935 -36.226 26.696 1.00 42.16 670 GLU A O 1
ATOM 5267 N N . SER A 1 671 ? 38.999 -34.190 26.512 1.00 45.72 671 SER A N 1
ATOM 5268 C CA . SER A 1 671 ? 38.126 -34.218 27.691 1.00 45.72 671 SER A CA 1
ATOM 5269 C C . SER A 1 671 ? 36.939 -35.193 27.602 1.00 45.72 671 SER A C 1
ATOM 5271 O O . SER A 1 671 ? 36.328 -35.488 28.627 1.00 45.72 671 SER A O 1
ATOM 5273 N N . ALA A 1 672 ? 36.642 -35.767 26.428 1.00 39.31 672 ALA A N 1
ATOM 5274 C CA . ALA A 1 672 ? 35.490 -36.653 26.204 1.00 39.31 672 ALA A CA 1
ATOM 5275 C C . ALA A 1 672 ? 35.820 -38.169 26.195 1.00 39.31 672 ALA A C 1
ATOM 5277 O O . ALA A 1 672 ? 35.157 -38.951 25.508 1.00 39.31 672 ALA A O 1
ATOM 5278 N N . ARG A 1 673 ? 36.852 -38.633 26.927 1.00 38.53 673 ARG A N 1
ATOM 5279 C CA . ARG A 1 673 ? 37.108 -40.081 27.130 1.00 38.53 673 ARG A CA 1
ATOM 5280 C C . ARG A 1 673 ? 36.473 -40.601 28.441 1.00 38.53 673 ARG A C 1
ATOM 5282 O O . ARG A 1 673 ? 36.666 -39.976 29.484 1.00 38.53 673 ARG A O 1
ATOM 5289 N N . PRO A 1 674 ? 35.780 -41.763 28.456 1.00 35.41 674 PRO A N 1
ATOM 5290 C CA . PRO A 1 674 ? 35.102 -42.265 29.656 1.00 35.41 674 PRO A CA 1
ATOM 5291 C C . PRO A 1 674 ? 36.079 -42.754 30.748 1.00 35.41 674 PRO A C 1
ATOM 5293 O O . PRO A 1 674 ? 36.858 -43.683 30.547 1.00 35.41 674 PRO A O 1
ATOM 5296 N N . ARG A 1 675 ? 35.989 -42.091 31.909 1.00 46.31 675 ARG A N 1
ATOM 5297 C CA . ARG A 1 675 ? 36.587 -42.292 33.252 1.00 46.31 675 ARG A CA 1
ATOM 5298 C C . ARG A 1 675 ? 37.203 -43.659 33.599 1.00 46.31 675 ARG A C 1
ATOM 5300 O O . ARG A 1 675 ? 36.530 -44.675 33.470 1.00 46.31 675 ARG A O 1
ATOM 5307 N N . ARG A 1 676 ? 38.320 -43.653 34.355 1.00 29.41 676 ARG A N 1
ATOM 5308 C CA . ARG A 1 676 ? 38.537 -44.598 35.480 1.00 29.41 676 ARG A CA 1
ATOM 5309 C C . ARG A 1 676 ? 39.446 -44.040 36.594 1.00 29.41 676 ARG A C 1
ATOM 5311 O O . ARG A 1 676 ? 40.624 -43.809 36.376 1.00 29.41 676 ARG A O 1
ATOM 5318 N N . ARG A 1 677 ? 38.853 -43.974 37.798 1.00 30.08 677 ARG A N 1
ATOM 5319 C CA . ARG A 1 677 ? 39.435 -43.940 39.163 1.00 30.08 677 ARG A CA 1
ATOM 5320 C C . ARG A 1 677 ? 40.238 -42.687 39.563 1.00 30.08 677 ARG A C 1
ATOM 5322 O O . ARG A 1 677 ? 41.297 -42.414 39.030 1.00 30.08 677 ARG A O 1
ATOM 5329 N N . ALA A 1 678 ? 39.682 -41.819 40.410 1.00 31.55 678 ALA A N 1
ATOM 5330 C CA . ALA A 1 678 ? 39.485 -41.961 41.864 1.00 31.55 678 ALA A CA 1
ATOM 5331 C C . ALA A 1 678 ? 40.716 -41.503 42.665 1.00 31.55 678 ALA A C 1
ATOM 5333 O O . ALA A 1 678 ? 41.809 -42.004 42.452 1.00 31.55 678 ALA A O 1
ATOM 5334 N N . VAL A 1 679 ? 40.460 -40.604 43.628 1.00 39.16 679 VAL A N 1
ATOM 5335 C CA . VAL A 1 679 ? 41.118 -40.558 44.945 1.00 39.16 679 VAL A CA 1
ATOM 5336 C C . VAL A 1 679 ? 42.646 -40.426 44.894 1.00 39.16 679 VAL A C 1
ATOM 5338 O O . VAL A 1 679 ? 43.316 -41.443 44.837 1.00 39.16 679 VAL A O 1
ATOM 5341 N N . LEU A 1 680 ? 43.185 -39.189 44.957 1.00 34.62 680 LEU A N 1
ATOM 5342 C CA . LEU A 1 680 ? 44.496 -38.857 45.587 1.00 34.62 680 LEU A CA 1
ATOM 5343 C C . LEU A 1 680 ? 44.995 -37.394 45.433 1.00 34.62 680 LEU A C 1
ATOM 5345 O O . LEU A 1 680 ? 46.160 -37.125 45.703 1.00 34.62 680 LEU A O 1
ATOM 5349 N N . ARG A 1 681 ? 44.174 -36.400 45.055 1.00 36.56 681 ARG A N 1
ATOM 5350 C CA . ARG A 1 681 ? 44.650 -34.991 44.961 1.00 36.56 681 ARG A CA 1
ATOM 5351 C C . ARG A 1 681 ? 43.925 -33.961 45.829 1.00 36.56 681 ARG A C 1
ATOM 5353 O O . ARG A 1 681 ? 44.177 -32.772 45.696 1.00 36.56 681 ARG A O 1
ATOM 5360 N N . GLN A 1 682 ? 43.119 -34.410 46.792 1.00 36.16 682 GLN A N 1
ATOM 5361 C CA . GLN A 1 682 ? 42.591 -33.554 47.868 1.00 36.16 682 GLN A CA 1
ATOM 5362 C C . GLN A 1 682 ? 43.420 -33.608 49.168 1.00 36.16 682 GLN A C 1
ATOM 5364 O O . GLN A 1 682 ? 43.052 -32.983 50.152 1.00 36.16 682 GLN A O 1
ATOM 5369 N N . ARG A 1 683 ? 44.573 -34.300 49.180 1.00 37.41 683 ARG A N 1
ATOM 5370 C CA . ARG A 1 683 ? 45.468 -34.394 50.355 1.00 37.41 683 ARG A CA 1
ATOM 5371 C C . ARG A 1 683 ? 46.894 -33.858 50.160 1.00 37.41 683 ARG A C 1
ATOM 5373 O O . ARG A 1 683 ? 47.689 -33.953 51.081 1.00 37.41 683 ARG A O 1
ATOM 5380 N N . ALA A 1 684 ? 47.209 -33.236 49.021 1.00 34.72 684 ALA A N 1
ATOM 5381 C CA . ALA A 1 684 ? 48.544 -32.674 48.748 1.00 34.72 684 ALA A CA 1
ATOM 5382 C C . ALA A 1 684 ? 48.583 -31.133 48.668 1.00 34.72 684 ALA A C 1
ATOM 5384 O O . ALA A 1 684 ? 49.581 -30.570 48.240 1.00 34.72 684 ALA A O 1
ATOM 5385 N N . ARG A 1 685 ? 47.508 -30.434 49.068 1.00 35.56 685 ARG A N 1
ATOM 5386 C CA . ARG A 1 685 ? 47.487 -28.957 49.177 1.00 35.56 685 ARG A CA 1
ATOM 5387 C C . ARG A 1 685 ? 47.529 -28.432 50.618 1.00 35.56 685 ARG A C 1
ATOM 5389 O O . ARG A 1 685 ? 47.506 -27.229 50.817 1.00 35.56 685 ARG A O 1
ATOM 5396 N N . ALA A 1 686 ? 47.643 -29.317 51.609 1.00 37.41 686 ALA A N 1
ATOM 5397 C CA . ALA A 1 686 ? 47.805 -28.940 53.017 1.00 37.41 686 ALA A CA 1
ATOM 5398 C C . ALA A 1 686 ? 49.276 -28.908 53.483 1.00 37.41 686 ALA A C 1
ATOM 5400 O O . ALA A 1 686 ? 49.532 -28.792 54.675 1.00 37.41 686 ALA A O 1
ATOM 5401 N N . ALA A 1 687 ? 50.253 -29.028 52.579 1.00 39.25 687 ALA A N 1
ATOM 5402 C CA . ALA A 1 687 ? 51.664 -29.072 52.956 1.00 39.25 687 ALA A CA 1
ATOM 5403 C C . ALA A 1 687 ? 52.560 -28.492 51.857 1.00 39.25 687 ALA A C 1
ATOM 5405 O O . ALA A 1 687 ? 53.253 -29.239 51.186 1.00 39.25 687 ALA A O 1
ATOM 5406 N N . THR A 1 688 ? 52.482 -27.178 51.653 1.00 38.06 688 THR A N 1
ATOM 5407 C CA . THR A 1 688 ? 53.603 -26.275 51.322 1.00 38.06 688 THR A CA 1
ATOM 5408 C C . THR A 1 688 ? 52.996 -24.894 51.105 1.00 38.06 688 THR A C 1
ATOM 5410 O O . THR A 1 688 ? 52.408 -24.626 50.057 1.00 38.06 688 THR A O 1
ATOM 5413 N N . GLY A 1 689 ? 53.078 -24.042 52.126 1.00 43.75 689 GLY A N 1
ATOM 5414 C CA . GLY A 1 689 ? 52.787 -22.623 51.979 1.00 43.75 689 GLY A CA 1
ATOM 5415 C C . GLY A 1 689 ? 53.813 -21.985 51.048 1.00 43.75 689 GLY A C 1
ATOM 5416 O O . GLY A 1 689 ? 55.013 -22.132 51.264 1.00 43.75 689 GLY A O 1
ATOM 5417 N N . ALA A 1 690 ? 53.326 -21.308 50.016 1.00 32.22 690 ALA A N 1
ATOM 5418 C CA . ALA A 1 690 ? 54.067 -20.308 49.266 1.00 32.22 690 ALA A CA 1
ATOM 5419 C C . ALA A 1 690 ? 53.039 -19.408 48.574 1.00 32.22 690 ALA A C 1
ATOM 5421 O O . ALA A 1 690 ? 52.413 -19.793 47.587 1.00 32.22 690 ALA A O 1
ATOM 5422 N N . GLU A 1 691 ? 52.822 -18.235 49.158 1.00 37.22 691 GLU A N 1
ATOM 5423 C CA . GLU A 1 691 ? 52.267 -17.083 48.457 1.00 37.22 691 GLU A CA 1
ATOM 5424 C C . GLU A 1 691 ? 53.305 -16.612 47.430 1.00 37.22 691 GLU A C 1
ATOM 5426 O O . GLU A 1 691 ? 54.483 -16.476 47.762 1.00 37.22 691 GLU A O 1
ATOM 5431 N N . GLY A 1 692 ? 52.884 -16.376 46.186 1.00 31.59 692 GLY A N 1
ATOM 5432 C CA . GLY A 1 692 ? 53.745 -15.787 45.164 1.00 31.59 692 GLY A CA 1
ATOM 5433 C C . GLY A 1 692 ? 53.249 -16.001 43.735 1.00 31.59 692 GLY A C 1
ATOM 5434 O O . GLY A 1 692 ? 53.166 -17.131 43.271 1.00 31.59 692 GLY A O 1
ATOM 5435 N N . GLU A 1 693 ? 53.000 -14.883 43.049 1.00 31.77 693 GLU A N 1
ATOM 5436 C CA . GLU A 1 693 ? 52.957 -14.719 41.584 1.00 31.77 693 GLU A CA 1
ATOM 5437 C C . GLU A 1 693 ? 51.678 -15.135 40.828 1.00 31.77 693 GLU A C 1
ATOM 5439 O O . GLU A 1 693 ? 51.656 -16.038 39.994 1.00 31.77 693 GLU A O 1
ATOM 5444 N N . GLU A 1 694 ? 50.627 -14.320 40.978 1.00 40.31 694 GLU A N 1
ATOM 5445 C CA . GLU A 1 694 ? 49.706 -14.023 39.871 1.00 40.31 694 GLU A CA 1
ATOM 5446 C C . GLU A 1 694 ? 50.407 -13.133 38.826 1.00 40.31 694 GLU A C 1
ATOM 5448 O O . GLU A 1 694 ? 50.239 -11.915 38.798 1.00 40.31 694 GLU A O 1
ATOM 5453 N N . ALA A 1 695 ? 51.211 -13.729 37.945 1.00 34.12 695 ALA A N 1
ATOM 5454 C CA . ALA A 1 695 ? 51.620 -13.091 36.695 1.00 34.12 695 ALA A CA 1
ATOM 5455 C C . ALA A 1 695 ? 52.039 -14.139 35.649 1.00 34.12 695 ALA A C 1
ATOM 5457 O O . ALA A 1 695 ? 52.963 -14.912 35.867 1.00 34.12 695 ALA A O 1
ATOM 5458 N N . ASN A 1 696 ? 51.391 -14.085 34.477 1.00 34.69 696 ASN A N 1
ATOM 5459 C CA . ASN A 1 696 ? 51.658 -14.817 33.220 1.00 34.69 696 ASN A CA 1
ATOM 5460 C C . ASN A 1 696 ? 50.895 -16.127 32.945 1.00 34.69 696 ASN A C 1
ATOM 5462 O O . ASN A 1 696 ? 51.479 -17.182 32.724 1.00 34.69 696 ASN A O 1
ATOM 5466 N N . ALA A 1 697 ? 49.581 -16.002 32.729 1.00 32.59 697 ALA A N 1
ATOM 5467 C CA . ALA A 1 697 ? 48.788 -16.952 31.932 1.00 32.59 697 ALA A CA 1
ATOM 5468 C C . ALA A 1 697 ? 48.447 -16.422 30.513 1.00 32.59 697 ALA A C 1
ATOM 5470 O O . ALA A 1 697 ? 47.471 -16.847 29.897 1.00 32.59 697 ALA A O 1
ATOM 5471 N N . ALA A 1 698 ? 49.218 -15.467 29.972 1.00 36.78 698 ALA A N 1
ATOM 5472 C CA . ALA A 1 698 ? 48.859 -14.736 28.746 1.00 36.78 698 ALA A CA 1
ATOM 5473 C C . ALA A 1 698 ? 49.490 -15.252 27.431 1.00 36.78 698 ALA A C 1
ATOM 54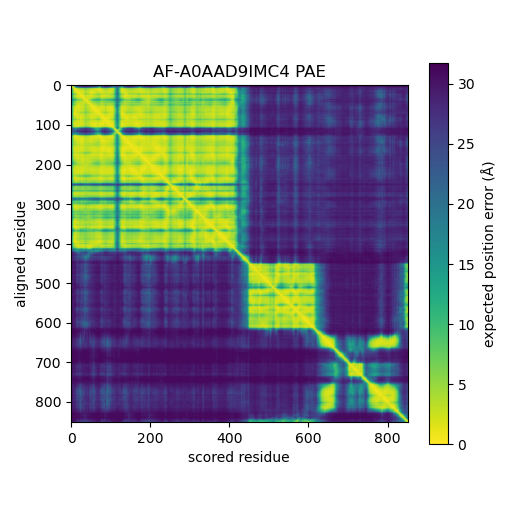75 O O . ALA A 1 698 ? 49.227 -14.675 26.377 1.00 36.78 698 ALA A O 1
ATOM 5476 N N . THR A 1 699 ? 50.274 -16.336 27.428 1.00 38.94 699 THR A N 1
ATOM 5477 C CA . THR A 1 699 ? 50.997 -16.779 26.210 1.00 38.94 699 THR A CA 1
ATOM 5478 C C . THR A 1 699 ? 51.091 -18.298 26.015 1.00 38.94 699 THR A C 1
ATOM 5480 O O . THR A 1 699 ? 51.986 -18.787 25.328 1.00 38.94 699 THR A O 1
ATOM 5483 N N . ALA A 1 700 ? 50.121 -19.074 26.505 1.00 38.69 700 ALA A N 1
ATOM 5484 C CA . ALA A 1 700 ? 49.913 -20.424 25.977 1.00 38.69 700 ALA A CA 1
ATOM 5485 C C . ALA A 1 700 ? 49.194 -20.323 24.616 1.00 38.69 700 ALA A C 1
ATOM 5487 O O . ALA A 1 700 ? 48.103 -19.756 24.521 1.00 38.69 700 ALA A O 1
ATOM 5488 N N . LYS A 1 701 ? 49.816 -20.825 23.538 1.00 42.00 701 LYS A N 1
ATOM 5489 C CA . LYS A 1 701 ? 49.231 -20.878 22.184 1.00 42.00 701 LYS A CA 1
ATOM 5490 C C . LYS A 1 701 ? 47.833 -21.509 22.247 1.00 42.00 701 LYS A C 1
ATOM 5492 O O . LYS A 1 701 ? 47.719 -22.721 22.388 1.00 42.00 701 LYS A O 1
ATOM 5497 N N . ARG A 1 702 ? 46.780 -20.694 22.116 1.00 51.56 702 ARG A N 1
ATOM 5498 C CA . ARG A 1 702 ? 45.380 -21.150 22.109 1.00 51.56 702 ARG A CA 1
ATOM 5499 C C . ARG A 1 702 ? 45.159 -22.042 20.888 1.00 51.56 702 ARG A C 1
ATOM 5501 O O . ARG A 1 702 ? 45.090 -21.530 19.768 1.00 51.56 702 ARG A O 1
ATOM 5508 N N . LYS A 1 703 ? 45.099 -23.362 21.073 1.00 55.81 703 LYS A N 1
ATOM 5509 C CA . LYS A 1 703 ? 44.757 -24.272 19.979 1.00 55.81 703 LYS A CA 1
ATOM 5510 C C . LYS A 1 703 ? 43.272 -24.086 19.633 1.00 55.81 703 LYS A C 1
ATOM 5512 O O . LYS A 1 703 ? 42.432 -24.080 20.532 1.00 55.81 703 LYS A O 1
ATOM 5517 N N . PRO A 1 704 ? 42.937 -23.851 18.353 1.00 64.06 704 PRO A N 1
ATOM 5518 C CA . PRO A 1 704 ? 41.553 -23.828 17.913 1.00 64.06 704 PRO A CA 1
ATOM 5519 C C . PRO A 1 704 ? 41.017 -25.260 17.812 1.00 64.06 704 PRO A C 1
ATOM 5521 O O . PRO A 1 704 ? 41.678 -26.121 17.228 1.00 64.06 704 PRO A O 1
ATOM 5524 N N . VAL A 1 705 ? 39.822 -25.488 18.350 1.00 67.81 705 VAL A N 1
ATOM 5525 C CA . VAL A 1 705 ? 39.087 -26.756 18.283 1.00 67.81 705 VAL A CA 1
ATOM 5526 C C . VAL A 1 705 ? 37.880 -26.555 17.378 1.00 67.81 705 VAL A C 1
ATOM 5528 O O . VAL A 1 705 ? 37.029 -25.713 17.665 1.00 67.81 705 VAL A O 1
ATOM 5531 N N . THR A 1 706 ? 37.808 -27.306 16.280 1.00 69.38 706 THR A N 1
ATOM 5532 C CA . THR A 1 706 ? 36.663 -27.288 15.360 1.00 69.38 706 THR A CA 1
ATOM 5533 C C . THR A 1 706 ? 35.731 -28.442 15.690 1.00 69.38 706 THR A C 1
ATOM 5535 O O . THR A 1 706 ? 36.125 -29.604 15.632 1.00 69.38 706 THR A O 1
ATOM 5538 N N . LEU A 1 707 ? 34.491 -28.117 16.043 1.00 70.44 707 LEU A N 1
ATOM 5539 C CA . LEU A 1 707 ? 33.447 -29.097 16.317 1.00 70.44 707 LEU A CA 1
ATOM 5540 C C . LEU A 1 707 ? 32.928 -29.729 15.018 1.00 70.44 707 LEU A C 1
ATOM 5542 O O . LEU A 1 707 ? 33.031 -29.140 13.944 1.00 70.44 707 LEU A O 1
ATOM 5546 N N . ARG A 1 708 ? 32.262 -30.887 15.120 1.00 59.25 708 ARG A N 1
ATOM 5547 C CA . ARG A 1 708 ? 31.641 -31.587 13.972 1.00 59.25 708 ARG A CA 1
ATOM 5548 C C . ARG A 1 708 ? 30.608 -30.756 13.207 1.00 59.25 708 ARG A C 1
ATOM 5550 O O . ARG A 1 708 ? 30.334 -31.027 12.048 1.00 59.25 708 ARG A O 1
ATOM 5557 N N . CYS A 1 709 ? 30.025 -29.751 13.850 1.00 62.22 709 CYS A N 1
ATOM 5558 C CA . CYS A 1 709 ? 29.116 -28.804 13.212 1.00 62.22 709 CYS A CA 1
ATOM 5559 C C . CYS A 1 709 ? 29.830 -27.681 12.436 1.00 62.22 709 CYS A C 1
ATOM 5561 O O . CYS A 1 709 ? 29.158 -26.763 11.982 1.00 62.22 709 CYS A O 1
ATOM 5563 N N . GLY A 1 710 ? 31.163 -27.710 12.330 1.00 54.09 710 GLY A N 1
ATOM 5564 C CA . GLY A 1 710 ? 31.964 -26.717 11.607 1.00 54.09 710 GLY A CA 1
ATOM 5565 C C . GLY A 1 710 ? 32.365 -25.485 12.419 1.00 54.09 710 GLY A C 1
ATOM 5566 O O . GLY A 1 710 ? 33.218 -24.721 11.980 1.00 54.09 710 GLY A O 1
ATOM 5567 N N . HIS A 1 711 ? 31.811 -25.291 13.619 1.00 67.94 711 HIS A N 1
ATOM 5568 C CA . HIS A 1 711 ? 32.150 -24.146 14.466 1.00 67.94 711 HIS A CA 1
ATOM 5569 C C . HIS A 1 711 ? 33.482 -24.352 15.199 1.00 67.94 711 HIS A C 1
ATOM 5571 O O . HIS A 1 711 ? 33.683 -25.368 15.868 1.00 67.94 711 HIS A O 1
ATOM 5577 N N . THR A 1 712 ? 34.372 -23.361 15.112 1.00 70.75 712 THR A N 1
ATOM 5578 C CA . THR A 1 712 ? 35.705 -23.384 15.731 1.00 70.75 712 THR A CA 1
ATOM 5579 C C . THR A 1 712 ? 35.778 -22.468 16.950 1.00 70.75 712 THR A C 1
ATOM 5581 O O . THR A 1 712 ? 35.443 -21.288 16.862 1.00 70.75 712 THR A O 1
ATOM 5584 N N . PHE A 1 713 ? 36.291 -22.981 18.068 1.00 76.81 713 PHE A N 1
ATOM 5585 C CA . PHE A 1 713 ? 36.443 -22.247 19.327 1.00 76.81 713 PHE A CA 1
ATOM 5586 C C . PHE A 1 713 ? 37.879 -22.302 19.843 1.00 76.81 713 PHE A C 1
ATOM 5588 O O . PHE A 1 713 ? 38.671 -23.154 19.446 1.00 76.81 713 PHE A O 1
ATOM 5595 N N . CYS A 1 714 ? 38.222 -21.384 20.746 1.00 74.81 714 CYS A N 1
ATOM 5596 C CA . CYS A 1 714 ? 39.441 -21.515 21.533 1.00 74.81 714 CYS A CA 1
ATOM 5597 C C . CYS A 1 714 ? 39.257 -22.661 22.540 1.00 74.81 714 CYS A C 1
ATOM 5599 O O . CYS A 1 714 ? 38.206 -22.722 23.170 1.00 74.81 714 CYS A O 1
ATOM 5601 N N . GLU A 1 715 ? 40.245 -23.545 22.689 1.00 70.94 715 GLU A N 1
ATOM 5602 C CA . GLU A 1 715 ? 40.162 -24.706 23.593 1.00 70.94 715 GLU A CA 1
ATOM 5603 C C . GLU A 1 715 ? 39.687 -24.333 25.019 1.00 70.94 715 GLU A C 1
ATOM 5605 O O . GLU A 1 715 ? 38.645 -24.844 25.417 1.00 70.94 715 GLU A O 1
ATOM 5610 N N . PRO A 1 716 ? 40.250 -23.315 25.711 1.00 67.19 716 PRO A N 1
ATOM 5611 C CA . PRO A 1 716 ? 39.740 -22.892 27.025 1.00 67.19 716 PRO A CA 1
ATOM 5612 C C . PRO A 1 716 ? 38.285 -22.396 27.019 1.00 67.19 716 PRO A C 1
ATOM 5614 O O . PRO A 1 716 ? 37.553 -22.582 27.983 1.00 67.19 716 PRO A O 1
ATOM 5617 N N . CYS A 1 717 ? 37.866 -21.739 25.933 1.00 70.56 717 CYS A N 1
ATOM 5618 C CA . CYS A 1 717 ? 36.515 -21.195 25.783 1.00 70.56 717 CYS A CA 1
ATOM 5619 C C . CYS A 1 717 ? 35.488 -22.320 25.624 1.00 70.56 717 CYS A C 1
ATOM 5621 O O . CYS A 1 717 ? 34.358 -22.210 26.093 1.00 70.56 717 CYS A O 1
ATOM 5623 N N . LEU A 1 718 ? 35.879 -23.375 24.905 1.00 77.25 718 LEU A N 1
ATOM 5624 C CA . LEU A 1 718 ? 35.051 -24.550 24.706 1.00 77.25 718 LEU A CA 1
ATOM 5625 C C . LEU A 1 718 ? 34.995 -25.384 25.985 1.00 77.25 718 LEU A C 1
ATOM 5627 O O . LEU A 1 718 ? 33.902 -25.779 26.370 1.00 77.25 718 LEU A O 1
ATOM 5631 N N . ASP A 1 719 ? 36.130 -25.576 26.662 1.00 73.38 719 ASP A N 1
ATOM 5632 C CA . ASP A 1 719 ? 36.214 -26.308 27.930 1.00 73.38 719 ASP A CA 1
ATOM 5633 C C . ASP A 1 719 ? 35.317 -25.679 29.004 1.00 73.38 719 ASP A C 1
ATOM 5635 O O . ASP A 1 719 ? 34.496 -26.370 29.600 1.00 73.38 719 ASP A O 1
ATOM 5639 N N . GLN A 1 720 ? 35.369 -24.352 29.164 1.00 75.00 720 GLN A N 1
ATOM 5640 C CA . GLN A 1 720 ? 34.493 -23.626 30.089 1.00 75.00 720 GLN A CA 1
ATOM 5641 C C . GLN A 1 720 ? 33.002 -23.784 29.743 1.00 75.00 720 GLN A C 1
ATOM 5643 O O . GLN A 1 720 ? 32.145 -23.819 30.623 1.00 75.00 720 GLN A O 1
ATOM 5648 N N . TRP A 1 721 ? 32.662 -23.865 28.456 1.00 77.69 721 TRP A N 1
ATOM 5649 C CA . TRP A 1 721 ? 31.277 -24.049 28.028 1.00 77.69 721 TRP A CA 1
ATOM 5650 C C . TRP A 1 721 ? 30.765 -25.457 28.341 1.00 77.69 721 TRP A C 1
ATOM 5652 O O . TRP A 1 721 ? 29.637 -25.613 28.824 1.00 77.69 721 TRP A O 1
ATOM 5662 N N . VAL A 1 722 ? 31.598 -26.475 28.102 1.00 71.62 722 VAL A N 1
ATOM 5663 C CA . VAL A 1 722 ? 31.219 -27.878 28.312 1.00 71.62 722 VAL A CA 1
ATOM 5664 C C . VAL A 1 722 ? 31.201 -28.303 29.781 1.00 71.62 722 VAL A C 1
ATOM 5666 O O . VAL A 1 722 ? 30.666 -29.363 30.091 1.00 71.62 722 VAL A O 1
ATOM 5669 N N . GLU A 1 723 ? 31.681 -27.462 30.705 1.00 69.69 723 GLU A N 1
ATOM 5670 C CA . GLU A 1 723 ? 31.449 -27.639 32.148 1.00 69.69 723 GLU A CA 1
ATOM 5671 C C . GLU A 1 723 ? 29.954 -27.596 32.518 1.00 69.69 723 GLU A C 1
ATOM 5673 O O . GLU A 1 723 ? 29.553 -28.215 33.503 1.00 69.69 723 GLU A O 1
ATOM 5678 N N . GLY A 1 724 ? 29.123 -26.899 31.728 1.00 60.66 724 GLY A N 1
ATOM 5679 C CA . GLY A 1 724 ? 27.683 -26.752 31.981 1.00 60.66 724 GLY A CA 1
ATOM 5680 C C . GLY A 1 724 ? 26.759 -27.154 30.827 1.00 60.66 724 GLY A C 1
ATOM 5681 O O . GLY A 1 724 ? 25.543 -27.152 31.010 1.00 60.66 724 GLY A O 1
ATOM 5682 N N . HIS A 1 725 ? 27.294 -27.480 29.646 1.00 68.94 725 HIS A N 1
ATOM 5683 C CA . HIS A 1 725 ? 26.498 -27.713 28.436 1.00 68.94 725 HIS A CA 1
ATOM 5684 C C . HIS A 1 725 ? 27.046 -28.868 27.591 1.00 68.94 725 HIS A C 1
ATOM 5686 O O . HIS A 1 725 ? 28.245 -28.989 27.374 1.00 68.94 725 HIS A O 1
ATOM 5692 N N . THR A 1 726 ? 26.159 -29.679 27.015 1.00 75.31 726 THR A N 1
ATOM 5693 C CA . THR A 1 726 ? 26.521 -30.814 26.142 1.00 75.31 726 THR A CA 1
ATOM 5694 C C . THR A 1 726 ? 26.437 -30.490 24.646 1.00 75.31 726 THR A C 1
ATOM 5696 O O . THR A 1 726 ? 26.574 -31.383 23.811 1.00 75.31 726 THR A O 1
ATOM 5699 N N . ASN A 1 727 ? 26.212 -29.223 24.280 1.00 75.38 727 ASN A N 1
ATOM 5700 C CA . ASN A 1 727 ? 25.932 -28.793 22.910 1.00 75.38 727 ASN A CA 1
ATOM 5701 C C . ASN A 1 727 ? 26.848 -27.664 22.418 1.00 75.38 727 ASN A C 1
ATOM 5703 O O . ASN A 1 727 ? 27.511 -26.979 23.193 1.00 75.38 727 ASN A O 1
ATOM 5707 N N . CYS A 1 728 ? 26.893 -27.468 21.099 1.00 76.88 728 CYS A N 1
ATOM 5708 C CA . CYS A 1 728 ? 27.654 -26.389 20.476 1.00 76.88 728 CYS A CA 1
ATOM 5709 C C . CYS A 1 728 ? 27.128 -25.000 20.907 1.00 76.88 728 CYS A C 1
ATOM 5711 O O . CYS A 1 728 ? 25.928 -24.753 20.765 1.00 76.88 728 CYS A O 1
ATOM 5713 N N . PRO A 1 729 ? 27.999 -24.046 21.301 1.00 73.00 729 PRO A N 1
ATOM 5714 C CA . PRO A 1 729 ? 27.586 -22.692 21.693 1.00 73.00 729 PRO A CA 1
ATOM 5715 C C . PRO A 1 729 ? 26.794 -21.921 20.627 1.00 73.00 729 PRO A C 1
ATOM 5717 O O . PRO A 1 729 ? 25.995 -21.051 20.963 1.00 73.00 729 PRO A O 1
ATOM 5720 N N . VAL A 1 730 ? 27.030 -22.220 19.343 1.00 68.69 730 VAL A N 1
ATOM 5721 C CA . VAL A 1 730 ? 26.451 -21.474 18.215 1.00 68.69 730 VAL A CA 1
ATOM 5722 C C . VAL A 1 730 ? 25.202 -22.164 17.680 1.00 68.69 730 VAL A C 1
ATOM 5724 O O . VAL A 1 730 ? 24.125 -21.582 17.703 1.00 68.69 730 VAL A O 1
ATOM 5727 N N . CYS A 1 731 ? 25.317 -23.413 17.224 1.00 67.19 731 CYS A N 1
ATOM 5728 C CA . CYS A 1 731 ? 24.192 -24.104 16.587 1.00 67.19 731 CYS A CA 1
ATOM 5729 C C . CYS A 1 731 ? 23.393 -25.017 17.518 1.00 67.19 731 CYS A C 1
ATOM 5731 O O . CYS A 1 731 ? 22.466 -25.670 17.050 1.00 67.19 731 CYS A O 1
ATOM 5733 N N . ARG A 1 732 ? 23.768 -25.117 18.802 1.00 74.00 732 ARG A N 1
ATOM 5734 C CA . ARG A 1 732 ? 23.095 -25.940 19.825 1.00 74.00 732 ARG A CA 1
ATOM 5735 C C . ARG A 1 732 ? 22.978 -27.433 19.497 1.00 74.00 732 ARG A C 1
ATOM 5737 O O . ARG A 1 732 ? 22.299 -28.157 20.211 1.00 74.00 732 ARG A O 1
ATOM 5744 N N . ARG A 1 733 ? 23.679 -27.914 18.466 1.00 68.88 733 ARG A N 1
ATOM 5745 C CA . ARG A 1 733 ? 23.767 -29.339 18.133 1.00 68.88 733 ARG A CA 1
ATOM 5746 C C . ARG A 1 733 ? 24.599 -30.066 19.192 1.00 68.88 733 ARG A C 1
ATOM 5748 O O . ARG A 1 733 ? 25.655 -29.557 19.580 1.00 68.88 733 ARG A O 1
ATOM 5755 N N . ASP A 1 734 ? 24.126 -31.227 19.633 1.00 70.62 734 ASP A N 1
ATOM 5756 C CA . ASP A 1 734 ? 24.796 -32.023 20.662 1.00 70.62 734 ASP A CA 1
ATOM 5757 C C . ASP A 1 734 ? 26.202 -32.446 20.237 1.00 70.62 734 ASP A C 1
ATOM 5759 O O . ASP A 1 734 ? 26.460 -32.802 19.083 1.00 70.62 734 ASP A O 1
ATOM 5763 N N . LEU A 1 735 ? 27.122 -32.406 21.199 1.00 65.31 735 LEU A N 1
ATOM 5764 C CA . LEU A 1 735 ? 28.498 -32.860 21.023 1.00 65.31 735 LEU A CA 1
ATOM 5765 C C . LEU A 1 735 ? 28.599 -34.399 21.074 1.00 65.31 735 LEU A C 1
ATOM 5767 O O . LEU A 1 735 ? 29.569 -34.959 20.559 1.00 65.31 735 LEU A O 1
ATOM 5771 N N . GLU A 1 736 ? 27.587 -35.074 21.640 1.00 54.25 736 GLU A N 1
ATOM 5772 C CA . GLU A 1 736 ? 27.523 -36.526 21.890 1.00 54.25 736 GLU A CA 1
ATOM 5773 C C . GLU A 1 736 ? 26.392 -37.258 21.127 1.00 54.25 736 GLU A C 1
ATOM 5775 O O . GLU A 1 736 ? 25.775 -38.175 21.655 1.00 54.25 736 GLU A O 1
ATOM 5780 N N . GLY A 1 737 ? 26.102 -36.902 19.872 1.00 45.03 737 GLY A N 1
ATOM 5781 C CA . GLY A 1 737 ? 25.193 -37.713 19.040 1.00 45.03 737 GLY A CA 1
ATOM 5782 C C . GLY A 1 737 ? 25.803 -39.077 18.665 1.00 45.03 737 GLY A C 1
ATOM 5783 O O . GLY A 1 737 ? 26.938 -39.120 18.179 1.00 45.03 737 GLY A O 1
ATOM 5784 N N . GLU A 1 738 ? 25.068 -40.175 18.898 1.00 33.94 738 GLU A N 1
ATOM 5785 C CA . GLU A 1 738 ? 25.476 -41.566 18.623 1.00 33.94 738 GLU A CA 1
ATOM 5786 C C . GLU A 1 738 ? 25.987 -41.785 17.179 1.00 33.94 738 GLU A C 1
ATOM 5788 O O . GLU A 1 738 ? 25.464 -41.185 16.236 1.00 33.94 738 GLU A O 1
ATOM 5793 N N . PRO A 1 739 ? 26.996 -42.656 16.957 1.00 38.22 739 PRO A N 1
ATOM 5794 C CA . PRO A 1 739 ? 27.302 -43.141 15.615 1.00 38.22 739 PRO A CA 1
ATOM 5795 C C . PRO A 1 739 ? 26.125 -43.968 15.077 1.00 38.22 739 PRO A C 1
ATOM 5797 O O . PRO A 1 739 ? 25.509 -44.723 15.827 1.00 38.22 739 PRO A O 1
ATOM 5800 N N . ALA A 1 740 ? 25.849 -43.857 13.774 1.00 33.34 740 ALA A N 1
ATOM 5801 C CA . ALA A 1 740 ? 24.884 -44.715 13.088 1.00 33.34 740 ALA A CA 1
ATOM 5802 C C . ALA A 1 740 ? 25.130 -46.201 13.441 1.00 33.34 740 ALA A C 1
ATOM 5804 O O . ALA A 1 740 ? 26.297 -46.609 13.531 1.00 33.34 740 ALA A O 1
ATOM 5805 N N . PRO A 1 741 ? 24.075 -47.009 13.664 1.00 32.97 741 PRO A N 1
ATOM 5806 C CA . PRO A 1 741 ? 24.231 -48.394 14.085 1.00 32.97 741 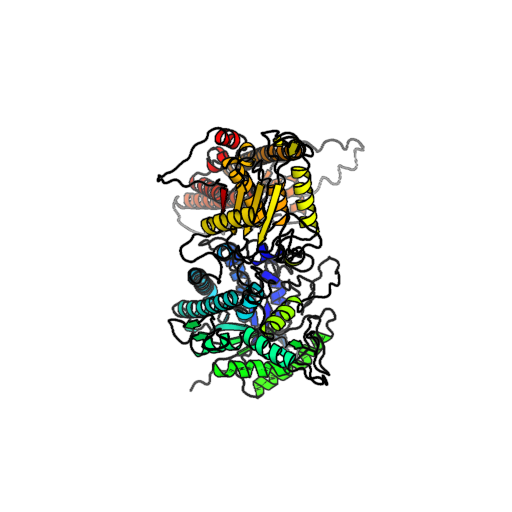PRO A CA 1
ATOM 5807 C C . PRO A 1 741 ? 25.076 -49.165 13.067 1.00 32.97 741 PRO A C 1
ATOM 5809 O O . PRO A 1 741 ? 24.853 -49.081 11.859 1.00 32.97 741 PRO A O 1
ATOM 5812 N N . ALA A 1 742 ? 26.063 -49.910 13.570 1.00 33.59 742 ALA A N 1
ATOM 5813 C CA . ALA A 1 742 ? 26.897 -50.775 12.748 1.00 33.59 742 ALA A CA 1
ATOM 5814 C C . ALA A 1 742 ? 26.006 -51.777 11.991 1.00 33.59 742 ALA A C 1
ATOM 5816 O O . ALA A 1 742 ? 25.139 -52.393 12.620 1.00 33.59 742 ALA A O 1
ATOM 5817 N N . PRO A 1 743 ? 26.209 -51.977 10.675 1.00 32.44 743 PRO A N 1
ATOM 5818 C CA . PRO A 1 743 ? 25.435 -52.947 9.921 1.00 32.44 743 PRO A CA 1
ATOM 5819 C C . PRO A 1 743 ? 25.740 -54.341 10.472 1.00 32.44 743 PRO A C 1
ATOM 5821 O O . PRO A 1 743 ? 26.837 -54.884 10.324 1.00 32.44 743 PRO A O 1
ATOM 5824 N N . THR A 1 744 ? 24.764 -54.922 11.162 1.00 37.22 744 THR A N 1
ATOM 5825 C CA . THR A 1 744 ? 24.824 -56.312 11.586 1.00 37.22 744 THR A CA 1
ATOM 5826 C C . THR A 1 744 ? 24.694 -57.199 10.360 1.00 37.22 744 THR A C 1
ATOM 5828 O O . THR A 1 744 ? 23.615 -57.329 9.793 1.00 37.22 744 THR A O 1
ATOM 5831 N N . GLY A 1 745 ? 25.784 -57.882 10.030 1.00 34.78 745 GLY A N 1
ATOM 5832 C CA . GLY A 1 745 ? 25.708 -59.215 9.455 1.00 34.78 745 GLY A CA 1
ATOM 5833 C C . GLY A 1 745 ? 25.664 -59.304 7.934 1.00 34.78 745 GLY A C 1
ATOM 5834 O O . GLY A 1 745 ? 24.602 -59.386 7.336 1.00 34.78 745 GLY A O 1
ATOM 5835 N N . LYS A 1 746 ? 26.867 -59.568 7.414 1.00 37.78 746 LYS A N 1
ATOM 5836 C CA . LYS A 1 746 ? 27.204 -60.427 6.268 1.00 37.78 746 LYS A CA 1
ATOM 5837 C C . LYS A 1 746 ? 27.291 -59.768 4.890 1.00 37.78 746 LYS A C 1
ATOM 5839 O O . LYS A 1 746 ? 26.307 -59.431 4.256 1.00 37.78 746 LYS A O 1
ATOM 5844 N N . GLN A 1 747 ? 28.544 -59.814 4.427 1.00 44.09 747 GLN A N 1
ATOM 5845 C CA . GLN A 1 747 ? 29.009 -59.765 3.045 1.00 44.09 747 GLN A CA 1
ATOM 5846 C C . GLN A 1 747 ? 28.790 -58.442 2.325 1.00 44.09 747 GLN A C 1
ATOM 5848 O O . GLN A 1 747 ? 27.986 -58.356 1.408 1.00 44.09 747 GLN A O 1
ATOM 5853 N N . GLU A 1 748 ? 29.639 -57.463 2.633 1.00 31.48 748 GLU A N 1
ATOM 5854 C CA . GLU A 1 748 ? 29.964 -56.447 1.640 1.00 31.48 748 GLU A CA 1
ATOM 5855 C C . GLU A 1 748 ? 31.472 -56.359 1.432 1.00 31.48 748 GLU A C 1
ATOM 5857 O O . GLU A 1 748 ? 32.283 -56.252 2.352 1.00 31.48 748 GLU A O 1
ATOM 5862 N N . THR A 1 749 ? 31.796 -56.508 0.158 1.00 38.47 749 THR A N 1
ATOM 5863 C CA . THR A 1 749 ? 33.073 -56.368 -0.518 1.00 38.47 749 THR A CA 1
ATOM 5864 C C . THR A 1 749 ? 33.758 -55.038 -0.195 1.00 38.47 749 THR A C 1
ATOM 5866 O O . THR A 1 749 ? 33.119 -54.080 0.232 1.00 38.47 749 THR A O 1
ATOM 5869 N N . ALA A 1 750 ? 35.063 -54.951 -0.475 1.00 44.53 750 ALA A N 1
ATOM 5870 C CA . ALA A 1 750 ? 35.939 -53.781 -0.295 1.00 44.53 750 ALA A CA 1
ATOM 5871 C C . ALA A 1 750 ? 35.482 -52.460 -0.982 1.00 44.53 750 ALA A C 1
ATOM 5873 O O . ALA A 1 750 ? 36.223 -51.482 -1.008 1.00 44.53 750 ALA A O 1
ATOM 5874 N N . THR A 1 751 ? 34.267 -52.409 -1.527 1.00 43.09 751 THR A N 1
ATOM 5875 C CA . THR A 1 751 ? 33.580 -51.241 -2.084 1.00 43.09 751 THR A CA 1
ATOM 5876 C C . THR A 1 751 ? 32.894 -50.352 -1.034 1.00 43.09 751 THR A C 1
ATOM 5878 O O . THR A 1 751 ? 32.694 -49.174 -1.327 1.00 43.09 751 THR A O 1
ATOM 5881 N N . SER A 1 752 ? 32.578 -50.846 0.176 1.00 49.88 752 SER A N 1
ATOM 5882 C CA . SER A 1 752 ? 31.830 -50.077 1.199 1.00 49.88 752 SER A CA 1
ATOM 5883 C C . SER A 1 752 ? 32.676 -49.065 1.991 1.00 49.88 752 SER A C 1
ATOM 5885 O O . SER A 1 752 ? 32.168 -48.036 2.440 1.00 49.88 752 SER A O 1
ATOM 5887 N N . SER A 1 753 ? 33.992 -49.280 2.119 1.00 51.78 753 SER A N 1
ATOM 5888 C CA . SER A 1 753 ? 34.877 -48.330 2.816 1.00 51.78 753 SER A CA 1
ATOM 5889 C C . SER A 1 753 ? 35.143 -47.064 2.000 1.00 51.78 753 SER A C 1
ATOM 5891 O O . SER A 1 753 ? 35.283 -45.985 2.572 1.00 51.78 753 SER A O 1
ATOM 5893 N N . ALA A 1 754 ? 35.182 -47.179 0.669 1.00 52.06 754 ALA A N 1
ATOM 5894 C CA . ALA A 1 754 ? 35.388 -46.049 -0.234 1.00 52.06 754 ALA A CA 1
ATOM 5895 C C . ALA A 1 754 ? 34.150 -45.139 -0.309 1.00 52.06 754 ALA A C 1
ATOM 5897 O O . ALA A 1 754 ? 34.287 -43.920 -0.345 1.00 52.06 754 ALA A O 1
ATOM 5898 N N . THR A 1 755 ? 32.941 -45.711 -0.264 1.00 59.59 755 THR A N 1
ATOM 5899 C CA . THR A 1 755 ? 31.676 -44.952 -0.271 1.00 59.59 755 THR A CA 1
ATOM 5900 C C . THR A 1 755 ? 31.456 -44.198 1.037 1.00 59.59 755 THR A C 1
ATOM 5902 O O . THR A 1 755 ? 31.074 -43.032 1.004 1.00 59.59 755 THR A O 1
ATOM 5905 N N . ALA A 1 756 ? 31.771 -44.812 2.181 1.00 54.41 756 ALA A N 1
ATOM 5906 C CA . ALA A 1 756 ? 31.685 -44.148 3.483 1.00 54.41 756 ALA A CA 1
ATOM 5907 C C . ALA A 1 756 ? 32.721 -43.015 3.640 1.00 54.41 756 ALA A C 1
ATOM 5909 O O . ALA A 1 756 ? 32.416 -41.959 4.195 1.00 54.41 756 ALA A O 1
ATOM 5910 N N . GLN A 1 757 ? 33.941 -43.203 3.122 1.00 57.91 757 GLN A N 1
ATOM 5911 C CA . GLN A 1 757 ? 34.969 -42.155 3.098 1.00 57.91 757 GLN A CA 1
ATOM 5912 C C . GLN A 1 757 ? 34.589 -40.995 2.170 1.00 57.91 757 GLN A C 1
ATOM 5914 O O . GLN A 1 757 ? 34.819 -39.836 2.513 1.00 57.91 757 GLN A O 1
ATOM 5919 N N . GLU A 1 758 ? 33.979 -41.294 1.023 1.00 63.34 758 GLU A N 1
ATOM 5920 C CA . GLU A 1 758 ? 33.517 -40.287 0.071 1.00 63.34 758 GLU A CA 1
ATOM 5921 C C . GLU A 1 758 ? 32.318 -39.489 0.608 1.00 63.34 758 GLU A C 1
ATOM 5923 O O . GLU A 1 758 ? 32.312 -38.266 0.502 1.00 63.34 758 GLU A O 1
ATOM 5928 N N . GLN A 1 759 ? 31.355 -40.137 1.272 1.00 64.06 759 GLN A N 1
ATOM 5929 C CA . GLN A 1 759 ? 30.240 -39.452 1.941 1.00 64.06 759 GLN A CA 1
ATOM 5930 C C . GLN A 1 759 ? 30.726 -38.532 3.069 1.00 64.06 759 GLN A C 1
ATOM 5932 O O . GLN A 1 759 ? 30.358 -37.360 3.110 1.00 64.06 759 GLN A O 1
ATOM 5937 N N . ALA A 1 760 ? 31.637 -39.007 3.925 1.00 61.31 760 ALA A N 1
ATOM 5938 C CA . ALA A 1 760 ? 32.225 -38.179 4.980 1.00 61.31 760 ALA A CA 1
ATOM 5939 C C . ALA A 1 760 ? 33.030 -36.989 4.418 1.00 61.31 760 ALA A C 1
ATOM 5941 O O . ALA A 1 760 ? 33.066 -35.912 5.018 1.00 61.31 760 ALA A O 1
ATOM 5942 N N . ARG A 1 761 ? 33.672 -37.159 3.253 1.00 68.56 761 ARG A N 1
ATOM 5943 C CA . ARG A 1 761 ? 34.364 -36.081 2.530 1.00 68.56 761 ARG A CA 1
ATOM 5944 C C . ARG A 1 761 ? 33.379 -35.047 1.978 1.00 68.56 761 ARG A C 1
ATOM 5946 O O . ARG A 1 761 ? 33.654 -33.853 2.083 1.00 68.56 761 ARG A O 1
ATOM 5953 N N . GLN A 1 762 ? 32.248 -35.490 1.431 1.00 69.00 762 GLN A N 1
ATOM 5954 C CA . GLN A 1 762 ? 31.198 -34.622 0.889 1.00 69.00 762 GLN A CA 1
ATOM 5955 C C . GLN A 1 762 ? 30.505 -33.808 1.987 1.00 69.00 762 GLN A C 1
ATOM 5957 O O . GLN A 1 762 ? 30.452 -32.585 1.880 1.00 69.00 762 GLN A O 1
ATOM 5962 N N . GLU A 1 763 ? 30.089 -34.441 3.085 1.00 67.81 763 GLU A N 1
ATOM 5963 C CA . GLU A 1 763 ? 29.500 -33.747 4.242 1.00 67.81 763 GLU A CA 1
ATOM 5964 C C . GLU A 1 763 ? 30.461 -32.701 4.828 1.00 67.81 763 GLU A C 1
ATOM 5966 O O . GLU A 1 763 ? 30.073 -31.584 5.179 1.00 67.81 763 GLU A O 1
ATOM 5971 N N . ARG A 1 764 ? 31.755 -33.036 4.890 1.00 69.94 764 ARG A N 1
ATOM 5972 C CA . ARG A 1 764 ? 32.803 -32.119 5.346 1.00 69.94 764 ARG A CA 1
ATOM 5973 C C . ARG A 1 764 ? 32.948 -30.904 4.430 1.00 69.94 764 ARG A C 1
ATOM 5975 O O . ARG A 1 764 ? 33.040 -29.784 4.931 1.00 69.94 764 ARG A O 1
ATOM 5982 N N . GLU A 1 765 ? 32.962 -31.100 3.114 1.00 73.62 765 GLU A N 1
ATOM 5983 C CA . GLU A 1 765 ? 33.010 -29.994 2.150 1.00 73.62 765 GLU A CA 1
ATOM 5984 C C . GLU A 1 765 ? 31.741 -29.132 2.199 1.00 73.62 765 GLU A C 1
ATOM 5986 O O . GLU A 1 765 ? 31.834 -27.911 2.087 1.00 73.62 765 GLU A O 1
ATOM 5991 N N . GLU A 1 766 ? 30.561 -29.708 2.426 1.00 73.31 766 GLU A N 1
ATOM 5992 C CA . GLU A 1 766 ? 29.321 -28.934 2.575 1.00 73.31 766 GLU A CA 1
ATOM 5993 C C . GLU A 1 766 ? 29.362 -27.995 3.784 1.00 73.31 766 GLU A C 1
ATOM 5995 O O . GLU A 1 766 ? 29.039 -26.812 3.659 1.00 73.31 766 GLU A O 1
ATOM 6000 N N . VAL A 1 767 ? 29.841 -28.483 4.931 1.00 70.81 767 VAL A N 1
ATOM 6001 C CA . VAL A 1 767 ? 30.006 -27.669 6.145 1.00 70.81 767 VAL A CA 1
ATOM 6002 C C . VAL A 1 767 ? 31.035 -26.552 5.936 1.00 70.81 767 VAL A C 1
ATOM 6004 O O . VAL A 1 767 ? 30.796 -25.409 6.331 1.00 70.81 767 VAL A O 1
ATOM 6007 N N . ILE A 1 768 ? 32.163 -26.851 5.282 1.00 76.00 768 ILE A N 1
ATOM 6008 C CA . ILE A 1 768 ? 33.222 -25.869 4.988 1.00 76.00 768 ILE A CA 1
ATOM 6009 C C . ILE A 1 768 ? 32.708 -24.775 4.038 1.00 76.00 768 ILE A C 1
ATOM 6011 O O . ILE A 1 768 ? 32.943 -23.587 4.278 1.00 76.00 768 ILE A O 1
ATOM 6015 N N . ASN A 1 769 ? 31.961 -25.157 2.999 1.00 77.44 769 ASN A N 1
ATOM 6016 C CA . ASN A 1 769 ? 31.397 -24.219 2.028 1.00 77.44 769 ASN A CA 1
ATOM 6017 C C . ASN A 1 769 ? 30.253 -23.374 2.624 1.00 77.44 769 ASN A C 1
ATOM 6019 O O . ASN A 1 769 ? 30.127 -22.195 2.284 1.00 77.44 769 ASN A O 1
ATOM 6023 N N . ALA A 1 770 ? 29.464 -23.924 3.554 1.00 70.75 770 ALA A N 1
ATOM 6024 C CA . ALA A 1 770 ? 28.456 -23.167 4.296 1.00 70.75 770 ALA A CA 1
ATOM 6025 C C . ALA A 1 770 ? 29.088 -22.116 5.234 1.00 70.75 770 ALA A C 1
ATOM 6027 O O . ALA A 1 770 ? 28.642 -20.966 5.257 1.00 70.75 770 ALA A O 1
ATOM 6028 N N . ASP A 1 771 ? 30.163 -22.471 5.952 1.00 78.69 771 ASP A N 1
ATOM 6029 C CA . ASP A 1 771 ? 30.944 -21.526 6.769 1.00 78.69 771 ASP A CA 1
ATOM 6030 C C . ASP A 1 771 ? 31.572 -20.415 5.908 1.00 78.69 771 ASP A C 1
ATOM 6032 O O . ASP A 1 771 ? 31.515 -19.236 6.272 1.00 78.69 771 ASP A O 1
ATOM 6036 N N . LEU A 1 772 ? 32.103 -20.760 4.728 1.00 82.81 772 LEU A N 1
ATOM 6037 C CA . LEU A 1 772 ? 32.643 -19.783 3.780 1.00 82.81 772 LEU A CA 1
ATOM 6038 C C . LEU A 1 772 ? 31.578 -18.771 3.345 1.00 82.81 772 LEU A C 1
ATOM 6040 O O . LEU A 1 772 ? 31.818 -17.563 3.417 1.00 82.81 772 LEU A O 1
ATOM 6044 N N . ALA A 1 773 ? 30.408 -19.250 2.916 1.00 74.44 773 ALA A N 1
ATOM 6045 C CA . ALA A 1 773 ? 29.307 -18.396 2.480 1.00 74.44 773 ALA A CA 1
ATOM 6046 C C . ALA A 1 773 ? 28.869 -17.442 3.601 1.00 74.44 773 ALA A C 1
ATOM 6048 O O . ALA A 1 773 ? 28.781 -16.230 3.393 1.00 74.44 773 ALA A O 1
ATOM 6049 N N . PHE A 1 774 ? 28.694 -17.966 4.817 1.00 74.75 774 PHE A N 1
ATOM 6050 C CA . PHE A 1 774 ? 28.355 -17.164 5.989 1.00 74.75 774 PHE A CA 1
ATOM 6051 C C . PHE A 1 774 ? 29.387 -16.056 6.257 1.00 74.75 774 PHE A C 1
ATOM 6053 O O . PHE A 1 774 ? 29.028 -14.887 6.417 1.00 74.75 774 PHE A O 1
ATOM 6060 N N . ARG A 1 775 ? 30.683 -16.389 6.257 1.00 79.88 775 ARG A N 1
ATOM 6061 C CA . ARG A 1 775 ? 31.763 -15.426 6.529 1.00 79.88 775 ARG A CA 1
ATOM 6062 C C . ARG A 1 775 ? 31.894 -14.362 5.448 1.00 79.88 775 ARG A C 1
ATOM 6064 O O . ARG A 1 775 ? 32.144 -13.203 5.779 1.00 79.88 775 ARG A O 1
ATOM 6071 N N . LEU A 1 776 ? 31.713 -14.727 4.179 1.00 84.25 776 LEU A N 1
ATOM 6072 C CA . LEU A 1 776 ? 31.732 -13.775 3.069 1.00 84.25 776 LEU A CA 1
ATOM 6073 C C . LEU A 1 776 ? 30.539 -12.808 3.135 1.00 84.25 776 LEU A C 1
ATOM 6075 O O . LEU A 1 776 ? 30.737 -11.607 2.954 1.00 84.25 776 LEU A O 1
ATOM 6079 N N . HIS A 1 777 ? 29.343 -13.281 3.498 1.00 69.31 777 HIS A N 1
ATOM 6080 C CA . HIS A 1 777 ? 28.178 -12.413 3.712 1.00 69.31 777 HIS A CA 1
ATOM 6081 C C . HIS A 1 777 ? 28.309 -11.522 4.955 1.00 69.31 777 HIS A C 1
ATOM 6083 O O . HIS A 1 777 ? 27.935 -10.349 4.923 1.00 69.31 777 HIS A O 1
ATOM 6089 N N . MET A 1 778 ? 28.902 -12.018 6.043 1.00 68.25 778 MET A N 1
ATOM 6090 C CA . MET A 1 778 ? 29.225 -11.174 7.199 1.00 68.25 778 MET A CA 1
ATOM 6091 C C . MET A 1 778 ? 30.246 -10.094 6.836 1.00 68.25 778 MET A C 1
ATOM 6093 O O . MET A 1 778 ? 30.082 -8.930 7.207 1.00 68.25 778 MET A O 1
ATOM 6097 N N . LEU A 1 779 ? 31.264 -10.449 6.049 1.00 81.69 779 LEU A N 1
ATOM 6098 C CA . LEU A 1 779 ? 32.250 -9.491 5.568 1.00 81.69 779 LEU A CA 1
ATOM 6099 C C . LEU A 1 779 ? 31.625 -8.448 4.632 1.00 81.69 779 LEU A C 1
ATOM 6101 O O . LEU A 1 779 ? 31.967 -7.271 4.718 1.00 81.69 779 LEU A O 1
ATOM 6105 N N . GLN A 1 780 ? 30.672 -8.847 3.790 1.00 84.44 780 GLN A N 1
ATOM 6106 C CA . GLN A 1 780 ? 29.899 -7.944 2.938 1.00 84.44 780 GLN A CA 1
ATOM 6107 C C . GLN A 1 780 ? 29.084 -6.943 3.752 1.00 84.44 780 GLN A C 1
ATOM 6109 O O . GLN A 1 780 ? 29.089 -5.762 3.430 1.00 84.44 780 GLN A O 1
ATOM 6114 N N . ARG A 1 781 ? 28.442 -7.372 4.845 1.00 65.88 781 ARG A N 1
ATOM 6115 C CA . ARG A 1 781 ? 27.728 -6.455 5.750 1.00 65.88 781 ARG A CA 1
ATOM 6116 C C . ARG A 1 781 ? 28.665 -5.431 6.393 1.00 65.88 781 ARG A C 1
ATOM 6118 O O . ARG A 1 781 ? 28.286 -4.278 6.572 1.00 65.88 781 ARG A O 1
ATOM 6125 N N . MET A 1 782 ? 29.897 -5.833 6.707 1.00 64.94 782 MET A N 1
ATOM 6126 C CA . MET A 1 782 ? 30.924 -4.939 7.256 1.00 64.94 782 MET A CA 1
ATOM 6127 C C . MET A 1 782 ? 31.543 -4.013 6.194 1.00 64.94 782 MET A C 1
ATOM 6129 O O . MET A 1 782 ? 31.936 -2.888 6.507 1.00 64.94 782 MET A O 1
ATOM 6133 N N . TYR A 1 783 ? 31.626 -4.468 4.941 1.00 82.25 783 TYR A N 1
ATOM 6134 C CA . TYR A 1 783 ? 32.297 -3.778 3.836 1.00 82.25 783 TYR A CA 1
ATOM 6135 C C . TYR A 1 783 ? 31.486 -3.796 2.520 1.00 82.25 783 TYR A C 1
ATOM 6137 O O . TYR A 1 783 ? 32.006 -4.206 1.475 1.00 82.25 783 TYR A O 1
ATOM 6145 N N . PRO A 1 784 ? 30.242 -3.280 2.515 1.00 72.31 784 PRO A N 1
ATOM 6146 C CA . PRO A 1 784 ? 29.306 -3.443 1.392 1.00 72.31 784 PRO A CA 1
ATOM 6147 C C . PRO A 1 784 ? 29.738 -2.693 0.126 1.00 72.31 784 PRO A C 1
ATOM 6149 O O . PRO A 1 784 ? 29.273 -2.964 -0.972 1.00 72.31 784 PRO A O 1
ATOM 6152 N N . TRP A 1 785 ? 30.662 -1.743 0.269 1.00 70.94 785 TRP A N 1
ATOM 6153 C CA . TRP A 1 785 ? 31.209 -0.959 -0.836 1.00 70.94 785 TRP A CA 1
ATOM 6154 C C . TRP A 1 785 ? 32.236 -1.720 -1.683 1.00 70.94 785 TRP A C 1
ATOM 6156 O O . TRP A 1 785 ? 32.486 -1.324 -2.822 1.00 70.94 785 TRP A O 1
ATOM 6166 N N . TYR A 1 786 ? 32.856 -2.771 -1.138 1.00 84.38 786 TYR A N 1
ATOM 6167 C CA . TYR A 1 786 ? 33.938 -3.503 -1.811 1.00 84.38 786 TYR A CA 1
ATOM 6168 C C . TYR A 1 786 ? 33.511 -4.896 -2.274 1.00 84.38 786 TYR A C 1
ATOM 6170 O O . TYR A 1 786 ? 34.114 -5.424 -3.204 1.00 84.38 786 TYR A O 1
ATOM 6178 N N . LEU A 1 787 ? 32.473 -5.465 -1.658 1.00 85.00 787 LEU A N 1
ATOM 6179 C CA . LEU A 1 787 ? 31.987 -6.815 -1.921 1.00 85.00 787 LEU A CA 1
ATOM 6180 C C . LEU A 1 787 ? 30.579 -6.769 -2.505 1.00 85.00 787 LEU A C 1
ATOM 6182 O O . LEU A 1 787 ? 29.706 -6.085 -1.979 1.00 85.00 787 LEU A O 1
ATOM 6186 N N . THR A 1 788 ? 30.362 -7.517 -3.581 1.00 78.69 788 THR A N 1
ATOM 6187 C CA . THR A 1 788 ? 29.043 -7.667 -4.211 1.00 78.69 788 THR A CA 1
ATOM 6188 C C . THR A 1 788 ? 28.595 -9.116 -4.170 1.00 78.69 788 THR A C 1
ATOM 6190 O O . THR A 1 788 ? 29.435 -10.013 -4.089 1.00 78.69 788 THR A O 1
ATOM 6193 N N . ASP A 1 789 ? 27.290 -9.344 -4.289 1.00 73.31 789 ASP A N 1
ATOM 6194 C CA . ASP A 1 789 ? 26.728 -10.697 -4.308 1.00 73.31 789 ASP A CA 1
ATOM 6195 C C . ASP A 1 789 ? 27.288 -11.532 -5.465 1.00 73.31 789 ASP A C 1
ATOM 6197 O O . ASP A 1 789 ? 27.589 -12.704 -5.275 1.00 73.31 789 ASP A O 1
ATOM 6201 N N . SER A 1 790 ? 27.553 -10.909 -6.623 1.00 76.50 790 SER A N 1
ATOM 6202 C CA . SER A 1 790 ? 28.214 -11.553 -7.773 1.00 76.50 790 SER A CA 1
ATOM 6203 C C . SER A 1 790 ? 29.585 -12.134 -7.410 1.00 76.50 790 SER A C 1
ATOM 6205 O O . SER A 1 790 ? 29.899 -13.274 -7.750 1.00 76.50 790 SER A O 1
ATOM 6207 N N . MET A 1 791 ? 30.392 -11.383 -6.653 1.00 87.31 791 MET A N 1
ATOM 6208 C CA . MET A 1 791 ? 31.707 -11.847 -6.199 1.00 87.31 791 MET A CA 1
ATOM 6209 C C . MET A 1 791 ? 31.584 -12.990 -5.204 1.00 87.31 791 MET A C 1
ATOM 6211 O O . MET A 1 791 ? 32.280 -13.989 -5.334 1.00 87.31 791 MET A O 1
ATOM 6215 N N . ILE A 1 792 ? 30.697 -12.851 -4.216 1.00 85.12 792 ILE A N 1
ATOM 6216 C CA . ILE A 1 792 ? 30.511 -13.861 -3.168 1.00 85.12 792 ILE A CA 1
ATOM 6217 C C . ILE A 1 792 ? 29.993 -15.154 -3.789 1.00 85.12 792 ILE A C 1
ATOM 6219 O O . ILE A 1 792 ? 30.516 -16.227 -3.495 1.00 85.12 792 ILE A O 1
ATOM 6223 N N . TRP A 1 793 ? 29.038 -15.055 -4.709 1.00 78.38 793 TRP A N 1
ATOM 6224 C CA . TRP A 1 793 ? 28.536 -16.186 -5.476 1.00 78.38 793 TRP A CA 1
ATOM 6225 C C . TRP A 1 793 ? 29.636 -16.821 -6.333 1.00 78.38 793 TRP A C 1
ATOM 6227 O O . TRP A 1 793 ? 29.836 -18.033 -6.286 1.00 78.38 793 TRP A O 1
ATOM 6237 N N . GLY A 1 794 ? 30.415 -16.009 -7.053 1.00 82.12 794 GLY A N 1
ATOM 6238 C CA . GLY A 1 794 ? 31.553 -16.482 -7.838 1.00 82.12 794 GLY A CA 1
ATOM 6239 C C . GLY A 1 794 ? 32.578 -17.240 -6.992 1.00 82.12 794 GLY A C 1
ATOM 6240 O O . GLY A 1 794 ? 33.008 -18.321 -7.385 1.00 82.12 794 GLY A O 1
ATOM 6241 N N . TRP A 1 795 ? 32.916 -16.723 -5.810 1.00 91.12 795 TRP A N 1
ATOM 6242 C CA . TRP A 1 795 ? 33.897 -17.316 -4.897 1.00 91.12 795 TRP A CA 1
ATOM 6243 C C . TRP A 1 795 ? 33.388 -18.557 -4.174 1.00 91.12 795 TRP A C 1
ATOM 6245 O O . TRP A 1 795 ? 34.123 -19.526 -4.039 1.00 91.12 795 TRP A O 1
ATOM 6255 N N . THR A 1 796 ? 32.139 -18.554 -3.716 1.00 83.56 796 THR A N 1
ATOM 6256 C CA . THR A 1 796 ? 31.516 -19.733 -3.091 1.00 83.56 796 THR A CA 1
ATOM 6257 C C . THR A 1 796 ? 31.334 -20.864 -4.098 1.00 83.56 796 THR A C 1
ATOM 6259 O O . THR A 1 796 ? 31.592 -22.020 -3.767 1.00 83.56 796 THR A O 1
ATOM 6262 N N . ARG A 1 797 ? 30.980 -20.543 -5.349 1.00 84.44 797 ARG A N 1
ATOM 6263 C CA . ARG A 1 797 ? 30.957 -21.509 -6.452 1.00 84.44 797 ARG A CA 1
ATOM 6264 C C . ARG A 1 797 ? 32.356 -22.032 -6.772 1.00 84.44 797 ARG A C 1
ATOM 6266 O O . ARG A 1 797 ? 32.539 -23.241 -6.839 1.00 84.44 797 ARG A O 1
ATOM 6273 N N . GLU A 1 798 ? 33.344 -21.149 -6.911 1.00 83.31 798 GLU A N 1
ATOM 6274 C CA . GLU A 1 798 ? 34.732 -21.549 -7.172 1.00 83.31 798 GLU A CA 1
ATOM 6275 C C . GLU A 1 798 ? 35.281 -22.439 -6.049 1.00 83.31 798 GLU A C 1
ATOM 6277 O O . GLU A 1 798 ? 35.888 -23.470 -6.324 1.00 83.31 798 GLU A O 1
ATOM 6282 N N . ALA A 1 799 ? 34.983 -22.114 -4.789 1.00 83.38 799 ALA A N 1
ATOM 6283 C CA . ALA A 1 799 ? 35.352 -22.936 -3.642 1.00 83.38 799 ALA A CA 1
ATOM 6284 C C . ALA A 1 799 ? 34.696 -24.320 -3.667 1.00 83.38 799 ALA A C 1
ATOM 6286 O O . ALA A 1 799 ? 35.348 -25.291 -3.286 1.00 83.38 799 ALA A O 1
ATOM 6287 N N . ARG A 1 800 ? 33.452 -24.423 -4.147 1.00 80.06 800 ARG A N 1
ATOM 6288 C CA . ARG A 1 800 ? 32.737 -25.697 -4.298 1.00 80.06 800 ARG A CA 1
ATOM 6289 C C . ARG A 1 800 ? 33.299 -26.549 -5.437 1.00 80.06 800 ARG A C 1
ATOM 6291 O O . ARG A 1 800 ? 33.377 -27.763 -5.305 1.00 80.06 800 ARG A O 1
ATOM 6298 N N . GLU A 1 801 ? 33.690 -25.919 -6.541 1.00 79.88 801 GLU A N 1
ATOM 6299 C CA . GLU A 1 801 ? 34.188 -26.601 -7.744 1.00 79.88 801 GLU A CA 1
ATOM 6300 C C . GLU A 1 801 ? 35.680 -26.953 -7.659 1.00 79.88 801 GLU A C 1
ATOM 6302 O O . GLU A 1 801 ? 36.102 -27.996 -8.153 1.00 79.88 801 GLU A O 1
ATOM 6307 N N . ARG A 1 802 ? 36.493 -26.080 -7.053 1.00 79.38 802 ARG A N 1
ATOM 6308 C CA . ARG A 1 802 ? 37.965 -26.148 -7.073 1.00 79.38 802 ARG A CA 1
ATOM 6309 C C . ARG A 1 802 ? 38.594 -26.316 -5.692 1.00 79.38 802 ARG A C 1
ATOM 6311 O O . ARG A 1 802 ? 39.816 -26.372 -5.590 1.00 79.38 802 ARG A O 1
ATOM 6318 N N . GLY A 1 803 ? 37.797 -26.354 -4.622 1.00 76.38 803 GLY A N 1
ATOM 6319 C CA . GLY A 1 803 ? 38.306 -26.500 -3.256 1.00 76.38 803 GLY A CA 1
ATOM 6320 C C . GLY A 1 803 ? 39.067 -25.274 -2.734 1.00 76.38 803 GLY A C 1
ATOM 6321 O O . GLY A 1 803 ? 39.772 -25.374 -1.733 1.00 76.38 803 GLY A O 1
ATOM 6322 N N . THR A 1 804 ? 38.951 -24.114 -3.386 1.00 81.50 804 THR A N 1
ATOM 6323 C CA . THR A 1 804 ? 39.441 -22.804 -2.918 1.00 81.50 804 THR A CA 1
ATOM 6324 C C . THR A 1 804 ? 38.831 -21.692 -3.780 1.00 81.50 804 THR A C 1
ATOM 6326 O O . THR A 1 804 ? 38.264 -21.974 -4.830 1.00 81.50 804 THR A O 1
ATOM 6329 N N . PHE A 1 805 ? 38.947 -20.434 -3.359 1.00 86.75 805 PHE A N 1
ATOM 6330 C CA . PHE A 1 805 ? 38.502 -19.277 -4.144 1.00 86.75 805 PHE A CA 1
ATOM 6331 C C . PHE A 1 805 ? 39.637 -18.270 -4.334 1.00 86.75 805 PHE A C 1
ATOM 6333 O O . PHE A 1 805 ? 40.491 -18.099 -3.450 1.00 86.75 805 PHE A O 1
ATOM 6340 N N . ASP A 1 806 ? 39.657 -17.574 -5.471 1.00 85.25 806 ASP A N 1
ATOM 6341 C CA . ASP A 1 806 ? 40.655 -16.541 -5.746 1.00 85.25 806 ASP A CA 1
ATOM 6342 C C . ASP A 1 806 ? 40.054 -15.139 -5.881 1.00 85.25 806 ASP A C 1
ATOM 6344 O O . ASP A 1 806 ? 39.863 -14.569 -6.961 1.00 85.25 806 ASP A O 1
ATOM 6348 N N . TRP A 1 807 ? 39.828 -14.520 -4.724 1.00 88.50 807 TRP A N 1
ATOM 6349 C CA . TRP A 1 807 ? 39.416 -13.122 -4.664 1.00 88.50 807 TRP A CA 1
ATOM 6350 C C . TRP A 1 807 ? 40.478 -12.163 -5.230 1.00 88.50 807 TRP A C 1
ATOM 6352 O O . TRP A 1 807 ? 40.128 -11.078 -5.697 1.00 88.50 807 TRP A O 1
ATOM 6362 N N . ALA A 1 808 ? 41.766 -12.539 -5.236 1.00 84.25 808 ALA A N 1
ATOM 6363 C CA . ALA A 1 808 ? 42.847 -11.654 -5.662 1.00 84.25 808 ALA A CA 1
ATOM 6364 C C . ALA A 1 808 ? 42.887 -11.470 -7.187 1.00 84.25 808 ALA A C 1
ATOM 6366 O O . ALA A 1 808 ? 43.302 -10.412 -7.654 1.00 84.25 808 ALA A O 1
ATOM 6367 N N . GLN A 1 809 ? 42.398 -12.432 -7.969 1.00 80.94 809 GLN A N 1
ATOM 6368 C CA . GLN A 1 809 ? 42.286 -12.305 -9.430 1.00 80.94 809 GLN A CA 1
ATOM 6369 C C . GLN A 1 809 ? 40.931 -11.769 -9.903 1.00 80.94 809 GLN A C 1
ATOM 6371 O O . GLN A 1 809 ? 40.707 -11.565 -11.097 1.00 80.94 809 GLN A O 1
ATOM 6376 N N . THR A 1 810 ? 40.014 -11.490 -8.978 1.00 85.44 810 THR A N 1
ATOM 6377 C CA . THR A 1 810 ? 38.676 -11.019 -9.329 1.00 85.44 810 THR A CA 1
ATOM 6378 C C . THR A 1 810 ? 38.738 -9.576 -9.825 1.00 85.44 810 THR A C 1
ATOM 6380 O O . THR A 1 810 ? 38.827 -8.635 -9.034 1.00 85.44 810 THR A O 1
ATOM 6383 N N . ARG A 1 811 ? 38.668 -9.391 -11.151 1.00 79.81 811 ARG A N 1
ATOM 6384 C CA . ARG A 1 811 ? 38.741 -8.077 -11.820 1.00 79.81 811 ARG A CA 1
ATOM 6385 C C . ARG A 1 811 ? 37.769 -7.069 -11.220 1.00 79.81 811 ARG A C 1
ATOM 6387 O O . ARG A 1 811 ? 38.134 -5.924 -10.993 1.00 79.81 811 ARG A O 1
ATOM 6394 N N . GLU A 1 812 ? 36.549 -7.498 -10.919 1.00 81.44 812 GLU A N 1
ATOM 6395 C CA . GLU A 1 812 ? 35.545 -6.647 -10.287 1.00 81.44 812 GLU A CA 1
ATOM 6396 C C . GLU A 1 812 ? 36.012 -6.121 -8.917 1.00 81.44 812 GLU A C 1
ATOM 6398 O O . GLU A 1 812 ? 35.809 -4.948 -8.607 1.00 81.44 812 GLU A O 1
ATOM 6403 N N . PHE A 1 813 ? 36.659 -6.950 -8.095 1.00 85.56 813 PHE A N 1
ATOM 6404 C CA . PHE A 1 813 ? 37.167 -6.538 -6.785 1.00 85.56 813 PHE A CA 1
ATOM 6405 C C . PHE A 1 813 ? 38.365 -5.593 -6.943 1.00 85.56 813 PHE A C 1
ATOM 6407 O O . PHE A 1 813 ? 38.420 -4.555 -6.288 1.00 85.56 813 PHE A O 1
ATOM 6414 N N . GLN A 1 814 ? 39.259 -5.883 -7.895 1.00 83.75 814 GLN A N 1
ATOM 6415 C CA . GLN A 1 814 ? 40.416 -5.034 -8.207 1.00 83.75 814 GLN A CA 1
ATOM 6416 C C . GLN A 1 814 ? 40.023 -3.656 -8.754 1.00 83.75 814 GLN A C 1
ATOM 6418 O O . GLN A 1 814 ? 40.626 -2.651 -8.391 1.00 83.75 814 GLN A O 1
ATOM 6423 N N . LEU A 1 815 ? 38.962 -3.573 -9.563 1.00 76.12 815 LEU A N 1
ATOM 6424 C CA . LEU A 1 815 ? 38.411 -2.302 -10.051 1.00 76.12 815 LEU A CA 1
ATOM 6425 C C . LEU A 1 815 ? 37.821 -1.433 -8.930 1.00 76.12 815 LEU A C 1
ATOM 6427 O O . LEU A 1 815 ? 37.578 -0.247 -9.138 1.00 76.12 815 LEU A O 1
ATOM 6431 N N . ARG A 1 816 ? 37.599 -2.003 -7.740 1.00 79.12 816 ARG A N 1
ATOM 6432 C CA . ARG A 1 816 ? 37.165 -1.273 -6.542 1.00 79.12 816 ARG A CA 1
ATOM 6433 C C . ARG A 1 816 ? 38.344 -0.809 -5.681 1.00 79.12 816 ARG A C 1
ATOM 6435 O O . ARG A 1 816 ? 38.104 -0.142 -4.672 1.00 79.12 816 ARG A O 1
ATOM 6442 N N . ASP A 1 817 ? 39.592 -1.095 -6.079 1.00 81.12 817 ASP A N 1
ATOM 6443 C CA . ASP A 1 817 ? 40.789 -0.529 -5.456 1.00 81.12 817 ASP A CA 1
ATOM 6444 C C . ASP A 1 817 ? 40.831 0.992 -5.694 1.00 81.12 817 ASP A C 1
ATOM 6446 O O . ASP A 1 817 ? 40.965 1.448 -6.838 1.00 81.12 817 ASP A O 1
ATOM 6450 N N . PRO A 1 818 ? 40.788 1.814 -4.630 1.00 69.44 818 PRO A N 1
ATOM 6451 C CA . PRO A 1 818 ? 40.900 3.263 -4.754 1.00 69.44 818 PRO A CA 1
ATOM 6452 C C . PRO A 1 818 ? 42.200 3.756 -5.424 1.00 69.44 818 PRO A C 1
ATOM 6454 O O . PRO A 1 818 ? 42.281 4.938 -5.757 1.00 69.44 818 PRO A O 1
ATOM 6457 N N . ALA A 1 819 ? 43.234 2.917 -5.564 1.00 66.50 819 ALA A N 1
ATOM 6458 C CA . ALA A 1 819 ? 44.457 3.226 -6.308 1.00 66.50 819 ALA A CA 1
ATOM 6459 C C . ALA A 1 819 ? 44.316 2.999 -7.828 1.00 66.50 819 ALA A C 1
ATOM 6461 O O . ALA A 1 819 ? 44.815 3.819 -8.596 1.00 66.50 819 ALA A O 1
ATOM 6462 N N . ALA A 1 820 ? 43.599 1.954 -8.259 1.00 61.44 820 ALA A N 1
ATOM 6463 C CA . ALA A 1 820 ? 43.381 1.633 -9.674 1.00 61.44 820 ALA A CA 1
ATOM 6464 C C . ALA A 1 820 ? 42.371 2.587 -10.339 1.00 61.44 820 ALA A C 1
ATOM 6466 O O . ALA A 1 820 ? 42.569 3.031 -11.470 1.00 61.44 820 ALA A O 1
ATOM 6467 N N . VAL A 1 821 ? 41.326 2.985 -9.604 1.00 57.03 821 VAL A N 1
ATOM 6468 C CA . VAL A 1 821 ? 40.326 3.970 -10.065 1.00 57.03 821 VAL A CA 1
ATOM 6469 C C . VAL A 1 821 ? 40.971 5.331 -10.363 1.00 57.03 821 VAL A C 1
ATOM 6471 O O . VAL A 1 821 ? 40.644 5.965 -11.361 1.00 57.03 821 VAL A O 1
ATOM 6474 N N . ALA A 1 822 ? 41.958 5.742 -9.560 1.00 53.44 822 ALA A N 1
ATOM 6475 C CA . ALA A 1 822 ? 42.676 7.004 -9.752 1.00 53.44 822 ALA A CA 1
ATOM 6476 C C . ALA A 1 822 ? 43.576 7.022 -11.008 1.00 53.44 822 ALA A C 1
ATOM 6478 O O . ALA A 1 822 ? 43.878 8.098 -11.517 1.00 53.44 822 ALA A O 1
ATOM 6479 N N . GLN A 1 823 ? 44.001 5.857 -11.512 1.00 50.81 823 GLN A N 1
ATOM 6480 C CA . GLN A 1 823 ? 44.760 5.734 -12.766 1.00 50.81 823 GLN A CA 1
ATOM 6481 C C . GLN A 1 823 ? 43.841 5.676 -14.002 1.00 50.81 823 GLN A C 1
ATOM 6483 O O . GLN A 1 823 ? 44.195 6.205 -15.056 1.00 50.81 823 GLN A O 1
ATOM 6488 N N . HIS A 1 824 ? 42.642 5.096 -13.873 1.00 44.41 824 HIS A N 1
ATOM 6489 C CA . HIS A 1 824 ? 41.639 5.061 -14.945 1.00 44.41 824 HIS A CA 1
ATOM 6490 C C . HIS A 1 824 ? 40.965 6.420 -15.194 1.00 44.41 824 HIS A C 1
ATOM 6492 O O . HIS A 1 824 ? 40.733 6.779 -16.342 1.00 44.41 824 HIS A O 1
ATOM 6498 N N . GLU A 1 825 ? 40.716 7.219 -14.153 1.00 42.78 825 GLU A N 1
ATOM 6499 C CA . GLU A 1 825 ? 40.177 8.584 -14.312 1.00 42.78 825 GLU A CA 1
ATOM 6500 C C . GLU A 1 825 ? 41.174 9.545 -14.991 1.00 42.78 825 GLU A C 1
ATOM 6502 O O . GLU A 1 825 ? 40.769 10.552 -15.567 1.00 42.78 825 GLU A O 1
ATOM 6507 N N . ALA A 1 826 ? 42.471 9.219 -14.976 1.00 40.41 826 ALA A N 1
ATOM 6508 C CA . ALA A 1 826 ? 43.513 9.979 -15.665 1.00 40.41 826 ALA A CA 1
ATOM 6509 C C . ALA A 1 826 ? 43.683 9.594 -17.153 1.00 40.41 826 ALA A C 1
ATOM 6511 O O . ALA A 1 826 ? 44.378 10.297 -17.883 1.00 40.41 826 ALA A O 1
ATOM 6512 N N . SER A 1 827 ? 43.057 8.503 -17.618 1.00 37.59 827 SER A N 1
ATOM 6513 C CA . SER A 1 827 ? 43.173 7.984 -18.991 1.00 37.59 827 SER A CA 1
ATOM 6514 C C . SER A 1 827 ? 41.811 7.991 -19.698 1.00 37.59 827 SER A C 1
ATOM 6516 O O . SER A 1 827 ? 41.097 6.996 -19.756 1.00 37.59 827 SER A O 1
ATOM 6518 N N . GLY A 1 828 ? 41.417 9.156 -20.217 1.00 43.59 828 GLY A N 1
ATOM 6519 C CA . GLY A 1 828 ? 40.137 9.347 -20.901 1.00 43.59 828 GLY A CA 1
ATOM 6520 C C . GLY A 1 828 ? 39.955 8.461 -22.141 1.00 43.59 828 GLY A C 1
ATOM 6521 O O . GLY A 1 828 ? 40.746 8.529 -23.076 1.00 43.59 828 GLY A O 1
ATOM 6522 N N . ALA A 1 829 ? 38.871 7.681 -22.174 1.00 32.38 829 ALA A N 1
ATOM 6523 C CA . ALA A 1 829 ? 38.329 7.078 -23.391 1.00 32.38 829 ALA A CA 1
ATOM 6524 C C . ALA A 1 829 ? 36.848 6.691 -23.212 1.00 32.38 829 ALA A C 1
ATOM 6526 O O . ALA A 1 829 ? 36.518 5.784 -22.451 1.00 32.38 829 ALA A O 1
ATOM 6527 N N . SER A 1 830 ? 35.952 7.368 -23.933 1.00 30.14 830 SER A N 1
ATOM 6528 C CA . SER A 1 830 ? 34.895 6.747 -24.756 1.00 30.14 830 SER A CA 1
ATOM 6529 C C . SER A 1 830 ? 34.001 7.820 -25.390 1.00 30.14 830 SER A C 1
ATOM 6531 O O . SER A 1 830 ? 33.480 8.705 -24.717 1.00 30.14 830 SER A O 1
ATOM 6533 N N . GLY A 1 831 ? 33.832 7.725 -26.710 1.00 28.64 831 GLY A N 1
ATOM 6534 C CA . GLY A 1 831 ? 32.843 8.451 -27.501 1.00 28.64 831 GLY A CA 1
ATOM 6535 C C . GLY A 1 831 ? 32.071 7.499 -28.423 1.00 28.64 831 GLY A C 1
ATOM 6536 O O . GLY A 1 831 ? 32.528 6.386 -28.660 1.00 28.64 831 GLY A O 1
ATOM 6537 N N . PHE A 1 832 ? 30.921 7.971 -28.920 1.00 23.92 832 PHE A N 1
ATOM 6538 C CA . PHE A 1 832 ? 30.122 7.565 -30.104 1.00 23.92 832 PHE A CA 1
ATOM 6539 C C . PHE A 1 832 ? 29.141 8.757 -30.339 1.00 23.92 832 PHE A C 1
ATOM 6541 O O . PHE A 1 832 ? 28.442 9.104 -29.393 1.00 23.92 832 PHE A O 1
ATOM 6548 N N . GLY A 1 833 ? 29.228 9.629 -31.369 1.00 23.61 833 GLY A N 1
ATOM 6549 C CA . GLY A 1 833 ? 28.808 9.531 -32.798 1.00 23.61 833 GLY A CA 1
ATOM 6550 C C . GLY A 1 833 ? 27.296 9.862 -32.980 1.00 23.61 833 GLY A C 1
ATOM 6551 O O . GLY A 1 833 ? 26.513 9.195 -32.325 1.00 23.61 833 GLY A O 1
ATOM 6552 N N . ALA A 1 834 ? 26.754 10.809 -33.786 1.00 22.09 834 ALA A N 1
ATOM 6553 C CA . ALA A 1 834 ? 27.185 11.497 -35.021 1.00 22.09 834 ALA A CA 1
ATOM 6554 C C . ALA A 1 834 ? 26.369 12.801 -35.378 1.00 22.09 834 ALA A C 1
ATOM 6556 O O . ALA A 1 834 ? 25.187 12.863 -35.064 1.00 22.09 834 ALA A O 1
ATOM 6557 N N . SER A 1 835 ? 27.032 13.777 -36.054 1.00 21.20 835 SER A N 1
ATOM 6558 C CA . SER A 1 835 ? 26.714 14.589 -37.290 1.00 21.20 835 SER A CA 1
ATOM 6559 C C . SER A 1 835 ? 25.295 15.175 -37.579 1.00 21.20 835 SER A C 1
ATOM 6561 O O . SER A 1 835 ? 24.325 14.485 -37.320 1.00 21.20 835 SER A O 1
ATOM 6563 N N . PHE A 1 836 ? 24.994 16.308 -38.261 1.00 24.91 836 PHE A N 1
ATOM 6564 C CA . PHE A 1 836 ? 25.567 17.617 -38.693 1.00 24.91 836 PHE A CA 1
ATOM 6565 C C . PHE A 1 836 ? 24.403 18.449 -39.323 1.00 24.91 836 PHE A C 1
ATOM 6567 O O . PHE A 1 836 ? 23.452 17.865 -39.839 1.00 24.91 836 PHE A O 1
ATOM 6574 N N . GLY A 1 837 ? 24.531 19.786 -39.388 1.00 21.61 837 GLY A N 1
ATOM 6575 C CA . GLY A 1 837 ? 23.733 20.714 -40.230 1.00 21.61 837 GLY A CA 1
ATOM 6576 C C . GLY A 1 837 ? 23.009 21.783 -39.394 1.00 21.61 837 GLY A C 1
ATOM 6577 O O . GLY A 1 837 ? 22.300 21.444 -38.462 1.00 21.61 837 GLY A O 1
ATOM 6578 N N . GLY A 1 838 ? 23.136 23.101 -39.564 1.00 22.66 838 GLY A N 1
ATOM 6579 C CA . GLY A 1 838 ? 23.605 23.951 -40.657 1.00 22.66 838 GLY A CA 1
ATOM 6580 C C . GLY A 1 838 ? 22.539 25.040 -40.875 1.00 22.66 838 GLY A C 1
ATOM 6581 O O . GLY A 1 838 ? 21.432 24.706 -41.275 1.00 22.66 838 GLY A O 1
ATOM 6582 N N . GLY A 1 839 ? 22.836 26.319 -40.592 1.00 21.95 839 GLY A N 1
ATOM 6583 C CA . GLY A 1 839 ? 21.967 27.454 -40.967 1.00 21.95 839 GLY A CA 1
ATOM 6584 C C . GLY A 1 839 ? 21.805 28.562 -39.915 1.00 21.95 839 GLY A C 1
ATOM 6585 O O . GLY A 1 839 ? 21.227 28.366 -38.853 1.00 21.95 839 GLY A O 1
ATOM 6586 N N . SER A 1 840 ? 22.321 29.744 -40.240 1.00 27.23 840 SER A N 1
ATOM 6587 C CA . SER A 1 840 ? 22.428 30.980 -39.451 1.00 27.23 840 SER A CA 1
ATOM 6588 C C . SER A 1 840 ? 21.126 31.779 -39.256 1.00 27.23 840 SER A C 1
ATOM 6590 O O . SER A 1 840 ? 20.360 31.935 -40.200 1.00 27.23 840 SER A O 1
ATOM 6592 N N . SER A 1 841 ? 20.965 32.442 -38.100 1.00 23.92 841 SER A N 1
ATOM 6593 C CA . SER A 1 841 ? 20.332 33.776 -38.000 1.00 23.92 841 SER A CA 1
ATOM 6594 C C . SER A 1 841 ? 20.771 34.516 -36.719 1.00 23.92 841 SER A C 1
ATOM 6596 O O . SER A 1 841 ? 21.094 33.909 -35.698 1.00 23.92 841 SER A O 1
ATOM 6598 N N . LEU A 1 842 ? 20.873 35.844 -36.810 1.00 31.47 842 LEU A N 1
ATOM 6599 C CA . LEU A 1 842 ? 21.487 36.755 -35.837 1.00 31.47 842 LEU A CA 1
ATOM 6600 C C . LEU A 1 842 ? 20.686 36.862 -34.519 1.00 31.47 842 LEU A C 1
ATOM 6602 O O . LEU A 1 842 ? 19.579 37.388 -34.493 1.00 31.47 842 LEU A O 1
ATOM 6606 N N . GLY A 1 843 ? 21.283 36.433 -33.400 1.00 32.16 843 GLY A N 1
ATOM 6607 C CA . GLY A 1 843 ? 20.791 36.684 -32.034 1.00 32.16 843 GLY A CA 1
ATOM 6608 C C . GLY A 1 843 ? 21.427 35.738 -31.005 1.00 32.16 843 GLY A C 1
ATOM 6609 O O . GLY A 1 843 ? 21.396 34.528 -31.192 1.00 32.16 843 GLY A O 1
ATOM 6610 N N . GLY A 1 844 ? 22.047 36.270 -29.943 1.00 38.56 844 GLY A N 1
ATOM 6611 C CA . GLY A 1 844 ? 22.928 35.540 -29.011 1.00 38.56 844 GLY A CA 1
ATOM 6612 C C . GLY A 1 844 ? 22.378 34.212 -28.452 1.00 38.56 844 GLY A C 1
ATOM 6613 O O . GLY A 1 844 ? 21.246 34.137 -27.994 1.00 38.56 844 GLY A O 1
ATOM 6614 N N . GLY A 1 845 ? 23.194 33.149 -28.511 1.00 48.59 845 GLY A N 1
ATOM 6615 C CA . GLY A 1 845 ? 22.893 31.820 -27.944 1.00 48.59 845 GLY A CA 1
ATOM 6616 C C . GLY A 1 845 ? 23.207 31.659 -26.447 1.00 48.59 845 GLY A C 1
ATOM 6617 O O . GLY A 1 845 ? 24.165 32.261 -25.977 1.00 48.59 845 GLY A O 1
ATOM 6618 N N . GLY A 1 846 ? 22.429 30.821 -25.759 1.00 46.91 846 GLY A N 1
ATOM 6619 C CA . GLY A 1 846 ? 22.684 30.297 -24.411 1.00 46.91 846 GLY A CA 1
ATOM 6620 C C . GLY A 1 846 ? 22.625 28.762 -24.418 1.00 46.91 846 GLY A C 1
ATOM 6621 O O . GLY A 1 846 ? 22.472 28.167 -25.489 1.00 46.91 846 GLY A O 1
ATOM 6622 N N . GLY A 1 847 ? 22.757 28.132 -23.249 1.00 45.78 847 GLY A N 1
ATOM 6623 C CA . GLY A 1 847 ? 22.758 26.671 -23.074 1.00 45.78 847 GLY A CA 1
ATOM 6624 C C . GLY A 1 847 ? 21.570 26.180 -22.242 1.00 45.78 847 GLY A C 1
ATOM 6625 O O . GLY A 1 847 ? 21.055 26.913 -21.395 1.00 45.78 847 GLY A O 1
ATOM 6626 N N . GLY A 1 848 ? 21.125 24.945 -22.489 1.00 45.22 848 GLY A N 1
ATOM 6627 C CA . GLY A 1 848 ? 19.983 24.339 -21.804 1.00 45.22 848 GLY A CA 1
ATOM 6628 C C . GLY A 1 848 ? 20.034 22.816 -21.804 1.00 45.22 848 GLY A C 1
ATOM 6629 O O . GLY A 1 848 ? 20.659 22.208 -22.673 1.00 45.22 848 GLY A O 1
ATOM 6630 N N . GLY A 1 849 ? 19.364 22.195 -20.835 1.00 50.53 849 GLY A N 1
ATOM 6631 C CA . GLY A 1 849 ? 19.312 20.741 -20.712 1.00 50.53 849 GLY A CA 1
ATOM 6632 C C . GLY A 1 849 ? 18.146 20.250 -19.856 1.00 50.53 849 GLY A C 1
ATOM 6633 O O . GLY A 1 849 ? 17.623 20.982 -19.020 1.00 50.53 849 GLY A O 1
ATOM 6634 N N . SER A 1 850 ? 17.766 18.987 -20.062 1.00 49.69 850 SER A N 1
ATOM 6635 C CA . SER A 1 850 ? 16.816 18.273 -19.202 1.00 49.69 850 SER A CA 1
ATOM 6636 C C . SER A 1 850 ? 17.547 17.670 -18.002 1.00 49.69 850 SER A C 1
ATOM 6638 O O . SER A 1 850 ? 18.680 17.191 -18.162 1.00 49.69 850 SER A O 1
ATOM 6640 N N . TRP A 1 851 ? 16.920 17.643 -16.822 1.00 49.94 851 TRP A N 1
ATOM 6641 C CA . TRP A 1 851 ? 17.475 16.951 -15.646 1.00 49.94 851 TRP A CA 1
ATOM 6642 C C . TRP A 1 851 ? 16.719 15.696 -15.227 1.00 49.94 851 TRP A C 1
ATOM 6644 O O . TRP A 1 851 ? 15.485 15.625 -15.425 1.00 49.94 851 TRP A O 1
#

Radius of gyration: 35.3 Å; Cα contacts (8 Å, |Δi|>4): 1325; chains: 1; bounding box: 85×116×94 Å

Mean predicted aligned error: 20.78 Å

Solvent-accessible surface area (backbone atoms only — not comparable to full-atom values): 47927 Å² total; per-residue (Å²): 131,87,78,75,75,78,79,74,71,35,38,28,33,22,50,50,49,50,33,23,28,30,54,68,62,17,40,57,37,51,38,34,74,39,62,30,89,86,71,42,58,38,14,44,96,50,42,66,51,59,50,54,64,32,40,84,83,40,42,71,58,56,52,51,49,45,33,72,74,67,32,43,24,40,33,38,39,46,58,41,23,56,35,38,58,45,94,95,43,71,36,65,68,48,49,49,49,52,51,51,52,54,51,50,34,60,64,37,69,47,52,71,45,79,54,67,102,79,74,45,78,43,78,43,74,44,52,32,45,49,31,43,26,54,27,64,88,43,38,19,37,66,48,48,75,71,44,33,55,67,33,70,85,48,38,60,59,55,31,50,50,50,42,49,50,41,74,73,44,43,90,80,37,42,38,38,28,50,35,49,26,49,52,55,54,20,41,32,10,20,33,69,27,57,33,69,87,30,36,63,75,32,58,68,57,17,47,45,22,31,52,34,49,54,49,33,40,33,49,28,44,54,58,38,59,74,40,90,72,31,90,72,42,42,45,24,45,29,40,63,54,64,47,48,40,58,41,71,86,53,92,70,66,46,65,65,49,50,52,48,23,53,53,51,38,63,71,54,31,61,64,48,53,50,42,23,56,62,52,15,40,35,63,65,40,94,43,95,89,48,96,53,50,74,50,65,46,92,81,36,52,41,72,62,59,30,43,28,35,31,46,65,40,44,43,22,29,38,94,84,67,42,68,37,48,50,90,92,44,51,71,48,81,50,77,29,20,65,46,42,73,52,57,56,56,50,51,62,70,54,49,85,67,76,54,40,34,29,37,51,29,38,50,59,45,30,87,80,54,65,60,45,54,54,47,51,72,45,34,52,60,43,53,53,46,41,48,74,73,67,50,62,64,49,29,42,18,36,37,28,58,50,28,36,34,51,65,44,51,20,72,77,53,32,35,73,36,84,68,92,70,98,70,89,87,79,96,73,86,80,80,83,49,64,70,58,51,56,52,53,52,30,64,73,50,89,60,73,81,88,67,54,41,43,71,90,73,53,64,43,21,69,82,33,22,64,60,13,66,36,96,53,72,43,56,51,22,26,61,71,58,78,47,55,72,68,42,48,52,54,37,50,52,44,40,48,36,38,37,71,26,44,88,92,34,71,50,40,84,42,92,97,45,71,46,30,45,36,54,33,40,42,44,39,55,42,61,55,60,60,91,97,57,53,58,66,60,38,44,48,54,38,32,48,48,47,35,59,78,63,57,49,36,49,92,91,44,29,25,8,34,28,43,31,40,28,60,72,72,34,33,40,27,42,31,36,25,72,49,30,35,82,57,50,40,54,69,56,47,43,52,44,51,62,68,28,32,71,37,48,76,69,70,38,49,43,63,25,52,36,50,63,70,58,58,85,56,83,68,94,73,93,74,70,76,47,64,70,46,43,58,55,43,50,49,48,51,52,48,48,53,45,49,51,53,50,52,48,54,48,53,54,47,53,50,55,52,51,59,45,62,74,70,51,82,85,61,79,68,83,86,78,63,89,83,84,84,80,91,85,77,91,76,70,79,86,74,75,94,73,90,81,78,100,77,84,89,84,78,73,83,75,54,73,45,48,45,97,86,60,54,68,37,48,46,71,62,47,53,65,48,53,77,80,40,68,43,40,94,84,81,59,50,63,76,78,70,79,76,80,80,77,85,82,79,86,89,80,64,93,63,58,65,58,53,54,53,48,49,55,48,49,57,49,50,51,43,55,51,51,52,49,47,52,52,51,53,53,48,25,74,77,39,59,90,67,44,51,70,70,56,51,51,51,35,50,50,36,28,72,77,68,76,47,60,64,71,87,76,33,61,74,47,53,64,58,35,75,71,53,44,61,55,52,74,73,55,87,85,89,88,83,89,82,92,86,89,88,88,90,79,95,72,74,75,55,32,70,54,78,104

Foldseek 3Di:
DPDPDDQAFFEFAEDECCQQANDCQKLLNVQLQAAFPVRHGLFVVSDGQHGWNVCLPCVLVLLQVRLQVVGLAYEYEDAQCQQPVDPPDGDVVSLVSVVVSLVSLQAAWHDFDQDDPPGDTDTHRRRHAYAYEHEELIHGPVCVVVVHLLDLVSLVSLLVSLLVCCVSCVVRHAHYADYAAQLCSLCCDDDLLSGPPRHHNRLQSSLSSSLSSLLSLLSSLVSLCPDPSSVSHAYAHEHEDEFEDEAPPQPCVPVLRRVLRVVVRLSSCLVQNLCCQQWQWGWSDPDPPDDHDTDGRPVTRGDHQEYEYAYEAYFYQYPVRATDEHVPFDQAVPSHTQDQLCVVVSLVSNVSSVHAYEPNEYFTFHPPCPVRVVSCVRNVVNVVVCVVVPHRYRYYHYPHSFQTQPRSHGSVTGTDHYDDDPDDDDDDDDPSPVVVVVVVVCVVVVDDDPDADELVRQDAQQPPVVCQVHPHRALERNNPCLDDPVLRVLLRVLQVCQQVQPPPHFFDDFPPDTTGAHEHEYEEAGHDDDPPGQLQRSQQVSQVSSCVVNVADDPRQQRGWYWYAHLVSQKTWIDGGPNVCVLPPQVNLVVLVVVLVVCVVSSVVSVSSSSSSNDSRHDDPPPDVVVVVCVVVVVVLVVLLVLLVVLVVLVVVLQVVLVVLLVDDQDDPPVPDDDDDDDDPVPPPVPDDDDDDPDDPPDDPFDWHQAPLRDIDGSVVVVVVVVPAQADPPPRHGSDDDDDDDDPDDDDDPPVVVVVVVVVVVSSLVSSLVVLLVSLVVSCVVRVLQDDPVQSVQQSVCCSVPVGGDPPPPPSNVCSNSVVVVVVVVDDDDDDDDDDDDDDDDDDDHYMDRD